Protein AF-0000000080063888 (afdb_homodimer)

Solvent-accessible surface area (backbone atoms only — not comparable to full-atom values): 38944 Å² total; per-residue (Å²): 121,87,86,54,82,73,49,68,73,40,83,70,59,91,91,47,62,51,89,75,39,46,46,23,22,33,52,47,41,65,76,53,42,62,58,43,76,42,57,61,67,37,61,33,29,37,35,29,46,26,36,52,50,69,61,66,69,97,58,79,55,5,47,43,48,47,62,55,65,81,60,48,32,46,48,20,31,27,25,28,28,33,48,88,34,35,58,44,14,19,40,35,38,32,31,65,37,64,43,59,36,87,91,43,51,46,31,35,30,32,33,24,16,48,91,43,85,16,39,64,52,20,91,81,50,38,60,24,28,28,37,46,33,44,51,59,87,60,28,36,34,26,83,21,43,57,66,39,45,42,70,46,40,36,22,51,29,25,44,30,34,22,41,29,71,67,55,48,51,49,52,53,49,32,46,48,51,42,53,72,70,53,88,65,91,67,85,54,51,60,67,49,51,52,63,63,52,34,42,32,66,44,51,72,73,57,33,54,49,44,16,62,64,15,38,50,56,60,32,34,45,56,68,33,33,32,31,43,39,44,48,60,51,16,40,56,9,38,37,38,29,45,18,49,30,75,20,23,32,37,32,35,24,35,31,22,45,13,28,9,40,19,23,44,23,61,42,12,29,26,36,20,35,25,39,36,29,39,33,35,38,65,36,82,52,27,27,70,74,51,54,51,70,44,37,41,35,31,31,12,75,66,66,81,76,78,55,59,57,35,23,47,29,32,46,17,25,15,44,43,98,85,60,49,51,38,68,47,28,40,46,44,1,41,53,36,15,52,50,49,49,39,53,43,52,34,65,38,40,42,51,63,67,41,42,50,53,43,53,5,19,40,77,32,47,25,33,36,22,21,51,40,31,46,25,23,9,26,19,33,37,29,40,59,49,75,32,36,83,60,75,81,52,89,88,45,76,82,62,69,46,90,37,82,52,45,17,45,41,80,132,122,86,86,52,82,73,51,67,72,41,80,71,59,92,90,46,63,52,90,74,40,46,45,25,24,33,53,47,41,64,75,54,43,62,58,42,76,42,56,62,67,36,61,35,29,38,34,29,46,26,35,51,47,70,60,68,70,98,59,79,54,5,48,43,47,45,61,53,65,80,60,48,32,45,49,20,30,26,26,28,29,33,49,88,34,36,57,43,15,21,40,37,38,31,31,64,39,64,43,58,36,87,92,44,52,46,32,35,30,33,33,24,15,48,92,43,86,16,40,63,52,21,92,80,49,40,60,25,27,28,36,45,33,43,51,60,87,60,30,36,34,26,83,21,44,56,67,39,46,42,71,47,40,35,24,50,28,24,46,30,35,24,42,26,72,68,57,47,50,49,51,52,50,31,46,46,51,42,54,71,69,52,87,65,92,66,84,53,51,62,68,50,51,51,64,64,54,34,41,32,67,43,50,72,73,57,32,53,50,44,19,63,64,15,38,48,57,60,30,33,44,56,70,32,33,32,30,42,39,45,49,61,51,16,40,57,9,37,36,39,28,46,19,49,29,77,20,24,31,38,33,37,22,36,32,23,46,13,29,8,40,19,22,45,22,62,41,12,30,26,36,20,36,26,38,36,30,39,32,37,38,68,36,80,53,28,27,70,73,50,56,52,68,43,38,40,34,32,30,12,75,65,64,81,75,77,55,58,56,35,23,47,29,32,47,18,26,15,43,42,97,85,60,49,52,38,68,47,28,40,46,45,1,42,53,36,15,52,49,47,49,37,53,43,53,33,65,38,39,42,51,64,65,40,43,52,53,43,54,5,19,42,78,32,46,27,34,36,23,21,50,41,29,46,26,25,9,26,17,33,37,30,40,57,50,76,32,37,82,60,74,80,52,89,86,46,75,83,62,69,47,90,38,80,52,46,17,46,40,78,132

pLDDT: mean 96.83, std 4.03, range [49.22, 98.94]

Secondary structure (DSSP, 8-state):
-TTSPPPEEE---TTS-GGG-TTEE-SB-TTSPP-EEE-TT-EEEEEE--TTSS-S-SSS--HHHHT--TTS---EEEEEEETT--TT-EEEEEEEEEEE-TT--EEEEEE--TTTT--TTTTT--S-EEEEEEEETTEEE-TTSTTBEEE---EEEEEEPPPPHHHHHHHHHHHHHHHHH--SSS--------TT--BTT--HHHHHHHHHHPBPSSSEETTTEEE---TT--TT-EEEEE--STTTTEEEEEEES---TB--STEEEEE--EEEEEEEEEETTHHHHHT-SS-EEE--TT-----GGGEEEEEE-SB-TTS-B-SS-HHHHHHHHHHHHHHHHGGGT--HHHHHHHHHHS--EEEEEES-STT--EEEEEEEGGGBSS---TTSPP--------EE---/--SSPPPEEE---TTS-GGG-TTEE-SB-TTSPP-EEE-TT-EEEEEE--TTSS-S-SSS--HHHHT--GGG---EEEEEEETT--TT-EEEEEEEEEEE-TT--EEEEEE--TTTT--TTTTT--S-EEEEEEEETTEEE-TTSTTBEEE---EEEEEEPPPPHHHHHHHHHHHHHHHHH--SSS--------TT--BTT--HHHHHHHHHHPBPSSSEETTTEEE---TT--TT-EEEEE--STTTTEEEEEEES---TB--STEEEEEE-EEEEEEEEEETTHHHHHT-SS-EEE--TT-----GGGEEEEEE-SB-TTS-B-SS-HHHHHHHHHHHHHHHHGGGT--HHHHHHHHHHS--EEEEEES-STT--EEEEEEEGGGBSS---TTSPP--------EE---

Structure (mmCIF, N/CA/C/O backbone):
data_AF-0000000080063888-model_v1
#
loop_
_entity.id
_entity.type
_entity.pdbx_description
1 polymer Formamidase
#
loop_
_atom_site.group_PDB
_atom_site.id
_atom_site.type_symbol
_atom_site.label_atom_id
_atom_site.label_alt_id
_atom_site.label_comp_id
_atom_site.label_asym_id
_atom_site.label_entity_id
_atom_site.label_seq_id
_atom_site.pdbx_PDB_ins_code
_atom_site.Cartn_x
_atom_site.Cartn_y
_atom_site.Cartn_z
_atom_site.occupancy
_atom_site.B_iso_or_equiv
_atom_site.auth_seq_id
_atom_site.auth_comp_id
_atom_site.auth_asym_id
_atom_site.auth_atom_id
_atom_site.pdbx_PDB_model_num
ATOM 1 N N . MET A 1 1 ? 16.047 17.641 32.406 1 49.22 1 MET A N 1
ATOM 2 C CA . MET A 1 1 ? 14.844 17.734 31.609 1 49.22 1 MET A CA 1
ATOM 3 C C . MET A 1 1 ? 13.609 17.344 32.438 1 49.22 1 MET A C 1
ATOM 5 O O . MET A 1 1 ? 12.539 17.938 32.25 1 49.22 1 MET A O 1
ATOM 9 N N . GLY A 1 2 ? 13.82 16.578 33.531 1 66.62 2 GLY A N 1
ATOM 10 C CA . GLY A 1 2 ? 12.68 16.109 34.312 1 66.62 2 GLY A CA 1
ATOM 11 C C . GLY A 1 2 ? 12.297 17.062 35.438 1 66.62 2 GLY A C 1
ATOM 12 O O . GLY A 1 2 ? 11.266 16.875 36.094 1 66.62 2 GLY A O 1
ATOM 13 N N . HIS A 1 3 ? 12.969 18.047 35.688 1 74.75 3 HIS A N 1
ATOM 14 C CA . HIS A 1 3 ? 12.703 18.906 36.844 1 74.75 3 HIS A CA 1
ATOM 15 C C . HIS A 1 3 ? 11.812 20.078 36.469 1 74.75 3 HIS A C 1
ATOM 17 O O . HIS A 1 3 ? 11.242 20.734 37.312 1 74.75 3 HIS A O 1
ATOM 23 N N . LYS A 1 4 ? 11.789 20.469 35.188 1 81.69 4 LYS A N 1
ATOM 24 C CA . LYS A 1 4 ? 10.922 21.547 34.719 1 81.69 4 LYS A CA 1
ATOM 25 C C . LYS A 1 4 ? 9.922 21.047 33.688 1 81.69 4 LYS A C 1
ATOM 27 O O . LYS A 1 4 ? 10.195 20.078 32.969 1 81.69 4 LYS A O 1
ATOM 32 N N . GLY A 1 5 ? 8.773 21.641 33.844 1 89.62 5 GLY A N 1
ATOM 33 C CA . GLY A 1 5 ? 7.75 21.281 32.875 1 89.62 5 GLY A CA 1
ATOM 34 C C . GLY A 1 5 ? 8.117 21.656 31.469 1 89.62 5 GLY A C 1
ATOM 35 O O . GLY A 1 5 ? 8.914 22.562 31.234 1 89.62 5 GLY A O 1
ATOM 36 N N . ILE A 1 6 ? 7.699 20.906 30.469 1 95.69 6 ILE A N 1
ATOM 37 C CA . ILE A 1 6 ? 7.871 21.219 29.047 1 95.69 6 ILE A CA 1
ATOM 38 C C . ILE A 1 6 ? 6.996 22.422 28.672 1 95.69 6 ILE A C 1
ATOM 40 O O . ILE A 1 6 ? 5.789 22.422 28.938 1 95.69 6 ILE A O 1
ATOM 44 N N . ARG A 1 7 ? 7.562 23.453 28.203 1 96.75 7 ARG A N 1
ATOM 45 C CA . ARG A 1 7 ? 6.777 24.656 27.891 1 96.75 7 ARG A CA 1
ATOM 46 C C . ARG A 1 7 ? 5.871 24.422 26.688 1 96.75 7 ARG A C 1
ATOM 48 O O . ARG A 1 7 ? 6.191 23.625 25.812 1 96.75 7 ARG A O 1
ATOM 55 N N . THR A 1 8 ? 4.793 25.141 26.672 1 98.12 8 THR A N 1
ATOM 56 C CA . THR A 1 8 ? 3.916 25.188 25.516 1 98.12 8 THR A CA 1
ATOM 57 C C . THR A 1 8 ? 4.336 26.328 24.578 1 98.12 8 THR A C 1
ATOM 59 O O . THR A 1 8 ? 4.258 27.5 24.938 1 98.12 8 THR A O 1
ATOM 62 N N . ALA A 1 9 ? 4.801 25.969 23.391 1 98.69 9 ALA A N 1
ATOM 63 C CA . ALA A 1 9 ? 5.32 26.953 22.453 1 98.69 9 ALA A CA 1
ATOM 64 C C . ALA A 1 9 ? 4.188 27.781 21.844 1 98.69 9 ALA A C 1
ATOM 66 O O . ALA A 1 9 ? 4.391 28.922 21.453 1 98.69 9 ALA A O 1
ATOM 67 N N . LEU A 1 10 ? 3.033 27.188 21.734 1 98.69 10 LEU A N 1
ATOM 68 C CA . LEU A 1 10 ? 1.854 27.875 21.219 1 98.69 10 LEU A CA 1
ATOM 69 C C . LEU A 1 10 ? 0.58 27.281 21.812 1 98.69 10 LEU A C 1
ATOM 71 O O . LEU A 1 10 ? 0.404 26.062 21.828 1 98.69 10 LEU A O 1
ATOM 75 N N . LYS A 1 11 ? -0.208 28.109 22.359 1 98.38 11 LYS A N 1
ATOM 76 C CA . LYS A 1 11 ? -1.542 27.734 22.828 1 98.38 11 LYS A CA 1
ATOM 77 C C . LYS A 1 11 ? -2.613 28.188 21.844 1 98.38 11 LYS A C 1
ATOM 79 O O . LYS A 1 11 ? -2.463 29.219 21.188 1 98.38 11 LYS A O 1
ATOM 84 N N . VAL A 1 12 ? -3.631 27.438 21.75 1 98.25 12 VAL A N 1
ATOM 85 C CA . VAL A 1 12 ? -4.777 27.828 20.938 1 98.25 12 VAL A CA 1
ATOM 86 C C . VAL A 1 12 ? -5.988 28.078 21.828 1 98.25 12 VAL A C 1
ATOM 88 O O . VAL A 1 12 ? -6.012 27.641 22.984 1 98.25 12 VAL A O 1
ATOM 91 N N . ASP A 1 13 ? -6.875 28.875 21.344 1 97 13 ASP A N 1
ATOM 92 C CA . ASP A 1 13 ? -8.133 29.156 22.031 1 97 13 ASP A CA 1
ATOM 93 C C . ASP A 1 13 ? -9.312 28.531 21.312 1 97 13 ASP A C 1
ATOM 95 O O . ASP A 1 13 ? -9.688 28.969 20.219 1 97 13 ASP A O 1
ATOM 99 N N . LEU A 1 14 ? -9.914 27.594 21.922 1 95.31 14 LEU A N 1
ATOM 100 C CA . LEU A 1 14 ? -11 26.844 21.297 1 95.31 14 LEU A CA 1
ATOM 101 C C . LEU A 1 14 ? -12.273 27.672 21.234 1 95.31 14 LEU A C 1
ATOM 103 O O . LEU A 1 14 ? -13.219 27.328 20.516 1 95.31 14 LEU A O 1
ATOM 107 N N . ASP A 1 15 ? -12.336 28.766 21.953 1 94.62 15 ASP A N 1
ATOM 108 C CA . ASP A 1 15 ? -13.531 29.609 22.016 1 94.62 15 ASP A CA 1
ATOM 109 C C . ASP A 1 15 ? -13.414 30.797 21.062 1 94.62 15 ASP A C 1
ATOM 111 O O . ASP A 1 15 ? -14.328 31.625 20.984 1 94.62 15 ASP A O 1
ATOM 115 N N . LYS A 1 16 ? -12.32 30.906 20.344 1 96.69 16 LYS A N 1
ATOM 116 C CA . LYS A 1 16 ? -12.117 31.953 19.359 1 96.69 16 LYS A CA 1
ATOM 117 C C . LYS A 1 16 ? -12 31.359 17.953 1 96.69 16 LYS A C 1
ATOM 119 O O . LYS A 1 16 ? -11.422 30.297 17.766 1 96.69 16 LYS A O 1
ATOM 124 N N . PRO A 1 17 ? -12.539 32.156 17.031 1 97.19 17 PRO A N 1
ATOM 125 C CA . PRO A 1 17 ? -12.344 31.672 15.656 1 97.19 17 PRO A CA 1
ATOM 126 C C . PRO A 1 17 ? -10.867 31.516 15.297 1 97.19 17 PRO A C 1
ATOM 128 O O . PRO A 1 17 ? -10.031 32.312 15.703 1 97.19 17 PRO A O 1
ATOM 131 N N . ALA A 1 18 ? -10.625 30.484 14.578 1 97.81 18 ALA A N 1
ATOM 132 C CA . ALA A 1 18 ? -9.25 30.172 14.188 1 97.81 18 ALA A CA 1
ATOM 133 C C . ALA A 1 18 ? -8.617 31.359 13.461 1 97.81 18 ALA A C 1
ATOM 135 O O . ALA A 1 18 ? -7.43 31.641 13.648 1 97.81 18 ALA A O 1
ATOM 136 N N . TRP A 1 19 ? -9.367 32.062 12.602 1 96.81 19 TRP A N 1
ATOM 137 C CA . TRP A 1 19 ? -8.844 33.125 11.75 1 96.81 19 TRP A CA 1
ATOM 138 C C . TRP A 1 19 ? -8.5 34.375 12.57 1 96.81 19 TRP A C 1
ATOM 140 O O . TRP A 1 19 ? -7.961 35.344 12.039 1 96.81 19 TRP A O 1
ATOM 150 N N . GLU A 1 20 ? -8.797 34.344 13.852 1 97.38 20 GLU A N 1
ATOM 151 C CA . GLU A 1 20 ? -8.461 35.469 14.734 1 97.38 20 GLU A CA 1
ATOM 152 C C . GLU A 1 20 ? -7.203 35.188 15.539 1 97.38 20 GLU A C 1
ATOM 154 O O . GLU A 1 20 ? -6.727 36.031 16.281 1 97.38 20 GLU A O 1
ATOM 159 N N . GLN A 1 21 ? -6.648 34.094 15.375 1 98.12 21 GLN A N 1
ATOM 160 C CA . GLN A 1 21 ? -5.52 33.688 16.203 1 98.12 21 GLN A CA 1
ATOM 161 C C . GLN A 1 21 ? -4.203 33.812 15.438 1 98.12 21 GLN A C 1
ATOM 163 O O . GLN A 1 21 ? -3.928 33.031 14.516 1 98.12 21 GLN A O 1
ATOM 168 N N . PRO A 1 22 ? -3.357 34.688 15.781 1 97.62 22 PRO A N 1
ATOM 169 C CA . PRO A 1 22 ? -2.193 35.062 14.977 1 97.62 22 PRO A CA 1
ATOM 170 C C . PRO A 1 22 ? -1.104 34 14.969 1 97.62 22 PRO A C 1
ATOM 172 O O . PRO A 1 22 ? -0.171 34.062 14.164 1 97.62 22 PRO A O 1
ATOM 175 N N . GLY A 1 23 ? -1.159 33.031 15.828 1 98.38 23 GLY A N 1
ATOM 176 C CA . GLY A 1 23 ? -0.169 31.969 15.844 1 98.38 23 GLY A CA 1
ATOM 177 C C . GLY A 1 23 ? -0.469 30.844 14.867 1 98.38 23 GLY A C 1
ATOM 178 O O . GLY A 1 23 ? 0.304 29.891 14.742 1 98.38 23 GLY A O 1
ATOM 179 N N . LEU A 1 24 ? -1.599 30.984 14.156 1 98.69 24 LEU A N 1
ATOM 180 C CA . LEU A 1 24 ? -2.037 29.969 13.203 1 98.69 24 LEU A CA 1
ATOM 181 C C . LEU A 1 24 ? -1.907 30.484 11.773 1 98.69 24 LEU A C 1
ATOM 183 O O . LEU A 1 24 ? -1.896 31.703 11.539 1 98.69 24 LEU A O 1
ATOM 187 N N . HIS A 1 25 ? -1.746 29.609 10.812 1 98.69 25 HIS A N 1
ATOM 188 C CA . HIS A 1 25 ? -1.809 29.938 9.391 1 98.69 25 HIS A CA 1
ATOM 189 C C . HIS A 1 25 ? -2.359 28.766 8.586 1 98.69 25 HIS A C 1
ATOM 191 O O . HIS A 1 25 ? -2.357 27.625 9.062 1 98.69 25 HIS A O 1
ATOM 197 N N . ASN A 1 26 ? -2.852 29 7.336 1 98.69 26 ASN A N 1
ATOM 198 C CA . ASN A 1 26 ? -3.422 27.891 6.562 1 98.69 26 ASN A CA 1
ATOM 199 C C . ASN A 1 26 ? -2.889 27.875 5.129 1 98.69 26 ASN A C 1
ATOM 201 O O . ASN A 1 26 ? -3.557 27.391 4.219 1 98.69 26 ASN A O 1
ATOM 205 N N . ARG A 1 27 ? -1.703 28.531 4.926 1 98.69 27 ARG A N 1
ATOM 206 C CA . ARG A 1 27 ? -1.004 28.516 3.643 1 98.69 27 ARG A CA 1
ATOM 207 C C . ARG A 1 27 ? 0.48 28.219 3.83 1 98.69 27 ARG A C 1
ATOM 209 O O . ARG A 1 27 ? 1.104 28.719 4.77 1 98.69 27 ARG A O 1
ATOM 216 N N . TRP A 1 28 ? 1.055 27.391 2.924 1 98.81 28 TRP A N 1
ATOM 217 C CA . TRP A 1 28 ? 2.508 27.266 2.879 1 98.81 28 TRP A CA 1
ATOM 218 C C . TRP A 1 28 ? 3.125 28.453 2.131 1 98.81 28 TRP A C 1
ATOM 220 O O . TRP A 1 28 ? 2.771 28.719 0.98 1 98.81 28 TRP A O 1
ATOM 230 N N . HIS A 1 29 ? 3.967 29.125 2.689 1 98.81 29 HIS A N 1
ATOM 231 C CA . HIS A 1 29 ? 4.668 30.281 2.148 1 98.81 29 HIS A CA 1
ATOM 232 C C . HIS A 1 29 ? 5.906 30.609 2.977 1 98.81 29 HIS A C 1
ATOM 234 O O . HIS A 1 29 ? 5.879 30.516 4.207 1 98.81 29 HIS A O 1
ATOM 240 N N . PRO A 1 30 ? 6.988 31.031 2.279 1 98.62 30 PRO A N 1
ATOM 241 C CA . PRO A 1 30 ? 8.219 31.281 3.033 1 98.62 30 PRO A CA 1
ATOM 242 C C . PRO A 1 30 ? 8.109 32.531 3.922 1 98.62 30 PRO A C 1
ATOM 244 O O . PRO A 1 30 ? 8.867 32.656 4.883 1 98.62 30 PRO A O 1
ATOM 247 N N . ASP A 1 31 ? 7.102 33.406 3.689 1 98.62 31 ASP A N 1
ATOM 248 C CA . ASP A 1 31 ? 7.113 34.688 4.34 1 98.62 31 ASP A CA 1
ATOM 249 C C . ASP A 1 31 ? 6.047 34.781 5.43 1 98.62 31 ASP A C 1
ATOM 251 O O . ASP A 1 31 ? 5.82 35.844 6.008 1 98.62 31 ASP A O 1
ATOM 255 N N . VAL A 1 32 ? 5.281 33.719 5.703 1 98.75 32 VAL A N 1
ATOM 256 C CA . VAL A 1 32 ? 4.41 33.75 6.875 1 98.75 32 VAL A CA 1
ATOM 257 C C . VAL A 1 32 ? 5.227 34.062 8.117 1 98.75 32 VAL A C 1
ATOM 259 O O . VAL A 1 32 ? 6.25 33.438 8.383 1 98.75 32 VAL A O 1
ATOM 262 N N . PRO A 1 33 ? 4.832 35.094 8.836 1 98.62 33 PRO A N 1
ATOM 263 C CA . PRO A 1 33 ? 5.621 35.469 10.016 1 98.62 33 PRO A CA 1
ATOM 264 C C . PRO A 1 33 ? 5.695 34.344 11.047 1 98.62 33 PRO A C 1
ATOM 266 O O . PRO A 1 33 ? 4.695 33.656 11.297 1 98.62 33 PRO A O 1
ATOM 269 N N . SER A 1 34 ? 6.867 34.125 11.594 1 98.5 34 SER A N 1
ATOM 270 C CA . SER A 1 34 ? 7.016 33.125 12.641 1 98.5 34 SER A CA 1
ATOM 271 C C . SER A 1 34 ? 6.273 33.531 13.906 1 98.5 34 SER A C 1
ATOM 273 O O . SER A 1 34 ? 6.246 34.719 14.266 1 98.5 34 SER A O 1
ATOM 275 N N . CYS A 1 35 ? 5.719 32.625 14.578 1 98.12 35 CYS A N 1
ATOM 276 C CA . CYS A 1 35 ? 4.949 32.938 15.781 1 98.12 35 CYS A CA 1
ATOM 277 C C . CYS A 1 35 ? 5.789 32.719 17.031 1 98.12 35 CYS A C 1
ATOM 279 O O . CYS A 1 35 ? 5.355 33.062 18.141 1 98.12 35 CYS A O 1
ATOM 281 N N . GLY A 1 36 ? 6.965 32.125 16.875 1 98 36 GLY A N 1
ATOM 282 C CA . GLY A 1 36 ? 7.859 31.875 18 1 98 36 GLY A CA 1
ATOM 283 C C . GLY A 1 36 ? 9.156 31.203 17.578 1 98 36 GLY A C 1
ATOM 284 O O . GLY A 1 36 ? 9.352 30.875 16.406 1 98 36 GLY A O 1
ATOM 285 N N . LYS A 1 37 ? 10.031 31.125 18.578 1 98.44 37 LYS A N 1
ATOM 286 C CA . LYS A 1 37 ? 11.328 30.5 18.375 1 98.44 37 LYS A CA 1
ATOM 287 C C . LYS A 1 37 ? 11.484 29.266 19.266 1 98.44 37 LYS A C 1
ATOM 289 O O . LYS A 1 37 ? 10.984 29.234 20.391 1 98.44 37 LYS A O 1
ATOM 294 N N . ILE A 1 38 ? 12.07 28.281 18.766 1 98.75 38 ILE A N 1
ATOM 295 C CA . ILE A 1 38 ? 12.391 27.062 19.484 1 98.75 38 ILE A CA 1
ATOM 296 C C . ILE A 1 38 ? 13.883 26.781 19.359 1 98.75 38 ILE A C 1
ATOM 298 O O . ILE A 1 38 ? 14.445 26.844 18.266 1 98.75 38 ILE A O 1
ATOM 302 N N . SER A 1 39 ? 14.539 26.469 20.469 1 98.44 39 SER A N 1
ATOM 303 C CA . SER A 1 39 ? 15.969 26.203 20.469 1 98.44 39 SER A CA 1
ATOM 304 C C . SER A 1 39 ? 16.281 24.844 19.844 1 98.44 39 SER A C 1
ATOM 306 O O . SER A 1 39 ? 15.453 23.938 19.875 1 98.44 39 SER A O 1
ATOM 308 N N . ASN A 1 40 ? 17.453 24.781 19.312 1 97.88 40 ASN A N 1
ATOM 309 C CA . ASN A 1 40 ? 17.938 23.484 18.859 1 97.88 40 ASN A CA 1
ATOM 310 C C . ASN A 1 40 ? 17.953 22.469 20.016 1 97.88 40 ASN A C 1
ATOM 312 O O . ASN A 1 40 ? 18.406 22.797 21.109 1 97.88 40 ASN A O 1
ATOM 316 N N . ASN A 1 41 ? 17.406 21.266 19.812 1 97.81 41 ASN A N 1
ATOM 317 C CA . ASN A 1 41 ? 17.344 20.156 20.766 1 97.81 41 ASN A CA 1
ATOM 318 C C . ASN A 1 41 ? 16.328 20.422 21.859 1 97.81 41 ASN A C 1
ATOM 320 O O . ASN A 1 41 ? 16.312 19.734 22.891 1 97.81 41 ASN A O 1
ATOM 324 N N . GLU A 1 42 ? 15.469 21.328 21.688 1 97.69 42 GLU A N 1
ATOM 325 C CA . GLU A 1 42 ? 14.445 21.625 22.672 1 97.69 42 GLU A CA 1
ATOM 326 C C . GLU A 1 42 ? 13.195 20.781 22.453 1 97.69 42 GLU A C 1
ATOM 328 O O . GLU A 1 42 ? 12.844 20.453 21.328 1 97.69 42 GLU A O 1
ATOM 333 N N . VAL A 1 43 ? 12.594 20.375 23.562 1 98.12 43 VAL A N 1
ATOM 334 C CA . VAL A 1 43 ? 11.281 19.734 23.562 1 98.12 43 VAL A CA 1
ATOM 335 C C . VAL A 1 43 ? 10.203 20.75 23.906 1 98.12 43 VAL A C 1
ATOM 337 O O . VAL A 1 43 ? 10.344 21.516 24.859 1 98.12 43 VAL A O 1
ATOM 340 N N . VAL A 1 44 ? 9.141 20.828 23.125 1 98.69 44 VAL A N 1
ATOM 341 C CA . VAL A 1 44 ? 8.062 21.766 23.406 1 98.69 44 VAL A CA 1
ATOM 342 C C . VAL A 1 44 ? 6.715 21.078 23.172 1 98.69 44 VAL A C 1
ATOM 344 O O . VAL A 1 44 ? 6.637 20.062 22.469 1 98.69 44 VAL A O 1
ATOM 347 N N . LYS A 1 45 ? 5.684 21.609 23.766 1 98.69 45 LYS A N 1
ATOM 348 C CA . LYS A 1 45 ? 4.297 21.297 23.438 1 98.69 45 LYS A CA 1
ATOM 349 C C . LYS A 1 45 ? 3.703 22.328 22.484 1 98.69 45 LYS A C 1
ATOM 351 O O . LYS A 1 45 ? 4.012 23.516 22.578 1 98.69 45 LYS A O 1
ATOM 356 N N . ILE A 1 46 ? 2.916 21.891 21.578 1 98.88 46 ILE A N 1
ATOM 357 C CA . ILE A 1 46 ? 2.201 22.734 20.641 1 98.88 46 ILE A CA 1
ATOM 358 C C . ILE A 1 46 ? 0.729 22.328 20.594 1 98.88 46 ILE A C 1
ATOM 360 O O . ILE A 1 46 ? 0.407 21.156 20.375 1 98.88 46 ILE A O 1
ATOM 364 N N . GLU A 1 47 ? -0.126 23.266 20.828 1 98.88 47 GLU A N 1
ATOM 365 C CA . GLU A 1 47 ? -1.56 23 20.75 1 98.88 47 GLU A CA 1
ATOM 366 C C . GLU A 1 47 ? -2.082 23.234 19.328 1 98.88 47 GLU A C 1
ATOM 368 O O . GLU A 1 47 ? -1.62 24.141 18.641 1 98.88 47 GLU A O 1
ATOM 373 N N . CYS A 1 48 ? -3.004 22.422 18.906 1 98.81 48 CYS A N 1
ATOM 374 C CA . CYS A 1 48 ? -3.564 22.469 17.562 1 98.81 48 CYS A CA 1
ATOM 375 C C . CYS A 1 48 ? -5.086 22.422 17.609 1 98.81 48 CYS A C 1
ATOM 377 O O . CYS A 1 48 ? -5.672 21.703 18.422 1 98.81 48 CYS A O 1
ATOM 379 N N . LEU A 1 49 ? -5.727 23.203 16.766 1 98.56 49 LEU A N 1
ATOM 380 C CA . LEU A 1 49 ? -7.152 23.062 16.484 1 98.56 49 LEU A CA 1
ATOM 381 C C . LEU A 1 49 ? -7.418 21.875 15.594 1 98.56 49 LEU A C 1
ATOM 383 O O . LEU A 1 49 ? -6.488 21.312 15.008 1 98.56 49 LEU A O 1
ATOM 387 N N . ASP A 1 50 ? -8.703 21.422 15.562 1 97.81 50 ASP A N 1
ATOM 388 C CA . ASP A 1 50 ? -9.016 20.453 14.516 1 97.81 50 ASP A CA 1
ATOM 389 C C . ASP A 1 50 ? -8.867 21.078 13.125 1 97.81 50 ASP A C 1
ATOM 391 O O . ASP A 1 50 ? -8.914 22.297 12.984 1 97.81 50 ASP A O 1
ATOM 395 N N . TRP A 1 51 ? -8.734 20.297 12.086 1 97.56 51 TRP A N 1
ATOM 396 C CA . TRP A 1 51 ? -8.281 20.766 10.781 1 97.56 51 TRP A CA 1
ATOM 397 C C . TRP A 1 51 ? -9.312 21.703 10.156 1 97.56 51 TRP A C 1
ATOM 399 O O . TRP A 1 51 ? -8.992 22.453 9.227 1 97.56 51 TRP A O 1
ATOM 409 N N . THR A 1 52 ? -10.555 21.734 10.656 1 97.5 52 THR A N 1
ATOM 410 C CA . THR A 1 52 ? -11.586 22.594 10.078 1 97.5 52 THR A CA 1
ATOM 411 C C . THR A 1 52 ? -11.68 23.906 10.828 1 97.5 52 THR A C 1
ATOM 413 O O . THR A 1 52 ? -12.438 24.797 10.438 1 97.5 52 THR A O 1
ATOM 416 N N . GLY A 1 53 ? -10.969 24.016 11.93 1 96.62 53 GLY A N 1
ATOM 417 C CA . GLY A 1 53 ? -11.07 25.203 12.766 1 96.62 53 GLY A CA 1
ATOM 418 C C . GLY A 1 53 ? -12.375 25.281 13.539 1 96.62 53 GLY A C 1
ATOM 419 O O . GLY A 1 53 ? -12.922 26.375 13.742 1 96.62 53 GLY A O 1
ATOM 420 N N . GLY A 1 54 ? -12.945 24.172 13.805 1 96.06 54 GLY A N 1
ATOM 421 C CA . GLY A 1 54 ? -14.109 24.125 14.672 1 96.06 54 GLY A CA 1
ATOM 422 C C . GLY A 1 54 ? -15.422 24.094 13.898 1 96.06 54 GLY A C 1
ATOM 423 O O . GLY A 1 54 ? -16.5 24.25 14.484 1 96.06 54 GLY A O 1
ATOM 424 N N . GLN A 1 55 ? -15.414 23.812 12.633 1 97.25 55 GLN A N 1
ATOM 425 C CA . GLN A 1 55 ? -16.625 23.812 11.828 1 97.25 55 GLN A CA 1
ATOM 426 C C . GLN A 1 55 ? -17.5 22.594 12.125 1 97.25 55 GLN A C 1
ATOM 428 O O . GLN A 1 55 ? -18.719 22.641 11.945 1 97.25 55 GLN A O 1
ATOM 433 N N . ILE A 1 56 ? -16.875 21.469 12.484 1 97.81 56 ILE A N 1
ATOM 434 C CA . ILE A 1 56 ? -17.594 20.219 12.703 1 97.81 56 ILE A CA 1
ATOM 435 C C . ILE A 1 56 ? -17.938 20.078 14.18 1 97.81 56 ILE A C 1
ATOM 437 O O . ILE A 1 56 ? -17.094 20.266 15.055 1 97.81 56 ILE A O 1
ATOM 441 N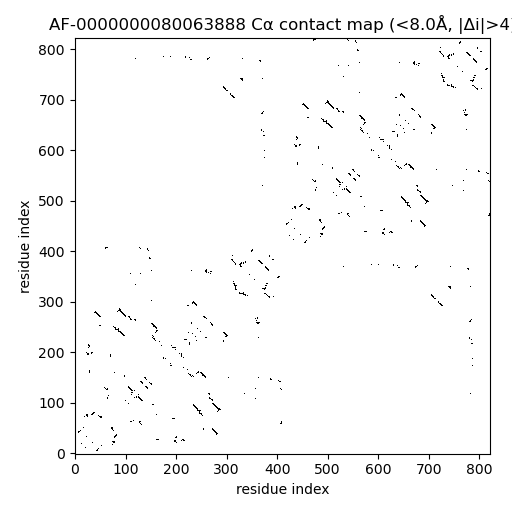 N . LYS A 1 57 ? -19.188 19.766 14.461 1 97.31 57 LYS A N 1
ATOM 442 C CA . LYS A 1 57 ? -19.672 19.703 15.828 1 97.31 57 LYS A CA 1
ATOM 443 C C . LYS A 1 57 ? -19.922 18.25 16.25 1 97.31 57 LYS A C 1
ATOM 445 O O . LYS A 1 57 ? -20.094 17.375 15.406 1 97.31 57 LYS A O 1
ATOM 450 N N . ASN A 1 58 ? -19.828 18 17.562 1 98.12 58 ASN A N 1
ATOM 451 C CA . ASN A 1 58 ? -20.188 16.703 18.141 1 98.12 58 ASN A CA 1
ATOM 452 C C . ASN A 1 58 ? -21.703 16.531 18.25 1 98.12 58 ASN A C 1
ATOM 454 O O . ASN A 1 58 ? -22.266 16.688 19.344 1 98.12 58 ASN A O 1
ATOM 458 N N . ASN A 1 59 ? -22.297 16.297 17.172 1 98.12 59 ASN A N 1
ATOM 459 C CA . ASN A 1 59 ? -23.734 16.062 17.094 1 98.12 59 ASN A CA 1
ATOM 460 C C . ASN A 1 59 ? -24.078 14.977 16.078 1 98.12 59 ASN A C 1
ATOM 462 O O . ASN A 1 59 ? -23.188 14.305 15.555 1 98.12 59 ASN A O 1
ATOM 466 N N . ASP A 1 60 ? -25.344 14.742 15.859 1 97.94 60 ASP A N 1
ATOM 467 C CA . ASP A 1 60 ? -25.781 13.609 15.039 1 97.94 60 ASP A CA 1
ATOM 468 C C . ASP A 1 60 ? -26.25 14.07 13.664 1 97.94 60 ASP A C 1
ATOM 470 O O . ASP A 1 60 ? -27.203 13.516 13.109 1 97.94 60 ASP A O 1
ATOM 474 N N . SER A 1 61 ? -25.641 15.156 13.18 1 98.06 61 SER A N 1
ATOM 475 C CA . SER A 1 61 ? -25.953 15.695 11.852 1 98.06 61 SER A CA 1
ATOM 476 C C . SER A 1 61 ? -24.672 15.883 11.031 1 98.06 61 SER A C 1
ATOM 478 O O . SER A 1 61 ? -23.656 16.344 11.555 1 98.06 61 SER A O 1
ATOM 480 N N . ALA A 1 62 ? -24.812 15.508 9.766 1 98.38 62 ALA A N 1
ATOM 481 C CA . ALA A 1 62 ? -23.688 15.719 8.875 1 98.38 62 ALA A CA 1
ATOM 482 C C . ALA A 1 62 ? -23.844 17 8.062 1 98.38 62 ALA A C 1
ATOM 484 O O . ALA A 1 62 ? -23.172 17.203 7.055 1 98.38 62 ALA A O 1
ATOM 485 N N . ASP A 1 63 ? -24.75 17.891 8.438 1 98.5 63 ASP A N 1
ATOM 486 C CA . ASP A 1 63 ? -24.938 19.172 7.746 1 98.5 63 ASP A CA 1
ATOM 487 C C . ASP A 1 63 ? -23.641 19.984 7.77 1 98.5 63 ASP A C 1
ATOM 489 O O . ASP A 1 63 ? -23.328 20.703 6.812 1 98.5 63 ASP A O 1
ATOM 493 N N . ASP A 1 64 ? -23 19.922 8.883 1 97.94 64 ASP A N 1
ATOM 494 C CA . ASP A 1 64 ? -21.75 20.656 8.984 1 97.94 64 ASP A CA 1
ATOM 495 C C . ASP A 1 64 ? -20.672 20.047 8.086 1 97.94 64 ASP A C 1
ATOM 497 O O . ASP A 1 64 ? -19.766 20.75 7.621 1 97.94 64 ASP A O 1
ATOM 501 N N . ILE A 1 65 ? -20.719 18.734 7.789 1 97.81 65 ILE A N 1
ATOM 502 C CA . ILE A 1 65 ? -19.828 18.109 6.805 1 97.81 65 ILE A CA 1
ATOM 503 C C . ILE A 1 65 ? -20.219 18.562 5.402 1 97.81 65 ILE A C 1
ATOM 505 O O . ILE A 1 65 ? -19.359 18.922 4.598 1 97.81 65 ILE A O 1
ATOM 509 N N . LYS A 1 66 ? -21.453 18.547 5.141 1 97.56 66 LYS A N 1
ATOM 510 C CA . LYS A 1 66 ? -21.969 18.922 3.824 1 97.56 66 LYS A CA 1
ATOM 511 C C . LYS A 1 66 ? -21.594 20.359 3.484 1 97.56 66 LYS A C 1
ATOM 513 O O . LYS A 1 66 ? -21.281 20.672 2.334 1 97.56 66 LYS A O 1
ATOM 518 N N . ASN A 1 67 ? -21.641 21.234 4.473 1 96.94 67 ASN A N 1
ATOM 519 C CA . ASN A 1 67 ? -21.547 22.656 4.227 1 96.94 67 ASN A CA 1
ATOM 520 C C . ASN A 1 67 ? -20.219 23.234 4.684 1 96.94 67 ASN A C 1
ATOM 522 O O . ASN A 1 67 ? -20.031 24.453 4.719 1 96.94 67 ASN A O 1
ATOM 526 N N . VAL A 1 68 ? -19.359 22.422 5.027 1 97.25 68 VAL A N 1
ATOM 527 C CA . VAL A 1 68 ? -18.047 22.875 5.512 1 97.25 68 VAL A CA 1
ATOM 528 C C . VAL A 1 68 ? -17.406 23.797 4.477 1 97.25 68 VAL A C 1
ATOM 530 O O . VAL A 1 68 ? -17.5 23.547 3.271 1 97.25 68 VAL A O 1
ATOM 533 N N . ASP A 1 69 ? -16.875 24.922 4.887 1 97.88 69 ASP A N 1
ATOM 534 C CA . ASP A 1 69 ? -16.078 25.781 4.023 1 97.88 69 ASP A CA 1
ATOM 535 C C . ASP A 1 69 ? -14.648 25.281 3.908 1 97.88 69 ASP A C 1
ATOM 537 O O . ASP A 1 69 ? -13.828 25.516 4.797 1 97.88 69 ASP A O 1
ATOM 541 N N . LEU A 1 70 ? -14.297 24.688 2.807 1 96.94 70 LEU A N 1
ATOM 542 C CA . LEU A 1 70 ? -13.008 24.031 2.615 1 96.94 70 LEU A CA 1
ATOM 543 C C . LEU A 1 70 ? -11.938 25.047 2.232 1 96.94 70 LEU A C 1
ATOM 545 O O . LEU A 1 70 ? -10.758 24.703 2.131 1 96.94 70 LEU A O 1
ATOM 549 N N . THR A 1 71 ? -12.273 26.328 2.143 1 97.06 71 THR A N 1
ATOM 550 C CA . THR A 1 71 ? -11.258 27.344 1.895 1 97.06 71 THR A CA 1
ATOM 551 C C . THR A 1 71 ? -10.617 27.797 3.201 1 97.06 71 THR A C 1
ATOM 553 O O . THR A 1 71 ? -9.562 28.438 3.191 1 97.06 71 THR A O 1
ATOM 556 N N . GLN A 1 72 ? -11.266 27.531 4.363 1 95.81 72 GLN A N 1
ATOM 557 C CA . GLN A 1 72 ? -10.727 27.953 5.656 1 95.81 72 GLN A CA 1
ATOM 558 C C . GLN A 1 72 ? -10.375 26.734 6.516 1 95.81 72 GLN A C 1
ATOM 560 O O . GLN A 1 72 ? -10.883 26.594 7.633 1 95.81 72 GLN A O 1
ATOM 565 N N . ILE A 1 73 ? -9.555 25.875 6.008 1 96.94 73 ILE A N 1
ATOM 566 C CA . ILE A 1 73 ? -9.188 24.656 6.742 1 96.94 73 ILE A CA 1
ATOM 567 C C . ILE A 1 73 ? -7.684 24.641 7 1 96.94 73 ILE A C 1
ATOM 569 O O . ILE A 1 73 ? -6.953 25.5 6.488 1 96.94 73 ILE A O 1
ATOM 573 N N . HIS A 1 74 ? -7.254 23.625 7.805 1 96.75 74 HIS A 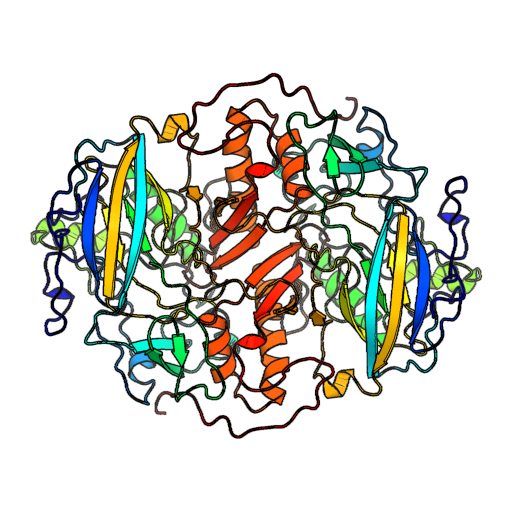N 1
ATOM 574 C CA . HIS A 1 74 ? -5.852 23.375 8.117 1 96.75 74 HIS A CA 1
ATOM 575 C C . HIS A 1 74 ? -5.184 24.594 8.719 1 96.75 74 HIS A C 1
ATOM 577 O O . HIS A 1 74 ? -4.121 25.016 8.258 1 96.75 74 HIS A O 1
ATOM 583 N N . TYR A 1 75 ? -5.852 25.234 9.758 1 98.12 75 TYR A N 1
ATOM 584 C CA . TYR A 1 75 ? -5.148 26.25 10.539 1 98.12 75 TYR A CA 1
ATOM 585 C C . TYR A 1 75 ? -3.998 25.625 11.32 1 98.12 75 TYR A C 1
ATOM 587 O O . TYR A 1 75 ? -4.172 25.219 12.469 1 98.12 75 TYR A O 1
ATOM 595 N N . LEU A 1 76 ? -2.867 25.625 10.734 1 98.75 76 LEU A N 1
ATOM 596 C CA . LEU A 1 76 ? -1.682 24.984 11.305 1 98.75 76 LEU A CA 1
ATOM 597 C C . LEU A 1 76 ? -1.07 25.859 12.398 1 98.75 76 LEU A C 1
ATOM 599 O O . LEU A 1 76 ? -1.035 27.078 12.273 1 98.75 76 LEU A O 1
ATOM 603 N N . SER A 1 77 ? -0.623 25.25 13.422 1 98.88 77 SER A N 1
ATOM 604 C CA . SER A 1 77 ? 0.142 25.938 14.453 1 98.88 77 SER A CA 1
ATOM 605 C C . SER A 1 77 ? 1.573 26.203 14 1 98.88 77 SER A C 1
ATOM 607 O O . SER A 1 77 ? 2.281 25.281 13.586 1 98.88 77 SER A O 1
ATOM 609 N N . GLY A 1 78 ? 1.978 27.406 14.148 1 98.44 78 GLY A N 1
ATOM 610 C CA . GLY A 1 78 ? 3.26 27.859 13.625 1 98.44 78 GLY A CA 1
ATOM 611 C C . GLY A 1 78 ? 3.139 29.016 12.656 1 98.44 78 GLY A C 1
ATOM 612 O O . GLY A 1 78 ? 2.127 29.719 12.648 1 98.44 78 GLY A O 1
ATOM 613 N N . PRO A 1 79 ? 4.195 29.297 11.867 1 98.75 79 PRO A N 1
ATOM 614 C CA . PRO A 1 79 ? 5.457 28.547 11.867 1 98.75 79 PRO A CA 1
ATOM 615 C C . PRO A 1 79 ? 6.371 28.922 13.031 1 98.75 79 PRO A C 1
ATOM 617 O O . PRO A 1 79 ? 6.25 30.031 13.578 1 98.75 79 PRO A O 1
ATOM 620 N N . PHE A 1 80 ? 7.207 28.016 13.422 1 98.94 80 PHE A N 1
ATOM 621 C CA . PHE A 1 80 ? 8.234 28.266 14.43 1 98.94 80 PHE A CA 1
ATOM 622 C C . PHE A 1 80 ? 9.617 28.359 13.781 1 98.94 80 PHE A C 1
ATOM 624 O O . PHE A 1 80 ? 9.953 27.562 12.906 1 98.94 80 PHE A O 1
ATOM 631 N N . ASP A 1 81 ? 10.375 29.359 14.188 1 98.81 81 ASP A N 1
ATOM 632 C CA . ASP A 1 81 ? 11.789 29.391 13.836 1 98.81 81 ASP A CA 1
ATOM 633 C C . ASP A 1 81 ? 12.602 28.453 14.727 1 98.81 81 ASP A C 1
ATOM 635 O O . ASP A 1 81 ? 12.594 28.594 15.953 1 98.81 81 ASP A O 1
ATOM 639 N N . ILE A 1 82 ? 13.242 27.562 14.094 1 98.88 82 ILE A N 1
ATOM 640 C CA . ILE A 1 82 ? 14.125 26.672 14.828 1 98.88 82 ILE A CA 1
ATOM 641 C C . ILE A 1 82 ? 15.547 27.219 14.82 1 98.88 82 ILE A C 1
ATOM 643 O O . ILE A 1 82 ? 16.125 27.453 13.758 1 98.88 82 ILE A O 1
ATOM 647 N N . GLU A 1 83 ? 16.109 27.328 15.945 1 98.31 83 GLU A N 1
ATOM 648 C CA . GLU A 1 83 ? 17.438 27.938 16.078 1 98.31 83 GLU A CA 1
ATOM 649 C C . GLU A 1 83 ? 18.484 27.156 15.281 1 98.31 83 GLU A C 1
ATOM 651 O O . GLU A 1 83 ? 18.5 25.922 15.32 1 98.31 83 GLU A O 1
ATOM 656 N N . THR A 1 84 ? 19.25 27.891 14.484 1 98.19 84 THR A N 1
ATOM 657 C CA . THR A 1 84 ? 20.438 27.438 13.766 1 98.19 84 THR A CA 1
ATOM 658 C C . THR A 1 84 ? 20.062 26.75 12.461 1 98.19 84 THR A C 1
ATOM 660 O O . THR A 1 84 ? 20.938 26.406 11.664 1 98.19 84 THR A O 1
ATOM 663 N N . ALA A 1 85 ? 18.797 26.5 12.219 1 98.81 85 ALA A N 1
ATOM 664 C CA . ALA A 1 85 ? 18.391 25.859 10.977 1 98.81 85 ALA A CA 1
ATOM 665 C C . ALA A 1 85 ? 18.625 26.781 9.781 1 98.81 85 ALA A C 1
ATOM 667 O O . ALA A 1 85 ? 18.297 27.953 9.828 1 98.81 85 ALA A O 1
ATOM 668 N N . GLU A 1 86 ? 19.234 26.281 8.781 1 98.75 86 GLU A N 1
ATOM 669 C CA . GLU A 1 86 ? 19.531 27 7.547 1 98.75 86 GLU A CA 1
ATOM 670 C C . GLU A 1 86 ? 19.188 26.141 6.324 1 98.75 86 GLU A C 1
ATOM 672 O O . GLU A 1 86 ? 19.156 24.922 6.406 1 98.75 86 GLU A O 1
ATOM 677 N N . PRO A 1 87 ? 18.906 26.859 5.23 1 98.56 87 PRO A N 1
ATOM 678 C CA . PRO A 1 87 ? 18.672 26.094 4.008 1 98.56 87 PRO A CA 1
ATOM 679 C C . PRO A 1 87 ? 19.781 25.062 3.742 1 98.56 87 PRO A C 1
ATOM 681 O O . PRO A 1 87 ? 20.969 25.375 3.861 1 98.56 87 PRO A O 1
ATOM 684 N N . GLY A 1 88 ? 19.375 23.828 3.355 1 98.25 88 GLY A N 1
ATOM 685 C CA . GLY A 1 88 ? 20.328 22.75 3.131 1 98.25 88 GLY A CA 1
ATOM 686 C C . GLY A 1 88 ? 20.438 21.797 4.309 1 98.25 88 GLY A C 1
ATOM 687 O O . GLY A 1 88 ? 20.953 20.688 4.164 1 98.25 88 GLY A O 1
ATOM 688 N N . ASP A 1 89 ? 20.016 22.219 5.488 1 98.56 89 ASP A N 1
ATOM 689 C CA . ASP A 1 89 ? 19.984 21.359 6.664 1 98.56 89 ASP A CA 1
ATOM 690 C C . ASP A 1 89 ? 18.781 20.406 6.602 1 98.56 89 ASP A C 1
ATOM 692 O O . ASP A 1 89 ? 17.953 20.5 5.699 1 98.56 89 ASP A O 1
ATOM 696 N N . VAL A 1 90 ? 18.844 19.422 7.484 1 98.62 90 VAL A N 1
ATOM 697 C CA . VAL A 1 90 ? 17.672 18.594 7.785 1 98.62 90 VAL A CA 1
ATOM 698 C C . VAL A 1 90 ? 17.188 18.875 9.203 1 98.62 90 VAL A C 1
ATOM 700 O O . VAL A 1 90 ? 17.984 19.016 10.125 1 98.62 90 VAL A O 1
ATOM 703 N N . LEU A 1 91 ? 15.914 19.141 9.312 1 98.75 91 LEU A N 1
ATOM 704 C CA . LEU A 1 91 ? 15.297 19.234 10.633 1 98.75 91 LEU A CA 1
ATOM 705 C C . LEU A 1 91 ? 14.766 17.891 11.086 1 98.75 91 LEU A C 1
ATOM 707 O O . LEU A 1 91 ? 13.812 17.359 10.508 1 98.75 91 LEU A O 1
ATOM 711 N N . LEU A 1 92 ? 15.398 17.312 12.062 1 98.69 92 LEU A N 1
ATOM 712 C CA . LEU A 1 92 ? 14.883 16.109 12.711 1 98.69 92 LEU A CA 1
ATOM 713 C C . LEU A 1 92 ? 13.812 16.469 13.742 1 98.69 92 LEU A C 1
ATOM 715 O O . LEU A 1 92 ? 14.078 17.203 14.688 1 98.69 92 LEU A O 1
ATOM 719 N N . VAL A 1 93 ? 12.609 16.016 13.5 1 98.81 93 VAL A N 1
ATOM 720 C CA . VAL A 1 93 ? 11.492 16.188 14.414 1 98.81 93 VAL A CA 1
ATOM 721 C C . VAL A 1 93 ? 11.133 14.859 15.07 1 98.81 93 VAL A C 1
ATOM 723 O O . VAL A 1 93 ? 10.758 13.906 14.383 1 98.81 93 VAL A O 1
ATOM 726 N N . GLU A 1 94 ? 11.273 14.766 16.328 1 98.56 94 GLU A N 1
ATOM 727 C CA . GLU A 1 94 ? 10.836 13.594 17.094 1 98.56 94 GLU A CA 1
ATOM 728 C C . GLU A 1 94 ? 9.461 13.812 17.719 1 98.56 94 GLU A C 1
ATOM 730 O O . GLU A 1 94 ? 9.266 14.75 18.484 1 98.56 94 GLU A O 1
ATOM 735 N N . ILE A 1 95 ? 8.562 12.984 17.344 1 98.56 95 ILE A N 1
ATOM 736 C CA . ILE A 1 95 ? 7.215 13.055 17.906 1 98.56 95 ILE A CA 1
ATOM 737 C C . ILE A 1 95 ? 7.172 12.32 19.25 1 98.56 95 ILE A C 1
ATOM 739 O O . ILE A 1 95 ? 6.977 11.102 19.281 1 98.56 95 ILE A O 1
ATOM 743 N N . GLN A 1 96 ? 7.172 13.078 20.266 1 98.06 96 GLN A N 1
ATOM 744 C CA . GLN A 1 96 ? 7.258 12.477 21.594 1 98.06 96 GLN A CA 1
ATOM 745 C C . GLN A 1 96 ? 5.887 12.008 22.062 1 98.06 96 GLN A C 1
ATOM 747 O O . GLN A 1 96 ? 5.773 10.961 22.703 1 98.06 96 GLN A O 1
ATOM 752 N N . ASP A 1 97 ? 4.945 12.812 21.797 1 97.75 97 ASP A N 1
ATOM 753 C CA . ASP A 1 97 ? 3.596 12.477 22.234 1 97.75 97 ASP A CA 1
ATOM 754 C C . ASP A 1 97 ? 2.551 13.266 21.453 1 97.75 97 ASP A C 1
ATOM 756 O O . ASP A 1 97 ? 2.857 14.312 20.875 1 97.75 97 ASP A O 1
ATOM 760 N N . VAL A 1 98 ? 1.387 12.75 21.312 1 98.25 98 VAL A N 1
ATOM 761 C CA . VAL A 1 98 ? 0.191 13.406 20.781 1 98.25 98 VAL A CA 1
ATOM 762 C C . VAL A 1 98 ? -1.022 13.016 21.625 1 98.25 98 VAL A C 1
ATOM 764 O O . VAL A 1 98 ? -1.205 11.844 21.953 1 98.25 98 VAL A O 1
ATOM 767 N N . GLN A 1 99 ? -1.803 13.969 22.031 1 98.06 99 GLN A N 1
ATOM 768 C CA . GLN A 1 99 ? -2.969 13.711 22.875 1 98.06 99 GLN A CA 1
ATOM 769 C C . GLN A 1 99 ? -4.125 14.641 22.5 1 98.06 99 GLN A C 1
ATOM 771 O O . GLN A 1 99 ? -3.908 15.797 22.156 1 98.06 99 GLN A O 1
ATOM 776 N N . PRO A 1 100 ? -5.34 14.094 22.594 1 98.19 100 PRO A N 1
ATOM 777 C CA . PRO A 1 100 ? -6.453 15.047 22.562 1 98.19 100 PRO A CA 1
ATOM 778 C C . PRO A 1 100 ? -6.438 16.016 23.734 1 98.19 100 PRO A C 1
ATOM 780 O O . PRO A 1 100 ? -5.793 15.742 24.75 1 98.19 100 PRO A O 1
ATOM 783 N N . PHE A 1 101 ? -7.07 17.188 23.547 1 97.88 101 PHE A N 1
ATOM 784 C CA . PHE A 1 101 ? -7.293 18.016 24.734 1 97.88 101 PHE A CA 1
ATOM 785 C C . PHE A 1 101 ? -8.086 17.234 25.781 1 97.88 101 PHE A C 1
ATOM 787 O O . PHE A 1 101 ? -9.023 16.516 25.453 1 97.88 101 PHE A O 1
ATOM 794 N N . GLN A 1 102 ? -7.711 17.406 27 1 95.25 102 GLN A N 1
ATOM 795 C CA . GLN A 1 102 ? -8.336 16.688 28.109 1 95.25 102 GLN A CA 1
ATOM 796 C C . GLN A 1 102 ? -9.836 16.953 28.156 1 95.25 102 GLN A C 1
ATOM 798 O O . GLN A 1 102 ? -10.617 16.062 28.5 1 95.25 102 GLN A O 1
ATOM 803 N N . ASP A 1 103 ? -10.211 18.125 27.812 1 94.94 103 ASP A N 1
ATOM 804 C CA . ASP A 1 103 ? -11.609 18.516 27.938 1 94.94 103 ASP A CA 1
ATOM 805 C C . ASP A 1 103 ? -12.367 18.297 26.641 1 94.94 103 ASP A C 1
ATOM 807 O O . ASP A 1 103 ? -13.539 18.656 26.516 1 94.94 103 ASP A O 1
ATOM 811 N N . GLN A 1 104 ? -11.734 17.766 25.625 1 95.62 104 GLN A N 1
ATOM 812 C CA . GLN A 1 104 ? -12.367 17.422 24.359 1 95.62 104 GLN A CA 1
ATOM 813 C C . GLN A 1 104 ? -11.969 16.016 23.906 1 95.62 104 GLN A C 1
ATOM 815 O O . GLN A 1 104 ? -11.352 15.859 22.844 1 95.62 104 GLN A O 1
ATOM 820 N N . PRO A 1 105 ? -12.406 15.055 24.641 1 97.31 105 PRO A N 1
ATOM 821 C CA . PRO A 1 105 ? -12.023 13.672 24.328 1 97.31 105 PRO A CA 1
ATOM 822 C C . PRO A 1 105 ? -12.898 13.039 23.25 1 97.31 105 PRO A C 1
ATOM 824 O O . PRO A 1 105 ? -13.492 11.984 23.484 1 97.31 105 PRO A O 1
ATOM 827 N N . TRP A 1 106 ? -12.945 13.711 22.094 1 98.31 106 TRP A N 1
ATOM 828 C CA . TRP A 1 106 ? -13.727 13.203 20.969 1 98.31 106 TRP A CA 1
ATOM 829 C C . TRP A 1 106 ? -13.133 13.68 19.641 1 98.31 106 TRP A C 1
ATOM 831 O O . TRP A 1 106 ? -12.297 14.586 19.625 1 98.31 106 TRP A O 1
ATOM 841 N N . GLY A 1 107 ? -13.469 13.039 18.625 1 98.62 107 GLY A N 1
ATOM 842 C CA . GLY A 1 107 ? -13.125 13.398 17.266 1 98.62 107 GLY A CA 1
ATOM 843 C C . GLY A 1 107 ? -14.203 13.031 16.25 1 98.62 107 GLY A C 1
ATOM 844 O O . GLY A 1 107 ? -15.32 12.672 16.641 1 98.62 107 GLY A O 1
ATOM 845 N N . PHE A 1 108 ? -13.945 13.242 15.031 1 98.75 108 PHE A N 1
ATOM 846 C CA . PHE A 1 108 ? -14.953 12.977 14.008 1 98.75 108 PHE A CA 1
ATOM 847 C C . PHE A 1 108 ? -14.297 12.477 12.727 1 98.75 108 PHE A C 1
ATOM 849 O O . PHE A 1 108 ? -13.109 12.734 12.492 1 98.75 108 PHE A O 1
ATOM 856 N N . SER A 1 109 ? -14.969 11.703 12 1 98.5 109 SER A N 1
ATOM 857 C CA . SER A 1 109 ? -14.703 11.336 10.617 1 98.5 109 SER A CA 1
ATOM 858 C C . SER A 1 109 ? -15.867 11.711 9.711 1 98.5 109 SER A C 1
ATOM 860 O O . SER A 1 109 ? -17.016 11.812 10.164 1 98.5 109 SER A O 1
ATOM 862 N N . GLY A 1 110 ? -15.523 11.984 8.445 1 98.19 110 GLY A N 1
ATOM 863 C CA . GLY A 1 110 ? -16.594 12.438 7.566 1 98.19 110 GLY A CA 1
ATOM 864 C C . GLY A 1 110 ? -16.406 11.977 6.129 1 98.19 110 GLY A C 1
ATOM 865 O O . GLY A 1 110 ? -15.297 11.672 5.703 1 98.19 110 GLY A O 1
ATOM 866 N N . VAL A 1 111 ? -17.516 11.812 5.445 1 98 111 VAL A N 1
ATOM 867 C CA . VAL A 1 111 ? -17.609 11.695 3.994 1 98 111 VAL A CA 1
ATOM 868 C C . VAL A 1 111 ? -18.188 12.984 3.408 1 98 111 VAL A C 1
ATOM 870 O O . VAL A 1 111 ? -19.312 13.367 3.717 1 98 111 VAL A O 1
ATOM 873 N N . PHE A 1 112 ? -17.375 13.633 2.605 1 97.38 112 PHE A N 1
ATOM 874 C CA . PHE A 1 112 ? -17.828 14.891 2.016 1 97.38 112 PHE A CA 1
ATOM 875 C C . PHE A 1 112 ? -18.781 14.641 0.855 1 97.38 112 PHE A C 1
ATOM 877 O O . PHE A 1 112 ? -18.719 13.594 0.207 1 97.38 112 PHE A O 1
ATOM 884 N N . HIS A 1 113 ? -19.641 15.633 0.653 1 96.56 113 HIS A N 1
ATOM 885 C CA . HIS A 1 113 ? -20.516 15.578 -0.513 1 96.56 113 HIS A CA 1
ATOM 886 C C . HIS A 1 113 ? -19.719 15.68 -1.807 1 96.56 113 HIS A C 1
ATOM 888 O O . HIS A 1 113 ? -18.734 16.438 -1.882 1 96.56 113 HIS A O 1
ATOM 894 N N . LYS A 1 114 ? -20.188 14.992 -2.791 1 95 114 LYS A N 1
ATOM 895 C CA . LYS A 1 114 ? -19.5 14.977 -4.082 1 95 114 LYS A CA 1
ATOM 896 C C . LYS A 1 114 ? -19.297 16.391 -4.617 1 95 114 LYS A C 1
ATOM 898 O O . LYS A 1 114 ? -18.297 16.672 -5.281 1 95 114 LYS A O 1
ATOM 903 N N . GLN A 1 115 ? -20.156 17.328 -4.293 1 94.25 115 GLN A N 1
ATOM 904 C CA . GLN A 1 115 ? -20.125 18.688 -4.812 1 94.25 115 GLN A CA 1
ATOM 905 C C . GLN A 1 115 ? -19.297 19.594 -3.902 1 94.25 115 GLN A C 1
ATOM 907 O O . GLN A 1 115 ? -19.094 20.766 -4.215 1 94.25 115 GLN A O 1
ATOM 912 N N . ASN A 1 116 ? -18.875 19.109 -2.793 1 94.62 116 ASN A N 1
ATOM 913 C CA . ASN A 1 116 ? -18.047 19.875 -1.856 1 94.62 116 ASN A CA 1
ATOM 914 C C . ASN A 1 116 ? -17.031 18.984 -1.15 1 94.62 116 ASN A C 1
ATOM 916 O O . ASN A 1 116 ? -17.234 18.578 -0.01 1 94.62 116 ASN A O 1
ATOM 920 N N . GLY A 1 117 ? -15.867 18.953 -1.798 1 92 117 GLY A N 1
ATOM 921 C CA . GLY A 1 117 ? -14.773 18.172 -1.247 1 92 117 GLY A CA 1
ATOM 922 C C . GLY A 1 117 ? -14.664 16.781 -1.868 1 92 117 GLY A C 1
ATOM 923 O O . GLY A 1 117 ? -13.555 16.297 -2.094 1 92 117 GLY A O 1
ATOM 924 N N . GLY A 1 118 ? -15.859 16.094 -2.018 1 92.69 118 GLY A N 1
ATOM 925 C CA . GLY A 1 118 ? -15.867 14.766 -2.598 1 92.69 118 GLY A CA 1
ATOM 926 C C . GLY A 1 118 ? -15.023 13.773 -1.822 1 92.69 118 GLY A C 1
ATOM 927 O O . GLY A 1 118 ? -15.016 13.781 -0.59 1 92.69 118 GLY A O 1
ATOM 928 N N . GLY A 1 119 ? -14.383 12.883 -2.541 1 91.75 119 GLY A N 1
ATOM 929 C CA . GLY A 1 119 ? -13.555 11.844 -1.941 1 91.75 119 GLY A CA 1
ATOM 930 C C . GLY A 1 119 ? -13.234 10.711 -2.898 1 91.75 119 GLY A C 1
ATOM 931 O O . GLY A 1 119 ? -13.609 10.758 -4.074 1 91.75 119 GLY A O 1
ATOM 932 N N . PHE A 1 120 ? -12.562 9.727 -2.375 1 96.25 120 PHE A N 1
ATOM 933 C CA . PHE A 1 120 ? -12.008 8.617 -3.141 1 96.25 120 PHE A CA 1
ATOM 934 C C . PHE A 1 120 ? -13.117 7.777 -3.762 1 96.25 120 PHE A C 1
ATOM 936 O O . PHE A 1 120 ? -12.961 7.246 -4.863 1 96.25 120 PHE A O 1
ATOM 943 N N . LEU A 1 121 ? -14.258 7.68 -3.074 1 97.69 121 LEU A N 1
ATOM 944 C CA . LEU A 1 121 ? -15.375 6.871 -3.539 1 97.69 121 LEU A CA 1
ATOM 945 C C . LEU A 1 121 ? -16.594 7.738 -3.805 1 97.69 121 LEU A C 1
ATOM 947 O O . LEU A 1 121 ? -17.734 7.266 -3.705 1 97.69 121 LEU A O 1
ATOM 951 N N . ASP A 1 122 ? -16.406 8.969 -4.16 1 96.06 122 ASP A N 1
ATOM 952 C CA . ASP A 1 122 ? -17.516 9.93 -4.215 1 96.06 122 ASP A CA 1
ATOM 953 C C . ASP A 1 122 ? -18.438 9.648 -5.398 1 96.06 122 ASP A C 1
ATOM 955 O O . ASP A 1 122 ? -19.594 10.07 -5.406 1 96.06 122 ASP A O 1
ATOM 959 N N . GLU A 1 123 ? -18.047 8.938 -6.402 1 95 123 GLU A N 1
ATOM 960 C CA . GLU A 1 123 ? -18.922 8.555 -7.512 1 95 123 GLU A CA 1
ATOM 961 C C . GLU A 1 123 ? -19.938 7.508 -7.078 1 95 123 GLU A C 1
ATOM 963 O O . GLU A 1 123 ? -21.047 7.441 -7.629 1 95 123 GLU A O 1
ATOM 968 N N . ILE A 1 124 ? -19.562 6.715 -6.102 1 96.88 124 ILE A N 1
ATOM 969 C CA . ILE A 1 124 ? -20.422 5.633 -5.613 1 96.88 124 ILE A CA 1
ATOM 970 C C . ILE A 1 124 ? -21.188 6.098 -4.375 1 96.88 124 ILE A C 1
ATOM 972 O O . ILE A 1 124 ? -22.359 5.777 -4.215 1 96.88 124 ILE A O 1
ATOM 976 N N . TYR A 1 125 ? -20.531 6.816 -3.57 1 97.31 125 TYR A N 1
ATOM 977 C CA . TYR A 1 125 ? -21.109 7.34 -2.334 1 97.31 125 TYR A CA 1
ATOM 978 C C . TYR A 1 125 ? -21.047 8.859 -2.311 1 97.31 125 TYR A C 1
ATOM 980 O O . TYR A 1 125 ? -20.203 9.445 -1.636 1 97.31 125 TYR A O 1
ATOM 988 N N . PRO A 1 126 ? -22 9.516 -2.887 1 96.94 126 PRO A N 1
ATOM 989 C CA . PRO A 1 126 ? -21.922 10.953 -3.139 1 96.94 126 PRO A CA 1
ATOM 990 C C . PRO A 1 126 ? -22.422 11.789 -1.962 1 96.94 126 PRO A C 1
ATOM 992 O O . PRO A 1 126 ? -22.234 13.008 -1.94 1 96.94 126 PRO A O 1
ATOM 995 N N . GLU A 1 127 ? -23.094 11.227 -0.955 1 97.56 127 GLU A N 1
ATOM 996 C CA . GLU A 1 127 ? -23.734 11.992 0.109 1 97.56 127 GLU A CA 1
ATOM 997 C C . GLU A 1 127 ? -22.781 12.227 1.276 1 97.56 127 GLU A C 1
ATOM 999 O O . GLU A 1 127 ? -21.781 11.531 1.405 1 97.56 127 GLU A O 1
ATOM 1004 N N . SER A 1 128 ? -23.156 13.195 2.072 1 98 128 SER A N 1
ATOM 1005 C CA . SER A 1 128 ? -22.359 13.492 3.26 1 98 128 SER A CA 1
ATOM 1006 C C . SER A 1 128 ? -22.766 12.594 4.43 1 98 128 SER A C 1
ATOM 1008 O O . SER A 1 128 ? -23.953 12.32 4.629 1 98 128 SER A O 1
ATOM 1010 N N . ALA A 1 129 ? -21.812 12.164 5.102 1 98.38 129 ALA A N 1
ATOM 1011 C CA . ALA A 1 129 ? -22 11.359 6.305 1 98.38 129 ALA A CA 1
ATOM 1012 C C . ALA A 1 129 ? -20.938 11.672 7.352 1 98.38 129 ALA A C 1
ATOM 1014 O O . ALA A 1 129 ? -19.891 12.25 7.031 1 98.38 129 ALA A O 1
ATOM 1015 N N . LYS A 1 130 ? -21.25 11.344 8.57 1 98.56 130 LYS A N 1
ATOM 1016 C CA . LYS A 1 130 ? -20.375 11.688 9.68 1 98.56 130 LYS A CA 1
ATOM 1017 C C . LYS A 1 130 ? -20.453 10.648 10.789 1 98.56 130 LYS A C 1
ATOM 1019 O O . LYS A 1 130 ? -21.516 10.07 11.039 1 98.56 130 LYS A O 1
ATOM 1024 N N . ALA A 1 131 ? -19.328 10.406 11.398 1 98.81 131 ALA A N 1
ATOM 1025 C CA . ALA A 1 131 ? -19.312 9.656 12.648 1 98.81 131 ALA A CA 1
ATOM 1026 C C . ALA A 1 131 ? -18.562 10.43 13.734 1 98.81 131 ALA A C 1
ATOM 1028 O O . ALA A 1 131 ? -17.516 11.016 13.484 1 98.81 131 ALA A O 1
ATOM 1029 N N . ILE A 1 132 ? -19.156 10.469 14.898 1 98.81 132 ILE A N 1
ATOM 1030 C CA . ILE A 1 132 ? -18.516 11.008 16.094 1 98.81 132 ILE A CA 1
ATOM 1031 C C . ILE A 1 132 ? -17.859 9.875 16.875 1 98.81 132 ILE A C 1
ATOM 1033 O O . ILE A 1 132 ? -18.484 8.828 17.094 1 98.81 132 ILE A O 1
ATOM 1037 N N . TRP A 1 133 ? -16.688 10.094 17.281 1 98.81 133 TRP A N 1
ATOM 1038 C CA . TRP A 1 133 ? -15.922 9.094 18.031 1 98.81 133 TRP A CA 1
ATOM 1039 C C . TRP A 1 133 ? -15.617 9.594 19.438 1 98.81 133 TRP A C 1
ATOM 1041 O O . TRP A 1 133 ? -15.148 10.719 19.625 1 98.81 133 TRP A O 1
ATOM 1051 N N . ASP A 1 134 ? -15.836 8.75 20.406 1 98.69 134 ASP A N 1
ATOM 1052 C CA . ASP A 1 134 ? -15.508 9.016 21.812 1 98.69 134 ASP A CA 1
ATOM 1053 C C . ASP A 1 134 ? -14.195 8.336 22.203 1 98.69 134 ASP A C 1
ATOM 1055 O O . ASP A 1 134 ? -13.961 7.18 21.859 1 98.69 134 ASP A O 1
ATOM 1059 N N . PHE A 1 135 ? -13.383 9.117 22.891 1 98.62 135 PHE A N 1
ATOM 1060 C CA . PHE A 1 135 ? -12.078 8.602 23.297 1 98.62 135 PHE A CA 1
ATOM 1061 C C . PHE A 1 135 ? -12.109 8.102 24.734 1 98.62 135 PHE A C 1
ATOM 1063 O O . PHE A 1 135 ? -12.68 8.758 25.609 1 98.62 135 PHE A O 1
ATOM 1070 N N . GLU A 1 136 ? -11.602 6.98 24.984 1 97.5 136 GLU A N 1
ATOM 1071 C CA . GLU A 1 136 ? -11.297 6.402 26.297 1 97.5 136 GLU A CA 1
ATOM 1072 C C . GLU A 1 136 ? -9.852 5.918 26.359 1 97.5 136 GLU A C 1
ATOM 1074 O O . GLU A 1 136 ? -9.57 4.742 26.094 1 97.5 136 GLU A O 1
ATOM 1079 N N . GLY A 1 137 ? -8.953 6.848 26.828 1 95.88 137 GLY A N 1
ATOM 1080 C CA . GLY A 1 137 ? -7.539 6.523 26.734 1 95.88 137 GLY A CA 1
ATOM 1081 C C . GLY A 1 137 ? -7.062 6.348 25.312 1 95.88 137 GLY A C 1
ATOM 1082 O O . GLY A 1 137 ? -7.223 7.25 24.484 1 95.88 137 GLY A O 1
ATOM 1083 N N . ILE A 1 138 ? -6.566 5.191 25.031 1 96.06 138 ILE A N 1
ATOM 1084 C CA . ILE A 1 138 ? -6.02 4.965 23.703 1 96.06 138 ILE A CA 1
ATOM 1085 C C . ILE A 1 138 ? -7.102 4.375 22.797 1 96.06 138 ILE A C 1
ATOM 1087 O O . ILE A 1 138 ? -6.855 4.121 21.625 1 96.06 138 ILE A O 1
ATOM 1091 N N . PHE A 1 139 ? -8.305 4.16 23.375 1 97.94 139 PHE A N 1
ATOM 1092 C CA . PHE A 1 139 ? -9.367 3.506 22.625 1 97.94 139 PHE A CA 1
ATOM 1093 C C . PHE A 1 139 ? -10.406 4.523 22.172 1 97.94 139 PHE A C 1
ATOM 1095 O O . PHE A 1 139 ? -10.516 5.613 22.734 1 97.94 139 PHE A O 1
ATOM 1102 N N . CYS A 1 140 ? -11.117 4.129 21.094 1 98.56 140 CYS A N 1
ATOM 1103 C CA . CYS A 1 140 ? -12.25 4.918 20.625 1 98.56 140 CYS A CA 1
ATOM 1104 C C . CYS A 1 140 ? -13.43 4.02 20.266 1 98.56 140 CYS A C 1
ATOM 1106 O O . CYS A 1 140 ? -13.25 2.834 19.984 1 98.56 140 CYS A O 1
ATOM 1108 N N . SER A 1 141 ? -14.578 4.547 20.344 1 98.69 141 SER A N 1
ATOM 1109 C CA . SER A 1 141 ? -15.844 3.973 19.906 1 98.69 141 SER A CA 1
ATOM 1110 C C . SER A 1 141 ? -16.781 5.047 19.359 1 98.69 141 SER A C 1
ATOM 1112 O O . SER A 1 141 ? -16.516 6.238 19.5 1 98.69 141 SER A O 1
ATOM 1114 N N . SER A 1 142 ? -17.828 4.613 18.688 1 98.69 142 SER A N 1
ATOM 1115 C CA . SER A 1 142 ? -18.734 5.578 18.062 1 98.69 142 SER A CA 1
ATOM 1116 C C . SER A 1 142 ? -20.188 5.125 18.172 1 98.69 142 SER A C 1
ATOM 1118 O O . SER A 1 142 ? -20.5 3.969 17.875 1 98.69 142 SER A O 1
ATOM 1120 N N . ARG A 1 143 ? -21.016 6.016 18.562 1 98.25 143 ARG A N 1
ATOM 1121 C CA . ARG A 1 143 ? -22.453 5.766 18.531 1 98.25 143 ARG A CA 1
ATOM 1122 C C . ARG A 1 143 ? -22.953 5.605 17.094 1 98.25 143 ARG A C 1
ATOM 1124 O O . ARG A 1 143 ? -24.016 5.027 16.859 1 98.25 143 ARG A O 1
ATOM 1131 N N . HIS A 1 144 ? -22.188 6.07 16.141 1 98.69 144 HIS A N 1
ATOM 1132 C CA . HIS A 1 144 ? -22.578 6.047 14.727 1 98.69 144 HIS A CA 1
ATOM 1133 C C . HIS A 1 144 ? -22.125 4.762 14.047 1 98.69 144 HIS A C 1
ATOM 1135 O O . HIS A 1 144 ? -22.594 4.43 12.961 1 98.69 144 HIS A O 1
ATOM 1141 N N . ILE A 1 145 ? -21.234 4.059 14.625 1 98.62 145 ILE A N 1
ATOM 1142 C CA . ILE A 1 145 ? -20.734 2.777 14.148 1 98.62 145 ILE A CA 1
ATOM 1143 C C . ILE A 1 145 ? -20.594 1.808 15.32 1 98.62 145 ILE A C 1
ATOM 1145 O O . ILE A 1 145 ? -19.484 1.486 15.734 1 98.62 145 ILE A O 1
ATOM 1149 N N . PRO A 1 146 ? -21.656 1.313 15.758 1 98.25 146 PRO A N 1
ATOM 1150 C CA . PRO A 1 146 ? -21.625 0.447 16.938 1 98.25 146 PRO A CA 1
ATOM 1151 C C . PRO A 1 146 ? -20.891 -0.863 16.703 1 98.25 146 PRO A C 1
ATOM 1153 O O . PRO A 1 146 ? -20.578 -1.199 15.547 1 98.25 146 PRO A O 1
ATOM 1156 N N . HIS A 1 147 ? -20.484 -1.561 17.781 1 98.06 147 HIS A N 1
ATOM 1157 C CA . HIS A 1 147 ? -19.875 -2.883 17.797 1 98.06 147 HIS A CA 1
ATOM 1158 C C . HIS A 1 147 ? -18.406 -2.822 17.359 1 98.06 147 HIS A C 1
ATOM 1160 O O . HIS A 1 147 ? -17.812 -3.85 17.031 1 98.06 147 HIS A O 1
ATOM 1166 N N . VAL A 1 148 ? -17.859 -1.606 17.375 1 98.19 148 VAL A N 1
ATOM 1167 C CA . VAL A 1 148 ? -16.453 -1.432 17.078 1 98.19 148 VAL A CA 1
ATOM 1168 C C . VAL A 1 148 ? -15.773 -0.657 18.203 1 98.19 148 VAL A C 1
ATOM 1170 O O . VAL A 1 148 ? -16.344 0.293 18.75 1 98.19 148 VAL A O 1
ATOM 1173 N N . ARG A 1 149 ? -14.648 -1.078 18.625 1 98.31 149 ARG A N 1
ATOM 1174 C CA . ARG A 1 149 ? -13.75 -0.419 19.578 1 98.31 149 ARG A CA 1
ATOM 1175 C C . ARG A 1 149 ? -12.297 -0.784 19.281 1 98.31 149 ARG A C 1
ATOM 1177 O O . ARG A 1 149 ? -11.969 -1.961 19.125 1 98.31 149 ARG A O 1
ATOM 1184 N N . PHE A 1 150 ? -11.43 0.213 19.203 1 97.5 150 PHE A N 1
ATOM 1185 C CA . PHE A 1 150 ? -10.047 -0.1 18.875 1 97.5 150 PHE A CA 1
ATOM 1186 C C . PHE A 1 150 ? -9.109 0.972 19.422 1 97.5 150 PHE A C 1
ATOM 1188 O O . PHE A 1 150 ? -9.539 2.096 19.688 1 97.5 150 PHE A O 1
ATOM 1195 N N . ALA A 1 151 ? -7.848 0.546 19.641 1 96.62 151 ALA A N 1
ATOM 1196 C CA . ALA A 1 151 ? -6.789 1.502 19.969 1 96.62 151 ALA A CA 1
ATOM 1197 C C . ALA A 1 151 ? -6.406 2.328 18.734 1 96.62 151 ALA A C 1
ATOM 1199 O O . ALA A 1 151 ? -6.133 1.776 17.672 1 96.62 151 ALA A O 1
ATOM 1200 N N . GLY A 1 152 ? -6.414 3.664 18.875 1 95.56 152 GLY A N 1
ATOM 1201 C CA . GLY A 1 152 ? -6.012 4.531 17.781 1 95.56 152 GLY A CA 1
ATOM 1202 C C . GLY A 1 152 ? -4.504 4.605 17.609 1 95.56 152 GLY A C 1
ATOM 1203 O O . GLY A 1 152 ? -3.75 4.285 18.516 1 95.56 152 GLY A O 1
ATOM 1204 N N . LEU A 1 153 ? -4.113 4.898 16.406 1 96 153 LEU A N 1
ATOM 1205 C CA . LEU A 1 153 ? -2.729 5.258 16.141 1 96 153 LEU A CA 1
ATOM 1206 C C . LEU A 1 153 ? -2.58 6.766 15.969 1 96 153 LEU A C 1
ATOM 1208 O O . LEU A 1 153 ? -2.506 7.27 14.844 1 96 153 LEU A O 1
ATOM 1212 N N . ILE A 1 154 ? -2.441 7.426 17.047 1 97.69 154 ILE A N 1
ATOM 1213 C CA . ILE A 1 154 ? -2.549 8.875 17.141 1 97.69 154 ILE A CA 1
ATOM 1214 C C . ILE A 1 154 ? -1.321 9.523 16.516 1 97.69 154 ILE A C 1
ATOM 1216 O O . ILE A 1 154 ? -0.19 9.102 16.75 1 97.69 154 ILE A O 1
ATOM 1220 N N . HIS A 1 155 ? -1.505 10.555 15.625 1 98.19 155 HIS A N 1
ATOM 1221 C CA . HIS A 1 155 ? -0.421 11.156 14.859 1 98.19 155 HIS A CA 1
ATOM 1222 C C . HIS A 1 155 ? -0.859 12.477 14.234 1 98.19 155 HIS A C 1
ATOM 1224 O O . HIS A 1 155 ? -2.055 12.758 14.148 1 98.19 155 HIS A O 1
ATOM 1230 N N . PRO A 1 156 ? 0.083 13.32 13.836 1 98.44 156 PRO A N 1
ATOM 1231 C CA . PRO A 1 156 ? -0.265 14.484 13.008 1 98.44 156 PRO A CA 1
ATOM 1232 C C . PRO A 1 156 ? -0.4 14.133 11.531 1 98.44 156 PRO A C 1
ATOM 1234 O O . PRO A 1 156 ? 0.411 13.375 10.992 1 98.44 156 PRO A O 1
ATOM 1237 N N . GLY A 1 157 ? -1.409 14.609 10.898 1 98 157 GLY A N 1
ATOM 1238 C CA . GLY A 1 157 ? -1.514 14.461 9.461 1 98 157 GLY A CA 1
ATOM 1239 C C . GLY A 1 157 ? -0.582 15.383 8.695 1 98 157 GLY A C 1
ATOM 1240 O O . GLY A 1 157 ? -0.183 15.07 7.57 1 98 157 GLY A O 1
ATOM 1241 N N . ILE A 1 158 ? -0.277 16.562 9.391 1 98.44 158 ILE A N 1
ATOM 1242 C CA . ILE A 1 158 ? 0.516 17.578 8.703 1 98.44 158 ILE A CA 1
ATOM 1243 C C . ILE A 1 158 ? 1.676 18.016 9.594 1 98.44 158 ILE A C 1
ATOM 1245 O O . ILE A 1 158 ? 1.469 18.406 10.742 1 98.44 158 ILE A O 1
ATOM 1249 N N . LEU A 1 159 ? 2.816 17.953 9.117 1 98.44 159 LEU A N 1
ATOM 1250 C CA . LEU A 1 159 ? 4.008 18.609 9.641 1 98.44 159 LEU A CA 1
ATOM 1251 C C . LEU A 1 159 ? 4.996 18.906 8.523 1 98.44 159 LEU A C 1
ATOM 1253 O O . LEU A 1 159 ? 5.145 18.125 7.586 1 98.44 159 LEU A O 1
ATOM 1257 N N . GLY A 1 160 ? 5.609 20.016 8.562 1 98.44 160 GLY A N 1
ATOM 1258 C CA . GLY A 1 160 ? 6.555 20.344 7.512 1 98.44 160 GLY A CA 1
ATOM 1259 C C . GLY A 1 160 ? 7.234 21.688 7.719 1 98.44 160 GLY A C 1
ATOM 1260 O O . GLY A 1 160 ? 6.789 22.5 8.531 1 98.44 160 GLY A O 1
ATOM 1261 N N . CYS A 1 161 ? 8.328 21.922 7.035 1 98.75 161 CYS A N 1
ATOM 1262 C CA . CYS A 1 161 ? 9.016 23.203 6.949 1 98.75 161 CYS A CA 1
ATOM 1263 C C . CYS A 1 161 ? 8.445 24.047 5.82 1 98.75 161 CYS A C 1
ATOM 1265 O O . CYS A 1 161 ? 7.789 23.531 4.918 1 98.75 161 CYS A O 1
ATOM 1267 N N . ALA A 1 162 ? 8.664 25.328 5.922 1 98.75 162 ALA A N 1
ATOM 1268 C CA . ALA A 1 162 ? 8.211 26.219 4.855 1 98.75 162 ALA A CA 1
ATOM 1269 C C . ALA A 1 162 ? 8.992 25.984 3.57 1 98.75 162 ALA A C 1
ATOM 1271 O O . ALA A 1 162 ? 10.195 25.719 3.609 1 98.75 162 ALA A O 1
ATOM 1272 N N . PRO A 1 163 ? 8.312 26.047 2.436 1 98.69 163 PRO A N 1
ATOM 1273 C CA . PRO A 1 163 ? 9.047 26.031 1.167 1 98.69 163 PRO A CA 1
ATOM 1274 C C . PRO A 1 163 ? 9.828 27.312 0.913 1 98.69 163 PRO A C 1
ATOM 1276 O O . PRO A 1 163 ? 9.492 28.359 1.456 1 98.69 163 PRO A O 1
ATOM 1279 N N . SER A 1 164 ? 10.883 27.219 0.122 1 98.69 164 SER A N 1
ATOM 1280 C CA . SER A 1 164 ? 11.477 28.438 -0.451 1 98.69 164 SER A CA 1
ATOM 1281 C C . SER A 1 164 ? 10.57 29.031 -1.524 1 98.69 164 SER A C 1
ATOM 1283 O O . SER A 1 164 ? 9.594 28.406 -1.942 1 98.69 164 SER A O 1
ATOM 1285 N N . THR A 1 165 ? 10.906 30.25 -1.923 1 98.5 165 THR A N 1
ATOM 1286 C CA . THR A 1 165 ? 10.188 30.891 -3.01 1 98.5 165 THR A CA 1
ATOM 1287 C C . THR A 1 165 ? 10.234 30.047 -4.277 1 98.5 165 THR A C 1
ATOM 1289 O O . THR A 1 165 ? 9.242 29.938 -5 1 98.5 165 THR A O 1
ATOM 1292 N N . GLU A 1 166 ? 11.367 29.438 -4.543 1 98.25 166 GLU A N 1
ATOM 1293 C CA . GLU A 1 166 ? 11.562 28.625 -5.742 1 98.25 166 GLU A CA 1
ATOM 1294 C C . GLU A 1 166 ? 10.727 27.344 -5.695 1 98.25 166 GLU A C 1
ATOM 1296 O O . GLU A 1 166 ? 10.102 26.969 -6.688 1 98.25 166 GLU A O 1
ATOM 1301 N N . VAL A 1 167 ? 10.711 26.688 -4.543 1 98.25 167 VAL A N 1
ATOM 1302 C CA . VAL A 1 167 ? 9.945 25.453 -4.371 1 98.25 167 VAL A CA 1
ATOM 1303 C C . VAL A 1 167 ? 8.453 25.75 -4.516 1 98.25 167 VAL A C 1
ATOM 1305 O O . VAL A 1 167 ? 7.73 25.016 -5.199 1 98.25 167 VAL A O 1
ATOM 1308 N N . LEU A 1 168 ? 8.016 26.812 -3.908 1 98.69 168 LEU A N 1
ATOM 1309 C CA . LEU A 1 168 ? 6.617 27.234 -3.996 1 98.69 168 LEU A CA 1
ATOM 1310 C C . LEU A 1 168 ? 6.227 27.516 -5.441 1 98.69 168 LEU A C 1
ATOM 1312 O O . LEU A 1 168 ? 5.152 27.109 -5.891 1 98.69 168 LEU A O 1
ATOM 1316 N N . ALA A 1 169 ? 7.078 28.234 -6.125 1 98.44 169 ALA A N 1
ATOM 1317 C CA . ALA A 1 169 ? 6.816 28.562 -7.523 1 98.44 169 ALA A CA 1
ATOM 1318 C C . ALA A 1 169 ? 6.688 27.297 -8.367 1 98.44 169 ALA A C 1
ATOM 1320 O O . ALA A 1 169 ? 5.848 27.234 -9.273 1 98.44 169 ALA A O 1
ATOM 1321 N N . GLU A 1 170 ? 7.516 26.328 -8.102 1 98.19 170 GLU A N 1
ATOM 1322 C CA . GLU A 1 170 ? 7.492 25.078 -8.836 1 98.19 170 GLU A CA 1
ATOM 1323 C C . GLU A 1 170 ? 6.203 24.297 -8.562 1 98.19 170 GLU A C 1
ATOM 1325 O O . GLU A 1 170 ? 5.617 23.719 -9.477 1 98.19 170 GLU A O 1
ATOM 1330 N N . TRP A 1 171 ? 5.762 24.281 -7.312 1 98.38 171 TRP A N 1
ATOM 1331 C CA . TRP A 1 171 ? 4.488 23.641 -6.969 1 98.38 171 TRP A CA 1
ATOM 1332 C C . TRP A 1 171 ? 3.344 24.266 -7.766 1 98.38 171 TRP A C 1
ATOM 1334 O O . TRP A 1 171 ? 2.545 23.547 -8.375 1 98.38 171 TRP A O 1
ATOM 1344 N N . ASN A 1 172 ? 3.293 25.547 -7.676 1 98.5 172 ASN A N 1
ATOM 1345 C CA . ASN A 1 172 ? 2.223 26.281 -8.344 1 98.5 172 ASN A CA 1
ATOM 1346 C C . ASN A 1 172 ? 2.254 26.047 -9.859 1 98.5 172 ASN A C 1
ATOM 1348 O O . ASN A 1 172 ? 1.204 25.938 -10.492 1 98.5 172 ASN A O 1
ATOM 1352 N N . ARG A 1 173 ? 3.455 26.047 -10.43 1 98.44 173 ARG A N 1
ATOM 1353 C CA . ARG A 1 173 ? 3.586 25.828 -11.867 1 98.44 173 ARG A CA 1
ATOM 1354 C C . ARG A 1 173 ? 3.037 24.469 -12.266 1 98.44 173 ARG A C 1
ATOM 1356 O O . ARG A 1 173 ? 2.137 24.375 -13.102 1 98.44 173 ARG A O 1
ATOM 1363 N N . ARG A 1 174 ? 3.523 23.375 -11.625 1 98.44 174 ARG A N 1
ATOM 1364 C CA . ARG A 1 174 ? 3.17 22.031 -12.094 1 98.44 174 ARG A CA 1
ATOM 1365 C C . ARG A 1 174 ? 1.711 21.719 -11.789 1 98.44 174 ARG A C 1
ATOM 1367 O O . ARG A 1 174 ? 1.046 21.031 -12.57 1 98.44 174 ARG A O 1
ATOM 1374 N N . GLU A 1 175 ? 1.194 22.188 -10.695 1 98.62 175 GLU A N 1
ATOM 1375 C CA . GLU A 1 175 ? -0.22 21.984 -10.391 1 98.62 175 GLU A CA 1
ATOM 1376 C C . GLU A 1 175 ? -1.104 22.828 -11.312 1 98.62 175 GLU A C 1
ATOM 1378 O O . GLU A 1 175 ? -2.191 22.391 -11.703 1 98.62 175 GLU A O 1
ATOM 1383 N N . GLY A 1 176 ? -0.63 24.047 -11.578 1 98.62 176 GLY A N 1
ATOM 1384 C CA . GLY A 1 176 ? -1.327 24.875 -12.555 1 98.62 176 GLY A CA 1
ATOM 1385 C C . GLY A 1 176 ? -1.41 24.219 -13.93 1 98.62 176 GLY A C 1
ATOM 1386 O O . GLY A 1 176 ? -2.432 24.328 -14.609 1 98.62 176 GLY A O 1
ATOM 1387 N N . GLU A 1 177 ? -0.337 23.594 -14.344 1 98.69 177 GLU A N 1
ATOM 1388 C CA . GLU A 1 177 ? -0.322 22.891 -15.617 1 98.69 177 GLU A CA 1
ATOM 1389 C C . GLU A 1 177 ? -1.335 21.75 -15.625 1 98.69 177 GLU A C 1
ATOM 1391 O O . GLU A 1 177 ? -1.997 21.516 -16.641 1 98.69 177 GLU A O 1
ATOM 1396 N N . LEU A 1 178 ? -1.422 21.031 -14.547 1 98.69 178 LEU A N 1
ATOM 1397 C CA . LEU A 1 178 ? -2.406 19.969 -14.422 1 98.69 178 LEU A CA 1
ATOM 1398 C C . LEU A 1 178 ? -3.822 20.516 -14.57 1 98.69 178 LEU A C 1
ATOM 1400 O O . LEU A 1 178 ? -4.656 19.922 -15.258 1 98.69 178 LEU A O 1
ATOM 1404 N N . ILE A 1 179 ? -4.117 21.594 -13.914 1 98.56 179 ILE A N 1
ATOM 1405 C CA . ILE A 1 179 ? -5.434 22.234 -13.992 1 98.56 179 ILE A CA 1
ATOM 1406 C C . ILE A 1 179 ? -5.719 22.641 -15.438 1 98.56 179 ILE A C 1
ATOM 1408 O O . ILE A 1 179 ? -6.82 22.406 -15.945 1 98.56 179 ILE A O 1
ATOM 1412 N N . ALA A 1 180 ? -4.785 23.266 -16.062 1 98.38 180 ALA A N 1
ATOM 1413 C CA . ALA A 1 180 ? -4.949 23.75 -17.422 1 98.38 180 ALA A CA 1
ATOM 1414 C C . ALA A 1 180 ? -5.223 22.594 -18.391 1 98.38 180 ALA A C 1
ATOM 1416 O O . ALA A 1 180 ? -5.957 22.766 -19.359 1 98.38 180 ALA A O 1
ATOM 1417 N N . ALA A 1 181 ? -4.68 21.438 -18.109 1 97.88 181 ALA A N 1
ATOM 1418 C CA . ALA A 1 181 ? -4.805 20.281 -19 1 97.88 181 ALA A CA 1
ATOM 1419 C C . ALA A 1 181 ? -6.086 19.5 -18.719 1 97.88 181 ALA A C 1
ATOM 1421 O O . ALA A 1 181 ? -6.492 18.641 -19.516 1 97.88 181 ALA A O 1
ATOM 1422 N N . ASN A 1 182 ? -6.703 19.828 -17.625 1 97.31 182 ASN A N 1
ATOM 1423 C CA . ASN A 1 182 ? -7.887 19.094 -17.188 1 97.31 182 ASN A CA 1
ATOM 1424 C C . ASN A 1 182 ? -9.07 19.344 -18.125 1 97.31 182 ASN A C 1
ATOM 1426 O O . ASN A 1 182 ? -9.367 20.5 -18.469 1 97.31 182 ASN A O 1
ATOM 1430 N N . THR A 1 183 ? -9.742 18.266 -18.578 1 96.75 183 THR A N 1
ATOM 1431 C CA . THR A 1 183 ? -10.875 18.391 -19.484 1 96.75 183 THR A CA 1
ATOM 1432 C C . THR A 1 183 ? -12.172 17.984 -18.797 1 96.75 183 THR A C 1
ATOM 1434 O O . THR A 1 183 ? -13.234 17.953 -19.422 1 96.75 183 THR A O 1
ATOM 1437 N N . THR A 1 184 ? -12.086 17.625 -17.547 1 93.31 184 THR A N 1
ATOM 1438 C CA . THR A 1 184 ? -13.258 17.172 -16.812 1 93.31 184 THR A CA 1
ATOM 1439 C C . THR A 1 184 ? -13.773 18.25 -15.875 1 93.31 184 THR A C 1
ATOM 1441 O O . THR A 1 184 ? -13.164 19.312 -15.758 1 93.31 184 THR A O 1
ATOM 1444 N N . SER A 1 185 ? -14.938 17.922 -15.234 1 92.44 185 SER A N 1
ATOM 1445 C CA . SER A 1 185 ? -15.508 18.859 -14.273 1 92.44 185 SER A CA 1
ATOM 1446 C C . SER A 1 185 ? -14.93 18.641 -12.875 1 92.44 185 SER A C 1
ATOM 1448 O O . SER A 1 185 ? -15.219 19.391 -11.953 1 92.44 185 SER A O 1
ATOM 1450 N N . ARG A 1 186 ? -14.109 17.672 -12.75 1 93.38 186 ARG A N 1
ATOM 1451 C CA . ARG A 1 186 ? -13.523 17.328 -11.461 1 93.38 186 ARG A CA 1
ATOM 1452 C C . ARG A 1 186 ? -12.43 18.312 -11.07 1 93.38 186 ARG A C 1
ATOM 1454 O O . ARG A 1 186 ? -11.617 18.703 -11.914 1 93.38 186 ARG A O 1
ATOM 1461 N N . GLU A 1 187 ? -12.461 18.75 -9.805 1 95.25 187 GLU A N 1
ATOM 1462 C CA . GLU A 1 187 ? -11.312 19.484 -9.289 1 95.25 187 GLU A CA 1
ATOM 1463 C C . GLU A 1 187 ? -10.094 18.578 -9.156 1 95.25 187 GLU A C 1
ATOM 1465 O O . GLU A 1 187 ? -10.156 17.547 -8.477 1 95.25 187 GLU A O 1
ATOM 1470 N N . VAL A 1 188 ? -8.984 18.938 -9.773 1 97.44 188 VAL A N 1
ATOM 1471 C CA . VAL A 1 188 ? -7.871 18 -9.852 1 97.44 188 VAL A CA 1
ATOM 1472 C C . VAL A 1 188 ? -6.695 18.531 -9.031 1 97.44 188 VAL A C 1
ATOM 1474 O O . VAL A 1 188 ? -5.707 17.812 -8.828 1 97.44 188 VAL A O 1
ATOM 1477 N N . ALA A 1 189 ? -6.727 19.734 -8.602 1 97.94 189 ALA A N 1
ATOM 1478 C CA . ALA A 1 189 ? -5.719 20.344 -7.738 1 97.94 189 ALA A CA 1
ATOM 1479 C C . ALA A 1 189 ? -6.293 21.547 -7 1 97.94 189 ALA A C 1
ATOM 1481 O O . ALA A 1 189 ? -7.379 22.031 -7.332 1 97.94 189 ALA A O 1
ATOM 1482 N N . LYS A 1 190 ? -5.605 22 -6.004 1 97.19 190 LYS A N 1
ATOM 1483 C CA . LYS A 1 190 ? -6 23.156 -5.207 1 97.19 190 LYS A CA 1
ATOM 1484 C C . LYS A 1 190 ? -5 24.297 -5.367 1 97.19 190 LYS A C 1
ATOM 1486 O O . LYS A 1 190 ? -4.07 24.438 -4.57 1 97.19 190 LYS A O 1
ATOM 1491 N N . PRO A 1 191 ? -5.199 25.172 -6.371 1 97.69 191 PRO A N 1
ATOM 1492 C CA . PRO A 1 191 ? -4.297 26.312 -6.551 1 97.69 191 PRO A CA 1
ATOM 1493 C C . PRO A 1 191 ? -4.41 27.344 -5.43 1 97.69 191 PRO A C 1
ATOM 1495 O O . PRO A 1 191 ? -5.301 27.234 -4.582 1 97.69 191 PRO A O 1
ATOM 1498 N N . PRO A 1 192 ? -3.447 28.328 -5.395 1 98.12 192 PRO A N 1
ATOM 1499 C CA . PRO A 1 192 ? -3.605 29.391 -4.406 1 98.12 192 PRO A CA 1
ATOM 1500 C C . PRO A 1 192 ? -5.016 29.984 -4.395 1 98.12 192 PRO A C 1
ATOM 1502 O O . PRO A 1 192 ? -5.621 30.156 -5.453 1 98.12 192 PRO A O 1
ATOM 1505 N N . GLU A 1 193 ? -5.57 30.172 -3.268 1 98 193 GLU A N 1
ATOM 1506 C CA . GLU A 1 193 ? -6.941 30.609 -3.043 1 98 193 GLU A CA 1
ATOM 1507 C C . GLU A 1 193 ? -6.996 31.75 -2.016 1 98 193 GLU A C 1
ATOM 1509 O O . GLU A 1 193 ? -6.887 31.5 -0.812 1 98 193 GLU A O 1
ATOM 1514 N N . PRO A 1 194 ? -7.18 33 -2.426 1 98.12 194 PRO A N 1
ATOM 1515 C CA . PRO A 1 194 ? -7.16 34.125 -1.494 1 98.12 194 PRO A CA 1
ATOM 1516 C C . PRO A 1 194 ? -8.273 34.062 -0.457 1 98.12 194 PRO A C 1
ATOM 1518 O O . PRO A 1 194 ? -8.094 34.5 0.682 1 98.12 194 PRO A O 1
ATOM 1521 N N . LYS A 1 195 ? -9.398 33.5 -0.863 1 97.94 195 LYS A N 1
ATOM 1522 C CA . LYS A 1 195 ? -10.508 33.406 0.079 1 97.94 195 LYS A CA 1
ATOM 1523 C C . LYS A 1 195 ? -10.102 32.656 1.343 1 97.94 195 LYS A C 1
ATOM 1525 O O . LYS A 1 195 ? -9.523 31.578 1.266 1 97.94 195 LYS A O 1
ATOM 1530 N N . SER A 1 196 ? -10.289 33.219 2.545 1 97.94 196 SER A N 1
ATOM 1531 C CA . SER A 1 196 ? -10.117 32.656 3.875 1 97.94 196 SER A CA 1
ATOM 1532 C C . SER A 1 196 ? -8.648 32.344 4.156 1 97.94 196 SER A C 1
ATOM 1534 O O . SER A 1 196 ? -8.336 31.516 5.016 1 97.94 196 SER A O 1
ATOM 1536 N N . ALA A 1 197 ? -7.77 32.969 3.344 1 98.25 197 ALA A N 1
ATOM 1537 C CA . ALA A 1 197 ? -6.348 32.844 3.648 1 98.25 197 ALA A CA 1
ATOM 1538 C C . ALA A 1 197 ? -6.008 33.469 4.992 1 98.25 197 ALA A C 1
ATOM 1540 O O . ALA A 1 197 ? -6.441 34.594 5.277 1 98.25 197 ALA A O 1
ATOM 1541 N N . HIS A 1 198 ? -5.344 32.719 5.84 1 98.31 198 HIS A N 1
ATOM 1542 C CA . HIS A 1 198 ? -4.875 33.188 7.137 1 98.31 198 HIS A CA 1
ATOM 1543 C C . HIS A 1 198 ? -3.354 33.125 7.234 1 98.31 198 HIS A C 1
ATOM 1545 O O . HIS A 1 198 ? -2.781 32.031 7.168 1 98.31 198 HIS A O 1
ATOM 1551 N N . ALA A 1 199 ? -2.703 34.25 7.363 1 98.25 199 ALA A N 1
ATOM 1552 C CA . ALA A 1 199 ? -1.247 34.344 7.285 1 98.25 199 ALA A CA 1
ATOM 1553 C C . ALA A 1 199 ? -0.654 34.781 8.625 1 98.25 199 ALA A C 1
ATOM 1555 O O . ALA A 1 199 ? 0.31 35.531 8.672 1 98.25 199 ALA A O 1
ATOM 1556 N N . GLY A 1 200 ? -1.312 34.25 9.695 1 97.56 200 GLY A N 1
ATOM 1557 C CA . GLY A 1 200 ? -0.799 34.531 11.023 1 97.56 200 GLY A CA 1
ATOM 1558 C C . GLY A 1 200 ? -0.817 36.031 11.359 1 97.56 200 GLY A C 1
ATOM 1559 O O . GLY A 1 200 ? -1.854 36.688 11.234 1 97.56 200 GLY A O 1
ATOM 1560 N N . SER A 1 201 ? 0.385 36.531 11.742 1 98 201 SER A N 1
ATOM 1561 C CA . SER A 1 201 ? 0.473 37.938 12.172 1 98 201 SER A CA 1
ATOM 1562 C C . SER A 1 201 ? 0.922 38.844 11.031 1 98 201 SER A C 1
ATOM 1564 O O . SER A 1 201 ? 1.333 39.969 11.258 1 98 201 SER A O 1
ATOM 1566 N N . ALA A 1 202 ? 0.833 38.312 9.852 1 98.19 202 ALA A N 1
ATOM 1567 C CA . ALA A 1 202 ? 1.283 39.125 8.711 1 98.19 202 ALA A CA 1
ATOM 1568 C C . ALA A 1 202 ? 0.486 40.406 8.602 1 98.19 202 ALA A C 1
ATOM 1570 O O . ALA A 1 202 ? -0.724 40.438 8.836 1 98.19 202 ALA A O 1
ATOM 1571 N N . GLU A 1 203 ? 1.176 41.5 8.172 1 96.94 203 GLU A N 1
ATOM 1572 C CA . GLU A 1 203 ? 0.514 42.75 7.91 1 96.94 203 GLU A CA 1
ATOM 1573 C C . GLU A 1 203 ? -0.209 42.75 6.566 1 96.94 203 GLU A C 1
ATOM 1575 O O . GLU A 1 203 ? -0.003 41.844 5.758 1 96.94 203 GLU A O 1
ATOM 1580 N N . ALA A 1 204 ? -0.966 43.781 6.359 1 94 204 ALA A N 1
ATOM 1581 C CA . ALA A 1 204 ? -1.945 43.781 5.277 1 94 204 ALA A CA 1
ATOM 1582 C C . ALA A 1 204 ? -1.286 43.469 3.938 1 94 204 ALA A C 1
ATOM 1584 O O . ALA A 1 204 ? -1.716 42.562 3.232 1 94 204 ALA A O 1
ATOM 1585 N N . GLY A 1 205 ? -0.273 44.156 3.514 1 96 205 GLY A N 1
ATOM 1586 C CA . GLY A 1 205 ? 0.384 43.906 2.238 1 96 205 GLY A CA 1
ATOM 1587 C C . GLY A 1 205 ? 0.937 42.5 2.111 1 96 205 GLY A C 1
ATOM 1588 O O . GLY A 1 205 ? 0.773 41.844 1.073 1 96 205 GLY A O 1
ATOM 1589 N N . LEU A 1 206 ? 1.585 42.062 3.117 1 97.88 206 LEU A N 1
ATOM 1590 C CA . LEU A 1 206 ? 2.15 40.719 3.131 1 97.88 206 LEU A CA 1
ATOM 1591 C C . LEU A 1 206 ? 1.049 39.656 3.143 1 97.88 206 LEU A C 1
ATOM 1593 O O . LEU A 1 206 ? 1.164 38.625 2.479 1 97.88 206 LEU A O 1
ATOM 1597 N N . LYS A 1 207 ? 0.021 39.875 3.91 1 97.62 207 LYS A N 1
ATOM 1598 C CA . LYS A 1 207 ? -1.123 39 3.953 1 97.62 207 LYS A CA 1
ATOM 1599 C C . LYS A 1 207 ? -1.717 38.781 2.562 1 97.62 207 LYS A C 1
ATOM 1601 O O . LYS A 1 207 ? -2.041 37.656 2.18 1 97.62 207 LYS A O 1
ATOM 1606 N N . GLU A 1 208 ? -1.889 39.844 1.824 1 98.06 208 GLU A N 1
ATOM 1607 C CA . GLU A 1 208 ? -2.441 39.781 0.475 1 98.06 208 GLU A CA 1
ATOM 1608 C C . GLU A 1 208 ? -1.546 38.938 -0.447 1 98.06 208 GLU A C 1
ATOM 1610 O O . GLU A 1 208 ? -2.039 38.156 -1.259 1 98.06 208 GLU A O 1
ATOM 1615 N N . ARG A 1 209 ? -0.288 39.156 -0.359 1 98.31 209 ARG A N 1
ATOM 1616 C CA . ARG A 1 209 ? 0.652 38.438 -1.193 1 98.31 209 ARG A CA 1
ATOM 1617 C C . ARG A 1 209 ? 0.61 36.938 -0.871 1 98.31 209 ARG A C 1
ATOM 1619 O O . ARG A 1 209 ? 0.583 36.094 -1.777 1 98.31 209 ARG A O 1
ATOM 1626 N N . ILE A 1 210 ? 0.612 36.625 0.414 1 98.56 210 ILE A N 1
ATOM 1627 C CA . ILE A 1 210 ? 0.563 35.219 0.846 1 98.56 210 ILE A CA 1
ATOM 1628 C C . ILE A 1 210 ? -0.735 34.594 0.366 1 98.56 210 ILE A C 1
ATOM 1630 O O . ILE A 1 210 ? -0.739 33.438 -0.069 1 98.56 210 ILE A O 1
ATOM 1634 N N . ALA A 1 211 ? -1.797 35.312 0.435 1 98.19 211 ALA A N 1
ATOM 1635 C CA . ALA A 1 211 ? -3.092 34.812 -0.016 1 98.19 211 ALA A CA 1
ATOM 1636 C C . ALA A 1 211 ? -3.068 34.469 -1.507 1 98.19 211 ALA A C 1
ATOM 1638 O O . ALA A 1 211 ? -3.648 33.469 -1.942 1 98.19 211 ALA A O 1
ATOM 1639 N N . LYS A 1 212 ? -2.387 35.25 -2.287 1 97.88 212 LYS A N 1
ATOM 1640 C CA . LYS A 1 212 ? -2.373 35.125 -3.742 1 97.88 212 LYS A CA 1
ATOM 1641 C C . LYS A 1 212 ? -1.41 34.031 -4.195 1 97.88 212 LYS A C 1
ATOM 1643 O O . LYS A 1 212 ? -1.648 33.375 -5.207 1 97.88 212 LYS A O 1
ATOM 1648 N N . GLU A 1 213 ? -0.377 33.844 -3.383 1 98 213 GLU A N 1
ATOM 1649 C CA . GLU A 1 213 ? 0.709 33 -3.857 1 98 213 GLU A CA 1
ATOM 1650 C C . GLU A 1 213 ? 0.786 31.703 -3.055 1 98 213 GLU A C 1
ATOM 1652 O O . GLU A 1 213 ? 1.333 30.703 -3.527 1 98 213 GLU A O 1
ATOM 1657 N N . GLY A 1 214 ? 0.351 31.75 -1.857 1 98.62 214 GLY A N 1
ATOM 1658 C CA . GLY A 1 214 ? 0.59 30.656 -0.919 1 98.62 214 GLY A CA 1
ATOM 1659 C C . GLY A 1 214 ? -0.069 29.359 -1.333 1 98.62 214 GLY A C 1
ATOM 1660 O O . GLY A 1 214 ? -1.179 29.359 -1.87 1 98.62 214 GLY A O 1
ATOM 1661 N N . ALA A 1 215 ? 0.625 28.266 -1.156 1 98.62 215 ALA A N 1
ATOM 1662 C CA . ALA A 1 215 ? 0.09 26.953 -1.506 1 98.62 215 ALA A CA 1
ATOM 1663 C C . ALA A 1 215 ? -0.93 26.469 -0.472 1 98.62 215 ALA A C 1
ATOM 1665 O O . ALA A 1 215 ? -0.744 26.688 0.729 1 98.62 215 ALA A O 1
ATOM 1666 N N . ARG A 1 216 ? -2 25.859 -0.941 1 98.19 216 ARG A N 1
ATOM 1667 C CA . ARG A 1 216 ? -2.969 25.219 -0.06 1 98.19 216 ARG A CA 1
ATOM 1668 C C . ARG A 1 216 ? -2.328 24.062 0.71 1 98.19 216 ARG A C 1
ATOM 1670 O O . ARG A 1 216 ? -1.343 23.469 0.256 1 98.19 216 ARG A O 1
ATOM 1677 N N . THR A 1 217 ? -2.883 23.719 1.835 1 97.94 217 THR A N 1
ATOM 1678 C CA . THR A 1 217 ? -2.277 22.766 2.768 1 97.94 217 THR A CA 1
ATOM 1679 C C . THR A 1 217 ? -2.842 21.359 2.561 1 97.94 217 THR A C 1
ATOM 1681 O O . THR A 1 217 ? -2.355 20.406 3.152 1 97.94 217 THR A O 1
ATOM 1684 N N . ILE A 1 218 ? -3.801 21.172 1.63 1 97.12 218 ILE A N 1
ATOM 1685 C CA . ILE A 1 218 ? -4.465 19.891 1.411 1 97.12 218 ILE A CA 1
ATOM 1686 C C . ILE A 1 218 ? -3.469 18.891 0.847 1 97.12 218 ILE A C 1
ATOM 1688 O O . ILE A 1 218 ? -3.322 17.781 1.379 1 97.12 218 ILE A O 1
ATOM 1692 N N . PRO A 1 219 ? -2.801 19.234 -0.201 1 97 219 PRO A N 1
ATOM 1693 C CA . PRO A 1 219 ? -1.896 18.219 -0.747 1 97 219 PRO A CA 1
ATOM 1694 C C . PRO A 1 219 ? -0.569 18.141 0.005 1 97 219 PRO A C 1
ATOM 1696 O O . PRO A 1 219 ? -0.021 19.172 0.399 1 97 219 PRO A O 1
ATOM 1699 N N . GLY A 1 220 ? -0.053 16.938 0.27 1 96.81 220 GLY A N 1
ATOM 1700 C CA . GLY A 1 220 ? 1.38 16.797 0.479 1 96.81 220 GLY A CA 1
ATOM 1701 C C . GLY A 1 220 ? 2.188 16.969 -0.793 1 96.81 220 GLY A C 1
ATOM 1702 O O . GLY A 1 220 ? 1.64 16.906 -1.896 1 96.81 220 GLY A O 1
ATOM 1703 N N . ARG A 1 221 ? 3.49 17.281 -0.645 1 97.94 221 ARG A N 1
ATOM 1704 C CA . ARG A 1 221 ? 4.34 17.531 -1.804 1 97.94 221 ARG A CA 1
ATOM 1705 C C . ARG A 1 221 ? 5.746 16.969 -1.579 1 97.94 221 ARG A C 1
ATOM 1707 O O . ARG A 1 221 ? 6.246 16.969 -0.452 1 97.94 221 ARG A O 1
ATOM 1714 N N . PRO A 1 222 ? 6.402 16.531 -2.652 1 96.75 222 PRO A N 1
ATOM 1715 C CA . PRO A 1 222 ? 7.66 15.789 -2.527 1 96.75 222 PRO A CA 1
ATOM 1716 C C . PRO A 1 222 ? 8.734 16.578 -1.786 1 96.75 222 PRO A C 1
ATOM 1718 O O . PRO A 1 222 ? 9.492 16 -1 1 96.75 222 PRO A O 1
ATOM 1721 N N . GLU A 1 223 ? 8.797 17.875 -1.901 1 96.19 223 GLU A N 1
ATOM 1722 C CA . GLU A 1 223 ? 9.953 18.656 -1.493 1 96.19 223 GLU A CA 1
ATOM 1723 C C . GLU A 1 223 ? 9.898 18.984 -0.007 1 96.19 223 GLU A C 1
ATOM 1725 O O . GLU A 1 223 ? 10.898 19.422 0.576 1 96.19 223 GLU A O 1
ATOM 1730 N N . HIS A 1 224 ? 8.758 18.734 0.627 1 93.5 224 HIS A N 1
ATOM 1731 C CA . HIS A 1 224 ? 8.75 19.188 2.016 1 93.5 224 HIS A CA 1
ATOM 1732 C C . HIS A 1 224 ? 7.859 18.297 2.875 1 93.5 224 HIS A C 1
ATOM 1734 O O . HIS A 1 224 ? 7.934 18.344 4.105 1 93.5 224 HIS A O 1
ATOM 1740 N N . GLY A 1 225 ? 7.105 17.453 2.273 1 92.69 225 GLY A N 1
ATOM 1741 C CA . GLY A 1 225 ? 6.148 16.641 3.01 1 92.69 225 GLY A CA 1
ATOM 1742 C C . GLY A 1 225 ? 4.812 17.328 3.205 1 92.69 225 GLY A C 1
ATOM 1743 O O . GLY A 1 225 ? 4.027 17.453 2.262 1 92.69 225 GLY A O 1
ATOM 1744 N N . GLY A 1 226 ? 4.633 17.953 4.398 1 96.62 226 GLY A N 1
ATOM 1745 C CA . GLY A 1 226 ? 3.359 18.594 4.672 1 96.62 226 GLY A CA 1
ATOM 1746 C C . GLY A 1 226 ? 2.252 17.609 4.996 1 96.62 226 GLY A C 1
ATOM 1747 O O . GLY A 1 226 ? 2.375 16.828 5.934 1 96.62 226 GLY A O 1
ATOM 1748 N N . ASN A 1 227 ? 1.212 17.594 4.23 1 97.62 227 ASN A N 1
ATOM 1749 C CA . ASN A 1 227 ? 0.057 16.734 4.434 1 97.62 227 ASN A CA 1
ATOM 1750 C C . ASN A 1 227 ? 0.283 15.344 3.838 1 97.62 227 ASN A C 1
ATOM 1752 O O . ASN A 1 227 ? -0.283 15.016 2.795 1 97.62 227 ASN A O 1
ATOM 1756 N N . CYS A 1 228 ? 1.026 14.523 4.617 1 93.94 228 CYS A N 1
ATOM 1757 C CA . CYS A 1 228 ? 1.378 13.211 4.098 1 93.94 228 CYS A CA 1
ATOM 1758 C C . CYS A 1 228 ? 0.367 12.156 4.543 1 93.94 228 CYS A C 1
ATOM 1760 O O . CYS A 1 228 ? 0.212 11.125 3.891 1 93.94 228 CYS A O 1
ATOM 1762 N N . ASP A 1 229 ? -0.268 12.391 5.695 1 96.62 229 ASP A N 1
ATOM 1763 C CA . ASP A 1 229 ? -1.268 11.477 6.23 1 96.62 229 ASP A CA 1
ATOM 1764 C C . ASP A 1 229 ? -0.728 10.047 6.289 1 96.62 229 ASP A C 1
ATOM 1766 O O . ASP A 1 229 ? -1.362 9.117 5.785 1 96.62 229 ASP A O 1
ATOM 1770 N N . ILE A 1 230 ? 0.461 9.922 6.848 1 97.12 230 ILE A N 1
ATOM 1771 C CA . ILE A 1 230 ? 1.07 8.625 7.133 1 97.12 230 ILE A CA 1
ATOM 1772 C C . ILE A 1 230 ? 0.753 8.203 8.562 1 97.12 230 ILE A C 1
ATOM 1774 O O . ILE A 1 230 ? 1.332 8.742 9.516 1 97.12 230 ILE A O 1
ATOM 1778 N N . LYS A 1 231 ? -0.057 7.238 8.703 1 96.19 231 LYS A N 1
ATOM 1779 C CA . LYS A 1 231 ? -0.619 6.91 10.008 1 96.19 231 LYS A CA 1
ATOM 1780 C C . LYS A 1 231 ? 0.463 6.41 10.961 1 96.19 231 LYS A C 1
ATOM 1782 O O . LYS A 1 231 ? 0.334 6.547 12.18 1 96.19 231 LYS A O 1
ATOM 1787 N N . ASN A 1 232 ? 1.573 5.941 10.461 1 94.38 232 ASN A N 1
ATOM 1788 C CA . ASN A 1 232 ? 2.619 5.328 11.266 1 94.38 232 ASN A CA 1
ATOM 1789 C C . ASN A 1 232 ? 3.52 6.375 11.914 1 94.38 232 ASN A C 1
ATOM 1791 O O . ASN A 1 232 ? 4.348 6.051 12.766 1 94.38 232 ASN A O 1
ATOM 1795 N N . LEU A 1 233 ? 3.363 7.602 11.547 1 95.81 233 LEU A N 1
ATOM 1796 C CA . LEU A 1 233 ? 4.16 8.664 12.156 1 95.81 233 LEU A CA 1
ATOM 1797 C C . LEU A 1 233 ? 3.561 9.094 13.492 1 95.81 233 LEU A C 1
ATOM 1799 O O . LEU A 1 233 ? 3.254 10.273 13.688 1 95.81 233 LEU A O 1
ATOM 1803 N N . SER A 1 234 ? 3.498 8.078 14.352 1 96 234 SER A N 1
ATOM 1804 C CA . SER A 1 234 ? 2.887 8.219 15.664 1 96 234 SER A CA 1
ATOM 1805 C C . SER A 1 234 ? 3.936 8.508 16.734 1 96 234 SER A C 1
ATOM 1807 O O . SER A 1 234 ? 5.059 8.898 16.422 1 96 234 SER A O 1
ATOM 1809 N N . ARG A 1 235 ? 3.541 8.352 18 1 96.56 235 ARG A N 1
ATOM 1810 C CA . ARG A 1 235 ? 4.418 8.633 19.125 1 96.56 235 ARG A CA 1
ATOM 1811 C C . ARG A 1 235 ? 5.711 7.832 19.031 1 96.56 235 ARG A C 1
ATOM 1813 O O . ARG A 1 235 ? 5.684 6.641 18.719 1 96.56 235 ARG A O 1
ATOM 1820 N N . GLY A 1 236 ? 6.797 8.539 19.203 1 96.94 236 GLY A N 1
ATOM 1821 C CA . GLY A 1 236 ? 8.117 7.922 19.172 1 96.94 236 GLY A CA 1
ATOM 1822 C C . GLY A 1 236 ? 8.766 7.988 17.797 1 96.94 236 GLY A C 1
ATOM 1823 O O . GLY A 1 236 ? 9.945 7.672 17.656 1 96.94 236 GLY A O 1
ATOM 1824 N N . SER A 1 237 ? 8.102 8.461 16.828 1 97.69 237 SER A N 1
ATOM 1825 C CA . SER A 1 237 ? 8.617 8.508 15.461 1 97.69 237 SER A CA 1
ATOM 1826 C C . SER A 1 237 ? 9.617 9.641 15.289 1 97.69 237 SER A C 1
ATOM 1828 O O . SER A 1 237 ? 9.609 10.609 16.047 1 97.69 237 SER A O 1
ATOM 1830 N N . LYS A 1 238 ? 10.477 9.469 14.352 1 98.12 238 LYS A N 1
ATOM 1831 C CA . LYS A 1 238 ? 11.383 10.508 13.867 1 98.12 238 LYS A CA 1
ATOM 1832 C C . LYS A 1 238 ? 11.047 10.898 12.43 1 98.12 238 LYS A C 1
ATOM 1834 O O . LYS A 1 238 ? 10.805 10.031 11.586 1 98.12 238 LYS A O 1
ATOM 1839 N N . VAL A 1 239 ? 11 12.141 12.219 1 98.38 239 VAL A N 1
ATOM 1840 C CA . VAL A 1 239 ? 10.727 12.703 10.898 1 98.38 239 VAL A CA 1
ATOM 1841 C C . VAL A 1 239 ? 11.891 13.586 10.461 1 98.38 239 VAL A C 1
ATOM 1843 O O . VAL A 1 239 ? 12.305 14.492 11.195 1 98.38 239 VAL A O 1
ATOM 1846 N N . TYR A 1 240 ? 12.445 13.328 9.312 1 98.75 240 TYR A N 1
ATOM 1847 C CA . TYR A 1 240 ? 13.539 14.102 8.742 1 98.75 240 TYR A CA 1
ATOM 1848 C C . TYR A 1 240 ? 13.047 15 7.609 1 98.75 240 TYR A C 1
ATOM 1850 O O . TYR A 1 240 ? 12.719 14.516 6.523 1 98.75 240 TYR A O 1
ATOM 1858 N N . LEU A 1 241 ? 13.039 16.297 7.852 1 98.62 241 LEU A N 1
ATOM 1859 C CA . LEU A 1 241 ? 12.453 17.25 6.926 1 98.62 241 LEU A CA 1
ATOM 1860 C C . LEU A 1 241 ? 13.539 18.125 6.285 1 98.62 241 LEU A C 1
ATOM 1862 O O . LEU A 1 241 ? 14.445 18.594 6.973 1 98.62 241 LEU A O 1
ATOM 1866 N N . PRO A 1 242 ? 13.422 18.328 4.992 1 98.38 242 PRO A N 1
ATOM 1867 C CA . PRO A 1 242 ? 14.336 19.297 4.371 1 98.38 242 PRO A CA 1
ATOM 1868 C C . PRO A 1 242 ? 14.078 20.719 4.828 1 98.38 242 PRO A C 1
ATOM 1870 O O . PRO A 1 242 ? 12.922 21.125 5.008 1 98.38 242 PRO A O 1
ATOM 1873 N N . VAL A 1 243 ? 15.133 21.469 4.988 1 98.69 243 VAL A N 1
ATOM 1874 C CA . VAL A 1 243 ? 15.031 22.891 5.344 1 98.69 243 VAL A CA 1
ATOM 1875 C C . VAL A 1 243 ? 15.32 23.75 4.117 1 98.69 243 VAL A C 1
ATOM 1877 O O . VAL A 1 243 ? 16.406 23.672 3.537 1 98.69 243 VAL A O 1
ATOM 1880 N N . HIS A 1 244 ? 14.367 24.594 3.764 1 98.56 244 HIS A N 1
ATOM 1881 C CA . HIS A 1 244 ? 14.484 25.375 2.535 1 98.56 244 HIS A CA 1
ATOM 1882 C C . HIS A 1 244 ? 14.656 26.859 2.834 1 98.56 244 HIS A C 1
ATOM 1884 O O . HIS A 1 244 ? 15.047 27.641 1.954 1 98.56 244 HIS A O 1
ATOM 1890 N N . VAL A 1 245 ? 14.359 27.312 4.055 1 98.75 245 VAL A N 1
ATOM 1891 C CA . VAL A 1 245 ? 14.461 28.719 4.426 1 98.75 245 VAL A CA 1
ATOM 1892 C C . VAL A 1 245 ? 15.156 28.859 5.781 1 98.75 245 VAL A C 1
ATOM 1894 O O . VAL A 1 245 ? 15.188 27.891 6.559 1 98.75 245 VAL A O 1
ATOM 1897 N N . PRO A 1 246 ? 15.703 30.062 6.066 1 98.62 246 PRO A N 1
ATOM 1898 C CA . PRO A 1 246 ? 16.281 30.25 7.398 1 98.62 246 PRO A CA 1
ATOM 1899 C C . PRO A 1 246 ? 15.273 30.016 8.523 1 98.62 246 PRO A C 1
ATOM 1901 O O . PRO A 1 246 ? 14.125 30.453 8.43 1 98.62 246 PRO A O 1
ATOM 1904 N N . GLY A 1 247 ? 15.727 29.188 9.523 1 98.69 247 GLY A N 1
ATOM 1905 C CA . GLY A 1 247 ? 14.867 28.891 10.664 1 98.69 247 GLY A CA 1
ATOM 1906 C C . GLY A 1 247 ? 13.922 27.734 10.414 1 98.69 247 GLY A C 1
ATOM 1907 O O . GLY A 1 247 ? 13.148 27.359 11.297 1 98.69 247 GLY A O 1
ATOM 1908 N N . ALA A 1 248 ? 13.914 27.141 9.188 1 98.81 248 ALA A N 1
ATOM 1909 C CA . ALA A 1 248 ? 13.086 26.016 8.781 1 98.81 248 ALA A CA 1
ATOM 1910 C C . ALA A 1 248 ? 11.617 26.422 8.664 1 98.81 248 ALA A C 1
ATOM 1912 O O . ALA A 1 248 ? 10.945 26.047 7.703 1 98.81 248 ALA A O 1
ATOM 1913 N N . LYS A 1 249 ? 11.219 27.281 9.734 1 98.81 249 LYS A N 1
ATOM 1914 C CA . LYS A 1 249 ? 9.82 27.703 9.797 1 98.81 249 LYS A CA 1
ATOM 1915 C C . LYS A 1 249 ? 8.883 26.5 9.82 1 98.81 249 LYS A C 1
ATOM 1917 O O . LYS A 1 249 ? 8.039 26.359 8.93 1 98.81 249 LYS A O 1
ATOM 1922 N N . PHE A 1 250 ? 8.914 25.781 10.93 1 98.81 250 PHE A N 1
ATOM 1923 C CA . PHE A 1 250 ? 8.188 24.531 11.086 1 98.81 250 PHE A CA 1
ATOM 1924 C C . PHE A 1 250 ? 6.746 24.781 11.5 1 98.81 250 PHE A C 1
ATOM 1926 O O . PHE A 1 250 ? 6.477 25.672 12.32 1 98.81 250 PHE A O 1
ATOM 1933 N N . SER A 1 251 ? 5.797 24.062 10.883 1 98.88 251 SER A N 1
ATOM 1934 C CA . SER A 1 251 ? 4.387 24.094 11.25 1 98.88 251 SER A CA 1
ATOM 1935 C C . SER A 1 251 ? 3.816 22.688 11.398 1 98.88 251 SER A C 1
ATOM 1937 O O . SER A 1 251 ? 4.336 21.734 10.805 1 98.88 251 SER A O 1
ATOM 1939 N N . VAL A 1 252 ? 2.771 22.578 12.203 1 98.88 252 VAL A N 1
ATOM 1940 C CA . VAL A 1 252 ? 2.152 21.281 12.453 1 98.88 252 VAL A CA 1
ATOM 1941 C C . VAL A 1 252 ? 0.657 21.453 12.703 1 98.88 252 VAL A C 1
ATOM 1943 O O . VAL A 1 252 ? 0.217 22.531 13.109 1 98.88 252 VAL A O 1
ATOM 1946 N N . GLY A 1 253 ? -0.129 20.469 12.438 1 98.62 253 GLY A N 1
ATOM 1947 C CA . GLY A 1 253 ? -1.557 20.422 12.711 1 98.62 253 GLY A CA 1
ATOM 1948 C C . GLY A 1 253 ? -2.23 19.188 12.172 1 98.62 253 GLY A C 1
ATOM 1949 O O . GLY A 1 253 ? -1.569 18.172 11.914 1 98.62 253 GLY A O 1
ATOM 1950 N N . ASP A 1 254 ? -3.592 19.281 12.117 1 98.44 254 ASP A N 1
ATOM 1951 C CA . ASP A 1 254 ? -4.387 18.188 11.578 1 98.44 254 ASP A CA 1
ATOM 1952 C C . ASP A 1 254 ? -4.137 16.891 12.344 1 98.44 254 ASP A C 1
ATOM 1954 O O . ASP A 1 254 ? -3.779 15.867 11.758 1 98.44 254 ASP A O 1
ATOM 1958 N N . LEU A 1 255 ? -4.281 16.953 13.656 1 98.75 255 LEU A N 1
ATOM 1959 C CA . LEU A 1 255 ? -4.031 15.789 14.492 1 98.75 255 LEU A CA 1
ATOM 1960 C C . LEU A 1 255 ? -5.121 14.742 14.297 1 98.75 255 LEU A C 1
ATOM 1962 O O . LEU A 1 255 ? -6.305 15.078 14.219 1 98.75 255 LEU A O 1
ATOM 1966 N N . HIS A 1 256 ? -4.707 13.523 14.211 1 98.69 256 HIS A N 1
ATOM 1967 C CA . HIS A 1 256 ? -5.566 12.359 14.031 1 98.69 256 HIS A CA 1
ATOM 1968 C C . HIS A 1 256 ? -5.484 11.43 15.242 1 98.69 256 HIS A C 1
ATOM 1970 O O . HIS A 1 256 ? -4.391 11.086 15.695 1 98.69 256 HIS A O 1
ATOM 1976 N N . PHE A 1 257 ? -6.641 11.047 15.75 1 98.56 257 PHE A N 1
ATOM 1977 C CA . PHE A 1 257 ? -6.633 10 16.766 1 98.56 257 PHE A CA 1
ATOM 1978 C C . PHE A 1 257 ? -6.324 8.648 16.141 1 98.56 257 PHE A C 1
ATOM 1980 O O . PHE A 1 257 ? -5.688 7.801 16.781 1 98.56 257 PHE A O 1
ATOM 1987 N N . SER A 1 258 ? -6.777 8.492 14.961 1 98 258 SER A N 1
ATOM 1988 C CA . SER A 1 258 ? -6.527 7.273 14.195 1 98 258 SER A CA 1
ATOM 1989 C C . SER A 1 258 ? -6.777 7.496 12.703 1 98 258 SER A C 1
ATOM 1991 O O . SER A 1 258 ? -7.473 8.438 12.32 1 98 258 SER A O 1
ATOM 1993 N N . GLN A 1 259 ? -6.176 6.656 11.953 1 97.94 259 GLN A N 1
ATOM 1994 C CA . GLN A 1 259 ? -6.348 6.699 10.5 1 97.94 259 GLN A CA 1
ATOM 1995 C C . GLN A 1 259 ? -6.07 5.336 9.875 1 97.94 259 GLN A C 1
ATOM 1997 O O . GLN A 1 259 ? -5.223 4.586 10.359 1 97.94 259 GLN A O 1
ATOM 2002 N N . GLY A 1 260 ? -6.801 5 8.859 1 97.31 260 GLY A N 1
ATOM 2003 C CA . GLY A 1 260 ? -6.457 3.854 8.031 1 97.31 260 GLY A CA 1
ATOM 2004 C C . GLY A 1 260 ? -5.566 4.211 6.855 1 97.31 260 GLY A C 1
ATOM 2005 O O . GLY A 1 260 ? -5.555 5.359 6.406 1 97.31 260 GLY A O 1
ATOM 2006 N N . ASP A 1 261 ? -4.793 3.201 6.297 1 97.88 261 ASP A N 1
ATOM 2007 C CA . ASP A 1 261 ? -4.07 3.434 5.051 1 97.88 261 ASP A CA 1
ATOM 2008 C C . ASP A 1 261 ? -5.02 3.875 3.938 1 97.88 261 ASP A C 1
ATOM 2010 O O . ASP A 1 261 ? -6.105 3.314 3.781 1 97.88 261 ASP A O 1
ATOM 2014 N N . GLY A 1 262 ? -4.547 4.844 3.24 1 96.81 262 GLY A N 1
ATOM 2015 C CA . GLY A 1 262 ? -5.336 5.418 2.162 1 96.81 262 GLY A CA 1
ATOM 2016 C C . GLY A 1 262 ? -6.09 6.664 2.574 1 96.81 262 GLY A C 1
ATOM 2017 O O . GLY A 1 262 ? -6.355 7.539 1.746 1 96.81 262 GLY A O 1
ATOM 2018 N N . GLU A 1 263 ? -6.418 6.695 3.92 1 97 263 GLU A N 1
ATOM 2019 C CA . GLU A 1 263 ? -7.344 7.754 4.309 1 97 263 GLU A CA 1
ATOM 2020 C C . GLU A 1 263 ? -8.406 7.973 3.236 1 97 263 GLU A C 1
ATOM 2022 O O . GLU A 1 263 ? -8.516 9.07 2.682 1 97 263 GLU A O 1
ATOM 2027 N N . ILE A 1 264 ? -9.242 7.062 3.113 1 96.56 264 ILE A N 1
ATOM 2028 C CA . ILE A 1 264 ? -9.969 6.922 1.852 1 96.56 264 ILE A CA 1
ATOM 2029 C C . ILE A 1 264 ? -11.141 7.898 1.817 1 96.56 264 ILE A C 1
ATOM 2031 O O . ILE A 1 264 ? -11.711 8.148 0.755 1 96.56 264 ILE A O 1
ATOM 2035 N N . SER A 1 265 ? -11.492 8.406 2.951 1 95.12 265 SER A N 1
ATOM 2036 C CA . SER A 1 265 ? -12.391 9.562 2.928 1 95.12 265 SER A CA 1
ATOM 2037 C C . SER A 1 265 ? -11.625 10.859 3.191 1 95.12 265 SER A C 1
ATOM 2039 O O . SER A 1 265 ? -10.664 10.875 3.961 1 95.12 265 SER A O 1
ATOM 2041 N N . PHE A 1 266 ? -11.742 11.984 2.471 1 87.81 266 PHE A N 1
ATOM 2042 C CA . PHE A 1 266 ? -11.023 13.25 2.586 1 87.81 266 PHE A CA 1
ATOM 2043 C C . PHE A 1 266 ? -11.07 13.766 4.02 1 87.81 266 PHE A C 1
ATOM 2045 O O . PHE A 1 266 ? -10.133 14.422 4.473 1 87.81 266 PHE A O 1
ATOM 2052 N N . CYS A 1 267 ? -12.008 13.531 4.828 1 88.44 267 CYS A N 1
ATOM 2053 C CA . CYS A 1 267 ? -12.102 13.672 6.277 1 88.44 267 CYS A CA 1
ATOM 2054 C C . CYS A 1 267 ? -12.102 12.305 6.961 1 88.44 267 CYS A C 1
ATOM 2056 O O . CYS A 1 267 ? -13.016 11.984 7.719 1 88.44 267 CYS A O 1
ATOM 2058 N N . GLY A 1 268 ? -10.977 11.695 6.641 1 87.56 268 GLY A N 1
ATOM 2059 C CA . GLY A 1 268 ? -11.047 10.25 6.773 1 87.56 268 GLY A CA 1
ATOM 2060 C C . GLY A 1 268 ? -10.359 9.727 8.016 1 87.56 268 GLY A C 1
ATOM 2061 O O . GLY A 1 268 ? -10.5 8.555 8.367 1 87.56 268 GLY A O 1
ATOM 2062 N N . ALA A 1 269 ? -9.555 10.477 8.703 1 97.56 269 ALA A N 1
ATOM 2063 C CA . ALA A 1 269 ? -9.039 10.086 10.008 1 97.56 269 ALA A CA 1
ATOM 2064 C C . ALA A 1 269 ? -10.07 10.352 11.102 1 97.56 269 ALA A C 1
ATOM 2066 O O . ALA A 1 269 ? -11.227 10.68 10.812 1 97.56 269 ALA A O 1
ATOM 2067 N N . ILE A 1 270 ? -9.812 9.953 12.289 1 98.81 270 ILE A N 1
ATOM 2068 C CA . ILE A 1 270 ? -10.508 10.547 13.422 1 98.81 270 ILE A CA 1
ATOM 2069 C C . ILE A 1 270 ? -9.836 11.867 13.805 1 98.81 270 ILE A C 1
ATOM 2071 O O . ILE A 1 270 ? -8.836 11.875 14.531 1 98.81 270 ILE A O 1
ATOM 2075 N N . GLU A 1 271 ? -10.477 12.914 13.25 1 98.69 271 GLU A N 1
ATOM 2076 C CA . GLU A 1 271 ? -9.938 14.266 13.391 1 98.69 271 GLU A CA 1
ATOM 2077 C C . GLU A 1 271 ? -10.148 14.797 14.805 1 98.69 271 GLU A C 1
ATOM 2079 O O . GLU A 1 271 ? -11.188 14.555 15.414 1 98.69 271 GLU A O 1
ATOM 2084 N N . MET A 1 272 ? -9.156 15.531 15.258 1 98.5 272 MET A N 1
ATOM 2085 C CA . MET A 1 272 ? -9.305 16.047 16.625 1 98.5 272 MET A CA 1
ATOM 2086 C C . MET A 1 272 ? -8.461 17.297 16.828 1 98.5 272 MET A C 1
ATOM 2088 O O . MET A 1 272 ? -7.543 17.562 16.047 1 98.5 272 MET A O 1
ATOM 2092 N N . ALA A 1 273 ? -8.844 18.109 17.797 1 98.38 273 ALA A N 1
ATOM 2093 C CA . ALA A 1 273 ? -7.949 19.078 18.406 1 98.38 273 ALA A CA 1
ATOM 2094 C C . ALA A 1 273 ? -7.121 18.438 19.516 1 98.38 273 ALA A C 1
ATOM 2096 O O . ALA A 1 273 ? -7.527 17.438 20.109 1 98.38 273 ALA A O 1
ATOM 2097 N N . GLY A 1 274 ? -5.988 19.016 19.703 1 98.62 274 GLY A N 1
ATOM 2098 C CA . GLY A 1 274 ? -5.168 18.391 20.734 1 98.62 274 GLY A CA 1
ATOM 2099 C C . GLY A 1 274 ? -3.803 19.047 20.891 1 98.62 274 GLY A C 1
ATOM 2100 O O . GLY A 1 274 ? -3.641 20.234 20.609 1 98.62 274 GLY A O 1
ATOM 2101 N N . VAL A 1 275 ? -2.92 18.281 21.531 1 98.75 275 VAL A N 1
ATOM 2102 C CA . VAL A 1 275 ? -1.583 18.766 21.859 1 98.75 275 VAL A CA 1
ATOM 2103 C C . VAL A 1 275 ? -0.536 17.766 21.375 1 98.75 275 VAL A C 1
ATOM 2105 O O . VAL A 1 275 ? -0.694 16.547 21.547 1 98.75 275 VAL A O 1
ATOM 2108 N N . ILE A 1 276 ? 0.451 18.266 20.766 1 98.81 276 ILE A N 1
ATOM 2109 C CA . ILE A 1 276 ? 1.563 17.438 20.312 1 98.81 276 ILE A CA 1
ATOM 2110 C C . ILE A 1 276 ? 2.855 17.906 20.984 1 98.81 276 ILE A C 1
ATOM 2112 O O . ILE A 1 276 ? 3.074 19.109 21.172 1 98.81 276 ILE A O 1
ATOM 2116 N N . THR A 1 277 ? 3.656 16.969 21.453 1 98.81 277 THR A N 1
ATOM 2117 C CA . THR A 1 277 ? 4.977 17.203 22.016 1 98.81 277 THR A CA 1
ATOM 2118 C C . THR A 1 277 ? 6.074 16.812 21.047 1 98.81 277 THR A C 1
ATOM 2120 O O . THR A 1 277 ? 6.133 15.656 20.609 1 98.81 277 THR A O 1
ATOM 2123 N N . LEU A 1 278 ? 6.93 17.75 20.719 1 98.81 278 LEU A N 1
ATOM 2124 C CA . LEU A 1 278 ? 7.949 17.531 19.703 1 98.81 278 LEU A CA 1
ATOM 2125 C C . LEU A 1 278 ? 9.328 17.922 20.219 1 98.81 278 LEU A C 1
ATOM 2127 O O . LEU A 1 278 ? 9.453 18.875 21 1 98.81 278 LEU A O 1
ATOM 2131 N N . LYS A 1 279 ? 10.289 17.219 19.797 1 98.75 279 LYS A N 1
ATOM 2132 C CA . LYS A 1 279 ? 11.695 17.609 19.938 1 98.75 279 LYS A CA 1
ATOM 2133 C C . LYS A 1 279 ? 12.312 17.938 18.578 1 98.75 279 LYS A C 1
ATOM 2135 O O . LYS A 1 279 ? 12.086 17.234 17.594 1 98.75 279 LYS A O 1
ATOM 2140 N N . PHE A 1 280 ? 13.117 19 18.562 1 98.75 280 PHE A N 1
ATOM 2141 C CA . PHE A 1 280 ? 13.727 19.438 17.312 1 98.75 280 PHE A CA 1
ATOM 2142 C C . PHE A 1 280 ? 15.242 19.344 17.375 1 98.75 280 PHE A C 1
ATOM 2144 O O . PHE A 1 280 ? 15.852 19.734 18.375 1 98.75 280 PHE A O 1
ATOM 2151 N N . THR A 1 281 ? 15.812 18.766 16.359 1 98.75 281 THR A N 1
ATOM 2152 C CA . THR A 1 281 ? 17.266 18.703 16.203 1 98.75 281 THR A CA 1
ATOM 2153 C C . THR A 1 281 ? 17.672 19.062 14.789 1 98.75 281 THR A C 1
ATOM 2155 O O . THR A 1 281 ? 17.109 18.531 13.82 1 98.75 281 THR A O 1
ATOM 2158 N N . VAL A 1 282 ? 18.656 19.984 14.68 1 98.75 282 VAL A N 1
ATOM 2159 C CA . VAL A 1 282 ? 19.125 20.406 13.367 1 98.75 282 VAL A CA 1
ATOM 2160 C C . VAL A 1 282 ? 20.312 19.547 12.945 1 98.75 282 VAL A C 1
ATOM 2162 O O . VAL A 1 282 ? 21.312 19.469 13.68 1 98.75 282 VAL A O 1
ATOM 2165 N N . MET A 1 283 ? 20.188 18.906 11.836 1 98.12 283 MET A N 1
ATOM 2166 C CA . MET A 1 283 ? 21.297 18.219 11.188 1 98.12 283 MET A CA 1
ATOM 2167 C C . MET A 1 283 ? 21.938 19.094 10.117 1 98.12 283 MET A C 1
ATOM 2169 O O . MET A 1 283 ? 21.453 19.141 8.977 1 98.12 283 MET A O 1
ATOM 2173 N N . LYS A 1 284 ? 23.047 19.703 10.469 1 98.06 284 LYS A N 1
ATOM 2174 C CA . LYS A 1 284 ? 23.703 20.656 9.562 1 98.06 284 LYS A CA 1
ATOM 2175 C C . LYS A 1 284 ? 24.125 19.969 8.266 1 98.06 284 LYS A C 1
ATOM 2177 O O . LYS A 1 284 ? 24.719 18.891 8.297 1 98.06 284 LYS A O 1
ATOM 2182 N N . GLY A 1 285 ? 23.797 20.578 7.105 1 97.19 285 GLY A N 1
ATOM 2183 C CA . GLY A 1 285 ? 24.141 20.016 5.805 1 97.19 285 GLY A CA 1
ATOM 2184 C C . GLY A 1 285 ? 23.469 18.688 5.523 1 97.19 285 GLY A C 1
ATOM 2185 O O . GLY A 1 285 ? 23.953 17.906 4.703 1 97.19 285 GLY A O 1
ATOM 2186 N N . GLY A 1 286 ? 22.406 18.422 6.242 1 96.69 286 GLY A N 1
ATOM 2187 C CA . GLY A 1 286 ? 21.797 17.094 6.238 1 96.69 286 GLY A CA 1
ATOM 2188 C C . GLY A 1 286 ? 21.219 16.703 4.887 1 96.69 286 GLY A C 1
ATOM 2189 O O . GLY A 1 286 ? 21.203 15.516 4.539 1 96.69 286 GLY A O 1
ATOM 2190 N N . MET A 1 287 ? 20.703 17.656 4.105 1 96.31 287 MET A N 1
ATOM 2191 C CA . MET A 1 287 ? 20.094 17.328 2.82 1 96.31 287 MET A CA 1
ATOM 2192 C C . MET A 1 287 ? 21.109 16.672 1.885 1 96.31 287 MET A C 1
ATOM 2194 O O . MET A 1 287 ? 20.812 15.672 1.233 1 96.31 287 MET A O 1
ATOM 2198 N N . ALA A 1 288 ? 22.266 17.266 1.798 1 94.75 288 ALA A N 1
ATOM 2199 C CA . ALA A 1 288 ? 23.312 16.688 0.974 1 94.75 288 ALA A CA 1
ATOM 2200 C C . ALA A 1 288 ? 23.797 15.367 1.546 1 94.75 288 ALA A C 1
ATOM 2202 O O . ALA A 1 288 ? 24.016 14.406 0.802 1 94.75 288 ALA A O 1
ATOM 2203 N N . LYS A 1 289 ? 23.938 15.297 2.873 1 93.31 289 LYS A N 1
ATOM 2204 C CA . LYS A 1 289 ? 24.422 14.094 3.537 1 93.31 289 LYS A CA 1
ATOM 2205 C C . LYS A 1 289 ? 23.5 12.906 3.293 1 93.31 289 LYS A C 1
ATOM 2207 O O . LYS A 1 289 ? 23.953 11.773 3.15 1 93.31 289 LYS A O 1
ATOM 2212 N N . LEU A 1 290 ? 22.266 13.156 3.25 1 95 290 LEU A N 1
ATOM 2213 C CA . LEU A 1 290 ? 21.281 12.086 3.141 1 95 290 LEU A CA 1
ATOM 2214 C C . LEU A 1 290 ? 20.859 11.891 1.689 1 95 290 LEU A C 1
ATOM 2216 O O . LEU A 1 290 ? 20.062 11 1.389 1 95 290 LEU A O 1
ATOM 2220 N N . GLY A 1 291 ? 21.391 12.719 0.766 1 90.38 291 GLY A N 1
ATOM 2221 C CA . GLY A 1 291 ? 20.875 12.68 -0.591 1 90.38 291 GLY A CA 1
ATOM 2222 C C . GLY A 1 291 ? 19.359 12.852 -0.657 1 90.38 291 GLY A C 1
ATOM 2223 O O . GLY A 1 291 ? 18.688 12.148 -1.408 1 90.38 291 GLY A O 1
ATOM 2224 N N . MET A 1 292 ? 18.828 13.75 0.12 1 92.38 292 MET A N 1
ATOM 2225 C CA . MET A 1 292 ? 17.406 13.812 0.392 1 92.38 292 MET A CA 1
ATOM 2226 C C . MET A 1 292 ? 16.688 14.711 -0.621 1 92.38 292 MET A C 1
ATOM 2228 O O . MET A 1 292 ? 17.109 15.852 -0.841 1 92.38 292 MET A O 1
ATOM 2232 N N . LYS A 1 293 ? 15.633 14.195 -1.283 1 91.5 293 LYS A N 1
ATOM 2233 C CA . LYS A 1 293 ? 14.742 14.961 -2.146 1 91.5 293 LYS A CA 1
ATOM 2234 C C . LYS A 1 293 ? 13.336 15.047 -1.554 1 91.5 293 LYS A C 1
ATOM 2236 O O . LYS A 1 293 ? 12.531 15.875 -1.973 1 91.5 293 LYS A O 1
ATOM 2241 N N . SER A 1 294 ? 13.086 14.18 -0.624 1 95.69 294 SER A N 1
ATOM 2242 C CA . SER A 1 294 ? 11.828 14.086 0.119 1 95.69 294 SER A CA 1
ATOM 2243 C C . SER A 1 294 ? 12.078 13.68 1.568 1 95.69 294 SER A C 1
ATOM 2245 O O . SER A 1 294 ? 13.133 13.133 1.895 1 95.69 294 SER A O 1
ATOM 2247 N N . PRO A 1 295 ? 11.133 13.945 2.441 1 97.81 295 PRO A N 1
ATOM 2248 C CA . PRO A 1 295 ? 11.305 13.547 3.84 1 97.81 295 PRO A CA 1
ATOM 2249 C C . PRO A 1 295 ? 11.539 12.047 4 1 97.81 295 PRO A C 1
ATOM 2251 O O . PRO A 1 295 ? 11.125 11.258 3.148 1 97.81 295 PRO A O 1
ATOM 2254 N N . ILE A 1 296 ? 12.219 11.664 5.035 1 98.06 296 ILE A N 1
ATOM 2255 C CA . ILE A 1 296 ? 12.461 10.297 5.484 1 98.06 296 ILE A CA 1
ATOM 2256 C C . ILE A 1 296 ? 11.867 10.102 6.875 1 98.06 296 ILE A C 1
ATOM 2258 O O . ILE A 1 296 ? 11.812 11.039 7.676 1 98.06 296 ILE A O 1
ATOM 2262 N N . PHE A 1 297 ? 11.375 8.922 7.121 1 97.81 297 PHE A N 1
ATOM 2263 C CA . PHE A 1 297 ? 10.641 8.695 8.367 1 97.81 297 PHE A CA 1
ATOM 2264 C C . PHE A 1 297 ? 11.156 7.445 9.07 1 97.81 297 PHE A C 1
ATOM 2266 O O . PHE A 1 297 ? 11.531 6.469 8.414 1 97.81 297 PHE A O 1
ATOM 2273 N N . HIS A 1 298 ? 11.18 7.488 10.328 1 97.62 298 HIS A N 1
ATOM 2274 C CA . HIS A 1 298 ? 11.438 6.367 11.227 1 97.62 298 HIS A CA 1
ATOM 2275 C C . HIS A 1 298 ? 10.297 6.188 12.227 1 97.62 298 HIS A C 1
ATOM 2277 O O . HIS A 1 298 ? 10.281 6.828 13.281 1 97.62 298 HIS A O 1
ATOM 2283 N N . PRO A 1 299 ? 9.367 5.219 11.898 1 95.94 299 PRO A N 1
ATOM 2284 C CA . PRO A 1 299 ? 8.203 5.031 12.766 1 95.94 299 PRO A CA 1
ATOM 2285 C C . PRO A 1 299 ? 8.586 4.688 14.203 1 95.94 299 PRO A C 1
ATOM 2287 O O . PRO A 1 299 ? 9.617 4.062 14.445 1 95.94 299 PRO A O 1
ATOM 2290 N N . GLY A 1 300 ? 7.668 5.059 15.133 1 93.25 300 GLY A N 1
ATOM 2291 C CA . GLY A 1 300 ? 7.879 4.809 16.547 1 93.25 300 GLY A CA 1
ATOM 2292 C C . GLY A 1 300 ? 7.473 3.408 16.969 1 93.25 300 GLY A C 1
ATOM 2293 O O . GLY A 1 300 ? 6.984 2.623 16.156 1 93.25 300 GLY A O 1
ATOM 2294 N N . PRO A 1 301 ? 7.625 3.145 18.188 1 89.12 301 PRO A N 1
ATOM 2295 C CA . PRO A 1 301 ? 7.441 1.783 18.688 1 89.12 301 PRO A CA 1
ATOM 2296 C C . PRO A 1 301 ? 6.012 1.516 19.156 1 89.12 301 PRO A C 1
ATOM 2298 O O . PRO A 1 301 ? 5.715 0.432 19.672 1 89.12 301 PRO A O 1
ATOM 2301 N N . VAL A 1 302 ? 5.074 2.441 18.938 1 87.12 302 VAL A N 1
ATOM 2302 C CA . VAL A 1 302 ? 3.828 2.311 19.688 1 87.12 302 VAL A CA 1
ATOM 2303 C C . VAL A 1 302 ? 2.693 1.934 18.734 1 87.12 302 VAL A C 1
ATOM 2305 O O . VAL A 1 302 ? 1.522 1.951 19.125 1 87.12 302 VAL A O 1
ATOM 2308 N N . GLU A 1 303 ? 2.943 1.665 17.516 1 86.88 303 GLU A N 1
ATOM 2309 C CA . GLU A 1 303 ? 1.875 1.219 16.625 1 86.88 303 GLU A CA 1
ATOM 2310 C C . GLU A 1 303 ? 1.171 -0.014 17.188 1 86.88 303 GLU A C 1
ATOM 2312 O O . GLU A 1 303 ? 1.823 -0.975 17.609 1 86.88 303 GLU A O 1
ATOM 2317 N N . PRO A 1 304 ? -0.192 0.137 17.297 1 81.88 304 PRO A N 1
ATOM 2318 C CA . PRO A 1 304 ? -0.906 -1.077 17.703 1 81.88 304 PRO A CA 1
ATOM 2319 C C . PRO A 1 304 ? -0.601 -2.268 16.797 1 81.88 304 PRO A C 1
ATOM 2321 O O . PRO A 1 304 ? -0.571 -2.125 15.57 1 81.88 304 PRO A O 1
ATOM 2324 N N . GLN A 1 305 ? -0.288 -3.367 17.469 1 82.31 305 GLN A N 1
ATOM 2325 C CA . GLN A 1 305 ? 0.007 -4.59 16.734 1 82.31 305 GLN A CA 1
ATOM 2326 C C . GLN A 1 305 ? -1.069 -5.648 16.953 1 82.31 305 GLN A C 1
ATOM 2328 O O . GLN A 1 305 ? -1.333 -6.031 18.109 1 82.31 305 GLN A O 1
ATOM 2333 N N . PHE A 1 306 ? -1.813 -6.062 16.062 1 84.12 306 PHE A N 1
ATOM 2334 C CA . PHE A 1 306 ? -2.818 -7.113 16.172 1 84.12 306 PHE A CA 1
ATOM 2335 C C . PHE A 1 306 ? -2.217 -8.477 15.844 1 84.12 306 PHE A C 1
ATOM 2337 O O . PHE A 1 306 ? -2.766 -9.508 16.219 1 84.12 306 PHE A O 1
ATOM 2344 N N . GLY A 1 307 ? -1.026 -8.508 15.305 1 82.44 307 GLY A N 1
ATOM 2345 C CA . GLY A 1 307 ? -0.445 -9.727 14.781 1 82.44 307 GLY A CA 1
ATOM 2346 C C . GLY A 1 307 ? -0.914 -10.055 13.375 1 82.44 307 GLY A C 1
ATOM 2347 O O . GLY A 1 307 ? -2.047 -9.742 13.008 1 82.44 307 GLY A O 1
ATOM 2348 N N . PRO A 1 308 ? -0.143 -10.656 12.586 1 80.5 308 PRO A N 1
ATOM 2349 C CA . PRO A 1 308 ? -0.492 -10.906 11.188 1 80.5 308 PRO A CA 1
ATOM 2350 C C . PRO A 1 308 ? -1.737 -11.781 11.039 1 80.5 308 PRO A C 1
ATOM 2352 O O . PRO A 1 308 ? -2.562 -11.539 10.156 1 80.5 308 PRO A O 1
ATOM 2355 N N . GLY A 1 309 ? -1.93 -12.742 11.953 1 87.19 309 GLY A N 1
ATOM 2356 C CA . GLY A 1 309 ? -3.053 -13.664 11.852 1 87.19 309 GLY A CA 1
ATOM 2357 C C . GLY A 1 309 ? -4.359 -13.062 12.336 1 87.19 309 GLY A C 1
ATOM 2358 O O . GLY A 1 309 ? -5.379 -13.758 12.398 1 87.19 309 GLY A O 1
ATOM 2359 N N . ARG A 1 310 ? -4.332 -11.82 12.562 1 92.94 310 ARG A N 1
ATOM 2360 C CA . ARG A 1 310 ? -5.543 -11.211 13.102 1 92.94 310 ARG A CA 1
ATOM 2361 C C . ARG A 1 310 ? -6.117 -10.18 12.133 1 92.94 310 ARG A C 1
ATOM 2363 O O . ARG A 1 310 ? -7.023 -9.422 12.492 1 92.94 310 ARG A O 1
ATOM 2370 N N . TYR A 1 311 ? -5.641 -10.164 10.945 1 96.31 311 TYR A N 1
ATOM 2371 C CA . TYR A 1 311 ? -6.203 -9.359 9.867 1 96.31 311 TYR A CA 1
ATOM 2372 C C . TYR A 1 311 ? -6.969 -10.227 8.883 1 96.31 311 TYR A C 1
ATOM 2374 O O . TYR A 1 311 ? -6.523 -11.32 8.531 1 96.31 311 TYR A O 1
ATOM 2382 N N . LEU A 1 312 ? -8.172 -9.812 8.539 1 97.81 312 LEU A N 1
ATOM 2383 C CA . LEU A 1 312 ? -8.828 -10.32 7.336 1 97.81 312 LEU A CA 1
ATOM 2384 C C . LEU A 1 312 ? -8.508 -9.445 6.129 1 97.81 312 LEU A C 1
ATOM 2386 O O . LEU A 1 312 ? -8.734 -8.234 6.16 1 97.81 312 LEU A O 1
ATOM 2390 N N . THR A 1 313 ? -7.969 -10.047 5.098 1 98.06 313 THR A N 1
ATOM 2391 C CA . THR A 1 313 ? -7.371 -9.281 4.012 1 98.06 313 THR A CA 1
ATOM 2392 C C . THR A 1 313 ? -8.164 -9.461 2.723 1 98.06 313 THR A C 1
ATOM 2394 O O . THR A 1 313 ? -8.586 -10.578 2.398 1 98.06 313 THR A O 1
ATOM 2397 N N . PHE A 1 314 ? -8.352 -8.375 2.047 1 98.38 314 PHE A N 1
ATOM 2398 C CA . PHE A 1 314 ? -9.062 -8.32 0.776 1 98.38 314 PHE A CA 1
ATOM 2399 C C . PHE A 1 314 ? -8.148 -7.805 -0.331 1 98.38 314 PHE A C 1
ATOM 2401 O O . PHE A 1 314 ? -7.129 -7.168 -0.057 1 98.38 314 PHE A O 1
ATOM 2408 N N . GLU A 1 315 ? -8.508 -8.133 -1.578 1 98.06 315 GLU A N 1
ATOM 2409 C CA . GLU A 1 315 ? -7.676 -7.715 -2.705 1 98.06 315 GLU A CA 1
ATOM 2410 C C . GLU A 1 315 ? -8.5 -6.957 -3.744 1 98.06 315 GLU A C 1
ATOM 2412 O O . GLU A 1 315 ? -9.727 -7.07 -3.775 1 98.06 315 GLU A O 1
ATOM 2417 N N . GLY A 1 316 ? -7.836 -6.176 -4.531 1 98.19 316 GLY A N 1
ATOM 2418 C CA . GLY A 1 316 ? -8.375 -5.488 -5.695 1 98.19 316 GLY A CA 1
ATOM 2419 C C . GLY A 1 316 ? -7.383 -5.383 -6.84 1 98.19 316 GLY A C 1
ATOM 2420 O O . GLY A 1 316 ? -6.176 -5.508 -6.633 1 98.19 316 GLY A O 1
ATOM 2421 N N . PHE A 1 317 ? -7.957 -5.23 -8.055 1 98.44 317 PHE A N 1
ATOM 2422 C CA . PHE A 1 317 ? -7.172 -5.188 -9.281 1 98.44 317 PHE A CA 1
ATOM 2423 C C . PHE A 1 317 ? -7.578 -3.994 -10.148 1 98.44 317 PHE A C 1
ATOM 2425 O O . PHE A 1 317 ? -8.484 -3.24 -9.781 1 98.44 317 PHE A O 1
ATOM 2432 N N . SER A 1 318 ? -6.863 -3.83 -11.305 1 98.5 318 SER A N 1
ATOM 2433 C CA . SER A 1 318 ? -7.035 -2.686 -12.195 1 98.5 318 SER A CA 1
ATOM 2434 C C . SER A 1 318 ? -8.25 -2.871 -13.102 1 98.5 318 SER A C 1
ATOM 2436 O O . SER A 1 318 ? -8.172 -2.611 -14.305 1 98.5 318 SER A O 1
ATOM 2438 N N . VAL A 1 319 ? -9.305 -3.4 -12.586 1 98.56 319 VAL A N 1
ATOM 2439 C CA . VAL A 1 319 ? -10.609 -3.479 -13.242 1 98.56 319 VAL A CA 1
ATOM 2440 C C . VAL A 1 319 ? -11.633 -2.65 -12.461 1 98.56 319 VAL A C 1
ATOM 2442 O O . VAL A 1 319 ? -11.898 -2.928 -11.289 1 98.56 319 VAL A O 1
ATOM 2445 N N . ASP A 1 320 ? -12.172 -1.637 -13.094 1 97.88 320 ASP A N 1
ATOM 2446 C CA . ASP A 1 320 ? -13.016 -0.718 -12.336 1 97.88 320 ASP A CA 1
ATOM 2447 C C . ASP A 1 320 ? -14.414 -1.294 -12.141 1 97.88 320 ASP A C 1
ATOM 2449 O O . ASP A 1 320 ? -14.695 -2.42 -12.562 1 97.88 320 ASP A O 1
ATOM 2453 N N . GLU A 1 321 ? -15.242 -0.629 -11.445 1 94.94 321 GLU A N 1
ATOM 2454 C CA . GLU A 1 321 ? -16.547 -1.124 -11.023 1 94.94 321 GLU A CA 1
ATOM 2455 C C . GLU A 1 321 ? -17.484 -1.322 -12.219 1 94.94 321 GLU A C 1
ATOM 2457 O O . GLU A 1 321 ? -18.516 -1.984 -12.109 1 94.94 321 GLU A O 1
ATOM 2462 N N . ASN A 1 322 ? -17.141 -0.801 -13.375 1 96.06 322 ASN A N 1
ATOM 2463 C CA . ASN A 1 322 ? -17.938 -0.981 -14.586 1 96.06 322 ASN A CA 1
ATOM 2464 C C . ASN A 1 322 ? -17.375 -2.098 -15.461 1 96.06 322 ASN A C 1
ATOM 2466 O O . ASN A 1 322 ? -17.891 -2.352 -16.547 1 96.06 322 ASN A O 1
ATOM 2470 N N . GLY A 1 323 ? -16.359 -2.766 -15.031 1 96.56 323 GLY A N 1
ATOM 2471 C CA . GLY A 1 323 ? -15.789 -3.9 -15.734 1 96.56 323 GLY A CA 1
ATOM 2472 C C . GLY A 1 323 ? -14.695 -3.508 -16.719 1 96.56 323 GLY A C 1
ATOM 2473 O O . GLY A 1 323 ? -14.156 -4.355 -17.422 1 96.56 323 GLY A O 1
ATOM 2474 N N . LYS A 1 324 ? -14.359 -2.229 -16.766 1 98.19 324 LYS A N 1
ATOM 2475 C CA . LYS A 1 324 ? -13.312 -1.768 -17.672 1 98.19 324 LYS A CA 1
ATOM 2476 C C . LYS A 1 324 ? -11.922 -2.107 -17.125 1 98.19 324 LYS A C 1
ATOM 2478 O O . LYS A 1 324 ? -11.633 -1.857 -15.953 1 98.19 324 LYS A O 1
ATOM 2483 N N . GLN A 1 325 ? -11.07 -2.66 -18 1 98.62 325 GLN A N 1
ATOM 2484 C CA . GLN A 1 325 ? -9.688 -2.979 -17.672 1 98.62 325 GLN A CA 1
ATOM 2485 C C . GLN A 1 325 ? -8.789 -1.749 -17.797 1 98.62 325 GLN A C 1
ATOM 2487 O O . GLN A 1 325 ? -8.82 -1.06 -18.812 1 98.62 325 GLN A O 1
ATOM 2492 N N . HIS A 1 326 ? -8 -1.422 -16.75 1 98.5 326 HIS A N 1
ATOM 2493 C CA . HIS A 1 326 ? -7.008 -0.354 -16.766 1 98.5 326 HIS A CA 1
ATOM 2494 C C . HIS A 1 326 ? -5.594 -0.915 -16.688 1 98.5 326 HIS A C 1
ATOM 2496 O O . HIS A 1 326 ? -5.379 -1.973 -16.094 1 98.5 326 HIS A O 1
ATOM 2502 N N . PHE A 1 327 ? -4.656 -0.246 -17.359 1 98.19 327 PHE A N 1
ATOM 2503 C CA . PHE A 1 327 ? -3.266 -0.689 -17.375 1 98.19 327 PHE A CA 1
ATOM 2504 C C . PHE A 1 327 ? -2.549 -0.286 -16.094 1 98.19 327 PHE A C 1
ATOM 2506 O O . PHE A 1 327 ? -2.283 0.897 -15.867 1 98.19 327 PHE A O 1
ATOM 2513 N N . LEU A 1 328 ? -2.189 -1.213 -15.242 1 97.38 328 LEU A N 1
ATOM 2514 C CA . LEU A 1 328 ? -1.378 -1.091 -14.031 1 97.38 328 LEU A CA 1
ATOM 2515 C C . LEU A 1 328 ? -1.782 0.139 -13.227 1 97.38 328 LEU A C 1
ATOM 2517 O O . LEU A 1 328 ? -0.934 0.961 -12.875 1 97.38 328 LEU A O 1
ATOM 2521 N N . ASP A 1 329 ? -3.062 0.235 -12.961 1 98.38 329 ASP A N 1
ATOM 2522 C CA . ASP A 1 329 ? -3.609 1.373 -12.227 1 98.38 329 ASP A CA 1
ATOM 2523 C C . ASP A 1 329 ? -3.84 1.022 -10.766 1 98.38 329 ASP A C 1
ATOM 2525 O O . ASP A 1 329 ? -4.898 0.499 -10.398 1 98.38 329 ASP A O 1
ATOM 2529 N N . ALA A 1 330 ? -2.881 1.415 -9.938 1 98.62 330 ALA A N 1
ATOM 2530 C CA . ALA A 1 330 ? -2.945 1.075 -8.516 1 98.62 330 ALA A CA 1
ATOM 2531 C C . ALA A 1 330 ? -4.07 1.836 -7.82 1 98.62 330 ALA A C 1
ATOM 2533 O O . ALA A 1 330 ? -4.586 1.389 -6.797 1 98.62 330 ALA A O 1
ATOM 2534 N N . THR A 1 331 ? -4.461 3.035 -8.344 1 98.56 331 THR A N 1
ATOM 2535 C CA . THR A 1 331 ? -5.559 3.801 -7.77 1 98.56 331 THR A CA 1
ATOM 2536 C C . THR A 1 331 ? -6.883 3.062 -7.941 1 98.56 331 THR A C 1
ATOM 2538 O O . THR A 1 331 ? -7.652 2.93 -6.988 1 98.56 331 THR A O 1
ATOM 2541 N N . VAL A 1 332 ? -7.129 2.531 -9.133 1 98.56 332 VAL A N 1
ATOM 2542 C CA . VAL A 1 332 ? -8.328 1.747 -9.406 1 98.56 332 VAL A CA 1
ATOM 2543 C C . VAL A 1 332 ? -8.312 0.469 -8.57 1 98.56 332 VAL A C 1
ATOM 2545 O O . VAL A 1 332 ? -9.328 0.089 -7.98 1 98.56 332 VAL A O 1
ATOM 2548 N N . ALA A 1 333 ? -7.168 -0.18 -8.555 1 98.69 333 ALA A N 1
ATOM 2549 C CA . ALA A 1 333 ? -7.051 -1.41 -7.773 1 98.69 333 ALA A CA 1
ATOM 2550 C C . ALA A 1 333 ? -7.43 -1.174 -6.316 1 98.69 333 ALA A C 1
ATOM 2552 O O . ALA A 1 333 ? -8.148 -1.98 -5.715 1 98.69 333 ALA A O 1
ATOM 2553 N N . TYR A 1 334 ? -6.949 -0.083 -5.73 1 98.75 334 TYR A N 1
ATOM 2554 C CA . TYR A 1 334 ? -7.219 0.187 -4.32 1 98.75 334 TYR A CA 1
ATOM 2555 C C . TYR A 1 334 ? -8.695 0.504 -4.102 1 98.75 334 TYR A C 1
ATOM 2557 O O . TYR A 1 334 ? -9.266 0.145 -3.068 1 98.75 334 TYR A O 1
ATOM 2565 N N . ARG A 1 335 ? -9.289 1.23 -5.055 1 98.56 335 ARG A N 1
ATOM 2566 C CA . ARG A 1 335 ? -10.727 1.458 -4.984 1 98.56 335 ARG A CA 1
ATOM 2567 C C . ARG A 1 335 ? -11.492 0.137 -4.941 1 98.56 335 ARG A C 1
ATOM 2569 O O . ARG A 1 335 ? -12.398 -0.033 -4.133 1 98.56 335 ARG A O 1
ATOM 2576 N N . GLN A 1 336 ? -11.094 -0.777 -5.773 1 98.44 336 GLN A N 1
ATOM 2577 C CA . GLN A 1 336 ? -11.742 -2.084 -5.805 1 98.44 336 GLN A CA 1
ATOM 2578 C C . GLN A 1 336 ? -11.523 -2.838 -4.496 1 98.44 336 GLN A C 1
ATOM 2580 O O . GLN A 1 336 ? -12.422 -3.525 -4.012 1 98.44 336 GLN A O 1
ATOM 2585 N N . THR A 1 337 ? -10.336 -2.76 -3.939 1 98.5 337 THR A N 1
ATOM 2586 C CA . THR A 1 337 ? -10.062 -3.375 -2.646 1 98.5 337 THR A CA 1
ATOM 2587 C C . THR A 1 337 ? -11.039 -2.869 -1.589 1 98.5 337 THR A C 1
ATOM 2589 O O . THR A 1 337 ? -11.625 -3.66 -0.848 1 98.5 337 THR A O 1
ATOM 2592 N N . CYS A 1 338 ? -11.18 -1.553 -1.523 1 98.38 338 CYS A N 1
ATOM 2593 C CA . CYS A 1 338 ? -12.094 -0.947 -0.562 1 98.38 338 CYS A CA 1
ATOM 2594 C C . CYS A 1 338 ? -13.516 -1.463 -0.759 1 98.38 338 CYS A C 1
ATOM 2596 O O . CYS A 1 338 ? -14.203 -1.787 0.211 1 98.38 338 CYS A O 1
ATOM 2598 N N . LEU A 1 339 ? -13.922 -1.515 -1.98 1 98.38 339 LEU A N 1
ATOM 2599 C CA . LEU A 1 339 ? -15.281 -1.944 -2.281 1 98.38 339 LEU A CA 1
ATOM 2600 C C . LEU A 1 339 ? -15.5 -3.396 -1.867 1 98.38 339 LEU A C 1
ATOM 2602 O O . LEU A 1 339 ? -16.594 -3.766 -1.428 1 98.38 339 LEU A O 1
ATOM 2606 N N . ARG A 1 340 ? -14.461 -4.262 -1.992 1 98.06 340 ARG A N 1
ATOM 2607 C CA . ARG A 1 340 ? -14.586 -5.648 -1.552 1 98.06 340 ARG A CA 1
ATOM 2608 C C . ARG A 1 340 ? -14.82 -5.723 -0.047 1 98.06 340 ARG A C 1
ATOM 2610 O O . ARG A 1 340 ? -15.617 -6.543 0.421 1 98.06 340 ARG A O 1
ATOM 2617 N N . VAL A 1 341 ? -14.156 -4.887 0.715 1 98.44 341 VAL A N 1
ATOM 2618 C CA . VAL A 1 341 ? -14.352 -4.863 2.16 1 98.44 341 VAL A CA 1
ATOM 2619 C C . VAL A 1 341 ? -15.781 -4.426 2.486 1 98.44 341 VAL A C 1
ATOM 2621 O O . VAL A 1 341 ? -16.438 -5.027 3.334 1 98.44 341 VAL A O 1
ATOM 2624 N N . ILE A 1 342 ? -16.203 -3.363 1.823 1 98.25 342 ILE A N 1
ATOM 2625 C CA . ILE A 1 342 ? -17.547 -2.824 2.068 1 98.25 342 ILE A CA 1
ATOM 2626 C C . ILE A 1 342 ? -18.594 -3.895 1.777 1 98.25 342 ILE A C 1
ATOM 2628 O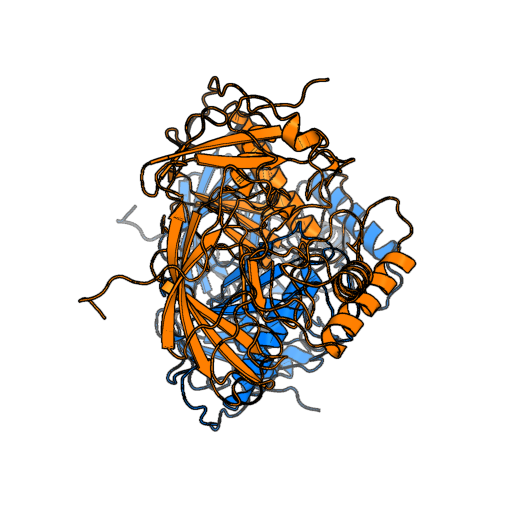 O . ILE A 1 342 ? -19.5 -4.117 2.582 1 98.25 342 ILE A O 1
ATOM 2632 N N . GLU A 1 343 ? -18.438 -4.574 0.647 1 96.88 343 GLU A N 1
ATOM 2633 C CA . GLU A 1 343 ? -19.375 -5.633 0.271 1 96.88 343 GLU A CA 1
ATOM 2634 C C . GLU A 1 343 ? -19.391 -6.754 1.306 1 96.88 343 GLU A C 1
ATOM 2636 O O . GLU A 1 343 ? -20.438 -7.312 1.617 1 96.88 343 GLU A O 1
ATOM 2641 N N . TYR A 1 344 ? -18.281 -7.102 1.847 1 97.75 344 TYR A N 1
ATOM 2642 C CA . TYR A 1 344 ? -18.172 -8.172 2.828 1 97.75 344 TYR A CA 1
ATOM 2643 C C . TYR A 1 344 ? -18.844 -7.781 4.141 1 97.75 344 TYR A C 1
ATOM 2645 O O . TYR A 1 344 ? -19.609 -8.562 4.707 1 97.75 344 TYR A O 1
ATOM 2653 N N . LEU A 1 345 ? -18.562 -6.562 4.633 1 97.56 345 LEU A N 1
ATOM 2654 C CA . LEU A 1 345 ? -18.984 -6.164 5.973 1 97.56 345 LEU A CA 1
ATOM 2655 C C . LEU A 1 345 ? -20.453 -5.758 5.992 1 97.56 345 LEU A C 1
ATOM 2657 O O . LEU A 1 345 ? -21.094 -5.801 7.043 1 97.56 345 LEU A O 1
ATOM 2661 N N . ARG A 1 346 ? -21.016 -5.34 4.848 1 96.06 346 ARG A N 1
ATOM 2662 C CA . ARG A 1 346 ? -22.406 -4.938 4.836 1 96.06 346 ARG A CA 1
ATOM 2663 C C . ARG A 1 346 ? -23.328 -6.105 5.203 1 96.06 346 ARG A C 1
ATOM 2665 O O . ARG A 1 346 ? -24.438 -5.902 5.684 1 96.06 346 ARG A O 1
ATOM 2672 N N . ARG A 1 347 ? -22.828 -7.324 5.035 1 94.5 347 ARG A N 1
ATOM 2673 C CA . ARG A 1 347 ? -23.609 -8.531 5.316 1 94.5 347 ARG A CA 1
ATOM 2674 C C . ARG A 1 347 ? -23.969 -8.617 6.793 1 94.5 347 ARG A C 1
ATOM 2676 O O . ARG A 1 347 ? -24.922 -9.312 7.164 1 94.5 347 ARG A O 1
ATOM 2683 N N . TYR A 1 348 ? -23.281 -7.898 7.602 1 96.5 348 TYR A N 1
ATOM 2684 C CA . TYR A 1 348 ?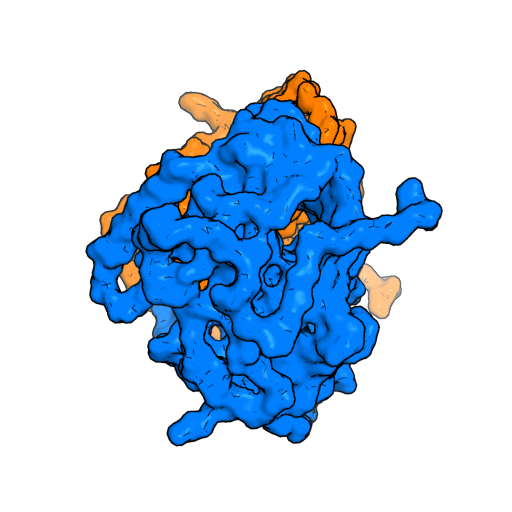 -23.5 -7.969 9.039 1 96.5 348 TYR A CA 1
ATOM 2685 C C . TYR A 1 348 ? -24.5 -6.906 9.492 1 96.5 348 TYR A C 1
ATOM 2687 O O . TYR A 1 348 ? -24.891 -6.879 10.664 1 96.5 348 TYR A O 1
ATOM 2695 N N . GLY A 1 349 ? -24.859 -5.984 8.531 1 97.19 349 GLY A N 1
ATOM 2696 C CA . GLY A 1 349 ? -25.906 -5.023 8.875 1 97.19 349 GLY A CA 1
ATOM 2697 C C . GLY A 1 349 ? -25.453 -3.582 8.734 1 97.19 349 GLY A C 1
ATOM 2698 O O . GLY A 1 349 ? -26.281 -2.668 8.727 1 97.19 349 GLY A O 1
ATOM 2699 N N . TYR A 1 350 ? -24.203 -3.344 8.617 1 98.25 350 TYR A N 1
ATOM 2700 C CA . TYR A 1 350 ? -23.703 -1.984 8.43 1 98.25 350 TYR A CA 1
ATOM 2701 C C . TYR A 1 350 ? -24.172 -1.41 7.102 1 98.25 350 TYR A C 1
ATOM 2703 O O . TYR A 1 350 ? -24.266 -2.133 6.105 1 98.25 350 TYR A O 1
ATOM 2711 N N . SER A 1 351 ? -24.547 -0.137 7.129 1 98.19 351 SER A N 1
ATOM 2712 C CA . SER A 1 351 ? -24.656 0.54 5.84 1 98.19 351 SER A CA 1
ATOM 2713 C C . SER A 1 351 ? -23.281 0.717 5.191 1 98.19 351 SER A C 1
ATOM 2715 O O . SER A 1 351 ? -22.25 0.684 5.871 1 98.19 351 SER A O 1
ATOM 2717 N N . ASP A 1 352 ? -23.297 0.938 3.887 1 98.44 352 ASP A N 1
ATOM 2718 C CA . ASP A 1 352 ? -22.047 1.176 3.164 1 98.44 352 ASP A CA 1
ATOM 2719 C C . ASP A 1 352 ? -21.312 2.387 3.729 1 98.44 352 ASP A C 1
ATOM 2721 O O . ASP A 1 352 ? -20.078 2.377 3.834 1 98.44 352 ASP A O 1
ATOM 2725 N N . TYR A 1 353 ? -22.031 3.467 4.074 1 98.56 353 TYR A N 1
ATOM 2726 C CA . TYR A 1 353 ? -21.422 4.688 4.59 1 98.56 353 TYR A CA 1
ATOM 2727 C C . TYR A 1 353 ? -20.766 4.441 5.949 1 98.56 353 TYR A C 1
ATOM 2729 O O . TYR A 1 353 ? -19.719 5.008 6.258 1 98.56 353 TYR A O 1
ATOM 2737 N N . GLN A 1 354 ? -21.422 3.611 6.797 1 98.75 354 GLN A N 1
ATOM 2738 C CA . GLN A 1 354 ? -20.797 3.252 8.07 1 98.75 354 GLN A CA 1
ATOM 2739 C C . GLN A 1 354 ? -19.453 2.551 7.848 1 98.75 354 GLN A C 1
ATOM 2741 O O . GLN A 1 354 ? -18.469 2.854 8.523 1 98.75 354 GLN A O 1
ATOM 2746 N N . ILE A 1 355 ? -19.375 1.645 6.914 1 98.75 355 ILE A N 1
ATOM 2747 C CA . ILE A 1 355 ? -18.156 0.896 6.645 1 98.75 355 ILE A CA 1
ATOM 2748 C C . ILE A 1 355 ? -17.109 1.817 6.016 1 98.75 355 ILE A C 1
ATOM 2750 O O . ILE A 1 355 ? -15.93 1.732 6.34 1 98.75 355 ILE A O 1
ATOM 2754 N N . TYR A 1 356 ? -17.578 2.656 5.066 1 98.62 356 TYR A N 1
ATOM 2755 C CA . TYR A 1 356 ? -16.688 3.631 4.438 1 98.62 356 TYR A CA 1
ATOM 2756 C C . TYR A 1 356 ? -16.031 4.512 5.484 1 98.62 356 TYR A C 1
ATOM 2758 O O . TYR A 1 356 ? -14.805 4.703 5.457 1 98.62 356 TYR A O 1
ATOM 2766 N N . LEU A 1 357 ? -16.797 5.023 6.457 1 98.75 357 LEU A N 1
ATOM 2767 C CA . LEU A 1 357 ? -16.25 5.809 7.562 1 98.75 357 LEU A CA 1
ATOM 2768 C C . LEU A 1 357 ? -15.289 4.984 8.406 1 98.75 357 LEU A C 1
ATOM 2770 O O . LEU A 1 357 ? -14.211 5.465 8.773 1 98.75 357 LEU A O 1
ATOM 2774 N N . LEU A 1 358 ? -15.648 3.764 8.672 1 98.75 358 LEU A N 1
ATOM 2775 C CA . LEU A 1 358 ? -14.82 2.885 9.484 1 98.75 358 LEU A CA 1
ATOM 2776 C C . LEU A 1 358 ? -13.469 2.631 8.82 1 98.75 358 LEU A C 1
ATOM 2778 O O . LEU A 1 358 ? -12.422 2.754 9.461 1 98.75 358 LEU A O 1
ATOM 2782 N N . LEU A 1 359 ? -13.477 2.27 7.508 1 98.5 359 LEU A N 1
ATOM 2783 C CA . LEU A 1 359 ? -12.258 1.936 6.789 1 98.5 359 LEU A CA 1
ATOM 2784 C C . LEU A 1 359 ? -11.328 3.145 6.695 1 98.5 359 LEU A C 1
ATOM 2786 O O . LEU A 1 359 ? -10.109 2.994 6.609 1 98.5 359 LEU A O 1
ATOM 2790 N N . SER A 1 360 ? -11.859 4.301 6.738 1 98.12 360 SER A N 1
ATOM 2791 C CA . SER A 1 360 ? -11.062 5.52 6.625 1 98.12 360 SER A CA 1
ATOM 2792 C C . SER A 1 360 ? -10.258 5.777 7.898 1 98.12 360 SER A C 1
ATOM 2794 O O . SER A 1 360 ? -9.172 6.355 7.852 1 98.12 360 SER A O 1
ATOM 2796 N N . CYS A 1 361 ? -10.812 5.344 9.047 1 97.88 361 CYS A N 1
ATOM 2797 C CA . CYS A 1 361 ? -10.203 5.828 10.273 1 97.88 361 CYS A CA 1
ATOM 2798 C C . CYS A 1 361 ? -9.633 4.676 11.094 1 97.88 361 CYS A C 1
ATOM 2800 O O . CYS A 1 361 ? -8.75 4.875 11.922 1 97.88 361 CYS A O 1
ATOM 2802 N N . ALA A 1 362 ? -10.195 3.439 10.945 1 97.25 362 ALA A N 1
ATOM 2803 C CA . ALA A 1 362 ? -9.617 2.293 11.641 1 97.25 362 ALA A CA 1
ATOM 2804 C C . ALA A 1 362 ? -8.227 1.974 11.102 1 97.25 362 ALA A C 1
ATOM 2806 O O . ALA A 1 362 ? -7.918 2.277 9.945 1 97.25 362 ALA A O 1
ATOM 2807 N N . PRO A 1 363 ? -7.34 1.415 11.922 1 95.62 363 PRO A N 1
ATOM 2808 C CA . PRO A 1 363 ? -5.961 1.195 11.477 1 95.62 363 PRO A CA 1
ATOM 2809 C C . PRO A 1 363 ? -5.832 0.009 10.523 1 95.62 363 PRO A C 1
ATOM 2811 O O . PRO A 1 363 ? -5.055 -0.914 10.789 1 95.62 363 PRO A O 1
ATOM 2814 N N . VAL A 1 364 ? -6.52 0.08 9.43 1 96.94 364 VAL A N 1
ATOM 2815 C CA . VAL A 1 364 ? -6.41 -0.934 8.383 1 96.94 364 VAL A CA 1
ATOM 2816 C C . VAL A 1 364 ? -5.051 -0.816 7.695 1 96.94 364 VAL A C 1
ATOM 2818 O O . VAL A 1 364 ? -4.422 0.245 7.723 1 96.94 364 VAL A O 1
ATOM 2821 N N . GLN A 1 365 ? -4.602 -1.905 7.125 1 96.44 365 GLN A N 1
ATOM 2822 C CA . GLN A 1 365 ? -3.338 -1.957 6.398 1 96.44 365 GLN A CA 1
ATOM 2823 C C . GLN A 1 365 ? -3.574 -2.037 4.891 1 96.44 365 GLN A C 1
ATOM 2825 O O . GLN A 1 365 ? -3.998 -3.074 4.379 1 96.44 365 GLN A O 1
ATOM 2830 N N . GLY A 1 366 ? -3.303 -0.952 4.191 1 98 366 GLY A N 1
ATOM 2831 C CA . GLY A 1 366 ? -3.439 -0.903 2.746 1 98 366 GLY A CA 1
ATOM 2832 C C . GLY A 1 366 ? -2.113 -0.993 2.018 1 98 366 GLY A C 1
ATOM 2833 O O . GLY A 1 366 ? -1.311 -0.057 2.061 1 98 366 GLY A O 1
ATOM 2834 N N . HIS A 1 367 ? -1.892 -2.113 1.262 1 98.31 367 HIS A N 1
ATOM 2835 C CA . HIS A 1 367 ? -0.606 -2.375 0.624 1 98.31 367 HIS A CA 1
ATOM 2836 C C . HIS A 1 367 ? -0.735 -2.371 -0.896 1 98.31 367 HIS A C 1
ATOM 2838 O O . HIS A 1 367 ? -1.82 -2.607 -1.432 1 98.31 367 HIS A O 1
ATOM 2844 N N . ILE A 1 368 ? 0.378 -2.008 -1.509 1 98.38 368 ILE A N 1
ATOM 2845 C CA . ILE A 1 368 ? 0.597 -2.352 -2.91 1 98.38 368 ILE A CA 1
ATOM 2846 C C . ILE A 1 368 ? 1.294 -3.707 -3.006 1 98.38 368 ILE A C 1
ATOM 2848 O O . ILE A 1 368 ? 2.516 -3.795 -2.859 1 98.38 368 ILE A O 1
ATOM 2852 N N . ALA A 1 369 ? 0.547 -4.727 -3.373 1 97.75 369 ALA A N 1
ATOM 2853 C CA . ALA A 1 369 ? 1.064 -6.094 -3.316 1 97.75 369 ALA A CA 1
ATOM 2854 C C . ALA A 1 369 ? 1.901 -6.414 -4.551 1 97.75 369 ALA A C 1
ATOM 2856 O O . ALA A 1 369 ? 3.014 -6.934 -4.438 1 97.75 369 ALA A O 1
ATOM 2857 N N . GLY A 1 370 ? 1.403 -6.156 -5.684 1 97.25 370 GLY A N 1
ATOM 2858 C CA . GLY A 1 370 ? 2.07 -6.371 -6.957 1 97.25 370 GLY A CA 1
ATOM 2859 C C . GLY A 1 370 ? 1.797 -5.277 -7.973 1 97.25 370 GLY A C 1
ATOM 2860 O O . GLY A 1 370 ? 0.666 -4.797 -8.086 1 97.25 370 GLY A O 1
ATOM 2861 N N . ILE A 1 371 ? 2.85 -4.891 -8.734 1 97.5 371 ILE A N 1
ATOM 2862 C CA . ILE A 1 371 ? 2.641 -3.746 -9.609 1 97.5 371 ILE A CA 1
ATOM 2863 C C . ILE A 1 371 ? 3.316 -3.996 -10.961 1 97.5 371 ILE A C 1
ATOM 2865 O O . ILE A 1 371 ? 3.582 -3.055 -11.711 1 97.5 371 ILE A O 1
ATOM 2869 N N . VAL A 1 372 ? 3.564 -5.289 -11.352 1 96.5 372 VAL A N 1
ATOM 2870 C CA . VAL A 1 372 ? 4.305 -5.535 -12.586 1 96.5 372 VAL A CA 1
ATOM 2871 C C . VAL A 1 372 ? 3.541 -6.523 -13.461 1 96.5 372 VAL A C 1
ATOM 2873 O O . VAL A 1 372 ? 3.869 -6.707 -14.633 1 96.5 372 VAL A O 1
ATOM 2876 N N . ASP A 1 373 ? 2.525 -7.203 -12.969 1 97 373 ASP A N 1
ATOM 2877 C CA . ASP A 1 373 ? 1.812 -8.25 -13.688 1 97 373 ASP A CA 1
ATOM 2878 C C . ASP A 1 373 ? 0.758 -7.66 -14.625 1 97 373 ASP A C 1
ATOM 2880 O O . ASP A 1 373 ? -0.439 -7.727 -14.336 1 97 373 ASP A O 1
ATOM 2884 N N . ILE A 1 374 ? 1.189 -7.188 -15.75 1 96.94 374 ILE A N 1
ATOM 2885 C CA . ILE A 1 374 ? 0.304 -6.453 -16.641 1 96.94 374 ILE A CA 1
ATOM 2886 C C . ILE A 1 374 ? -0.858 -7.348 -17.078 1 96.94 374 ILE A C 1
ATOM 2888 O O . ILE A 1 374 ? -0.678 -8.547 -17.297 1 96.94 374 ILE A O 1
ATOM 2892 N N . PRO A 1 375 ? -2.062 -6.766 -17.172 1 97.94 375 PRO A N 1
ATOM 2893 C CA . PRO A 1 375 ? -2.396 -5.348 -17.031 1 97.94 375 PRO A CA 1
ATOM 2894 C C . PRO A 1 375 ? -2.732 -4.965 -15.594 1 97.94 375 PRO A C 1
ATOM 2896 O O . PRO A 1 375 ? -3.113 -3.82 -15.32 1 97.94 375 PRO A O 1
ATOM 2899 N N . ASN A 1 376 ? -2.586 -5.836 -14.617 1 97.69 376 ASN A N 1
ATOM 2900 C CA . ASN A 1 376 ? -3.197 -5.59 -13.312 1 97.69 376 ASN A CA 1
ATOM 2901 C C . ASN A 1 376 ? -2.15 -5.246 -12.258 1 97.69 376 ASN A C 1
ATOM 2903 O O . ASN A 1 376 ? -1.156 -5.961 -12.109 1 97.69 376 ASN A O 1
ATOM 2907 N N . ALA A 1 377 ? -2.396 -4.105 -11.57 1 97.94 377 ALA A N 1
ATOM 2908 C CA . ALA A 1 377 ? -1.85 -3.986 -10.219 1 97.94 377 ALA A CA 1
ATOM 2909 C C . ALA A 1 377 ? -2.732 -4.707 -9.203 1 97.94 377 ALA A C 1
ATOM 2911 O O . ALA A 1 377 ? -3.936 -4.863 -9.422 1 97.94 377 ALA A O 1
ATOM 2912 N N . CYS A 1 378 ? -2.092 -5.234 -8.188 1 98.38 378 CYS A N 1
ATOM 2913 C CA . CYS A 1 378 ? -2.814 -5.844 -7.082 1 98.38 378 CYS A CA 1
ATOM 2914 C C . CYS A 1 378 ? -2.59 -5.066 -5.789 1 98.38 378 CYS A C 1
ATOM 2916 O O . CYS A 1 378 ? -1.448 -4.82 -5.398 1 98.38 378 CYS A O 1
ATOM 2918 N N . THR A 1 379 ? -3.658 -4.594 -5.164 1 98.62 379 THR A N 1
ATOM 2919 C CA . THR A 1 379 ? -3.596 -3.977 -3.844 1 98.62 379 THR A CA 1
ATOM 2920 C C . THR A 1 379 ? -4.375 -4.801 -2.824 1 98.62 379 THR A C 1
ATOM 2922 O O . THR A 1 379 ? -5.211 -5.625 -3.193 1 98.62 379 THR A O 1
ATOM 2925 N N . THR A 1 380 ? -4.012 -4.637 -1.542 1 98.5 380 THR A N 1
ATOM 2926 C CA . THR A 1 380 ? -4.707 -5.352 -0.477 1 98.5 380 THR A CA 1
ATOM 2927 C C . THR A 1 380 ? -5.047 -4.41 0.675 1 98.5 380 THR A C 1
ATOM 2929 O O . THR A 1 380 ? -4.43 -3.352 0.821 1 98.5 380 THR A O 1
ATOM 2932 N N . MET A 1 381 ? -6.02 -4.766 1.415 1 98.44 381 MET A N 1
ATOM 2933 C CA . MET A 1 381 ? -6.352 -4.129 2.686 1 98.44 381 MET A CA 1
ATOM 2934 C C . MET A 1 381 ? -6.617 -5.172 3.766 1 98.44 381 MET A C 1
ATOM 2936 O O . MET A 1 381 ? -7.508 -6.016 3.615 1 98.44 381 MET A O 1
ATOM 2940 N N . GLY A 1 382 ? -5.801 -5.18 4.805 1 97.69 382 GLY A N 1
ATOM 2941 C CA . GLY A 1 382 ? -6.062 -5.984 5.988 1 97.69 382 GLY A CA 1
ATOM 2942 C C . GLY A 1 382 ? -6.926 -5.273 7.016 1 97.69 382 GLY A C 1
ATOM 2943 O O . GLY A 1 382 ? -6.57 -4.191 7.492 1 97.69 382 GLY A O 1
ATOM 2944 N N . VAL A 1 383 ? -8.047 -5.836 7.359 1 98.31 383 VAL A N 1
ATOM 2945 C CA . VAL A 1 383 ? -8.953 -5.324 8.383 1 98.31 383 VAL A CA 1
ATOM 2946 C C . VAL A 1 383 ? -8.719 -6.055 9.703 1 98.31 383 VAL A C 1
ATOM 2948 O O . VAL A 1 383 ? -8.859 -7.277 9.773 1 98.31 383 VAL A O 1
ATOM 2951 N N . PRO A 1 384 ? -8.312 -5.312 10.734 1 97.44 384 PRO A N 1
ATOM 2952 C CA . PRO A 1 384 ? -8.141 -6 12.016 1 97.44 384 PRO A CA 1
ATOM 2953 C C . PRO A 1 384 ? -9.453 -6.555 12.562 1 97.44 384 PRO A C 1
ATOM 2955 O O . PRO A 1 384 ? -10.375 -5.789 12.852 1 97.44 384 PRO A O 1
ATOM 2958 N N . MET A 1 385 ? -9.453 -7.82 12.797 1 97.19 385 MET A N 1
ATOM 2959 C CA . MET A 1 385 ? -10.695 -8.492 13.172 1 97.19 385 MET A CA 1
ATOM 2960 C C . MET A 1 385 ? -11.055 -8.195 14.617 1 97.19 385 MET A C 1
ATOM 2962 O O . MET A 1 385 ? -12.234 -8.188 14.984 1 97.19 385 MET A O 1
ATOM 2966 N N . ASP A 1 386 ? -10.055 -7.844 15.398 1 96.94 386 ASP A N 1
ATOM 2967 C CA . ASP A 1 386 ? -10.242 -7.711 16.844 1 96.94 386 ASP A CA 1
ATOM 2968 C C . ASP A 1 386 ? -10.898 -6.379 17.188 1 96.94 386 ASP A C 1
ATOM 2970 O O . ASP A 1 386 ? -11.25 -6.141 18.344 1 96.94 386 ASP A O 1
ATOM 2974 N N . ILE A 1 387 ? -11.141 -5.551 16.234 1 97.88 387 ILE A N 1
ATOM 2975 C CA . ILE A 1 387 ? -11.766 -4.266 16.547 1 97.88 387 ILE A CA 1
ATOM 2976 C C . ILE A 1 387 ? -13.273 -4.441 16.656 1 97.88 387 ILE A C 1
ATOM 2978 O O . ILE A 1 387 ? -13.977 -3.549 17.141 1 97.88 387 ILE A O 1
ATOM 2982 N N . PHE A 1 388 ? -13.766 -5.555 16.234 1 97.94 388 PHE A N 1
ATOM 2983 C CA . PHE A 1 388 ? -15.195 -5.863 16.297 1 97.94 388 PHE A CA 1
ATOM 2984 C C . PHE A 1 388 ? -15.508 -6.695 17.547 1 97.94 388 PHE A C 1
ATOM 2986 O O . PHE A 1 388 ? -14.695 -7.52 17.969 1 97.94 388 PHE A O 1
ATOM 2993 N N . ASP A 1 389 ? -16.672 -6.52 18.141 1 97.81 389 ASP A N 1
ATOM 2994 C CA . ASP A 1 389 ? -17.078 -7.363 19.266 1 97.81 389 ASP A CA 1
ATOM 2995 C C . ASP A 1 389 ? -17.875 -8.578 18.766 1 97.81 389 ASP A C 1
ATOM 2997 O O . ASP A 1 389 ? -18.531 -9.25 19.562 1 97.81 389 ASP A O 1
ATOM 3001 N N . PHE A 1 390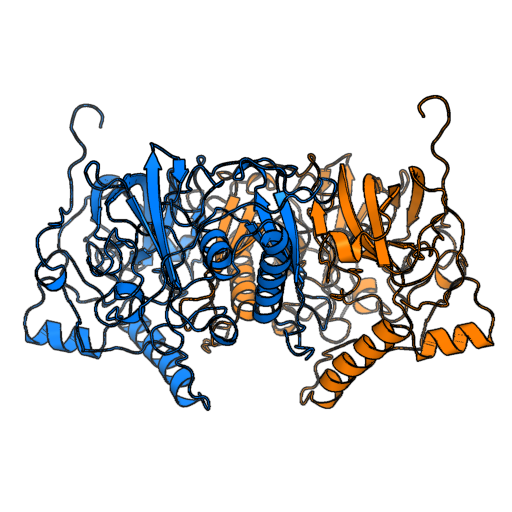 ? -17.938 -8.852 17.5 1 97.12 390 PHE A N 1
ATOM 3002 C CA . PHE A 1 390 ? -18.5 -10.039 16.844 1 97.12 390 PHE A CA 1
ATOM 3003 C C . PHE A 1 390 ? -17.5 -10.641 15.859 1 97.12 390 PHE A C 1
ATOM 3005 O O . PHE A 1 390 ? -16.5 -10.008 15.523 1 97.12 390 PHE A O 1
ATOM 3012 N N . ASP A 1 391 ? -17.703 -11.883 15.438 1 96.44 391 ASP A N 1
ATOM 3013 C CA . ASP A 1 391 ? -16.766 -12.641 14.617 1 96.44 391 ASP A CA 1
ATOM 3014 C C . ASP A 1 391 ? -17 -12.391 13.133 1 96.44 391 ASP A C 1
ATOM 3016 O O . ASP A 1 391 ? -18.078 -12.695 12.617 1 96.44 391 ASP A O 1
ATOM 3020 N N . ILE A 1 392 ? -16 -11.812 12.445 1 96.56 392 ILE A N 1
ATOM 3021 C CA . ILE A 1 392 ? -16.203 -11.5 11.031 1 96.56 392 ILE A CA 1
ATOM 3022 C C . ILE A 1 392 ? -15.43 -12.484 10.164 1 96.56 392 ILE A C 1
ATOM 3024 O O . ILE A 1 392 ? -15.297 -12.289 8.953 1 96.56 392 ILE A O 1
ATOM 3028 N N . ARG A 1 393 ? -14.898 -13.547 10.703 1 97.44 393 ARG A N 1
ATOM 3029 C CA . ARG A 1 393 ? -14.203 -14.57 9.93 1 97.44 393 ARG A CA 1
ATOM 3030 C C . ARG A 1 393 ? -15.141 -15.234 8.922 1 97.44 393 ARG A C 1
ATOM 3032 O O . ARG A 1 393 ? -16.328 -15.43 9.211 1 97.44 393 ARG A O 1
ATOM 3039 N N . PRO A 1 394 ? -14.508 -15.594 7.734 1 96.69 394 PRO A N 1
ATOM 3040 C CA . PRO A 1 394 ? -15.32 -16.203 6.684 1 96.69 394 PRO A CA 1
ATOM 3041 C C . PRO A 1 394 ? -16.047 -17.469 7.152 1 96.69 394 PRO A C 1
ATOM 3043 O O . PRO A 1 394 ? -17.141 -17.766 6.66 1 96.69 394 PRO A O 1
ATOM 3046 N N . GLU A 1 395 ? -15.531 -18.172 8.109 1 94.5 395 GLU A N 1
ATOM 3047 C CA . GLU A 1 395 ? -16.094 -19.438 8.562 1 94.5 395 GLU A CA 1
ATOM 3048 C C . GLU A 1 395 ? -17.219 -19.219 9.57 1 94.5 395 GLU A C 1
ATOM 3050 O O . GLU A 1 395 ? -18 -20.125 9.859 1 94.5 395 GLU A O 1
ATOM 3055 N N . ALA A 1 396 ? -17.266 -18.062 10.094 1 94.12 396 ALA A N 1
ATOM 3056 C CA . ALA A 1 396 ? -18.281 -17.766 11.109 1 94.12 396 ALA A CA 1
ATOM 3057 C C . ALA A 1 396 ? -19.641 -17.516 10.477 1 94.12 396 ALA A C 1
ATOM 3059 O O . ALA A 1 396 ? -19.734 -17.031 9.344 1 94.12 396 ALA A O 1
ATOM 3060 N N . GLU A 1 397 ? -20.672 -17.906 11.219 1 92.12 397 GLU A N 1
ATOM 3061 C CA . GLU A 1 397 ? -22.031 -17.594 10.773 1 92.12 397 GLU A CA 1
ATOM 3062 C C . GLU A 1 397 ? -22.297 -16.094 10.781 1 92.12 397 GLU A C 1
ATOM 3064 O O . GLU A 1 397 ? -21.891 -15.391 11.711 1 92.12 397 GLU A O 1
ATOM 3069 N N . VAL A 1 398 ? -22.969 -15.719 9.773 1 92.12 398 VAL A N 1
ATOM 3070 C CA . VAL A 1 398 ? -23.297 -14.297 9.688 1 92.12 398 VAL A CA 1
ATOM 3071 C C . VAL A 1 398 ? -24.625 -14.031 10.406 1 92.12 398 VAL A C 1
ATOM 3073 O O . VAL A 1 398 ? -25.641 -14.656 10.094 1 92.12 398 VAL A O 1
ATOM 3076 N N . VAL A 1 399 ? -24.562 -13.188 11.336 1 91.88 399 VAL A N 1
ATOM 3077 C CA . VAL A 1 399 ? -25.75 -12.688 12.016 1 91.88 399 VAL A CA 1
ATOM 3078 C C . VAL A 1 399 ? -25.906 -11.188 11.766 1 91.88 399 VAL A C 1
ATOM 3080 O O . VAL A 1 399 ? -25.031 -10.398 12.148 1 91.88 399 VAL A O 1
ATOM 3083 N N . LYS A 1 400 ? -26.984 -10.922 11.109 1 93.56 400 LYS A N 1
ATOM 3084 C CA . LYS A 1 400 ? -27.25 -9.5 10.883 1 93.56 400 LYS A CA 1
ATOM 3085 C C . LYS A 1 400 ? -27.672 -8.812 12.18 1 93.56 400 LYS A C 1
ATOM 3087 O O . LYS A 1 400 ? -28.594 -9.273 12.859 1 93.56 400 LYS A O 1
ATOM 3092 N N . LEU A 1 401 ? -27.016 -7.707 12.484 1 95.19 401 LEU A N 1
ATOM 3093 C CA . LEU A 1 401 ? -27.312 -6.938 13.688 1 95.19 401 LEU A CA 1
ATOM 3094 C C . LEU A 1 401 ? -27.906 -5.582 13.336 1 95.19 401 LEU A C 1
ATOM 3096 O O . LEU A 1 401 ? -27.844 -5.152 12.188 1 95.19 401 LEU A O 1
ATOM 3100 N N . ASP A 1 402 ? -28.609 -4.992 14.32 1 95.44 402 ASP A N 1
ATOM 3101 C CA . ASP A 1 402 ? -28.984 -3.592 14.188 1 95.44 402 ASP A CA 1
ATOM 3102 C C . ASP A 1 402 ? -27.797 -2.67 14.438 1 95.44 402 ASP A C 1
ATOM 3104 O O . ASP A 1 402 ? -27.375 -2.5 15.578 1 95.44 402 ASP A O 1
ATOM 3108 N N . MET A 1 403 ? -27.359 -2.098 13.367 1 97.25 403 MET A N 1
ATOM 3109 C CA . MET A 1 403 ? -26.125 -1.33 13.453 1 97.25 403 MET A CA 1
ATOM 3110 C C . MET A 1 403 ? -26.422 0.164 13.547 1 97.25 403 MET A C 1
ATOM 3112 O O . MET A 1 403 ? -25.5 0.987 13.438 1 97.25 403 MET A O 1
ATOM 3116 N N . GLY A 1 404 ? -27.688 0.51 13.719 1 97.19 404 GLY A N 1
ATOM 3117 C CA . GLY A 1 404 ? -28.016 1.927 13.703 1 97.19 404 GLY A CA 1
ATOM 3118 C C . GLY A 1 404 ? -27.625 2.615 12.406 1 97.19 404 GLY A C 1
ATOM 3119 O O . GLY A 1 404 ? -27.859 2.088 11.32 1 97.19 404 GLY A O 1
ATOM 3120 N N . SER A 1 405 ? -27.172 3.877 12.555 1 97.44 405 SER A N 1
ATOM 3121 C CA . SER A 1 405 ? -26.828 4.676 11.383 1 97.44 405 SER A CA 1
ATOM 3122 C C . SER A 1 405 ? -25.75 5.703 11.719 1 97.44 405 SER A C 1
ATOM 3124 O O . SER A 1 405 ? -25.609 6.113 12.867 1 97.44 405 SER A O 1
ATOM 3126 N N . CYS 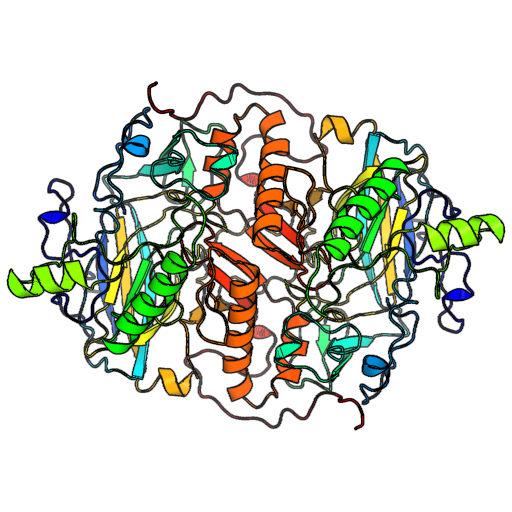A 1 406 ? -24.953 5.93 10.773 1 98.12 406 CYS A N 1
ATOM 3127 C CA . CYS A 1 406 ? -24.141 7.133 10.914 1 98.12 406 CYS A CA 1
ATOM 3128 C C . CYS A 1 406 ? -24.984 8.391 10.719 1 98.12 406 CYS A C 1
ATOM 3130 O O . CYS A 1 406 ? -26.188 8.305 10.445 1 98.12 406 CYS A O 1
ATOM 3132 N N . ALA A 1 407 ? -24.359 9.531 10.953 1 98.25 407 ALA A N 1
ATOM 3133 C CA . ALA A 1 407 ? -25.078 10.781 10.727 1 98.25 407 ALA A CA 1
ATOM 3134 C C . ALA A 1 407 ? -25.094 11.141 9.242 1 98.25 407 ALA A C 1
ATOM 3136 O O . ALA A 1 407 ? -24.078 11.039 8.562 1 98.25 407 ALA A O 1
ATOM 3137 N N . PHE A 1 408 ? -26.25 11.5 8.758 1 97.62 408 PHE A N 1
ATOM 3138 C CA . PHE A 1 408 ? -26.375 12 7.395 1 97.62 408 PHE A CA 1
ATOM 3139 C C . PHE A 1 408 ? -26.781 13.469 7.395 1 97.62 408 PHE A C 1
ATOM 3141 O O . PHE A 1 408 ? -27.25 13.992 8.414 1 97.62 408 PHE A O 1
ATOM 3148 N N . ALA A 1 409 ? -26.469 14.031 6.316 1 96.75 409 ALA A N 1
ATOM 3149 C CA . ALA A 1 409 ? -26.938 15.406 6.141 1 96.75 409 ALA A CA 1
ATOM 3150 C C . ALA A 1 409 ? -28.438 15.453 5.852 1 96.75 409 ALA A C 1
ATOM 3152 O O . ALA A 1 409 ? -28.984 14.508 5.285 1 96.75 409 ALA A O 1
ATOM 3153 N N . SER A 1 410 ? -29.031 16.562 6.258 1 92.25 410 SER A N 1
ATOM 3154 C CA . SER A 1 410 ? -30.438 16.766 5.945 1 92.25 410 SER A CA 1
ATOM 3155 C C . SER A 1 410 ? -30.641 16.984 4.453 1 92.25 410 SER A C 1
ATOM 3157 O O . SER A 1 410 ? -29.75 17.484 3.762 1 92.25 410 SER A O 1
ATOM 3159 N N . ASN A 1 411 ? -31.828 16.547 3.908 1 83.12 411 ASN A N 1
ATOM 3160 C CA . ASN A 1 411 ? -32.156 16.703 2.496 1 83.12 411 ASN A CA 1
ATOM 3161 C C . ASN A 1 411 ? -32.406 18.156 2.131 1 83.12 411 ASN A C 1
ATOM 3163 O O . ASN A 1 411 ? -32.875 18.938 2.953 1 83.12 411 ASN A O 1
ATOM 3167 N N . MET B 1 1 ? -3.613 -38.312 11.805 1 50.66 1 MET B N 1
ATOM 3168 C CA . MET B 1 1 ? -2.928 -37.562 10.773 1 50.66 1 MET B CA 1
ATOM 3169 C C . MET B 1 1 ? -1.415 -37.625 10.953 1 50.66 1 MET B C 1
ATOM 3171 O O . MET B 1 1 ? -0.667 -37.656 9.977 1 50.66 1 MET B O 1
ATOM 3175 N N . GLY B 1 2 ? -0.97 -37.969 12.211 1 68.19 2 GLY B N 1
ATOM 3176 C CA . GLY B 1 2 ? 0.463 -38 12.469 1 68.19 2 GLY B CA 1
ATOM 3177 C C . GLY B 1 2 ? 1.095 -39.344 12.242 1 68.19 2 GLY B C 1
ATOM 3178 O O . GLY B 1 2 ? 2.318 -39.5 12.289 1 68.19 2 GLY B O 1
ATOM 3179 N N . HIS B 1 3 ? 0.41 -40.344 11.922 1 75.88 3 HIS B N 1
ATOM 3180 C CA . HIS B 1 3 ? 0.97 -41.688 11.844 1 75.88 3 HIS B CA 1
ATOM 3181 C C . HIS B 1 3 ? 1.373 -42.031 10.414 1 75.88 3 HIS B C 1
ATOM 3183 O O . HIS B 1 3 ? 2.133 -42.969 10.188 1 75.88 3 HIS B O 1
ATOM 3189 N N . LYS B 1 4 ? 0.817 -41.375 9.422 1 83.25 4 LYS B N 1
ATOM 3190 C CA . LYS B 1 4 ? 1.185 -41.594 8.023 1 83.25 4 LYS B CA 1
ATOM 3191 C C . LYS B 1 4 ? 1.731 -40.312 7.398 1 83.25 4 LYS B C 1
ATOM 3193 O O . LYS B 1 4 ? 1.368 -39.219 7.812 1 83.25 4 LYS B O 1
ATOM 3198 N N . GLY B 1 5 ? 2.658 -40.594 6.555 1 90 5 GLY B N 1
ATOM 3199 C CA . GLY B 1 5 ? 3.227 -39.438 5.852 1 90 5 GLY B CA 1
ATOM 3200 C C . GLY B 1 5 ? 2.225 -38.75 4.961 1 90 5 GLY B C 1
ATOM 3201 O O . GLY B 1 5 ? 1.243 -39.344 4.52 1 90 5 GLY B O 1
ATOM 3202 N N . ILE B 1 6 ? 2.326 -37.438 4.758 1 95.75 6 ILE B N 1
ATOM 3203 C CA . ILE B 1 6 ? 1.518 -36.656 3.828 1 95.75 6 ILE B CA 1
ATOM 3204 C C . ILE B 1 6 ? 1.901 -37 2.393 1 95.75 6 ILE B C 1
ATOM 3206 O O . ILE B 1 6 ? 3.078 -36.969 2.025 1 95.75 6 ILE B O 1
ATOM 3210 N N . ARG B 1 7 ? 0.991 -37.469 1.617 1 96.75 7 ARG B N 1
ATOM 3211 C CA . ARG B 1 7 ? 1.326 -37.906 0.26 1 96.75 7 ARG B CA 1
ATOM 3212 C C . ARG B 1 7 ? 1.67 -36.688 -0.616 1 96.75 7 ARG B C 1
ATOM 3214 O O . ARG B 1 7 ? 1.164 -35.594 -0.395 1 96.75 7 ARG B O 1
ATOM 3221 N N . THR B 1 8 ? 2.477 -36.938 -1.593 1 98.12 8 THR B N 1
ATOM 3222 C CA . THR B 1 8 ? 2.748 -35.969 -2.646 1 98.12 8 THR B CA 1
ATOM 3223 C C . THR B 1 8 ? 1.761 -36.156 -3.799 1 98.12 8 THR B C 1
ATOM 3225 O O . THR B 1 8 ? 1.756 -37.156 -4.48 1 98.12 8 THR B O 1
ATOM 3228 N N . ALA B 1 9 ? 0.925 -35.156 -3.986 1 98.62 9 ALA B N 1
ATOM 3229 C CA . ALA B 1 9 ? -0.127 -35.219 -4.996 1 98.62 9 ALA B CA 1
ATOM 3230 C C . ALA B 1 9 ? 0.455 -35.094 -6.402 1 98.62 9 ALA B C 1
ATOM 3232 O O . ALA B 1 9 ? -0.116 -35.625 -7.359 1 98.62 9 ALA B O 1
ATOM 3233 N N . LEU B 1 10 ? 1.543 -34.406 -6.543 1 98.69 10 LEU B N 1
ATOM 3234 C CA . LEU B 1 10 ? 2.232 -34.25 -7.816 1 98.69 10 LEU B CA 1
ATOM 3235 C C . LEU B 1 10 ? 3.727 -34.062 -7.605 1 98.69 10 LEU B C 1
ATOM 3237 O O . LEU B 1 10 ? 4.129 -33.219 -6.789 1 98.69 10 LEU B O 1
ATOM 3241 N N . LYS B 1 11 ? 4.496 -34.844 -8.227 1 98.38 11 LYS B N 1
ATOM 3242 C CA . LYS B 1 11 ? 5.945 -34.656 -8.266 1 98.38 11 LYS B CA 1
ATOM 3243 C C . LYS B 1 11 ? 6.387 -34.031 -9.586 1 98.38 11 LYS B C 1
ATOM 3245 O O . LYS B 1 11 ? 5.773 -34.281 -10.625 1 98.38 11 LYS B O 1
ATOM 3250 N N . VAL B 1 12 ? 7.391 -33.25 -9.523 1 98.25 12 VAL B N 1
ATOM 3251 C CA . VAL B 1 12 ? 7.984 -32.719 -10.734 1 98.25 12 VAL B CA 1
ATOM 3252 C C . VAL B 1 12 ? 9.383 -33.281 -10.93 1 98.25 12 VAL B C 1
ATOM 3254 O O . VAL B 1 12 ? 9.977 -33.812 -10 1 98.25 12 VAL B O 1
ATOM 3257 N N . ASP B 1 13 ? 9.805 -33.281 -12.148 1 97 13 ASP B N 1
ATOM 3258 C CA . ASP B 1 13 ? 11.148 -33.719 -12.5 1 97 13 ASP B CA 1
ATOM 3259 C C . ASP B 1 13 ? 12.016 -32.562 -12.945 1 97 13 ASP B C 1
ATOM 3261 O O . ASP B 1 13 ? 11.797 -31.984 -14.016 1 97 13 ASP B O 1
ATOM 3265 N N . LEU B 1 14 ? 12.992 -32.25 -12.203 1 95.31 14 LEU B N 1
ATOM 3266 C CA . LEU B 1 14 ? 13.836 -31.094 -12.461 1 95.31 14 LEU B CA 1
ATOM 3267 C C . LEU B 1 14 ? 14.773 -31.344 -13.633 1 95.31 14 LEU B C 1
ATOM 3269 O O . LEU B 1 14 ? 15.367 -30.406 -14.18 1 95.31 14 LEU B O 1
ATOM 3273 N N . ASP B 1 15 ? 14.914 -32.562 -14.055 1 94.56 15 ASP B N 1
ATOM 3274 C CA . ASP B 1 15 ? 15.828 -32.938 -15.125 1 94.56 15 ASP B CA 1
ATOM 3275 C C . ASP B 1 15 ? 15.094 -33.062 -16.453 1 94.56 15 ASP B C 1
ATOM 3277 O O . ASP B 1 15 ? 15.703 -33.406 -17.484 1 94.56 15 ASP B O 1
ATOM 3281 N N . LYS B 1 16 ? 13.812 -32.844 -16.469 1 96.69 16 LYS B N 1
ATOM 3282 C CA . LYS B 1 16 ? 13.008 -32.875 -17.672 1 96.69 16 LYS B CA 1
ATOM 3283 C C . LYS B 1 16 ? 12.43 -31.484 -17.984 1 96.69 16 LYS B C 1
ATOM 3285 O O . LYS B 1 16 ? 12.047 -30.766 -17.062 1 96.69 16 LYS B O 1
ATOM 3290 N N . PRO B 1 17 ? 12.375 -31.234 -19.281 1 97.12 17 PRO B N 1
ATOM 3291 C CA . PRO B 1 17 ? 11.711 -29.969 -19.609 1 97.12 17 PRO B CA 1
ATOM 3292 C C . PRO B 1 17 ? 10.281 -29.891 -19.062 1 97.12 17 PRO B C 1
ATOM 3294 O O . PRO B 1 17 ? 9.555 -30.891 -19.078 1 97.12 17 PRO B O 1
ATOM 3297 N N . ALA B 1 18 ? 9.961 -28.734 -18.625 1 97.75 18 ALA B N 1
ATOM 3298 C CA . ALA B 1 18 ? 8.641 -28.531 -18.031 1 97.75 18 ALA B CA 1
ATOM 3299 C C . ALA B 1 18 ? 7.535 -28.906 -19.016 1 97.75 18 ALA B C 1
ATOM 3301 O O . ALA B 1 18 ? 6.512 -29.469 -18.609 1 97.75 18 ALA B O 1
ATOM 3302 N N . TRP B 1 19 ? 7.703 -28.625 -20.312 1 96.75 19 TRP B N 1
ATOM 3303 C CA . TRP B 1 19 ? 6.672 -28.812 -21.328 1 96.75 19 TRP B CA 1
ATOM 3304 C C . TRP B 1 19 ? 6.477 -30.297 -21.625 1 96.75 19 TRP B C 1
ATOM 3306 O O . TRP B 1 19 ? 5.582 -30.672 -22.391 1 96.75 19 TRP B O 1
ATOM 3316 N N . GLU B 1 20 ? 7.289 -31.156 -21.031 1 97.38 20 GLU B N 1
ATOM 3317 C CA . GLU B 1 20 ? 7.148 -32.594 -21.203 1 97.38 20 GLU B CA 1
ATOM 3318 C C . GLU B 1 20 ? 6.43 -33.219 -20.016 1 97.38 20 GLU B C 1
ATOM 3320 O O . GLU B 1 20 ? 6.164 -34.438 -20.016 1 97.38 20 GLU B O 1
ATOM 3325 N N . GLN B 1 21 ? 6.078 -32.5 -19.094 1 98.12 21 GLN B N 1
ATOM 3326 C CA . GLN B 1 21 ? 5.504 -33.031 -17.859 1 98.12 21 GLN B CA 1
ATOM 3327 C C . GLN B 1 21 ? 3.994 -32.844 -17.828 1 98.12 21 GLN B C 1
ATOM 3329 O O . GLN B 1 21 ? 3.518 -31.703 -17.656 1 98.12 21 GLN B O 1
ATOM 3334 N N . PRO B 1 22 ? 3.217 -33.844 -17.922 1 97.62 22 PRO B N 1
ATOM 3335 C CA . PRO B 1 22 ? 1.773 -33.719 -18.156 1 97.62 22 PRO B CA 1
ATOM 3336 C C . PRO B 1 22 ? 1.013 -33.219 -16.922 1 97.62 22 PRO B C 1
ATOM 3338 O O . PRO B 1 22 ? -0.166 -32.875 -17.031 1 97.62 22 PRO B O 1
ATOM 3341 N N . GLY B 1 23 ? 1.613 -33.188 -15.773 1 98.38 23 GLY B N 1
ATOM 3342 C CA . GLY B 1 23 ? 0.956 -32.688 -14.57 1 98.38 23 GLY B CA 1
ATOM 3343 C C . GLY B 1 23 ? 1.023 -31.188 -14.438 1 98.38 23 GLY B C 1
ATOM 3344 O O . GLY B 1 23 ? 0.465 -30.625 -13.492 1 98.38 23 GLY B O 1
ATOM 3345 N N . LEU B 1 24 ? 1.702 -30.547 -15.391 1 98.69 24 LEU B N 1
ATOM 3346 C CA . LEU B 1 24 ? 1.885 -29.109 -15.375 1 98.69 24 LEU B CA 1
ATOM 3347 C C . LEU B 1 24 ? 1.065 -28.438 -16.469 1 98.69 24 LEU B C 1
ATOM 3349 O O . LEU B 1 24 ? 0.722 -29.078 -17.469 1 98.69 24 LEU B O 1
ATOM 3353 N N . HIS B 1 25 ? 0.689 -27.203 -16.297 1 98.69 25 HIS B N 1
ATOM 3354 C CA . HIS B 1 25 ? 0.082 -26.375 -17.344 1 98.69 25 HIS B CA 1
ATOM 3355 C C . HIS B 1 25 ? 0.46 -24.906 -17.172 1 98.69 25 HIS B C 1
ATOM 3357 O O . HIS B 1 25 ? 0.882 -24.484 -16.078 1 98.69 25 HIS B O 1
ATOM 3363 N N . ASN B 1 26 ? 0.316 -24.047 -18.219 1 98.75 26 ASN B N 1
ATOM 3364 C CA . ASN B 1 26 ? 0.71 -22.656 -18.094 1 98.75 26 ASN B CA 1
ATOM 3365 C C . ASN B 1 26 ? -0.36 -21.719 -18.641 1 98.75 26 ASN B C 1
ATOM 3367 O O . ASN B 1 26 ? -0.056 -20.594 -19.062 1 98.75 26 ASN B O 1
ATOM 3371 N N . ARG B 1 27 ? -1.614 -22.219 -18.734 1 98.69 27 ARG B N 1
ATOM 3372 C CA . ARG B 1 27 ? -2.771 -21.438 -19.141 1 98.69 27 ARG B CA 1
ATOM 3373 C C . ARG B 1 27 ? -3.949 -21.672 -18.203 1 98.69 27 ARG B C 1
ATOM 3375 O O . ARG B 1 27 ? -4.203 -22.797 -17.781 1 98.69 27 ARG B O 1
ATOM 3382 N N . TRP B 1 28 ? -4.68 -20.578 -17.844 1 98.81 28 TRP B N 1
ATOM 3383 C CA . TRP B 1 28 ? -5.965 -20.766 -17.188 1 98.81 28 TRP B CA 1
ATOM 3384 C C . TRP B 1 28 ? -7.055 -21.125 -18.188 1 98.81 28 TRP B C 1
ATOM 3386 O O . TRP B 1 28 ? -7.273 -20.406 -19.156 1 98.81 28 TRP B O 1
ATOM 3396 N N . HIS B 1 29 ? -7.699 -22.125 -18 1 98.81 29 HIS B N 1
ATOM 3397 C CA . HIS B 1 29 ? -8.773 -22.641 -18.844 1 98.81 29 HIS B CA 1
ATOM 3398 C C . HIS B 1 29 ? -9.586 -23.703 -18.094 1 98.81 29 HIS B C 1
ATOM 3400 O O . HIS B 1 29 ? -9.031 -24.531 -17.375 1 98.81 29 HIS B O 1
ATOM 3406 N N . PRO B 1 30 ? -10.93 -23.703 -18.328 1 98.62 30 PRO B N 1
ATOM 3407 C CA . PRO B 1 30 ? -11.75 -24.656 -17.594 1 98.62 30 PRO B CA 1
ATOM 3408 C C . PRO B 1 30 ? -11.523 -26.094 -18.031 1 98.62 30 PRO B C 1
ATOM 3410 O O . PRO B 1 30 ? -11.828 -27.031 -17.297 1 98.62 30 PRO B O 1
ATOM 3413 N N . ASP B 1 31 ? -10.891 -26.312 -19.219 1 98.62 31 ASP B N 1
ATOM 3414 C CA . ASP B 1 31 ? -10.883 -27.641 -19.797 1 98.62 31 ASP B CA 1
ATOM 3415 C C . ASP B 1 31 ? -9.492 -28.281 -19.703 1 98.62 31 ASP B C 1
ATOM 3417 O O . ASP B 1 31 ? -9.258 -29.359 -20.25 1 98.62 31 ASP B O 1
ATOM 3421 N N . VAL B 1 32 ? -8.492 -27.609 -19.109 1 98.75 32 VAL B N 1
ATOM 3422 C CA . VAL B 1 32 ? -7.23 -28.312 -18.859 1 98.75 32 VAL B CA 1
ATOM 3423 C C . VAL B 1 32 ? -7.496 -29.594 -18.078 1 98.75 32 VAL B C 1
ATOM 3425 O O . VAL B 1 32 ? -8.164 -29.562 -17.031 1 98.75 32 VAL B O 1
ATOM 3428 N N . PRO B 1 33 ? -7.043 -30.703 -18.578 1 98.62 33 PRO B N 1
ATOM 3429 C CA . PRO B 1 33 ? -7.316 -31.953 -17.859 1 98.62 33 PRO B CA 1
ATOM 3430 C C . PRO B 1 33 ? -6.723 -31.969 -16.453 1 98.62 33 PRO B C 1
ATOM 3432 O O . PRO B 1 33 ? -5.602 -31.5 -16.25 1 98.62 33 PRO B O 1
ATOM 3435 N N . SER B 1 34 ? -7.5 -32.469 -15.516 1 98.5 34 SER B N 1
ATOM 3436 C CA . SER B 1 34 ? -6.988 -32.594 -14.156 1 98.5 34 SER B CA 1
ATOM 3437 C C . SER B 1 34 ? -5.883 -33.625 -14.062 1 98.5 34 SER B C 1
ATOM 3439 O O . SER B 1 34 ? -5.941 -34.656 -14.727 1 98.5 34 SER B O 1
ATOM 3441 N N . CYS B 1 35 ? -4.922 -33.375 -13.266 1 98.12 35 CYS B N 1
ATOM 3442 C CA . CYS B 1 35 ? -3.795 -34.312 -13.148 1 98.12 35 CYS B CA 1
ATOM 3443 C C . CYS B 1 35 ? -3.967 -35.219 -11.953 1 98.12 35 CYS B C 1
ATOM 3445 O O . CYS B 1 35 ? -3.18 -36.156 -11.766 1 98.12 35 CYS B O 1
ATOM 3447 N N . GLY B 1 36 ? -4.957 -34.938 -11.109 1 98.06 36 GLY B N 1
ATOM 3448 C CA . GLY B 1 36 ? -5.223 -35.75 -9.938 1 98.06 36 GLY B CA 1
ATOM 3449 C C . GLY B 1 36 ? -6.414 -35.281 -9.133 1 98.06 36 GLY B C 1
ATOM 3450 O O . GLY B 1 36 ? -7.023 -34.25 -9.461 1 98.06 36 GLY B O 1
ATOM 3451 N N . LYS B 1 37 ? -6.75 -36.125 -8.156 1 98.44 37 LYS B N 1
ATOM 3452 C CA . LYS B 1 37 ? -7.863 -35.812 -7.258 1 98.44 37 LYS B CA 1
ATOM 3453 C C . LYS B 1 37 ? -7.379 -35.656 -5.82 1 98.44 37 LYS B C 1
ATOM 3455 O O . LYS B 1 37 ? -6.457 -36.344 -5.391 1 98.44 37 LYS B O 1
ATOM 3460 N N . ILE B 1 38 ? -7.922 -34.75 -5.145 1 98.75 38 ILE B N 1
ATOM 3461 C CA . ILE B 1 38 ? -7.664 -34.531 -3.727 1 98.75 38 ILE B CA 1
ATOM 3462 C C . ILE B 1 38 ? -8.984 -34.562 -2.955 1 98.75 38 ILE B C 1
ATOM 3464 O O . ILE B 1 38 ? -9.953 -33.906 -3.367 1 98.75 38 ILE B O 1
ATOM 3468 N N . SER B 1 39 ? -9.031 -35.281 -1.858 1 98.44 39 SER B N 1
ATOM 3469 C CA . SER B 1 39 ? -10.242 -35.375 -1.053 1 98.44 39 SER B CA 1
ATOM 3470 C C . SER B 1 39 ? -10.523 -34.094 -0.292 1 98.44 39 SER B C 1
ATOM 3472 O O . SER B 1 39 ? -9.594 -33.344 0.028 1 98.44 39 SER B O 1
ATOM 3474 N N . ASN B 1 40 ? -11.781 -33.875 -0.065 1 97.88 40 ASN B N 1
ATOM 3475 C CA . ASN B 1 40 ? -12.141 -32.781 0.835 1 97.88 40 ASN B CA 1
ATOM 3476 C C . ASN B 1 40 ? -11.484 -32.938 2.203 1 97.88 40 ASN B C 1
ATOM 3478 O O . ASN B 1 40 ? -11.477 -34.031 2.768 1 97.88 40 ASN B O 1
ATOM 3482 N N . ASN B 1 41 ? -10.844 -31.891 2.742 1 97.81 41 ASN B N 1
ATOM 3483 C CA . ASN B 1 41 ? -10.172 -31.828 4.035 1 97.81 41 ASN B CA 1
ATOM 3484 C C . ASN B 1 41 ? -8.859 -32.594 4.027 1 97.81 41 ASN B C 1
ATOM 3486 O O . ASN B 1 41 ? -8.297 -32.875 5.082 1 97.81 41 ASN B O 1
ATOM 3490 N N . GLU B 1 42 ? -8.352 -32.906 2.918 1 97.62 42 GLU B N 1
ATOM 3491 C CA . GLU B 1 42 ? -7.086 -33.625 2.816 1 97.62 42 GLU B CA 1
ATOM 3492 C C . GLU B 1 42 ? -5.902 -32.656 2.779 1 97.62 42 GLU B C 1
ATOM 3494 O O . GLU B 1 42 ? -6.008 -31.562 2.227 1 97.62 42 GLU B O 1
ATOM 3499 N N . VAL B 1 43 ? -4.824 -33.062 3.424 1 98.06 43 VAL B N 1
ATOM 3500 C CA . VAL B 1 43 ? -3.533 -32.375 3.334 1 98.06 43 VAL B CA 1
ATOM 3501 C C . VAL B 1 43 ? -2.641 -33.094 2.326 1 98.06 43 VAL B C 1
ATOM 3503 O O . VAL B 1 43 ? -2.514 -34.312 2.365 1 98.06 43 VAL B O 1
ATOM 3506 N N . VAL B 1 44 ? -2.029 -32.375 1.407 1 98.69 44 VAL B N 1
ATOM 3507 C CA . VAL B 1 44 ? -1.142 -32.969 0.422 1 98.69 44 VAL B CA 1
ATOM 3508 C C . VAL B 1 44 ? 0.085 -32.094 0.216 1 98.69 44 VAL B C 1
ATOM 3510 O O . VAL B 1 44 ? 0.054 -30.891 0.524 1 98.69 44 VAL B O 1
ATOM 3513 N N . LYS B 1 45 ? 1.137 -32.688 -0.281 1 98.69 45 LYS B N 1
ATOM 3514 C CA . LYS B 1 45 ? 2.293 -31.953 -0.813 1 98.69 45 LYS B CA 1
ATOM 3515 C C . LYS B 1 45 ? 2.213 -31.844 -2.332 1 98.69 45 LYS B C 1
ATOM 3517 O O . LYS B 1 45 ? 1.748 -32.75 -3.01 1 98.69 45 LYS B O 1
ATOM 3522 N N . ILE B 1 46 ? 2.623 -30.75 -2.846 1 98.88 46 ILE B N 1
ATOM 3523 C CA . ILE B 1 46 ? 2.688 -30.484 -4.281 1 98.88 46 ILE B CA 1
ATOM 3524 C C . ILE B 1 46 ? 4.051 -29.891 -4.637 1 98.88 46 ILE B C 1
ATOM 3526 O O . ILE B 1 46 ? 4.477 -28.891 -4.047 1 98.88 46 ILE B O 1
ATOM 3530 N N . GLU B 1 47 ? 4.727 -30.531 -5.539 1 98.88 47 GLU B N 1
ATOM 3531 C CA . GLU B 1 47 ? 6.012 -30.016 -5.996 1 98.88 47 GLU B CA 1
ATOM 3532 C C . GLU B 1 47 ? 5.832 -29.047 -7.16 1 98.88 47 GLU B C 1
ATOM 3534 O O . GLU B 1 47 ? 4.953 -29.234 -8.008 1 98.88 47 GLU B O 1
ATOM 3539 N N . CYS B 1 48 ? 6.629 -28.016 -7.195 1 98.88 48 CYS B N 1
ATOM 3540 C CA . CYS B 1 48 ? 6.547 -26.953 -8.203 1 98.88 48 CYS B CA 1
ATOM 3541 C C . CYS B 1 48 ? 7.922 -26.656 -8.797 1 98.88 48 CYS B C 1
ATOM 3543 O O . CYS B 1 48 ? 8.922 -26.656 -8.078 1 98.88 48 CYS B O 1
ATOM 3545 N N . LEU B 1 49 ? 7.98 -26.438 -10.094 1 98.56 49 LEU B N 1
ATOM 3546 C CA . LEU B 1 49 ? 9.148 -25.875 -10.75 1 98.56 49 LEU B CA 1
ATOM 3547 C C . LEU B 1 49 ? 9.242 -24.375 -10.484 1 98.56 49 LEU B C 1
ATOM 3549 O O . LEU B 1 49 ? 8.281 -23.766 -10 1 98.56 49 LEU B O 1
ATOM 3553 N N . ASP B 1 50 ? 10.461 -23.797 -10.711 1 97.88 50 ASP B N 1
ATOM 3554 C CA . ASP B 1 50 ? 10.484 -22.344 -10.719 1 97.88 50 ASP B CA 1
ATOM 3555 C C . ASP B 1 50 ? 9.648 -21.781 -11.867 1 97.88 50 ASP B C 1
ATOM 3557 O O . ASP B 1 50 ? 9.391 -22.484 -12.852 1 97.88 50 ASP B O 1
ATOM 3561 N N . TRP B 1 51 ? 9.242 -20.562 -11.82 1 97.56 51 TRP B N 1
ATOM 3562 C CA . TRP B 1 51 ? 8.203 -20.016 -12.688 1 97.56 51 TRP B CA 1
ATOM 3563 C C . TRP B 1 51 ? 8.656 -19.984 -14.141 1 97.56 51 TRP B C 1
ATOM 3565 O O . TRP B 1 51 ? 7.84 -19.875 -15.055 1 97.56 51 TRP B O 1
ATOM 3575 N N . THR B 1 52 ? 9.969 -20.109 -14.406 1 97.5 52 THR B N 1
ATOM 3576 C CA . THR B 1 52 ? 10.477 -20.062 -15.773 1 97.5 52 THR B CA 1
ATOM 3577 C C . THR B 1 52 ? 10.617 -21.453 -16.359 1 97.5 52 THR B C 1
ATOM 3579 O O . THR B 1 52 ? 10.953 -21.625 -17.531 1 97.5 52 THR B O 1
ATOM 3582 N N . GLY B 1 53 ? 10.43 -22.469 -15.531 1 96.62 53 GLY B N 1
ATOM 3583 C CA . GLY B 1 53 ? 10.633 -23.844 -15.969 1 96.62 53 GLY B CA 1
ATOM 3584 C C . GLY B 1 53 ? 12.094 -24.188 -16.156 1 96.62 53 GLY B C 1
ATOM 3585 O O . GLY B 1 53 ? 12.453 -24.953 -17.047 1 96.62 53 GLY B O 1
ATOM 3586 N N . GLY B 1 54 ? 12.938 -23.531 -15.438 1 96.06 54 GLY B N 1
ATOM 3587 C CA . GLY B 1 54 ? 14.336 -23.906 -15.438 1 96.06 54 GLY B CA 1
ATOM 3588 C C . GLY B 1 54 ? 15.18 -23.062 -16.375 1 96.06 54 GLY B C 1
ATOM 3589 O O . GLY B 1 54 ? 16.344 -23.375 -16.609 1 96.06 54 GLY B O 1
ATOM 3590 N N . GLN B 1 55 ? 14.695 -21.969 -16.875 1 97.31 55 GLN B N 1
ATOM 3591 C CA . GLN B 1 55 ? 15.43 -21.156 -17.828 1 97.31 55 GLN B CA 1
ATOM 3592 C C . GLN B 1 55 ? 16.562 -20.391 -17.156 1 97.31 55 GLN B C 1
ATOM 3594 O O . GLN B 1 55 ? 17.562 -20.047 -17.797 1 97.31 55 GLN B O 1
ATOM 3599 N N . ILE B 1 56 ? 16.391 -20.031 -15.875 1 97.88 56 ILE B N 1
ATOM 3600 C CA . ILE B 1 56 ? 17.359 -19.203 -15.156 1 97.88 56 ILE B CA 1
ATOM 3601 C C . ILE B 1 56 ? 18.312 -20.109 -14.383 1 97.88 56 ILE B C 1
ATOM 3603 O O . ILE B 1 56 ? 17.891 -21.031 -13.68 1 97.88 56 ILE B O 1
ATOM 3607 N N . LYS B 1 57 ? 19.594 -19.859 -14.531 1 97.38 57 LYS B N 1
ATOM 3608 C CA . LYS B 1 57 ? 20.625 -20.703 -13.938 1 97.38 57 LYS B CA 1
ATOM 3609 C C . LYS B 1 57 ? 21.297 -20 -12.758 1 97.38 57 LYS B C 1
ATOM 3611 O O . LYS B 1 57 ? 21.281 -18.766 -12.664 1 97.38 57 LYS B O 1
ATOM 3616 N N . ASN B 1 58 ? 21.828 -20.797 -11.828 1 98.12 58 ASN B N 1
ATOM 3617 C CA . ASN B 1 58 ? 22.641 -20.281 -10.727 1 98.12 58 ASN B CA 1
ATOM 3618 C C . ASN B 1 58 ? 24.062 -19.969 -11.18 1 98.12 58 ASN B C 1
ATOM 3620 O O . ASN B 1 58 ? 24.984 -20.75 -10.938 1 98.12 58 ASN B O 1
ATOM 3624 N N . ASN B 1 59 ? 24.203 -18.891 -11.852 1 98.19 59 ASN B N 1
ATOM 3625 C CA . ASN B 1 59 ? 25.484 -18.406 -12.336 1 98.19 59 ASN B CA 1
ATOM 3626 C C . ASN B 1 59 ? 25.578 -16.891 -12.258 1 98.19 59 ASN B C 1
ATOM 3628 O O . ASN B 1 59 ? 24.703 -16.234 -11.68 1 98.19 59 ASN B O 1
ATOM 3632 N N . ASP B 1 60 ? 26.656 -16.328 -12.734 1 98 60 ASP B N 1
ATOM 3633 C CA . ASP B 1 60 ? 26.922 -14.906 -12.555 1 98 60 ASP B CA 1
ATOM 3634 C C . ASP B 1 60 ? 26.672 -14.133 -13.844 1 98 60 ASP B C 1
ATOM 3636 O O . ASP B 1 60 ? 27.391 -13.18 -14.148 1 98 60 ASP B O 1
ATOM 3640 N N . SER B 1 61 ? 25.703 -14.617 -14.641 1 98.12 61 SER B N 1
ATOM 3641 C CA . SER B 1 61 ? 25.312 -13.953 -15.883 1 98.12 61 SER B CA 1
ATOM 3642 C C . SER B 1 61 ? 23.812 -13.734 -15.938 1 98.12 61 SER B C 1
ATOM 3644 O O . SER B 1 61 ? 23.031 -14.617 -15.547 1 98.12 61 SER B O 1
ATOM 3646 N N . ALA B 1 62 ? 23.469 -12.547 -16.422 1 98.38 62 ALA B N 1
ATOM 3647 C CA . ALA B 1 62 ? 22.047 -12.266 -16.578 1 98.38 62 ALA B CA 1
ATOM 3648 C C . ALA B 1 62 ? 21.609 -12.508 -18.031 1 98.38 62 ALA B C 1
ATOM 3650 O O . ALA B 1 62 ? 20.531 -12.039 -18.438 1 98.38 62 ALA B O 1
ATOM 3651 N N . ASP B 1 63 ? 22.391 -13.195 -18.844 1 98.5 63 ASP B N 1
ATOM 3652 C CA . ASP B 1 63 ? 22 -13.508 -20.219 1 98.5 63 ASP B CA 1
ATOM 3653 C C . ASP B 1 63 ? 20.703 -14.32 -20.25 1 98.5 63 ASP B C 1
ATOM 3655 O O . ASP B 1 63 ? 19.891 -14.156 -21.156 1 98.5 63 ASP B O 1
ATOM 3659 N N . ASP B 1 64 ? 20.60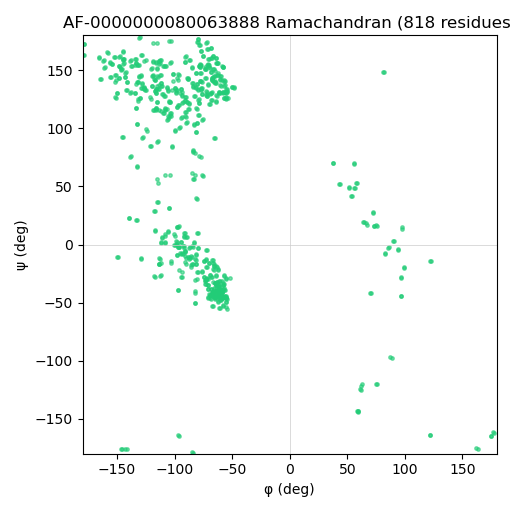9 -15.211 -19.328 1 98 64 ASP B N 1
ATOM 3660 C CA . ASP B 1 64 ? 19.391 -16.016 -19.266 1 98 64 ASP B CA 1
ATOM 3661 C C . ASP B 1 64 ? 18.188 -15.172 -18.875 1 98 64 ASP B C 1
ATOM 3663 O O . ASP B 1 64 ? 17.062 -15.469 -19.266 1 98 64 ASP B O 1
ATOM 3667 N N . ILE B 1 65 ? 18.359 -14.078 -18.125 1 97.88 65 ILE B N 1
ATOM 3668 C CA . ILE B 1 65 ? 17.297 -13.125 -17.844 1 97.88 65 ILE B CA 1
ATOM 3669 C C . ILE B 1 65 ? 16.969 -12.328 -19.109 1 97.88 65 ILE B C 1
ATOM 3671 O O . ILE B 1 65 ? 15.789 -12.148 -19.438 1 97.88 65 ILE B O 1
ATOM 3675 N N . LYS B 1 66 ? 17.938 -11.891 -19.75 1 97.62 66 LYS B N 1
ATOM 3676 C CA . LYS B 1 66 ? 17.781 -11.094 -20.969 1 97.62 66 LYS B CA 1
ATOM 3677 C C . LYS B 1 66 ? 17.016 -11.875 -22.031 1 97.62 66 LYS B C 1
ATOM 3679 O O . LYS B 1 66 ? 16.188 -11.312 -22.75 1 97.62 66 LYS B O 1
ATOM 3684 N N . ASN B 1 67 ? 17.297 -13.148 -22.109 1 97 67 ASN B N 1
ATOM 3685 C CA . ASN B 1 67 ? 16.844 -13.945 -23.25 1 97 67 ASN B CA 1
ATOM 3686 C C . ASN B 1 67 ? 15.727 -14.906 -22.844 1 97 67 ASN B C 1
ATOM 3688 O O . ASN B 1 67 ? 15.336 -15.773 -23.641 1 97 67 ASN B O 1
ATOM 3692 N N . VAL B 1 68 ? 15.266 -14.797 -21.719 1 97.31 68 VAL B N 1
ATOM 3693 C CA . VAL B 1 68 ? 14.234 -15.695 -21.234 1 97.31 68 VAL B CA 1
ATOM 3694 C C . VAL B 1 68 ? 13.039 -15.68 -22.188 1 97.31 68 VAL B C 1
ATOM 3696 O O . VAL B 1 68 ? 12.664 -14.625 -22.703 1 97.31 68 VAL B O 1
ATOM 3699 N N . ASP B 1 69 ? 12.523 -16.828 -22.547 1 97.88 69 ASP B N 1
ATOM 3700 C CA . ASP B 1 69 ? 11.281 -16.938 -23.312 1 97.88 69 ASP B CA 1
ATOM 3701 C C . ASP B 1 69 ? 10.062 -16.797 -22.406 1 97.88 69 ASP B C 1
ATOM 3703 O O . ASP B 1 69 ? 9.672 -17.75 -21.734 1 97.88 69 ASP B O 1
ATOM 3707 N N . LEU B 1 70 ? 9.406 -15.68 -22.438 1 97 70 LEU B N 1
ATOM 3708 C CA . LEU B 1 70 ? 8.312 -15.367 -21.516 1 97 70 LEU B CA 1
ATOM 3709 C C . LEU B 1 70 ? 7.004 -15.977 -22.016 1 97 70 LEU B C 1
ATOM 3711 O O . LEU B 1 70 ? 5.988 -15.906 -21.312 1 97 70 LEU B O 1
ATOM 3715 N N . THR B 1 71 ? 7.012 -16.688 -23.109 1 97.06 71 THR B N 1
ATOM 3716 C CA . THR B 1 71 ? 5.805 -17.375 -23.562 1 97.06 71 THR B CA 1
ATOM 3717 C C . THR B 1 71 ? 5.688 -18.734 -22.891 1 97.06 71 THR B C 1
ATOM 3719 O O . THR B 1 71 ? 4.621 -19.359 -22.922 1 97.06 71 THR B O 1
ATOM 3722 N N . GLN B 1 72 ? 6.785 -19.297 -22.344 1 95.94 72 GLN B N 1
ATOM 3723 C CA . GLN B 1 72 ? 6.766 -20.609 -21.719 1 95.94 72 GLN B CA 1
ATOM 3724 C C . GLN B 1 72 ? 7.039 -20.5 -20.219 1 95.94 72 GLN B C 1
ATOM 3726 O O . GLN B 1 72 ? 7.93 -21.172 -19.688 1 95.94 72 GLN B O 1
ATOM 3731 N N . ILE B 1 73 ? 6.301 -19.672 -19.531 1 96.81 73 ILE B N 1
ATOM 3732 C CA . ILE B 1 73 ? 6.527 -19.484 -18.109 1 96.81 73 ILE B CA 1
ATOM 3733 C C . ILE B 1 73 ? 5.309 -19.969 -17.312 1 96.81 73 ILE B C 1
ATOM 3735 O O . ILE B 1 73 ? 4.281 -20.312 -17.906 1 96.81 73 ILE B O 1
ATOM 3739 N N . HIS B 1 74 ? 5.469 -19.969 -15.961 1 96.69 74 HIS B N 1
ATOM 3740 C CA . HIS B 1 74 ? 4.418 -20.297 -15.008 1 96.69 74 HIS B CA 1
ATOM 3741 C C . HIS B 1 74 ? 3.842 -21.688 -15.281 1 96.69 74 HIS B C 1
ATOM 3743 O O . HIS B 1 74 ? 2.623 -21.844 -15.391 1 96.69 74 HIS B O 1
ATOM 3749 N N . TYR B 1 75 ? 4.746 -22.719 -15.461 1 98.06 75 TYR B N 1
ATOM 3750 C CA . TYR B 1 75 ? 4.254 -24.094 -15.469 1 98.06 75 TYR B CA 1
ATOM 3751 C C . TYR B 1 75 ? 3.688 -24.469 -14.102 1 98.06 75 TYR B C 1
ATOM 3753 O O . TYR B 1 75 ? 4.41 -25 -13.25 1 98.06 75 TYR B O 1
ATOM 3761 N N . LEU B 1 76 ? 2.434 -24.266 -13.945 1 98.75 76 LEU B N 1
ATOM 3762 C CA . LEU B 1 76 ? 1.751 -24.484 -12.672 1 98.75 76 LEU B CA 1
ATOM 3763 C C . LEU B 1 76 ? 1.499 -25.969 -12.445 1 98.75 76 LEU B C 1
ATOM 3765 O O . LEU B 1 76 ? 1.176 -26.703 -13.383 1 98.75 76 LEU B O 1
ATOM 3769 N N . SER B 1 77 ? 1.656 -26.391 -11.25 1 98.88 77 SER B N 1
ATOM 3770 C CA . SER B 1 77 ? 1.283 -27.75 -10.852 1 98.88 77 SER B CA 1
ATOM 3771 C C . SER B 1 77 ? -0.228 -27.875 -10.695 1 98.88 77 SER B C 1
ATOM 3773 O O . SER B 1 77 ? -0.85 -27.109 -9.953 1 98.88 77 SER B O 1
ATOM 3775 N N . GLY B 1 78 ? -0.766 -28.875 -11.312 1 98.5 78 GLY B N 1
ATOM 3776 C CA . GLY B 1 78 ? -2.209 -29.047 -11.375 1 98.5 78 GLY B CA 1
ATOM 3777 C C . GLY B 1 78 ? -2.74 -29.094 -12.797 1 98.5 78 GLY B C 1
ATOM 3778 O O . GLY B 1 78 ? -1.989 -29.359 -13.734 1 98.5 78 GLY B O 1
ATOM 3779 N N . PRO B 1 79 ? -4.059 -28.922 -12.984 1 98.75 79 PRO B N 1
ATOM 3780 C CA . PRO B 1 79 ? -5.027 -28.672 -11.914 1 98.75 79 PRO B CA 1
ATOM 3781 C C . PRO B 1 79 ? -5.422 -29.938 -11.164 1 98.75 79 PRO B C 1
ATOM 3783 O O . PRO B 1 79 ? -5.297 -31.031 -11.711 1 98.75 79 PRO B O 1
ATOM 3786 N N . PHE B 1 80 ? -5.82 -29.781 -9.953 1 98.94 80 PHE B N 1
ATOM 3787 C CA . PHE B 1 80 ? -6.355 -30.875 -9.141 1 98.94 80 PHE B CA 1
ATOM 3788 C C . PHE B 1 80 ? -7.863 -30.734 -8.984 1 98.94 80 PHE B C 1
ATOM 3790 O O . PHE B 1 80 ? -8.375 -29.641 -8.75 1 98.94 80 PHE B O 1
ATOM 3797 N N . ASP B 1 81 ? -8.562 -31.844 -9.148 1 98.81 81 ASP B N 1
ATOM 3798 C CA . ASP B 1 81 ? -9.977 -31.891 -8.773 1 98.81 81 ASP B CA 1
ATOM 3799 C C . ASP B 1 81 ? -10.133 -32.062 -7.262 1 98.81 81 ASP B C 1
ATOM 3801 O O . ASP B 1 81 ? -9.625 -33.031 -6.695 1 98.81 81 ASP B O 1
ATOM 3805 N N . ILE B 1 82 ? -10.789 -31.141 -6.699 1 98.88 82 ILE B N 1
ATOM 3806 C CA . ILE B 1 82 ? -11.086 -31.25 -5.277 1 98.88 82 ILE B CA 1
ATOM 3807 C C . ILE B 1 82 ? -12.453 -31.891 -5.082 1 98.88 82 ILE B C 1
ATOM 3809 O O . ILE B 1 82 ? -13.461 -31.406 -5.59 1 98.88 82 ILE B O 1
ATOM 3813 N N . GLU B 1 83 ? -12.5 -32.875 -4.289 1 98.31 83 GLU B N 1
ATOM 3814 C CA . GLU B 1 83 ? -13.734 -33.625 -4.094 1 98.31 83 GLU B CA 1
ATOM 3815 C C . GLU B 1 83 ? -14.844 -32.75 -3.535 1 98.31 83 GLU B C 1
ATOM 3817 O O . GLU B 1 83 ? -14.609 -31.953 -2.621 1 98.31 83 GLU B O 1
ATOM 3822 N N . THR B 1 84 ? -16 -32.812 -4.172 1 98.19 84 THR B N 1
ATOM 3823 C CA . THR B 1 84 ? -17.281 -32.25 -3.75 1 98.19 84 THR B CA 1
ATOM 3824 C C . THR B 1 84 ? -17.359 -30.766 -4.129 1 98.19 84 THR B C 1
ATOM 3826 O O . THR B 1 84 ? -18.391 -30.125 -3.947 1 98.19 84 THR B O 1
ATOM 3829 N N . ALA B 1 85 ? -16.281 -30.172 -4.621 1 98.81 85 ALA B N 1
ATOM 3830 C CA . ALA B 1 85 ? -16.328 -28.766 -5.008 1 98.81 85 ALA B CA 1
ATOM 3831 C C . ALA B 1 85 ? -17.219 -28.562 -6.23 1 98.81 85 ALA B C 1
ATOM 3833 O O . ALA B 1 85 ? -17.141 -29.328 -7.199 1 98.81 85 ALA B O 1
ATOM 3834 N N . GLU B 1 86 ? -18.094 -27.641 -6.164 1 98.75 86 GLU B N 1
ATOM 3835 C CA . GLU B 1 86 ? -19.016 -27.266 -7.234 1 98.75 86 GLU B CA 1
ATOM 3836 C C . GLU B 1 86 ? -19.047 -25.766 -7.441 1 98.75 86 GLU B C 1
ATOM 3838 O O . GLU B 1 86 ? -18.75 -25 -6.527 1 98.75 86 GLU B O 1
ATOM 3843 N N . PRO B 1 87 ? -19.406 -25.391 -8.68 1 98.56 87 PRO B N 1
ATOM 3844 C CA . PRO B 1 87 ? -19.562 -23.953 -8.898 1 98.56 87 PRO B CA 1
ATOM 3845 C C . PRO B 1 87 ? -20.453 -23.297 -7.836 1 98.56 87 PRO B C 1
ATOM 3847 O O . PRO B 1 87 ? -21.516 -23.828 -7.496 1 98.56 87 PRO B O 1
ATOM 3850 N N . GLY B 1 88 ? -20 -22.109 -7.332 1 98.25 88 GLY B N 1
ATOM 3851 C CA . GLY B 1 88 ? -20.734 -21.422 -6.277 1 98.25 88 GLY B CA 1
ATOM 3852 C C . GLY B 1 88 ? -20.141 -21.656 -4.898 1 98.25 88 GLY B C 1
ATOM 3853 O O . GLY B 1 88 ? -20.438 -20.906 -3.961 1 98.25 88 GLY B O 1
ATOM 3854 N N . ASP B 1 89 ? -19.359 -22.703 -4.723 1 98.56 89 ASP B N 1
ATOM 3855 C CA . ASP B 1 89 ? -18.672 -22.969 -3.471 1 98.56 89 ASP B CA 1
ATOM 3856 C C . ASP B 1 89 ? -17.453 -22.062 -3.318 1 98.56 89 ASP B C 1
ATOM 3858 O O . ASP B 1 89 ? -17.109 -21.312 -4.238 1 98.56 89 ASP B O 1
ATOM 3862 N N . VAL B 1 90 ? -16.938 -22.047 -2.1 1 98.62 90 VAL B N 1
ATOM 3863 C CA . VAL B 1 90 ? -15.617 -21.484 -1.827 1 98.62 90 VAL B CA 1
ATOM 3864 C C . VAL B 1 90 ? -14.641 -22.609 -1.466 1 98.62 90 VAL B C 1
ATOM 3866 O O . VAL B 1 90 ? -14.984 -23.531 -0.717 1 98.62 90 VAL B O 1
ATOM 3869 N N . LEU B 1 91 ? -13.516 -22.609 -2.123 1 98.75 91 LEU B N 1
ATOM 3870 C CA . LEU B 1 91 ? -12.438 -23.516 -1.731 1 98.75 91 LEU B CA 1
ATOM 3871 C C . LEU B 1 91 ? -11.508 -22.828 -0.725 1 98.75 91 LEU B C 1
ATOM 3873 O O . LEU B 1 91 ? -10.797 -21.891 -1.065 1 98.75 91 LEU B O 1
ATOM 3877 N N . LEU B 1 92 ? -11.547 -23.281 0.497 1 98.69 92 LEU B N 1
ATOM 3878 C CA . LEU B 1 92 ? -10.578 -22.844 1.501 1 98.69 92 LEU B CA 1
ATOM 3879 C C . LEU B 1 92 ? -9.266 -23.625 1.35 1 98.69 92 LEU B C 1
ATOM 3881 O O . LEU B 1 92 ? -9.25 -24.844 1.452 1 98.69 92 LEU B O 1
ATOM 3885 N N . VAL B 1 93 ? -8.211 -22.906 1.047 1 98.81 93 VAL B N 1
ATOM 3886 C CA . VAL B 1 93 ? -6.871 -23.453 0.94 1 98.81 93 VAL B CA 1
ATOM 3887 C C . VAL B 1 93 ? -6.02 -22.984 2.113 1 98.81 93 VAL B C 1
ATOM 3889 O O . VAL B 1 93 ? -5.777 -21.781 2.268 1 98.81 93 VAL B O 1
ATOM 3892 N N . GLU B 1 94 ? -5.598 -23.859 2.932 1 98.56 94 GLU B N 1
ATOM 3893 C CA . GLU B 1 94 ? -4.664 -23.547 4.012 1 98.56 94 GLU B CA 1
ATOM 3894 C C . GLU B 1 94 ? -3.227 -23.859 3.609 1 98.56 94 GLU B C 1
ATOM 3896 O O . GLU B 1 94 ? -2.912 -25.016 3.283 1 98.56 94 GLU B O 1
ATOM 3901 N N . ILE B 1 95 ? -2.41 -22.875 3.623 1 98.5 95 ILE B N 1
ATOM 3902 C CA . ILE B 1 95 ? -0.998 -23.062 3.314 1 98.5 95 ILE B CA 1
ATOM 3903 C C . ILE B 1 95 ? -0.255 -23.531 4.562 1 98.5 95 ILE B C 1
ATOM 3905 O O . ILE B 1 95 ? 0.162 -22.719 5.391 1 98.5 95 ILE B O 1
ATOM 3909 N N . GLN B 1 96 ? 0.026 -24.781 4.566 1 98.06 96 GLN B N 1
ATOM 3910 C CA . GLN B 1 96 ? 0.627 -25.359 5.766 1 98.06 96 GLN B CA 1
ATOM 3911 C C . GLN B 1 96 ? 2.135 -25.125 5.793 1 98.06 96 GLN B C 1
ATOM 3913 O O . GLN B 1 96 ? 2.709 -24.875 6.855 1 98.06 96 GLN B O 1
ATOM 3918 N N . ASP B 1 97 ? 2.691 -25.266 4.664 1 97.75 97 ASP B N 1
ATOM 3919 C CA . ASP B 1 97 ? 4.141 -25.109 4.578 1 97.75 97 ASP B CA 1
ATOM 3920 C C . ASP B 1 97 ? 4.582 -24.859 3.139 1 97.75 97 ASP B C 1
ATOM 3922 O O . ASP B 1 97 ? 3.859 -25.203 2.197 1 97.75 97 ASP B O 1
ATOM 3926 N N . VAL B 1 98 ? 5.648 -24.188 2.951 1 98.25 98 VAL B N 1
ATOM 3927 C CA . VAL B 1 98 ? 6.355 -24 1.688 1 98.25 98 VAL B CA 1
ATOM 3928 C C . VAL B 1 98 ? 7.863 -24.109 1.917 1 98.25 98 VAL B C 1
ATOM 3930 O O . VAL B 1 98 ? 8.398 -23.531 2.865 1 98.25 98 VAL B O 1
ATOM 3933 N N . GLN B 1 99 ? 8.539 -24.891 1.13 1 98.06 99 GLN B N 1
ATOM 3934 C CA . GLN B 1 99 ? 9.977 -25.094 1.278 1 98.06 99 GLN B CA 1
ATOM 3935 C C . GLN B 1 99 ? 10.664 -25.219 -0.081 1 98.06 99 GLN B C 1
ATOM 3937 O O . GLN B 1 99 ? 10.086 -25.766 -1.023 1 98.06 99 GLN B O 1
ATOM 3942 N N . PRO B 1 100 ? 11.883 -24.672 -0.152 1 98.19 100 PRO B N 1
ATOM 3943 C CA . PRO B 1 100 ? 12.664 -25.062 -1.327 1 98.19 100 PRO B CA 1
ATOM 3944 C C . PRO B 1 100 ? 12.961 -26.562 -1.367 1 98.19 100 PRO B C 1
ATOM 3946 O O . PRO B 1 100 ? 12.867 -27.25 -0.342 1 98.19 100 PRO B O 1
ATOM 3949 N N . PHE B 1 101 ? 13.211 -27.094 -2.596 1 97.88 101 PHE B N 1
ATOM 3950 C CA . PHE B 1 101 ? 13.75 -28.438 -2.625 1 97.88 101 PHE B CA 1
ATOM 3951 C C . PHE B 1 101 ? 15.039 -28.531 -1.821 1 97.88 101 PHE B C 1
ATOM 3953 O O . PHE B 1 101 ? 15.875 -27.625 -1.873 1 97.88 101 PHE B O 1
ATOM 3960 N N . GLN B 1 102 ? 15.188 -29.594 -1.125 1 95.25 102 GLN B N 1
ATOM 3961 C CA . GLN B 1 102 ? 16.344 -29.797 -0.256 1 95.25 102 GLN B CA 1
ATOM 3962 C C . GLN B 1 102 ? 17.641 -29.719 -1.046 1 95.25 102 GLN B C 1
ATOM 3964 O O . GLN B 1 102 ? 18.656 -29.234 -0.539 1 95.25 102 GLN B O 1
ATOM 3969 N N . ASP B 1 103 ? 17.609 -30.172 -2.242 1 94.88 103 ASP B N 1
ATOM 3970 C CA . ASP B 1 103 ? 18.828 -30.25 -3.039 1 94.88 103 ASP B CA 1
ATOM 3971 C C . ASP B 1 103 ? 19 -29 -3.916 1 94.88 103 ASP B C 1
ATOM 3973 O O . ASP B 1 103 ? 19.922 -28.938 -4.734 1 94.88 103 ASP B O 1
ATOM 3977 N N . GLN B 1 104 ? 18.109 -28.062 -3.82 1 95.56 104 GLN B N 1
ATOM 3978 C CA . GLN B 1 104 ? 18.203 -26.797 -4.539 1 95.56 104 GLN B CA 1
ATOM 3979 C C . GLN B 1 104 ? 17.922 -25.609 -3.607 1 95.56 104 GLN B C 1
ATOM 3981 O O . GLN B 1 104 ? 16.969 -24.859 -3.814 1 95.56 104 GLN B O 1
ATOM 3986 N N . PRO B 1 105 ? 18.812 -25.406 -2.688 1 97.31 105 PRO B N 1
ATOM 3987 C CA . PRO B 1 105 ? 18.609 -24.359 -1.696 1 97.31 105 PRO B CA 1
ATOM 3988 C C . PRO B 1 105 ? 19.062 -22.984 -2.201 1 97.31 105 PRO B C 1
ATOM 3990 O O . PRO B 1 105 ? 19.891 -22.328 -1.565 1 97.31 105 PRO B O 1
ATOM 3993 N N . TRP B 1 106 ? 18.484 -22.578 -3.352 1 98.31 106 TRP B N 1
ATOM 3994 C CA . TRP B 1 106 ? 18.797 -21.281 -3.928 1 98.31 106 TRP B CA 1
ATOM 3995 C C . TRP B 1 106 ? 17.625 -20.75 -4.75 1 98.31 106 TRP B C 1
ATOM 3997 O O . TRP B 1 106 ? 16.703 -21.5 -5.066 1 98.31 106 TRP B O 1
ATOM 4007 N N . GLY B 1 107 ? 17.609 -19.531 -4.992 1 98.62 107 GLY B N 1
ATOM 4008 C CA . GLY B 1 107 ? 16.672 -18.844 -5.859 1 98.62 107 GLY B CA 1
ATOM 4009 C C . GLY B 1 107 ? 17.281 -17.672 -6.598 1 98.62 107 GLY B C 1
ATOM 4010 O O . GLY B 1 107 ? 18.5 -17.484 -6.594 1 98.62 107 GLY B O 1
ATOM 4011 N N . PHE B 1 108 ? 16.484 -16.969 -7.316 1 98.75 108 PHE B N 1
ATOM 4012 C CA . PHE B 1 108 ? 17 -15.859 -8.109 1 98.75 108 PHE B CA 1
ATOM 4013 C C . PHE B 1 108 ? 15.977 -14.734 -8.18 1 98.75 108 PHE B C 1
ATOM 4015 O O . PHE B 1 108 ? 14.773 -14.961 -7.996 1 98.75 108 PHE B O 1
ATOM 4022 N N . SER B 1 109 ? 16.422 -13.57 -8.297 1 98.56 109 SER B N 1
ATOM 4023 C CA . SER B 1 109 ? 15.68 -12.375 -8.68 1 98.56 109 SER B CA 1
ATOM 4024 C C . SER B 1 109 ? 16.25 -11.75 -9.953 1 98.56 109 SER B C 1
ATOM 4026 O O . SER B 1 109 ? 17.438 -11.922 -10.25 1 98.56 109 SER B O 1
ATOM 4028 N N . GLY B 1 110 ? 15.367 -11.07 -10.695 1 98.31 110 GLY B N 1
ATOM 4029 C CA . GLY B 1 110 ? 15.852 -10.531 -11.953 1 98.31 110 GLY B CA 1
ATOM 4030 C C . GLY B 1 110 ? 15.18 -9.219 -12.336 1 98.31 110 GLY B C 1
ATOM 4031 O O . GLY B 1 110 ? 14.086 -8.914 -11.852 1 98.31 110 GLY B O 1
ATOM 4032 N N . VAL B 1 111 ? 15.891 -8.43 -13.078 1 98.06 111 VAL B N 1
ATOM 4033 C CA . VAL B 1 111 ? 15.391 -7.281 -13.828 1 98.06 111 VAL B CA 1
ATOM 4034 C C . VAL B 1 111 ? 15.398 -7.602 -15.32 1 98.06 111 VAL B C 1
ATOM 4036 O O . VAL B 1 111 ? 16.453 -7.859 -15.906 1 98.06 111 VAL B O 1
ATOM 4039 N N . PHE B 1 112 ? 14.227 -7.598 -15.898 1 97.5 112 PHE B N 1
ATOM 4040 C CA . PHE B 1 112 ? 14.125 -7.914 -17.312 1 97.5 112 PHE B CA 1
ATOM 4041 C C . PHE B 1 112 ? 14.539 -6.723 -18.172 1 97.5 112 PHE B C 1
ATOM 4043 O O . PHE B 1 112 ? 14.414 -5.574 -17.734 1 97.5 112 PHE B O 1
ATOM 4050 N N . HIS B 1 113 ? 15.023 -7.062 -19.359 1 96.62 113 HIS B N 1
ATOM 4051 C CA . HIS B 1 113 ? 15.312 -6.012 -20.328 1 96.62 113 HIS B CA 1
ATOM 4052 C C . HIS B 1 113 ? 14.039 -5.301 -20.766 1 96.62 113 HIS B C 1
ATOM 4054 O O . HIS B 1 113 ? 13 -5.941 -20.938 1 96.62 113 HIS B O 1
ATOM 4060 N N . LYS B 1 114 ? 14.172 -4.047 -21 1 95.06 114 LYS B N 1
ATOM 4061 C CA . LYS B 1 114 ? 13.023 -3.242 -21.406 1 95.06 114 LYS B CA 1
ATOM 4062 C C . LYS B 1 114 ? 12.344 -3.83 -22.641 1 95.06 114 LYS B C 1
ATOM 4064 O O . LYS B 1 114 ? 11.125 -3.734 -22.781 1 95.06 114 LYS B O 1
ATOM 4069 N N . GLN B 1 115 ? 13.062 -4.5 -23.5 1 94.31 115 GLN B N 1
ATOM 4070 C CA . GLN B 1 115 ? 12.539 -5.035 -24.766 1 94.31 115 GLN B CA 1
ATOM 4071 C C . GLN B 1 115 ? 12.023 -6.457 -24.578 1 94.31 115 GLN B C 1
ATOM 4073 O O . GLN B 1 115 ? 11.469 -7.047 -25.5 1 94.31 115 GLN B O 1
ATOM 4078 N N . ASN B 1 116 ? 12.203 -7.031 -23.422 1 94.75 116 ASN B N 1
ATOM 4079 C CA . ASN B 1 116 ? 11.719 -8.375 -23.125 1 94.75 116 ASN B CA 1
ATOM 4080 C C . ASN B 1 116 ? 11.281 -8.5 -21.672 1 94.75 116 ASN B C 1
ATOM 4082 O O . ASN B 1 116 ? 12.039 -8.992 -20.828 1 94.75 116 ASN B O 1
ATOM 4086 N N . GLY B 1 117 ? 9.992 -8.258 -21.516 1 92.31 117 GLY B N 1
ATOM 4087 C CA . GLY B 1 117 ? 9.406 -8.344 -20.188 1 92.31 117 GLY B CA 1
ATOM 4088 C C . GLY B 1 117 ? 9.305 -7 -19.484 1 92.31 117 GLY B C 1
ATOM 4089 O O . GLY B 1 117 ? 8.328 -6.734 -18.781 1 92.31 117 GLY B O 1
ATOM 4090 N N . GLY B 1 118 ? 10.438 -6.195 -19.578 1 93 118 GLY B N 1
ATOM 4091 C CA . GLY B 1 118 ? 10.453 -4.887 -18.938 1 93 118 GLY B CA 1
ATOM 4092 C C . GLY B 1 118 ? 10.227 -4.953 -17.438 1 93 118 GLY B C 1
ATOM 4093 O O . GLY B 1 118 ? 10.75 -5.844 -16.766 1 93 118 GLY B O 1
ATOM 4094 N N . GLY B 1 119 ? 9.508 -3.979 -16.922 1 92.12 119 GLY B N 1
ATOM 4095 C CA . GLY B 1 119 ? 9.227 -3.891 -15.508 1 92.12 119 GLY B CA 1
ATOM 4096 C C . GLY B 1 119 ? 8.773 -2.508 -15.07 1 92.12 119 GLY B C 1
ATOM 4097 O O . GLY B 1 119 ? 8.586 -1.622 -15.906 1 92.12 119 GLY B O 1
ATOM 4098 N N . PHE B 1 120 ? 8.609 -2.355 -13.781 1 96.25 120 PHE B N 1
ATOM 4099 C CA . PHE B 1 120 ? 8.016 -1.179 -13.164 1 96.25 120 PHE B CA 1
ATOM 4100 C C . PHE B 1 120 ? 8.906 0.044 -13.359 1 96.25 120 PHE B C 1
ATOM 4102 O O . PHE B 1 120 ? 8.406 1.162 -13.508 1 96.25 120 PHE B O 1
ATOM 4109 N N . LEU B 1 121 ? 10.219 -0.172 -13.391 1 97.75 121 LEU B N 1
ATOM 4110 C CA . LEU B 1 121 ? 11.18 0.919 -13.523 1 97.75 121 LEU B CA 1
ATOM 4111 C C . LEU B 1 121 ? 11.984 0.775 -14.812 1 97.75 121 LEU B C 1
ATOM 4113 O O . LEU B 1 121 ? 13.125 1.241 -14.898 1 97.75 121 LEU B O 1
ATOM 4117 N N . ASP B 1 122 ? 11.43 0.182 -15.828 1 96.12 122 ASP B N 1
ATOM 4118 C CA . ASP B 1 122 ? 12.195 -0.2 -17.016 1 96.12 122 ASP B CA 1
ATOM 4119 C C . ASP B 1 122 ? 12.57 1.025 -17.844 1 96.12 122 ASP B C 1
ATOM 4121 O O . ASP B 1 122 ? 13.508 0.979 -18.641 1 96.12 122 ASP B O 1
ATOM 4125 N N . GLU B 1 123 ? 11.938 2.143 -17.719 1 95.06 123 GLU B N 1
ATOM 4126 C CA . GLU B 1 123 ? 12.312 3.371 -18.406 1 95.06 123 GLU B CA 1
ATOM 4127 C C . GLU B 1 123 ? 13.609 3.955 -17.844 1 95.06 123 GLU B C 1
ATOM 4129 O O . GLU B 1 123 ? 14.359 4.621 -18.562 1 95.06 123 GLU B O 1
ATOM 4134 N N . ILE B 1 124 ? 13.852 3.709 -16.578 1 96.94 124 ILE B N 1
ATOM 4135 C CA . ILE B 1 124 ? 15.016 4.242 -15.891 1 96.94 124 ILE B CA 1
ATOM 4136 C C . ILE B 1 124 ? 16.125 3.197 -15.867 1 96.94 124 ILE B C 1
ATOM 4138 O O . ILE B 1 124 ? 17.312 3.527 -16.031 1 96.94 124 ILE B O 1
ATOM 4142 N N . TYR B 1 125 ? 15.758 2.006 -15.672 1 97.44 125 TYR B N 1
ATOM 4143 C CA . TYR B 1 125 ? 16.672 0.877 -15.609 1 97.44 125 TYR B CA 1
ATOM 4144 C C . TYR B 1 125 ? 16.344 -0.161 -16.672 1 97.44 125 TYR B C 1
ATOM 4146 O O . TYR B 1 125 ? 15.766 -1.206 -16.375 1 97.44 125 TYR B O 1
ATOM 4154 N N . PRO B 1 126 ? 16.828 0.016 -17.859 1 97 126 PRO B N 1
ATOM 4155 C CA . PRO B 1 126 ? 16.359 -0.772 -19 1 97 126 PRO B CA 1
ATOM 4156 C C . PRO B 1 126 ? 17.141 -2.076 -19.172 1 97 126 PRO B C 1
ATOM 4158 O O . PRO B 1 126 ? 16.734 -2.934 -19.969 1 97 126 PRO B O 1
ATOM 4161 N N . GLU B 1 127 ? 18.266 -2.309 -18.484 1 97.62 127 GLU B N 1
ATOM 4162 C CA . GLU B 1 127 ? 19.125 -3.455 -18.734 1 97.62 127 GLU B CA 1
ATOM 4163 C C . GLU B 1 127 ? 18.734 -4.641 -17.859 1 97.62 127 GLU B C 1
ATOM 4165 O O . GLU B 1 127 ? 18.016 -4.477 -16.859 1 97.62 127 GLU B O 1
ATOM 4170 N N . SER B 1 128 ? 19.203 -5.793 -18.297 1 98.06 128 SER B N 1
ATOM 4171 C CA . SER B 1 128 ? 18.938 -7 -17.516 1 98.06 128 SER B CA 1
ATOM 4172 C C . SER B 1 128 ? 19.969 -7.172 -16.391 1 98.06 128 SER B C 1
ATOM 4174 O O . SER B 1 128 ? 21.156 -6.898 -16.594 1 98.06 128 SER B O 1
ATOM 4176 N N . ALA B 1 129 ? 19.484 -7.551 -15.305 1 98.44 129 ALA B N 1
ATOM 4177 C CA . ALA B 1 129 ? 20.328 -7.852 -14.141 1 98.44 129 ALA B CA 1
ATOM 4178 C C . ALA B 1 129 ? 19.75 -9.023 -13.352 1 98.44 129 ALA B C 1
ATOM 4180 O O . ALA B 1 129 ? 18.578 -9.383 -13.508 1 98.44 129 ALA B O 1
ATOM 4181 N N . LYS B 1 130 ? 20.609 -9.617 -12.57 1 98.62 130 LYS B N 1
ATOM 4182 C CA . LYS B 1 130 ? 20.234 -10.82 -11.844 1 98.62 130 LYS B CA 1
ATOM 4183 C C . LYS B 1 130 ? 20.969 -10.914 -10.516 1 98.62 130 LYS B C 1
ATOM 4185 O O . LYS B 1 130 ? 22.125 -10.5 -10.406 1 98.62 130 LYS B O 1
ATOM 4190 N N . ALA B 1 131 ? 20.281 -11.414 -9.539 1 98.81 131 ALA B N 1
ATOM 4191 C CA . ALA B 1 131 ? 20.938 -11.82 -8.297 1 98.81 131 ALA B CA 1
ATOM 4192 C C . ALA B 1 131 ? 20.594 -13.266 -7.941 1 98.81 131 ALA B C 1
ATOM 4194 O O . ALA B 1 131 ? 19.438 -13.68 -8.07 1 98.81 131 ALA B O 1
ATOM 4195 N N . ILE B 1 132 ? 21.594 -14.016 -7.578 1 98.88 132 ILE B N 1
ATOM 4196 C CA . ILE B 1 132 ? 21.422 -15.359 -7.039 1 98.88 132 ILE B CA 1
ATOM 4197 C C . ILE B 1 132 ? 21.406 -15.305 -5.516 1 98.88 132 ILE B C 1
ATOM 4199 O O . ILE B 1 132 ? 22.234 -14.641 -4.898 1 98.88 132 ILE B O 1
ATOM 4203 N N . TRP B 1 133 ? 20.484 -15.977 -4.945 1 98.88 133 TRP B N 1
ATOM 4204 C CA . TRP B 1 133 ? 20.328 -16 -3.498 1 98.88 133 TRP B CA 1
ATOM 4205 C C . TRP B 1 133 ? 20.547 -17.406 -2.951 1 98.88 133 TRP B C 1
ATOM 4207 O O . TRP B 1 133 ? 19.984 -18.375 -3.465 1 98.88 133 TRP B O 1
ATOM 4217 N N . ASP B 1 134 ? 21.312 -17.516 -1.91 1 98.69 134 ASP B N 1
ATOM 4218 C CA . ASP B 1 134 ? 21.547 -18.766 -1.195 1 98.69 134 ASP B CA 1
ATOM 4219 C C . ASP B 1 134 ? 20.688 -18.844 0.062 1 98.69 134 ASP B C 1
ATOM 4221 O O . ASP B 1 134 ? 20.562 -17.875 0.809 1 98.69 134 ASP B O 1
ATOM 4225 N N . PHE B 1 135 ? 20.094 -20.016 0.218 1 98.62 135 PHE B N 1
ATOM 4226 C CA . PHE B 1 135 ? 19.219 -20.203 1.361 1 98.62 135 PHE B CA 1
ATOM 4227 C C . PHE B 1 135 ? 19.938 -20.922 2.496 1 98.62 135 PHE B C 1
ATOM 4229 O O . PHE B 1 135 ? 20.688 -21.875 2.264 1 98.62 135 PHE B O 1
ATOM 4236 N N . GLU B 1 136 ? 19.828 -20.453 3.662 1 97.5 136 GLU B N 1
ATOM 4237 C CA . GLU B 1 136 ? 20.219 -21.062 4.926 1 97.5 136 GLU B CA 1
ATOM 4238 C C . GLU B 1 136 ? 19.062 -21.062 5.922 1 97.5 136 GLU B C 1
ATOM 4240 O O . GLU B 1 136 ? 18.938 -20.156 6.738 1 97.5 136 GLU B O 1
ATOM 4245 N N . GLY B 1 137 ? 18.281 -22.219 5.906 1 95.88 137 GLY B N 1
ATOM 4246 C CA . GLY B 1 137 ? 17.062 -22.203 6.684 1 95.88 137 GLY B CA 1
ATOM 4247 C C . GLY B 1 137 ? 16.078 -21.141 6.223 1 95.88 137 GLY B C 1
ATOM 4248 O O . GLY B 1 137 ? 15.688 -21.125 5.051 1 95.88 137 GLY B O 1
ATOM 4249 N N . ILE B 1 138 ? 15.742 -20.281 7.113 1 96.19 138 ILE B N 1
ATOM 4250 C CA . ILE B 1 138 ? 14.742 -19.266 6.773 1 96.19 138 ILE B CA 1
ATOM 4251 C C . ILE B 1 138 ? 15.438 -18.016 6.242 1 96.19 138 ILE B C 1
ATOM 4253 O O . ILE B 1 138 ? 14.773 -17.031 5.875 1 96.19 138 ILE B O 1
ATOM 4257 N N . PHE B 1 139 ? 16.781 -18.062 6.211 1 97.94 139 PHE B N 1
ATOM 4258 C CA . PHE B 1 139 ? 17.547 -16.875 5.816 1 97.94 139 PHE B CA 1
ATOM 4259 C C . PHE B 1 139 ? 18.062 -17.016 4.391 1 97.94 139 PHE B C 1
ATOM 4261 O O . PHE B 1 139 ? 18.172 -18.125 3.869 1 97.94 139 PHE B O 1
ATOM 4268 N N . CYS B 1 140 ? 18.328 -15.836 3.789 1 98.56 140 CYS B N 1
ATOM 4269 C CA . CYS B 1 140 ? 18.984 -15.805 2.486 1 98.56 140 CYS B CA 1
ATOM 4270 C C . CYS B 1 140 ? 20.047 -14.719 2.438 1 98.56 140 CYS B C 1
ATOM 4272 O O . CYS B 1 140 ? 20 -13.766 3.215 1 98.56 140 CYS B O 1
ATOM 4274 N N . SER B 1 141 ? 21 -14.914 1.615 1 98.69 141 SER B N 1
ATOM 4275 C CA . SER B 1 141 ? 22.047 -13.961 1.257 1 98.69 141 SER B CA 1
ATOM 4276 C C . SER B 1 141 ? 22.438 -14.102 -0.211 1 98.69 141 SER B C 1
ATOM 4278 O O . SER B 1 141 ? 22.031 -15.055 -0.88 1 98.69 141 SER B O 1
ATOM 4280 N N . SER B 1 142 ? 23.156 -13.117 -0.711 1 98.69 142 SER B N 1
ATOM 4281 C CA . SER B 1 142 ? 23.5 -13.141 -2.127 1 98.69 142 SER B CA 1
ATOM 4282 C C . SER B 1 142 ? 24.922 -12.633 -2.354 1 98.69 142 SER B C 1
ATOM 4284 O O . SER B 1 142 ? 25.312 -11.586 -1.813 1 98.69 142 SER B O 1
ATOM 4286 N N . ARG B 1 143 ? 25.656 -13.336 -3.129 1 98.25 143 ARG B N 1
ATOM 4287 C CA . ARG B 1 143 ? 26.969 -12.859 -3.566 1 98.25 143 ARG B CA 1
ATOM 4288 C C . ARG B 1 143 ? 26.828 -11.625 -4.449 1 98.25 143 ARG B C 1
ATOM 4290 O O . ARG B 1 143 ? 27.781 -10.859 -4.605 1 98.25 143 ARG B O 1
ATOM 4297 N N . HIS B 1 144 ? 25.672 -11.391 -4.996 1 98.69 144 HIS B N 1
ATOM 4298 C CA . HIS B 1 144 ? 25.438 -10.281 -5.918 1 98.69 144 HIS B CA 1
ATOM 4299 C C . HIS B 1 144 ? 24.984 -9.031 -5.172 1 98.69 144 HIS B C 1
ATOM 4301 O O . HIS B 1 144 ? 25.016 -7.93 -5.727 1 98.69 144 HIS B O 1
ATOM 4307 N N . ILE B 1 145 ? 24.594 -9.156 -3.977 1 98.62 145 ILE B N 1
ATOM 4308 C CA . ILE B 1 145 ? 24.188 -8.062 -3.104 1 98.62 145 ILE B CA 1
ATOM 4309 C C . ILE B 1 145 ? 24.75 -8.289 -1.701 1 98.62 145 ILE B C 1
ATOM 4311 O O . ILE B 1 145 ? 24 -8.602 -0.773 1 98.62 145 ILE B O 1
ATOM 4315 N N . PRO B 1 146 ? 25.969 -8.062 -1.543 1 98.19 146 PRO B N 1
ATOM 4316 C CA . PRO B 1 146 ? 26.609 -8.344 -0.26 1 98.19 146 PRO B CA 1
ATOM 4317 C C . PRO B 1 146 ? 26.109 -7.441 0.865 1 98.19 146 PRO B C 1
ATOM 4319 O O . PRO B 1 146 ? 25.422 -6.445 0.606 1 98.19 146 PRO B O 1
ATOM 4322 N N . HIS B 1 147 ? 26.344 -7.844 2.133 1 98.06 147 HIS B N 1
ATOM 4323 C CA . HIS B 1 147 ? 26.062 -7.102 3.357 1 98.06 147 HIS B CA 1
ATOM 4324 C C . HIS B 1 147 ? 24.578 -7.109 3.68 1 98.06 147 HIS B C 1
ATOM 4326 O O . HIS B 1 147 ? 24.109 -6.297 4.48 1 98.06 147 HIS B O 1
ATOM 4332 N N . VAL B 1 148 ? 23.875 -8.031 3.043 1 98.19 148 VAL B N 1
ATOM 4333 C CA . VAL B 1 148 ? 22.453 -8.211 3.34 1 98.19 148 VAL B CA 1
ATOM 4334 C C . VAL B 1 148 ? 22.172 -9.672 3.686 1 98.19 148 VAL B C 1
ATOM 4336 O O . VAL B 1 148 ? 22.719 -10.578 3.059 1 98.19 148 VAL B O 1
ATOM 4339 N N . ARG B 1 149 ? 21.438 -9.914 4.699 1 98.31 149 ARG B N 1
ATOM 4340 C CA . ARG B 1 149 ? 20.906 -11.203 5.121 1 98.31 149 ARG B CA 1
ATOM 4341 C C . ARG B 1 149 ? 19.578 -11.039 5.84 1 98.31 149 ARG B C 1
ATOM 4343 O O . ARG B 1 149 ? 19.438 -10.203 6.734 1 98.31 149 ARG B O 1
ATOM 4350 N N . PHE B 1 150 ? 18.578 -11.812 5.434 1 97.5 150 PHE B N 1
ATOM 4351 C CA . PHE B 1 150 ? 17.281 -11.648 6.066 1 97.5 150 PHE B CA 1
ATOM 4352 C C . PHE B 1 150 ? 16.469 -12.938 5.988 1 97.5 150 PHE B C 1
ATOM 4354 O O . PHE B 1 150 ? 16.734 -13.797 5.148 1 97.5 150 PHE B O 1
ATOM 4361 N N . ALA B 1 151 ? 15.523 -13.062 6.949 1 96.69 151 ALA B N 1
ATOM 4362 C CA . ALA B 1 151 ? 14.531 -14.133 6.883 1 96.69 151 ALA B CA 1
ATOM 4363 C C . ALA B 1 151 ? 13.516 -13.867 5.777 1 96.69 151 ALA B C 1
ATOM 4365 O O . ALA B 1 151 ? 12.938 -12.781 5.703 1 96.69 151 ALA B O 1
ATOM 4366 N N . GLY B 1 152 ? 13.312 -14.852 4.891 1 95.56 152 GLY B N 1
ATOM 4367 C CA . GLY B 1 152 ? 12.328 -14.711 3.836 1 95.56 152 GLY B CA 1
ATOM 4368 C C . GLY B 1 152 ? 10.906 -14.93 4.316 1 95.56 152 GLY B C 1
ATOM 4369 O O . GLY B 1 152 ? 10.688 -15.516 5.379 1 95.56 152 GLY B O 1
ATOM 4370 N N . LEU B 1 153 ? 9.992 -14.344 3.611 1 96 153 LEU B N 1
ATOM 4371 C CA . LEU B 1 153 ? 8.578 -14.656 3.781 1 96 153 LEU B CA 1
ATOM 4372 C C . LEU B 1 153 ? 8.086 -15.57 2.666 1 96 153 LEU B C 1
ATOM 4374 O O . LEU B 1 153 ? 7.449 -15.109 1.715 1 96 153 LEU B O 1
ATOM 4378 N N . ILE B 1 154 ? 8.297 -16.812 2.838 1 97.69 154 ILE B N 1
ATOM 4379 C CA . ILE B 1 154 ? 8.148 -17.828 1.801 1 97.69 154 ILE B CA 1
ATOM 4380 C C . ILE B 1 154 ? 6.664 -18.047 1.503 1 97.69 154 ILE B C 1
ATOM 4382 O O . ILE B 1 154 ? 5.852 -18.172 2.424 1 97.69 154 ILE B O 1
ATOM 4386 N N . HIS B 1 155 ? 6.242 -18.047 0.204 1 98.19 155 HIS B N 1
ATOM 4387 C CA . HIS B 1 155 ? 4.84 -18.109 -0.193 1 98.19 155 HIS B CA 1
ATOM 4388 C C . HIS B 1 155 ? 4.703 -18.438 -1.673 1 98.19 155 HIS B C 1
ATOM 4390 O O . HIS B 1 155 ? 5.668 -18.344 -2.432 1 98.19 155 HIS B O 1
ATOM 4396 N N . PRO B 1 156 ? 3.535 -18.906 -2.104 1 98.44 156 PRO B N 1
ATOM 4397 C CA . PRO B 1 156 ? 3.266 -19.016 -3.539 1 98.44 156 PRO B CA 1
ATOM 4398 C C . PRO B 1 156 ? 2.828 -17.688 -4.164 1 98.44 156 PRO B C 1
ATOM 4400 O O . PRO B 1 156 ? 2.023 -16.969 -3.58 1 98.44 156 PRO B O 1
ATOM 4403 N N . GLY B 1 157 ? 3.373 -17.359 -5.277 1 98.06 157 GLY B N 1
ATOM 4404 C CA . GLY B 1 157 ? 2.891 -16.203 -6.008 1 98.06 157 GLY B CA 1
ATOM 4405 C C . GLY B 1 157 ? 1.563 -16.453 -6.703 1 98.06 157 GLY B C 1
ATOM 4406 O O . GLY B 1 157 ? 0.796 -15.516 -6.934 1 98.06 157 GLY B O 1
ATOM 4407 N N . ILE B 1 158 ? 1.358 -17.797 -7.047 1 98.44 158 ILE B N 1
ATOM 4408 C CA . ILE B 1 158 ? 0.168 -18.125 -7.824 1 98.44 158 ILE B CA 1
ATOM 4409 C C . ILE B 1 158 ? -0.568 -19.281 -7.164 1 98.44 158 ILE B C 1
ATOM 4411 O O . ILE B 1 158 ? 0.025 -20.344 -6.902 1 98.44 158 ILE B O 1
ATOM 4415 N N . LEU B 1 159 ? -1.769 -19.125 -6.895 1 98.38 159 LEU B N 1
ATOM 4416 C CA . LEU B 1 159 ? -2.73 -20.172 -6.59 1 98.38 159 LEU B CA 1
ATOM 4417 C C . LEU B 1 159 ? -4.137 -19.766 -7.008 1 98.38 159 LEU B C 1
ATOM 4419 O O . LEU B 1 159 ? -4.508 -18.594 -6.891 1 98.38 159 LEU B O 1
ATOM 4423 N N . GLY B 1 160 ? -4.887 -20.656 -7.516 1 98.38 160 GLY B N 1
ATOM 4424 C CA . GLY B 1 160 ? -6.238 -20.297 -7.926 1 98.38 160 GLY B CA 1
ATOM 4425 C C . GLY B 1 160 ? -7.016 -21.469 -8.5 1 98.38 160 GLY B C 1
ATOM 4426 O O . GLY B 1 160 ? -6.434 -22.5 -8.828 1 98.38 160 GLY B O 1
ATOM 4427 N N . CYS B 1 161 ? -8.32 -21.344 -8.578 1 98.75 161 CYS B N 1
ATOM 4428 C CA . CYS B 1 161 ? -9.219 -22.266 -9.266 1 98.75 161 CYS B CA 1
ATOM 4429 C C . CYS B 1 161 ? -9.352 -21.906 -10.742 1 98.75 161 CYS B C 1
ATOM 4431 O O . CYS B 1 161 ? -9.062 -20.781 -11.133 1 98.75 161 CYS B O 1
ATOM 4433 N N . ALA B 1 162 ? -9.758 -22.875 -11.516 1 98.81 162 ALA B N 1
ATOM 4434 C CA . ALA B 1 162 ? -9.977 -22.609 -12.93 1 98.81 162 ALA B CA 1
ATOM 4435 C C . ALA B 1 162 ? -11.172 -21.672 -13.133 1 98.81 162 ALA B C 1
ATOM 4437 O O . ALA B 1 162 ? -12.164 -21.766 -12.414 1 98.81 162 ALA B O 1
ATOM 4438 N N . PRO B 1 163 ? -11.055 -20.766 -14.102 1 98.69 163 PRO B N 1
ATOM 4439 C CA . PRO B 1 163 ? -12.234 -19.984 -14.469 1 98.69 163 PRO B CA 1
ATOM 4440 C C . PRO B 1 163 ? -13.289 -20.812 -15.203 1 98.69 163 PRO B C 1
ATOM 4442 O O . PRO B 1 163 ? -12.969 -21.844 -15.805 1 98.69 163 PRO B O 1
ATOM 4445 N N . SER B 1 164 ? -14.539 -20.391 -15.125 1 98.69 164 SER B N 1
ATOM 4446 C CA . SER B 1 164 ? -15.539 -20.891 -16.062 1 98.69 164 SER B CA 1
ATOM 4447 C C . SER B 1 164 ? -15.312 -20.328 -17.469 1 98.69 164 SER B C 1
ATOM 4449 O O . SER B 1 164 ? -14.492 -19.422 -17.656 1 98.69 164 SER B O 1
ATOM 4451 N N . THR B 1 165 ? -16.016 -20.906 -18.422 1 98.5 165 THR B N 1
ATOM 4452 C CA . THR B 1 165 ? -15.961 -20.422 -19.797 1 98.5 165 THR B CA 1
ATOM 4453 C C . THR B 1 165 ? -16.375 -18.953 -19.859 1 98.5 165 THR B C 1
ATOM 4455 O O . THR B 1 165 ? -15.773 -18.156 -20.594 1 98.5 165 THR B O 1
ATOM 4458 N N . GLU B 1 166 ? -17.359 -18.578 -19.078 1 98.31 166 GLU B N 1
ATOM 4459 C CA . GLU B 1 166 ? -17.875 -17.203 -19.078 1 98.31 166 GLU B CA 1
ATOM 4460 C C . GLU B 1 166 ? -16.875 -16.234 -18.484 1 98.31 166 GLU B C 1
ATOM 4462 O O . GLU B 1 166 ? -16.656 -15.141 -19.016 1 98.31 166 GLU B O 1
ATOM 4467 N N . VAL B 1 167 ? -16.25 -16.625 -17.375 1 98.25 167 VAL B N 1
ATOM 4468 C CA . VAL B 1 167 ? -15.25 -15.773 -16.719 1 98.25 167 VAL B CA 1
ATOM 4469 C C . VAL B 1 167 ? -14.047 -15.578 -17.625 1 98.25 167 VAL B C 1
ATOM 4471 O O . VAL B 1 167 ? -13.555 -14.461 -17.781 1 98.25 167 VAL B O 1
ATOM 4474 N N . LEU B 1 168 ? -13.609 -16.641 -18.25 1 98.69 168 LEU B N 1
ATOM 4475 C CA . LEU B 1 168 ? -12.492 -16.578 -19.188 1 98.69 168 LEU B CA 1
ATOM 4476 C C . LEU B 1 168 ? -12.805 -15.648 -20.359 1 98.69 168 LEU B C 1
ATOM 4478 O O . LEU B 1 168 ? -11.969 -14.836 -20.75 1 98.69 168 LEU B O 1
ATOM 4482 N N . ALA B 1 169 ? -13.984 -15.797 -20.891 1 98.5 169 ALA B N 1
ATOM 4483 C CA . ALA B 1 169 ? -14.406 -14.953 -22 1 98.5 169 ALA B CA 1
ATOM 4484 C C . ALA B 1 169 ? -14.406 -13.484 -21.609 1 98.5 169 ALA B C 1
ATOM 4486 O O . ALA B 1 169 ? -14.023 -12.617 -22.406 1 98.5 169 ALA B O 1
ATOM 4487 N N . GLU B 1 170 ? -14.828 -13.203 -20.422 1 98.19 170 GLU B N 1
ATOM 4488 C CA . GLU B 1 170 ? -14.867 -11.828 -19.922 1 98.19 170 GLU B CA 1
ATOM 4489 C C . GLU B 1 170 ? -13.461 -11.266 -19.75 1 98.19 170 GLU B C 1
ATOM 4491 O O . GLU B 1 170 ? -13.211 -10.102 -20.094 1 98.19 170 GLU B O 1
ATOM 4496 N N . TRP B 1 171 ? -12.539 -12.062 -19.25 1 98.38 171 TRP B N 1
ATOM 4497 C CA . TRP B 1 171 ? -11.148 -11.648 -19.141 1 98.38 171 TRP B CA 1
ATOM 4498 C C . TRP B 1 171 ? -10.594 -11.258 -20.5 1 98.38 171 TRP B C 1
ATOM 4500 O O . TRP B 1 171 ? -10 -10.188 -20.656 1 98.38 171 TRP B O 1
ATOM 4510 N N . ASN B 1 172 ? -10.758 -12.164 -21.406 1 98.5 172 ASN B N 1
ATOM 4511 C CA . ASN B 1 172 ? -10.242 -11.953 -22.75 1 98.5 172 ASN B CA 1
ATOM 4512 C C . ASN B 1 172 ? -10.859 -10.719 -23.406 1 98.5 172 ASN B C 1
ATOM 4514 O O . ASN B 1 172 ? -10.172 -9.977 -24.109 1 98.5 172 ASN B O 1
ATOM 4518 N N . ARG B 1 173 ? -12.156 -10.531 -23.203 1 98.44 173 ARG B N 1
ATOM 4519 C CA . ARG B 1 173 ? -12.836 -9.375 -23.781 1 98.44 173 ARG B CA 1
ATOM 4520 C C . ARG B 1 173 ? -12.25 -8.078 -23.25 1 98.44 173 ARG B C 1
ATOM 4522 O O . ARG B 1 173 ? -11.781 -7.234 -24.016 1 98.44 173 ARG B O 1
ATOM 4529 N N . ARG B 1 174 ? -12.195 -7.898 -21.906 1 98.5 174 ARG B N 1
ATOM 4530 C CA . ARG B 1 174 ? -11.812 -6.605 -21.344 1 98.5 174 ARG B CA 1
ATOM 4531 C C . ARG B 1 174 ? -10.336 -6.328 -21.562 1 98.5 174 ARG B C 1
ATOM 4533 O O . ARG B 1 174 ? -9.938 -5.18 -21.766 1 98.5 174 ARG B O 1
ATOM 4540 N N . GLU B 1 175 ? -9.516 -7.34 -21.516 1 98.62 175 GLU B N 1
ATOM 4541 C CA . GLU B 1 175 ? -8.094 -7.145 -21.797 1 98.62 175 GLU B CA 1
ATOM 4542 C C . GLU B 1 175 ? -7.863 -6.867 -23.281 1 98.62 175 GLU B C 1
ATOM 4544 O O . GLU B 1 175 ? -6.977 -6.086 -23.641 1 98.62 175 GLU B O 1
ATOM 4549 N N . GLY B 1 176 ? -8.633 -7.578 -24.109 1 98.62 176 GLY B N 1
ATOM 4550 C CA . GLY B 1 176 ? -8.586 -7.281 -25.531 1 98.62 176 GLY B CA 1
ATOM 4551 C C . GLY B 1 176 ? -8.961 -5.848 -25.859 1 98.62 176 GLY B C 1
ATOM 4552 O O . GLY B 1 176 ? -8.367 -5.227 -26.734 1 98.62 176 GLY B O 1
ATOM 4553 N N . GLU B 1 177 ? -9.969 -5.352 -25.188 1 98.69 177 GLU B N 1
ATOM 4554 C CA . GLU B 1 177 ? -10.383 -3.963 -25.375 1 98.69 177 GLU B CA 1
ATOM 4555 C C . GLU B 1 177 ? -9.266 -2.998 -24.984 1 98.69 177 GLU B C 1
ATOM 4557 O O . GLU B 1 177 ? -9.055 -1.979 -25.641 1 98.69 177 GLU B O 1
ATOM 4562 N N . LEU B 1 178 ? -8.594 -3.287 -23.906 1 98.69 178 LEU B N 1
ATOM 4563 C CA . LEU B 1 178 ? -7.461 -2.473 -23.484 1 98.69 178 LEU B CA 1
ATOM 4564 C C . LEU B 1 178 ? -6.375 -2.453 -24.562 1 98.69 178 LEU B C 1
ATOM 4566 O O . LEU B 1 178 ? -5.812 -1.398 -24.859 1 98.69 178 LEU B O 1
ATOM 4570 N N . ILE B 1 179 ? -6.047 -3.586 -25.109 1 98.56 179 ILE B N 1
ATOM 4571 C CA . ILE B 1 179 ? -5.043 -3.686 -26.156 1 98.56 179 ILE B CA 1
ATOM 4572 C C . ILE B 1 179 ? -5.477 -2.863 -27.375 1 98.56 179 ILE B C 1
ATOM 4574 O O . ILE B 1 179 ? -4.676 -2.127 -27.953 1 98.56 179 ILE B O 1
ATOM 4578 N N . ALA B 1 180 ? -6.691 -3.014 -27.766 1 98.38 180 ALA B N 1
ATOM 4579 C CA . ALA B 1 180 ? -7.219 -2.322 -28.938 1 98.38 180 ALA B CA 1
ATOM 4580 C C . ALA B 1 180 ? -7.156 -0.808 -28.75 1 98.38 180 ALA B C 1
ATOM 4582 O O . ALA B 1 180 ? -6.949 -0.068 -29.719 1 98.38 180 ALA B O 1
ATOM 4583 N N . ALA B 1 181 ? -7.289 -0.341 -27.531 1 97.88 181 ALA B N 1
ATOM 4584 C CA . ALA B 1 181 ? -7.328 1.09 -27.25 1 97.88 181 ALA B CA 1
ATOM 4585 C C . ALA B 1 181 ? -5.922 1.652 -27.062 1 97.88 181 ALA B C 1
ATOM 4587 O O . ALA B 1 181 ? -5.73 2.871 -27.047 1 97.88 181 ALA B O 1
ATOM 4588 N N . ASN B 1 182 ? -4.984 0.765 -26.969 1 97.38 182 ASN B N 1
ATOM 4589 C CA . ASN B 1 182 ? -3.607 1.17 -26.703 1 97.38 182 ASN B CA 1
ATOM 4590 C C . ASN B 1 182 ? -3 1.908 -27.891 1 97.38 182 ASN B C 1
ATOM 4592 O O . ASN B 1 182 ? -3.104 1.449 -29.031 1 97.38 182 ASN B O 1
ATOM 4596 N N . THR B 1 183 ? -2.393 3.094 -27.641 1 96.75 183 THR B N 1
ATOM 4597 C CA . THR B 1 183 ? -1.803 3.893 -28.703 1 96.75 183 THR B CA 1
ATOM 4598 C C . THR B 1 183 ? -0.283 3.932 -28.578 1 96.75 183 THR B C 1
ATOM 4600 O O . THR B 1 183 ? 0.393 4.625 -29.344 1 96.75 183 THR B O 1
ATOM 4603 N N . THR B 1 184 ? 0.237 3.238 -27.609 1 93.31 184 THR B N 1
ATOM 4604 C CA . THR B 1 184 ? 1.677 3.248 -27.375 1 93.31 184 THR B CA 1
ATOM 4605 C C . THR B 1 184 ? 2.312 1.946 -27.859 1 93.31 184 THR B C 1
ATOM 4607 O O . THR B 1 184 ? 1.612 1.034 -28.312 1 93.31 184 THR B O 1
ATOM 4610 N N . SER B 1 185 ? 3.686 1.933 -27.766 1 92.38 185 SER B N 1
ATOM 4611 C CA . SER B 1 185 ? 4.418 0.729 -28.141 1 92.38 185 SER B CA 1
ATOM 4612 C C . SER B 1 185 ? 4.539 -0.238 -26.969 1 92.38 185 SER B C 1
ATOM 4614 O O . SER B 1 185 ? 5.047 -1.352 -27.125 1 92.38 185 SER B O 1
ATOM 4616 N N . ARG B 1 186 ? 4.039 0.141 -25.859 1 93.38 186 ARG B N 1
ATOM 4617 C CA . ARG B 1 186 ? 4.145 -0.674 -24.656 1 93.38 186 ARG B CA 1
ATOM 4618 C C . ARG B 1 186 ? 3.143 -1.825 -24.688 1 93.38 186 ARG B C 1
ATOM 4620 O O . ARG B 1 186 ? 1.993 -1.644 -25.094 1 93.38 186 ARG B O 1
ATOM 4627 N N . GLU B 1 187 ? 3.627 -3.018 -24.328 1 95.31 187 GLU B N 1
ATOM 4628 C CA . GLU B 1 187 ? 2.682 -4.105 -24.078 1 95.31 187 GLU B CA 1
ATOM 4629 C C . GLU B 1 187 ? 1.843 -3.834 -22.828 1 95.31 187 GLU B C 1
ATOM 4631 O O . GLU B 1 187 ? 2.385 -3.625 -21.75 1 95.31 187 GLU B O 1
ATOM 4636 N N . VAL B 1 188 ? 0.528 -3.85 -22.969 1 97.5 188 VAL B N 1
ATOM 4637 C CA . VAL B 1 188 ? -0.305 -3.389 -21.859 1 97.5 188 VAL B CA 1
ATOM 4638 C C . VAL B 1 188 ? -1.096 -4.562 -21.281 1 97.5 188 VAL B C 1
ATOM 4640 O O . VAL B 1 188 ? -1.729 -4.434 -20.234 1 97.5 188 VAL B O 1
ATOM 4643 N N . ALA B 1 189 ? -1.133 -5.656 -21.938 1 98 189 ALA B N 1
ATOM 4644 C CA . ALA B 1 189 ? -1.772 -6.887 -21.484 1 98 189 ALA B CA 1
ATOM 4645 C C . ALA B 1 189 ? -1.193 -8.102 -22.203 1 98 189 ALA B C 1
ATOM 4647 O O . ALA B 1 189 ? -0.477 -7.969 -23.188 1 98 189 ALA B O 1
ATOM 4648 N N . LYS B 1 190 ? -1.458 -9.258 -21.688 1 97.25 190 LYS B N 1
ATOM 4649 C CA . LYS B 1 190 ? -1.006 -10.523 -22.25 1 97.25 190 LYS B CA 1
ATOM 4650 C C . LYS B 1 190 ? -2.186 -11.359 -22.734 1 97.25 190 LYS B C 1
ATOM 4652 O O . LYS B 1 190 ? -2.701 -12.203 -22 1 97.25 190 LYS B O 1
ATOM 4657 N N . PRO B 1 191 ? -2.6 -11.188 -24 1 97.69 191 PRO B N 1
ATOM 4658 C CA . PRO B 1 191 ? -3.703 -11.984 -24.547 1 97.69 191 PRO B CA 1
ATOM 4659 C C . PRO B 1 191 ? -3.332 -13.453 -24.719 1 97.69 191 PRO B C 1
ATOM 4661 O O . PRO B 1 191 ? -2.166 -13.828 -24.562 1 97.69 191 PRO B O 1
ATOM 4664 N N . PRO B 1 192 ? -4.371 -14.32 -25 1 98.12 192 PRO B N 1
ATOM 4665 C CA . PRO B 1 192 ? -4.027 -15.711 -25.281 1 98.12 192 PRO B CA 1
ATOM 4666 C C . PRO B 1 192 ? -2.891 -15.836 -26.297 1 98.12 192 PRO B C 1
ATOM 4668 O O . PRO B 1 192 ? -2.836 -15.078 -27.266 1 98.12 192 PRO B O 1
ATOM 4671 N N . GLU B 1 193 ? -1.964 -16.672 -26.047 1 98 193 GLU B N 1
ATOM 4672 C CA . GLU B 1 193 ? -0.743 -16.859 -26.828 1 98 193 GLU B CA 1
ATOM 4673 C C . GLU B 1 193 ? -0.484 -18.328 -27.094 1 98 193 GLU B C 1
ATOM 4675 O O . GLU B 1 193 ? -0.024 -19.062 -26.219 1 98 193 GLU B O 1
ATOM 4680 N N . PRO B 1 194 ? -0.74 -18.828 -28.297 1 98.12 194 PRO B N 1
ATOM 4681 C CA . PRO B 1 194 ? -0.585 -20.25 -28.594 1 98.12 194 PRO B CA 1
ATOM 4682 C C . PRO B 1 194 ? 0.857 -20.734 -28.453 1 98.12 194 PRO B C 1
ATOM 4684 O O . PRO B 1 194 ? 1.095 -21.875 -28.062 1 98.12 194 PRO B O 1
ATOM 4687 N N . LYS B 1 195 ? 1.783 -19.859 -28.75 1 97.94 195 LYS B N 1
ATOM 4688 C CA . LYS B 1 195 ? 3.184 -20.25 -28.641 1 97.94 195 LYS B CA 1
ATOM 4689 C C . LYS B 1 195 ? 3.502 -20.734 -27.234 1 97.94 195 LYS B C 1
ATOM 4691 O O . LYS B 1 195 ? 3.168 -20.078 -26.25 1 97.94 195 LYS B O 1
ATOM 4696 N N . SER B 1 196 ? 4.07 -21.938 -27.062 1 97.94 196 SER B N 1
ATOM 4697 C CA . SER B 1 196 ? 4.59 -22.547 -25.828 1 97.94 196 SER B CA 1
ATOM 4698 C C . SER B 1 196 ? 3.469 -22.844 -24.844 1 97.94 196 SER B C 1
ATOM 4700 O O . SER B 1 196 ? 3.717 -22.969 -23.641 1 97.94 196 SER B O 1
ATOM 4702 N N . ALA B 1 197 ? 2.219 -22.844 -25.359 1 98.19 197 ALA B N 1
ATOM 4703 C CA . ALA B 1 197 ? 1.115 -23.25 -24.5 1 98.19 197 ALA B CA 1
ATOM 4704 C C . ALA B 1 197 ? 1.25 -24.703 -24.078 1 98.19 197 ALA B C 1
ATOM 4706 O O . ALA B 1 197 ? 1.532 -25.562 -24.922 1 98.19 197 ALA B O 1
ATOM 4707 N N . HIS B 1 198 ? 1.16 -24.969 -22.797 1 98.31 198 HIS B N 1
ATOM 4708 C CA . HIS B 1 198 ? 1.198 -26.297 -22.234 1 98.31 198 HIS B CA 1
ATOM 4709 C C . HIS B 1 198 ? -0.091 -26.625 -21.484 1 98.31 198 HIS B C 1
ATOM 4711 O O . HIS B 1 198 ? -0.413 -25.969 -20.484 1 98.31 198 HIS B O 1
ATOM 4717 N N . ALA B 1 199 ? -0.834 -27.594 -21.953 1 98.19 199 ALA B N 1
ATOM 4718 C CA . ALA B 1 199 ? -2.174 -27.906 -21.453 1 98.19 199 ALA B CA 1
ATOM 4719 C C . ALA B 1 199 ? -2.215 -29.266 -20.781 1 98.19 199 ALA B C 1
ATOM 4721 O O . ALA B 1 199 ? -3.193 -30 -20.906 1 98.19 199 ALA B O 1
ATOM 4722 N N . GLY B 1 200 ? -1.083 -29.547 -20.078 1 97.56 200 GLY B N 1
ATOM 4723 C CA . GLY B 1 200 ? -1.033 -30.812 -19.344 1 97.56 200 GLY B CA 1
ATOM 4724 C C . GLY B 1 200 ? -1.166 -32.031 -20.234 1 97.56 200 GLY B C 1
ATOM 4725 O O . GLY B 1 200 ? -0.427 -32.156 -21.219 1 97.56 200 GLY B O 1
ATOM 4726 N N . SER B 1 201 ? -2.164 -32.875 -19.906 1 97.94 201 SER B N 1
ATOM 4727 C CA . SER B 1 201 ? -2.332 -34.125 -20.625 1 97.94 201 SER B CA 1
ATOM 4728 C C . SER B 1 201 ? -3.389 -34 -21.719 1 97.94 201 SER B C 1
ATOM 4730 O O . SER B 1 201 ? -3.879 -35 -22.25 1 97.94 201 SER B O 1
ATOM 4732 N N . ALA B 1 202 ? -3.723 -32.812 -22.031 1 98.12 202 ALA B N 1
ATOM 4733 C CA . ALA B 1 202 ? -4.758 -32.594 -23.047 1 98.12 202 ALA B CA 1
ATOM 4734 C C . ALA B 1 202 ? -4.352 -33.219 -24.375 1 98.12 202 ALA B C 1
ATOM 4736 O O . ALA B 1 202 ? -3.182 -33.156 -24.766 1 98.12 202 ALA B O 1
ATOM 4737 N N . GLU B 1 203 ? -5.348 -33.75 -25.109 1 96.88 203 GLU B N 1
ATOM 4738 C CA . GLU B 1 203 ? -5.121 -34.281 -26.453 1 96.88 203 GLU B CA 1
ATOM 4739 C C . GLU B 1 203 ? -5.047 -33.156 -27.469 1 96.88 203 GLU B C 1
ATOM 4741 O O . GLU B 1 203 ? -5.395 -32 -27.172 1 96.88 203 GLU B O 1
ATOM 4746 N N . ALA B 1 204 ? -4.676 -33.531 -28.656 1 93.94 204 ALA B N 1
ATOM 4747 C CA . ALA B 1 204 ? -4.27 -32.562 -29.672 1 93.94 204 ALA B CA 1
ATOM 4748 C C . ALA B 1 204 ? -5.352 -31.516 -29.891 1 93.94 204 ALA B C 1
ATOM 4750 O O . ALA B 1 204 ? -5.09 -30.312 -29.781 1 93.94 204 ALA B O 1
ATOM 4751 N N . GLY B 1 205 ? -6.555 -31.859 -30.203 1 96 205 GLY B N 1
ATOM 4752 C CA . GLY B 1 205 ? -7.625 -30.906 -30.438 1 96 205 GLY B CA 1
ATOM 4753 C C . GLY B 1 205 ? -7.891 -30 -29.266 1 96 205 GLY B C 1
ATOM 4754 O O . GLY B 1 205 ? -8.055 -28.781 -29.438 1 96 205 GLY B O 1
ATOM 4755 N N . LEU B 1 206 ? -7.961 -30.562 -28.109 1 97.88 206 LEU B N 1
ATOM 4756 C CA . LEU B 1 206 ? -8.195 -29.781 -26.891 1 97.88 206 LEU B CA 1
ATOM 4757 C C . LEU B 1 206 ? -7.004 -28.875 -26.594 1 97.88 206 LEU B C 1
ATOM 4759 O O . LEU B 1 206 ? -7.184 -27.734 -26.156 1 97.88 206 LEU B O 1
ATOM 4763 N N . LYS B 1 207 ? -5.812 -29.391 -26.766 1 97.62 207 LYS B N 1
ATOM 4764 C CA . LYS B 1 207 ? -4.602 -28.594 -26.578 1 97.62 207 LYS B CA 1
ATOM 4765 C C . LYS B 1 207 ? -4.621 -27.344 -27.438 1 97.62 207 LYS B C 1
ATOM 4767 O O . LYS B 1 207 ? -4.273 -26.25 -26.969 1 97.62 207 LYS B O 1
ATOM 4772 N N . GLU B 1 208 ? -4.988 -27.469 -28.688 1 98.06 208 GLU B N 1
ATOM 4773 C CA . GLU B 1 208 ? -5.055 -26.344 -29.609 1 98.06 208 GLU B CA 1
ATOM 4774 C C . GLU B 1 208 ? -6.07 -25.297 -29.141 1 98.06 208 GLU B C 1
ATOM 4776 O O . GLU B 1 208 ? -5.82 -24.094 -29.219 1 98.06 208 GLU B O 1
ATOM 4781 N N . ARG B 1 209 ? -7.188 -25.766 -28.719 1 98.38 209 ARG B N 1
ATOM 4782 C CA . ARG B 1 209 ? -8.227 -24.844 -28.25 1 98.38 209 ARG B CA 1
ATOM 4783 C C . ARG B 1 209 ? -7.758 -24.078 -27.016 1 98.38 209 ARG B C 1
ATOM 4785 O O . ARG B 1 209 ? -7.953 -22.875 -26.922 1 98.38 209 ARG B O 1
ATOM 4792 N N . ILE B 1 210 ? -7.16 -24.812 -26.078 1 98.56 210 ILE B N 1
ATOM 4793 C CA . ILE B 1 210 ? -6.664 -24.188 -24.859 1 98.56 210 ILE B CA 1
ATOM 4794 C C . ILE B 1 210 ? -5.59 -23.172 -25.203 1 98.56 210 ILE B C 1
ATOM 4796 O O . ILE B 1 210 ? -5.543 -22.078 -24.609 1 98.56 210 ILE B O 1
ATOM 4800 N N . ALA B 1 211 ? -4.758 -23.484 -26.141 1 98.25 211 ALA B N 1
ATOM 4801 C CA . ALA B 1 211 ? -3.701 -22.562 -26.562 1 98.25 211 ALA B CA 1
ATOM 4802 C C . ALA B 1 211 ? -4.285 -21.281 -27.141 1 98.25 211 ALA B C 1
ATOM 4804 O O . ALA B 1 211 ? -3.76 -20.188 -26.906 1 98.25 211 ALA B O 1
ATOM 4805 N N . LYS B 1 212 ? -5.367 -21.344 -27.828 1 97.94 212 LYS B N 1
ATOM 4806 C CA . LYS B 1 212 ? -5.965 -20.219 -28.531 1 97.94 212 LYS B CA 1
ATOM 4807 C C . LYS B 1 212 ? -6.797 -19.359 -27.594 1 97.94 212 LYS B C 1
ATOM 4809 O O . LYS B 1 212 ? -6.883 -18.141 -27.766 1 97.94 212 LYS B O 1
ATOM 4814 N N . GLU B 1 213 ? -7.34 -20.047 -26.594 1 98.06 213 GLU B N 1
ATOM 4815 C CA . GLU B 1 213 ? -8.336 -19.344 -25.781 1 98.06 213 GLU B CA 1
ATOM 4816 C C . GLU B 1 213 ? -7.812 -19.094 -24.359 1 98.06 213 GLU B C 1
ATOM 4818 O O . GLU B 1 213 ? -8.297 -18.188 -23.672 1 98.06 213 GLU B O 1
ATOM 4823 N N . GLY B 1 214 ? -6.93 -19.891 -23.922 1 98.69 214 GLY B N 1
ATOM 4824 C CA . GLY B 1 214 ? -6.535 -19.891 -22.516 1 98.69 214 GLY B CA 1
ATOM 4825 C C . GLY B 1 214 ? -5.871 -18.594 -22.094 1 98.69 214 GLY B C 1
ATOM 4826 O O . GLY B 1 214 ? -5.117 -17.984 -22.859 1 98.69 214 GLY B O 1
ATOM 4827 N N . ALA B 1 215 ? -6.191 -18.141 -20.906 1 98.69 215 ALA B N 1
ATOM 4828 C CA . ALA B 1 215 ? -5.609 -16.906 -20.375 1 98.69 215 ALA B CA 1
ATOM 4829 C C . ALA B 1 215 ? -4.18 -17.141 -19.891 1 98.69 215 ALA B C 1
ATOM 4831 O O . ALA B 1 215 ? -3.879 -18.172 -19.297 1 98.69 215 ALA B O 1
ATOM 4832 N N . ARG B 1 216 ? -3.311 -16.172 -20.141 1 98.12 216 ARG B N 1
ATOM 4833 C CA . ARG B 1 216 ? -1.956 -16.188 -19.609 1 98.12 216 ARG B CA 1
ATOM 4834 C C . ARG B 1 216 ? -1.974 -16.109 -18.078 1 98.12 216 ARG B C 1
ATOM 4836 O O . ARG B 1 216 ? -2.92 -15.578 -17.5 1 98.12 216 ARG B O 1
ATOM 4843 N N . THR B 1 217 ? -0.941 -16.578 -17.438 1 98 217 THR B N 1
ATOM 4844 C CA . THR B 1 217 ? -0.898 -16.75 -15.992 1 98 217 THR B CA 1
ATOM 4845 C C . THR B 1 217 ? -0.208 -15.555 -15.336 1 98 217 THR B C 1
ATOM 4847 O O . THR B 1 217 ? -0.203 -15.438 -14.109 1 98 217 THR B O 1
ATOM 4850 N N . ILE B 1 218 ? 0.292 -14.57 -16.109 1 97.25 218 ILE B N 1
ATOM 4851 C CA . ILE B 1 218 ? 1.044 -13.43 -15.586 1 97.25 218 ILE B CA 1
ATOM 4852 C C . ILE B 1 218 ? 0.127 -12.547 -14.742 1 97.25 218 ILE B C 1
ATOM 4854 O O . ILE B 1 218 ? 0.447 -12.227 -13.602 1 97.25 218 ILE B O 1
ATOM 4858 N N . PRO B 1 219 ? -0.98 -12.148 -15.281 1 97 219 PRO B N 1
ATOM 4859 C CA . PRO B 1 219 ? -1.809 -11.258 -14.469 1 97 219 PRO B CA 1
ATOM 4860 C C . PRO B 1 219 ? -2.648 -12.016 -13.438 1 97 219 PRO B C 1
ATOM 4862 O O . PRO B 1 219 ? -3.166 -13.094 -13.734 1 97 219 PRO B O 1
ATOM 4865 N N . GLY B 1 220 ? -2.752 -11.5 -12.195 1 96.81 220 GLY B N 1
ATOM 4866 C CA . GLY B 1 220 ? -3.904 -11.836 -11.375 1 96.81 220 GLY B CA 1
ATOM 4867 C C . GLY B 1 220 ? -5.191 -11.203 -11.867 1 96.81 220 GLY B C 1
ATOM 4868 O O . GLY B 1 220 ? -5.16 -10.25 -12.648 1 96.81 220 GLY B O 1
ATOM 4869 N N . ARG B 1 221 ? -6.336 -11.766 -11.461 1 97.94 221 ARG B N 1
ATOM 4870 C CA . ARG B 1 221 ? -7.629 -11.266 -11.922 1 97.94 221 ARG B CA 1
ATOM 4871 C C . ARG B 1 221 ? -8.672 -11.336 -10.812 1 97.94 221 ARG B C 1
ATOM 4873 O O . ARG B 1 221 ? -8.641 -12.25 -9.984 1 97.94 221 ARG B O 1
ATOM 4880 N N . PRO B 1 222 ? -9.617 -10.383 -10.805 1 96.88 222 PRO B N 1
ATOM 4881 C CA . PRO B 1 222 ? -10.539 -10.227 -9.68 1 96.88 222 PRO B CA 1
ATOM 4882 C C . PRO B 1 222 ? -11.336 -11.5 -9.383 1 96.88 222 PRO B C 1
ATOM 4884 O O . PRO B 1 222 ? -11.562 -11.836 -8.219 1 96.88 222 PRO B O 1
ATOM 4887 N N . GLU B 1 223 ? -11.68 -12.281 -10.359 1 96.38 223 GLU B N 1
ATOM 4888 C CA . GLU B 1 223 ? -12.695 -13.328 -10.211 1 96.38 223 GLU B CA 1
ATOM 4889 C C . GLU B 1 223 ? -12.086 -14.617 -9.672 1 96.38 223 GLU B C 1
ATOM 4891 O O . GLU B 1 223 ? -12.805 -15.516 -9.25 1 96.38 223 GLU B O 1
ATOM 4896 N N . HIS B 1 224 ? -10.773 -14.68 -9.609 1 93.56 224 HIS B N 1
ATOM 4897 C CA . HIS B 1 224 ? -10.273 -15.977 -9.172 1 93.56 224 HIS B CA 1
ATOM 4898 C C . HIS B 1 224 ? -8.945 -15.836 -8.43 1 93.56 224 HIS B C 1
ATOM 4900 O O . HIS B 1 224 ? -8.508 -16.766 -7.754 1 93.56 224 HIS B O 1
ATOM 4906 N N . GLY B 1 225 ? -8.352 -14.703 -8.477 1 92.81 225 GLY B N 1
ATOM 4907 C CA . GLY B 1 225 ? -7.039 -14.516 -7.891 1 92.81 225 GLY B CA 1
ATOM 4908 C C . GLY B 1 225 ? -5.906 -14.836 -8.852 1 92.81 225 GLY B C 1
ATOM 4909 O O . GLY B 1 225 ? -5.641 -14.078 -9.781 1 92.81 225 GLY B O 1
ATOM 4910 N N . GLY B 1 226 ? -5.367 -16.094 -8.711 1 96.62 226 GLY B N 1
ATOM 4911 C CA . GLY B 1 226 ? -4.25 -16.453 -9.57 1 96.62 226 GLY B CA 1
ATOM 4912 C C . GLY B 1 226 ? -2.941 -15.82 -9.148 1 96.62 226 GLY B C 1
ATOM 4913 O O . GLY B 1 226 ? -2.492 -16.016 -8.016 1 96.62 226 GLY B O 1
ATOM 4914 N N . ASN B 1 227 ? -2.342 -15.047 -9.992 1 97.69 227 ASN B N 1
ATOM 4915 C CA . ASN B 1 227 ? -1.065 -14.391 -9.734 1 97.69 227 ASN B CA 1
ATOM 4916 C C . ASN B 1 227 ? -1.251 -13.086 -8.969 1 97.69 227 ASN B C 1
ATOM 4918 O O . ASN B 1 227 ? -1.153 -12 -9.539 1 97.69 227 ASN B O 1
ATOM 4922 N N . CYS B 1 228 ? -1.407 -13.258 -7.637 1 94.25 228 CYS B N 1
ATOM 4923 C CA . CYS B 1 228 ? -1.686 -12.086 -6.82 1 94.25 228 CYS B CA 1
ATOM 4924 C C . CYS B 1 228 ? -0.399 -11.508 -6.242 1 94.25 228 CYS B C 1
ATOM 4926 O O . CYS B 1 228 ? -0.337 -10.32 -5.922 1 94.25 228 CYS B O 1
ATOM 4928 N N . ASP B 1 229 ? 0.615 -12.359 -6.047 1 96.75 229 ASP B N 1
ATOM 4929 C CA . ASP B 1 229 ? 1.905 -11.938 -5.512 1 96.75 229 ASP B CA 1
ATOM 4930 C C . ASP B 1 229 ? 1.729 -11.133 -4.227 1 96.75 229 ASP B C 1
ATOM 4932 O O . ASP B 1 229 ? 2.258 -10.023 -4.098 1 96.75 229 ASP B O 1
ATOM 4936 N N . ILE B 1 230 ? 0.941 -11.695 -3.312 1 97.12 230 ILE B N 1
ATOM 4937 C CA . ILE B 1 230 ? 0.768 -11.156 -1.97 1 97.12 230 ILE B CA 1
ATOM 4938 C C . ILE B 1 230 ? 1.733 -11.844 -1.008 1 97.12 230 ILE B C 1
ATOM 4940 O O . ILE B 1 230 ? 1.509 -12.984 -0.605 1 97.12 230 ILE B O 1
ATOM 4944 N N . LYS B 1 231 ? 2.711 -11.133 -0.58 1 96.19 231 LYS B N 1
ATOM 4945 C CA . LYS B 1 231 ? 3.82 -11.742 0.145 1 96.19 231 LYS B CA 1
ATOM 4946 C C . LYS B 1 231 ? 3.361 -12.297 1.491 1 96.19 231 LYS B C 1
ATOM 4948 O O . LYS B 1 231 ? 3.955 -13.242 2.018 1 96.19 231 LYS B O 1
ATOM 4953 N N . ASN B 1 232 ? 2.26 -11.82 2.027 1 94.31 232 ASN B N 1
ATOM 4954 C CA . ASN B 1 232 ? 1.797 -12.18 3.363 1 94.31 232 ASN B CA 1
ATOM 4955 C C . ASN B 1 232 ? 1.055 -13.516 3.359 1 94.31 232 ASN B C 1
ATOM 4957 O O . ASN B 1 232 ? 0.741 -14.055 4.418 1 94.31 232 ASN B O 1
ATOM 4961 N N . LEU B 1 233 ? 0.789 -14.039 2.236 1 95.5 233 LEU B N 1
ATOM 4962 C CA . LEU B 1 233 ? 0.103 -15.328 2.166 1 95.5 233 LEU B CA 1
ATOM 4963 C C . LEU B 1 233 ? 1.097 -16.484 2.271 1 95.5 233 LEU B C 1
ATOM 4965 O O . LEU B 1 233 ? 1.189 -17.312 1.362 1 95.5 233 LEU B O 1
ATOM 4969 N N . SER B 1 234 ? 1.743 -16.453 3.432 1 95.88 234 SER B N 1
ATOM 4970 C CA . SER B 1 234 ? 2.814 -17.391 3.756 1 95.88 234 SER B CA 1
ATOM 4971 C C . SER B 1 234 ? 2.291 -18.562 4.582 1 95.88 234 SER B C 1
ATOM 4973 O O . SER B 1 234 ? 1.088 -18.828 4.598 1 95.88 234 SER B O 1
ATOM 4975 N N . ARG B 1 235 ? 3.213 -19.297 5.207 1 96.5 235 ARG B N 1
ATOM 4976 C CA . ARG B 1 235 ? 2.869 -20.469 5.992 1 96.5 235 ARG B CA 1
ATOM 4977 C C . ARG B 1 235 ? 1.85 -20.141 7.074 1 96.5 235 ARG B C 1
ATOM 4979 O O . ARG B 1 235 ? 1.983 -19.125 7.766 1 96.5 235 ARG B O 1
ATOM 4986 N N . GLY B 1 236 ? 0.824 -20.938 7.121 1 96.94 236 GLY B N 1
ATOM 4987 C CA . GLY B 1 236 ? -0.234 -20.781 8.102 1 96.94 236 GLY B CA 1
ATOM 4988 C C . GLY B 1 236 ? -1.403 -19.953 7.586 1 96.94 236 GLY B C 1
ATOM 4989 O O . GLY B 1 236 ? -2.447 -19.875 8.242 1 96.94 236 GLY B O 1
ATOM 4990 N N . SER B 1 237 ? -1.328 -19.438 6.43 1 97.62 237 SER B N 1
ATOM 4991 C CA . SER B 1 237 ? -2.369 -18.578 5.875 1 97.62 237 SER B CA 1
ATOM 4992 C C . SER B 1 237 ? -3.553 -19.391 5.375 1 97.62 237 SER B C 1
ATOM 4994 O O . SER B 1 237 ? -3.412 -20.594 5.09 1 97.62 237 SER B O 1
ATOM 4996 N N . LYS B 1 238 ? -4.672 -18.766 5.332 1 98.06 238 LYS B N 1
ATOM 4997 C CA . LYS B 1 238 ? -5.883 -19.281 4.695 1 98.06 238 LYS B CA 1
ATOM 4998 C C . LYS B 1 238 ? -6.27 -18.422 3.488 1 98.06 238 LYS B C 1
ATOM 5000 O O . LYS B 1 238 ? -6.223 -17.188 3.551 1 98.06 238 LYS B O 1
ATOM 5005 N N . VAL B 1 239 ? -6.566 -19.078 2.453 1 98.38 239 VAL B N 1
ATOM 5006 C CA . VAL B 1 239 ? -7.004 -18.438 1.222 1 98.38 239 VAL B CA 1
ATOM 5007 C C . VAL B 1 239 ? -8.391 -18.938 0.832 1 98.38 239 VAL B C 1
ATOM 5009 O O . VAL B 1 239 ? -8.609 -20.156 0.75 1 98.38 239 VAL B O 1
ATOM 5012 N N . TYR B 1 240 ? -9.305 -18.062 0.615 1 98.69 240 TYR B N 1
ATOM 5013 C CA . TYR B 1 240 ? -10.664 -18.391 0.202 1 98.69 240 TYR B CA 1
ATOM 5014 C C . TYR B 1 240 ? -10.883 -18.062 -1.272 1 98.69 240 TYR B C 1
ATOM 5016 O O . TYR B 1 240 ? -10.953 -16.891 -1.653 1 98.69 240 TYR B O 1
ATOM 5024 N N . LEU B 1 241 ? -11.031 -19.109 -2.078 1 98.62 241 LEU B N 1
ATOM 5025 C CA . LEU B 1 241 ? -11.094 -18.969 -3.529 1 98.62 241 LEU B CA 1
ATOM 5026 C C . LEU B 1 241 ? -12.484 -19.297 -4.051 1 98.62 241 LEU B C 1
ATOM 5028 O O . LEU B 1 241 ? -13.094 -20.281 -3.635 1 98.62 241 LEU B O 1
ATOM 5032 N N . PRO B 1 242 ? -12.961 -18.484 -4.965 1 98.38 242 PRO B N 1
ATOM 5033 C CA . PRO B 1 242 ? -14.219 -18.844 -5.617 1 98.38 242 PRO B CA 1
ATOM 5034 C C . PRO B 1 242 ? -14.086 -20.078 -6.508 1 98.38 242 PRO B C 1
ATOM 5036 O O . PRO B 1 242 ? -13.062 -20.25 -7.18 1 98.38 242 PRO B O 1
ATOM 5039 N N . VAL B 1 243 ? -15.102 -20.891 -6.52 1 98.69 243 VAL B N 1
ATOM 5040 C CA . VAL B 1 243 ? -15.141 -22.062 -7.383 1 98.69 243 VAL B CA 1
ATOM 5041 C C . VAL B 1 243 ? -16.078 -21.812 -8.555 1 98.69 243 VAL B C 1
ATOM 5043 O O . VAL B 1 243 ? -17.281 -21.562 -8.359 1 98.69 243 VAL B O 1
ATOM 5046 N N . HIS B 1 244 ? -15.555 -21.953 -9.766 1 98.62 244 HIS B N 1
ATOM 5047 C CA . HIS B 1 244 ? -16.328 -21.594 -10.945 1 98.62 244 HIS B CA 1
ATOM 5048 C C . HIS B 1 244 ? -16.656 -22.828 -11.781 1 98.62 244 HIS B C 1
ATOM 5050 O O . HIS B 1 244 ? -17.516 -22.797 -12.664 1 98.62 244 HIS B O 1
ATOM 5056 N N . VAL B 1 245 ? -15.969 -23.953 -11.57 1 98.75 245 VAL B N 1
ATOM 5057 C CA . VAL B 1 245 ? -16.172 -25.188 -12.336 1 98.75 245 VAL B CA 1
ATOM 5058 C C . VAL B 1 245 ? -16.25 -26.375 -11.391 1 98.75 245 VAL B C 1
ATOM 5060 O O . VAL B 1 245 ? -15.758 -26.312 -10.258 1 98.75 245 VAL B O 1
ATOM 5063 N N . PRO B 1 246 ? -16.844 -27.5 -11.867 1 98.62 246 PRO B N 1
ATOM 5064 C CA . PRO B 1 246 ? -16.844 -28.703 -11.039 1 98.62 246 PRO B CA 1
ATOM 5065 C C . PRO B 1 246 ? -15.422 -29.156 -10.672 1 98.62 246 PRO B C 1
ATOM 5067 O O . PRO B 1 246 ? -14.531 -29.156 -11.516 1 98.62 246 PRO B O 1
ATOM 5070 N N . GLY B 1 247 ? -15.234 -29.406 -9.328 1 98.69 247 GLY B N 1
ATOM 5071 C CA . GLY B 1 247 ? -13.945 -29.875 -8.844 1 98.69 247 GLY B CA 1
ATOM 5072 C C . GLY B 1 247 ? -12.977 -28.734 -8.555 1 98.69 247 GLY B C 1
ATOM 5073 O O . GLY B 1 247 ? -11.852 -28.969 -8.125 1 98.69 247 GLY B O 1
ATOM 5074 N N . ALA B 1 248 ? -13.375 -27.453 -8.805 1 98.81 248 ALA B N 1
ATOM 5075 C CA . ALA B 1 248 ? -12.586 -26.25 -8.562 1 98.81 248 ALA B CA 1
ATOM 5076 C C . ALA B 1 248 ? -11.422 -26.156 -9.547 1 98.81 248 ALA B C 1
ATOM 5078 O O . ALA B 1 248 ? -11.172 -25.078 -10.117 1 98.81 248 ALA B O 1
ATOM 5079 N N . LYS B 1 249 ? -10.789 -27.406 -9.742 1 98.81 249 LYS B N 1
ATOM 5080 C CA . LYS B 1 249 ? -9.609 -27.469 -10.609 1 98.81 249 LYS B CA 1
ATOM 5081 C C . LYS B 1 249 ? -8.531 -26.5 -10.133 1 98.81 249 LYS B C 1
ATOM 5083 O O . LYS B 1 249 ? -8.133 -25.594 -10.867 1 98.81 249 LYS B O 1
ATOM 5088 N N . PHE B 1 250 ? -7.941 -26.828 -9 1 98.81 250 PHE B N 1
ATOM 5089 C CA . PHE B 1 250 ? -6.992 -25.969 -8.305 1 98.81 250 PHE B CA 1
ATOM 5090 C C . PHE B 1 250 ? -5.586 -26.141 -8.867 1 98.81 250 PHE B C 1
ATOM 5092 O O . PHE B 1 250 ? -5.176 -27.266 -9.172 1 98.81 250 PHE B O 1
ATOM 5099 N N . SER B 1 251 ? -4.871 -25.031 -9.086 1 98.88 251 SER B N 1
ATOM 5100 C CA . SER B 1 251 ? -3.473 -25.047 -9.508 1 98.88 251 SER B CA 1
ATOM 5101 C C . SER B 1 251 ? -2.629 -24.109 -8.656 1 98.88 251 SER B C 1
ATOM 5103 O O . SER B 1 251 ? -3.15 -23.156 -8.078 1 98.88 251 SER B O 1
ATOM 5105 N N . VAL B 1 252 ? -1.346 -24.406 -8.562 1 98.88 252 VAL B N 1
ATOM 5106 C CA . VAL B 1 252 ? -0.436 -23.609 -7.75 1 98.88 252 VAL B CA 1
ATOM 5107 C C . VAL B 1 252 ? 0.959 -23.625 -8.375 1 98.88 252 VAL B C 1
ATOM 5109 O O . VAL B 1 252 ? 1.307 -24.547 -9.109 1 98.88 252 VAL B O 1
ATOM 5112 N N . GLY B 1 253 ? 1.742 -22.609 -8.141 1 98.62 253 GLY B N 1
ATOM 5113 C CA . GLY B 1 253 ? 3.131 -22.5 -8.562 1 98.62 253 GLY B CA 1
ATOM 5114 C C . GLY B 1 253 ? 3.744 -21.141 -8.242 1 98.62 253 GLY B C 1
ATOM 5115 O O . GLY B 1 253 ? 3.25 -20.422 -7.371 1 98.62 253 GLY B O 1
ATOM 5116 N N . ASP B 1 254 ? 4.906 -20.906 -8.906 1 98.44 254 ASP B N 1
ATOM 5117 C CA . ASP B 1 254 ? 5.594 -19.625 -8.75 1 98.44 254 ASP B CA 1
ATOM 5118 C C . ASP B 1 254 ? 5.945 -19.375 -7.289 1 98.44 254 ASP B C 1
ATOM 5120 O O . ASP B 1 254 ? 5.582 -18.344 -6.727 1 98.44 254 ASP B O 1
ATOM 5124 N N . LEU B 1 255 ? 6.617 -20.328 -6.676 1 98.75 255 LEU B N 1
ATOM 5125 C CA . LEU B 1 255 ? 6.973 -20.203 -5.27 1 98.75 255 LEU B CA 1
ATOM 5126 C C . LEU B 1 255 ? 8.062 -19.156 -5.078 1 98.75 255 LEU B C 1
ATOM 5128 O O . LEU B 1 255 ? 9.016 -19.094 -5.867 1 98.75 255 LEU B O 1
ATOM 5132 N N . HIS B 1 256 ? 7.898 -18.375 -4.074 1 98.69 256 HIS B N 1
ATOM 5133 C CA . HIS B 1 256 ? 8.812 -17.297 -3.693 1 98.69 256 HIS B CA 1
ATOM 5134 C C . HIS B 1 256 ? 9.438 -17.578 -2.326 1 98.69 256 HIS B C 1
ATOM 5136 O O . HIS B 1 256 ? 8.727 -17.875 -1.366 1 98.69 256 HIS B O 1
ATOM 5142 N N . PHE B 1 257 ? 10.75 -17.453 -2.26 1 98.56 257 PHE B N 1
ATOM 5143 C CA . PHE B 1 257 ? 11.375 -17.5 -0.944 1 98.56 257 PHE B CA 1
ATOM 5144 C C . PHE B 1 257 ? 11.109 -16.203 -0.176 1 98.56 257 PHE B C 1
ATOM 5146 O O . PHE B 1 257 ? 10.984 -16.219 1.05 1 98.56 257 PHE B O 1
ATOM 5153 N N . SER B 1 258 ? 11.047 -15.156 -0.904 1 98.06 258 SER B N 1
ATOM 5154 C CA . SER B 1 258 ? 10.742 -13.852 -0.342 1 98.06 258 SER B CA 1
ATOM 5155 C C . SER B 1 258 ? 10.289 -12.875 -1.426 1 98.06 258 SER B C 1
ATOM 5157 O O . SER B 1 258 ? 10.562 -13.086 -2.609 1 98.06 258 SER B O 1
ATOM 5159 N N . GLN B 1 259 ? 9.617 -11.891 -0.985 1 98.06 259 GLN B N 1
ATOM 5160 C CA . GLN B 1 259 ? 9.148 -10.844 -1.888 1 98.06 259 GLN B CA 1
ATOM 5161 C C . GLN B 1 259 ? 8.906 -9.539 -1.137 1 98.06 259 GLN B C 1
ATOM 5163 O O . GLN B 1 259 ? 8.508 -9.547 0.03 1 98.06 259 GLN B O 1
ATOM 5168 N N . GLY B 1 260 ? 9.188 -8.43 -1.756 1 97.44 260 GLY B N 1
ATOM 5169 C CA . GLY B 1 260 ? 8.766 -7.141 -1.238 1 97.44 260 GLY B CA 1
ATOM 5170 C C . GLY B 1 260 ? 7.406 -6.703 -1.763 1 97.44 260 GLY B C 1
ATOM 5171 O O . GLY B 1 260 ? 6.98 -7.141 -2.834 1 97.44 260 GLY B O 1
ATOM 5172 N N . ASP B 1 261 ? 6.691 -5.777 -1.02 1 97.94 261 ASP B N 1
ATOM 5173 C CA . ASP B 1 261 ? 5.477 -5.172 -1.562 1 97.94 261 ASP B CA 1
ATOM 5174 C C . ASP B 1 261 ? 5.758 -4.473 -2.891 1 97.94 261 ASP B C 1
ATOM 5176 O O . ASP B 1 261 ? 6.758 -3.766 -3.027 1 97.94 261 ASP B O 1
ATOM 5180 N N . GLY B 1 262 ? 4.855 -4.711 -3.771 1 96.94 262 GLY B N 1
ATOM 5181 C CA . GLY B 1 262 ? 4.984 -4.16 -5.113 1 96.94 262 GLY B CA 1
ATOM 5182 C C . GLY B 1 262 ? 5.578 -5.145 -6.105 1 96.94 262 GLY B C 1
ATOM 5183 O O . GLY B 1 262 ? 5.285 -5.078 -7.301 1 96.94 262 GLY B O 1
ATOM 5184 N N . GLU B 1 263 ? 6.418 -6.074 -5.52 1 97.19 263 GLU B N 1
ATOM 5185 C CA . GLU B 1 263 ? 7.195 -6.871 -6.465 1 97.19 263 GLU B CA 1
ATOM 5186 C C . GLU B 1 263 ? 7.641 -6.031 -7.66 1 97.19 263 GLU B C 1
ATOM 5188 O O . GLU B 1 263 ? 7.293 -6.328 -8.805 1 97.19 263 GLU B O 1
ATOM 5193 N N . ILE B 1 264 ? 8.508 -5.164 -7.418 1 97.06 264 ILE B N 1
ATOM 5194 C CA . ILE B 1 264 ? 8.648 -4.02 -8.305 1 97.06 264 ILE B CA 1
ATOM 5195 C C . ILE B 1 264 ? 9.477 -4.414 -9.531 1 97.06 264 ILE B C 1
ATOM 5197 O O . ILE B 1 264 ? 9.492 -3.699 -10.531 1 97.06 264 ILE B O 1
ATOM 5201 N N . SER B 1 265 ? 10.172 -5.473 -9.5 1 95.94 265 SER B N 1
ATOM 5202 C CA . SER B 1 265 ? 10.68 -6.078 -10.719 1 95.94 265 SER B CA 1
ATOM 5203 C C . SER B 1 265 ? 9.836 -7.277 -11.141 1 95.94 265 SER B C 1
ATOM 5205 O O . SER B 1 265 ? 9.32 -8.008 -10.297 1 95.94 265 SER B O 1
ATOM 5207 N N . PHE B 1 266 ? 9.539 -7.52 -12.422 1 89.94 266 PHE B N 1
ATOM 5208 C CA . PHE B 1 266 ? 8.688 -8.586 -12.93 1 89.94 266 PHE B CA 1
ATOM 5209 C C . PHE B 1 266 ? 9.219 -9.953 -12.516 1 89.94 266 PHE B C 1
ATOM 5211 O O . PHE B 1 266 ? 8.453 -10.891 -12.312 1 89.94 266 PHE B O 1
ATOM 5218 N N . CYS B 1 267 ? 10.438 -10.195 -12.352 1 89.38 267 CYS B N 1
ATOM 5219 C CA . CYS B 1 267 ? 11.109 -11.305 -11.688 1 89.38 267 CYS B CA 1
ATOM 5220 C C . CYS B 1 267 ? 11.648 -10.891 -10.328 1 89.38 267 CYS B C 1
ATOM 5222 O O . CYS B 1 267 ? 12.852 -11 -10.07 1 89.38 267 CYS B O 1
ATOM 5224 N N . GLY B 1 268 ? 10.633 -10.484 -9.586 1 88.88 268 GLY B N 1
ATOM 5225 C CA . GLY B 1 268 ? 11.023 -9.594 -8.508 1 88.88 268 GLY B CA 1
ATOM 5226 C C . GLY B 1 268 ? 11.055 -10.281 -7.152 1 88.88 268 GLY B C 1
ATOM 5227 O O . GLY B 1 268 ? 11.602 -9.742 -6.191 1 88.88 268 GLY B O 1
ATOM 5228 N N . ALA B 1 269 ? 10.469 -11.438 -6.965 1 97.75 269 ALA B N 1
ATOM 5229 C CA . ALA B 1 269 ? 10.648 -12.219 -5.742 1 97.75 269 ALA B CA 1
ATOM 5230 C C . ALA B 1 269 ? 11.969 -12.977 -5.762 1 97.75 269 ALA B C 1
ATOM 5232 O O . ALA B 1 269 ? 12.805 -12.758 -6.648 1 97.75 269 ALA B O 1
ATOM 5233 N N . ILE B 1 270 ? 12.32 -13.617 -4.707 1 98.81 270 ILE B N 1
ATOM 5234 C CA . ILE B 1 270 ? 13.297 -14.695 -4.809 1 98.81 270 ILE B CA 1
ATOM 5235 C C . ILE B 1 270 ? 12.602 -15.977 -5.27 1 98.81 270 ILE B C 1
ATOM 5237 O O . ILE B 1 270 ? 12.016 -16.703 -4.461 1 98.81 270 ILE B O 1
ATOM 5241 N N . GLU B 1 271 ? 12.727 -16.141 -6.602 1 98.69 271 GLU B N 1
ATOM 5242 C CA . GLU B 1 271 ? 12.047 -17.25 -7.273 1 98.69 271 GLU B CA 1
ATOM 5243 C C . GLU B 1 271 ? 12.719 -18.578 -6.965 1 98.69 271 GLU B C 1
ATOM 5245 O O . GLU B 1 271 ? 13.945 -18.656 -6.902 1 98.69 271 GLU B O 1
ATOM 5250 N N . MET B 1 272 ? 11.883 -19.578 -6.84 1 98.5 272 MET B N 1
ATOM 5251 C CA . MET B 1 272 ? 12.492 -20.875 -6.52 1 98.5 272 MET B CA 1
ATOM 5252 C C . MET B 1 272 ? 11.586 -22.031 -6.953 1 98.5 272 MET B C 1
ATOM 5254 O O . MET B 1 272 ? 10.391 -21.828 -7.199 1 98.5 272 MET B O 1
ATOM 5258 N N . ALA B 1 273 ? 12.18 -23.188 -7.168 1 98.38 273 ALA B N 1
ATOM 5259 C CA . ALA B 1 273 ? 11.453 -24.453 -7.156 1 98.38 273 ALA B CA 1
ATOM 5260 C C . ALA B 1 273 ? 11.312 -25 -5.734 1 98.38 273 ALA B C 1
ATOM 5262 O O . ALA B 1 273 ? 12.117 -24.672 -4.859 1 98.38 273 ALA B O 1
ATOM 5263 N N . GLY B 1 274 ? 10.273 -25.734 -5.566 1 98.62 274 GLY B N 1
ATOM 5264 C CA . GLY B 1 274 ? 10.109 -26.234 -4.207 1 98.62 274 GLY B CA 1
ATOM 5265 C C . GLY B 1 274 ? 8.836 -27.031 -4.016 1 98.62 274 GLY B C 1
ATOM 5266 O O . GLY B 1 274 ? 8.344 -27.656 -4.957 1 98.62 274 GLY B O 1
ATOM 5267 N N . VAL B 1 275 ? 8.469 -27.156 -2.736 1 98.75 275 VAL B N 1
ATOM 5268 C CA . VAL B 1 275 ? 7.328 -27.984 -2.344 1 98.75 275 VAL B CA 1
ATOM 5269 C C . VAL B 1 275 ? 6.398 -27.172 -1.447 1 98.75 275 VAL B C 1
ATOM 5271 O O . VAL B 1 275 ? 6.852 -26.469 -0.542 1 98.75 275 VAL B O 1
ATOM 5274 N N . ILE B 1 276 ? 5.168 -27.266 -1.736 1 98.81 276 ILE B N 1
ATOM 5275 C CA . ILE B 1 276 ? 4.156 -26.609 -0.914 1 98.81 276 ILE B CA 1
ATOM 5276 C C . ILE B 1 276 ? 3.203 -27.656 -0.334 1 98.81 276 ILE B C 1
ATOM 5278 O O . ILE B 1 276 ? 2.848 -28.625 -1.009 1 98.81 276 ILE B O 1
ATOM 5282 N N . THR B 1 277 ? 2.885 -27.516 0.938 1 98.81 277 THR B N 1
ATOM 5283 C CA . THR B 1 277 ? 1.912 -28.344 1.636 1 98.81 277 THR B CA 1
ATOM 5284 C C . THR B 1 277 ? 0.605 -27.594 1.851 1 98.81 277 THR B C 1
ATOM 5286 O O . THR B 1 277 ? 0.594 -26.531 2.471 1 98.81 277 THR B O 1
ATOM 5289 N N . LEU B 1 278 ? -0.482 -28.156 1.349 1 98.81 278 LEU B N 1
ATOM 5290 C CA . LEU B 1 278 ? -1.772 -27.484 1.38 1 98.81 278 LEU B CA 1
ATOM 5291 C C . LEU B 1 278 ? -2.852 -28.391 1.96 1 98.81 278 LEU B C 1
ATOM 5293 O O . LEU B 1 278 ? -2.822 -29.594 1.755 1 98.81 278 LEU B O 1
ATOM 5297 N N . LYS B 1 279 ? -3.746 -27.797 2.648 1 98.75 279 LYS B N 1
ATOM 5298 C CA . LYS B 1 279 ? -5.004 -28.438 3.039 1 98.75 279 LYS B CA 1
ATOM 5299 C C . LYS B 1 279 ? -6.188 -27.797 2.316 1 98.75 279 LYS B C 1
ATOM 5301 O O . LYS B 1 279 ? -6.262 -26.562 2.193 1 98.75 279 LYS B O 1
ATOM 5306 N N . PHE B 1 280 ? -7.117 -28.641 1.877 1 98.75 280 PHE B N 1
ATOM 5307 C CA . PHE B 1 280 ? -8.266 -28.156 1.129 1 98.75 280 PHE B CA 1
ATOM 5308 C C . PHE B 1 280 ? -9.562 -28.438 1.886 1 98.75 280 PHE B C 1
ATOM 5310 O O . PHE B 1 280 ? -9.758 -29.531 2.41 1 98.75 280 PHE B O 1
ATOM 5317 N N . THR B 1 281 ? -10.383 -27.438 1.979 1 98.75 281 THR B N 1
ATOM 5318 C CA . THR B 1 281 ? -11.719 -27.562 2.551 1 98.75 281 THR B CA 1
ATOM 5319 C C . THR B 1 281 ? -12.758 -26.859 1.682 1 98.75 281 THR B C 1
ATOM 5321 O O . THR B 1 281 ? -12.57 -25.703 1.305 1 98.75 281 THR B O 1
ATOM 5324 N N . VAL B 1 282 ? -13.844 -27.578 1.373 1 98.75 282 VAL B N 1
ATOM 5325 C CA . VAL B 1 282 ? -14.891 -27 0.543 1 98.75 282 VAL B CA 1
ATOM 5326 C C . VAL B 1 282 ? -15.961 -26.375 1.431 1 98.75 282 VAL B C 1
ATOM 5328 O O . VAL B 1 282 ? -16.516 -27.031 2.311 1 98.75 282 VAL B O 1
ATOM 5331 N N . MET B 1 283 ? -16.188 -25.109 1.236 1 98.06 283 MET B N 1
ATOM 5332 C CA . MET B 1 283 ? -17.312 -24.406 1.842 1 98.06 283 MET B CA 1
ATOM 5333 C C . MET B 1 283 ? -18.5 -24.344 0.883 1 98.06 283 MET B C 1
ATOM 5335 O O . MET B 1 283 ? -18.562 -23.469 0.028 1 98.06 283 MET B O 1
ATOM 5339 N N . LYS B 1 284 ? -19.453 -25.219 1.113 1 98.06 284 LYS B N 1
ATOM 5340 C CA . LYS B 1 284 ? -20.594 -25.328 0.213 1 98.06 284 LYS B CA 1
ATOM 5341 C C . LYS B 1 284 ? -21.391 -24.016 0.172 1 98.06 284 LYS B C 1
ATOM 5343 O O . LYS B 1 284 ? -21.688 -23.438 1.217 1 98.06 284 LYS B O 1
ATOM 5348 N N . GLY B 1 285 ? -21.703 -23.531 -1.049 1 97.19 285 GLY B N 1
ATOM 5349 C CA . GLY B 1 285 ? -22.453 -22.297 -1.22 1 97.19 285 GLY B CA 1
ATOM 5350 C C . GLY B 1 285 ? -21.719 -21.062 -0.704 1 97.19 285 GLY B C 1
ATOM 5351 O O . GLY B 1 285 ? -22.344 -20.047 -0.392 1 97.19 285 GLY B O 1
ATOM 5352 N N . GLY B 1 286 ? -20.406 -21.188 -0.559 1 96.69 286 GLY B N 1
ATOM 5353 C CA . GLY B 1 286 ? -19.625 -20.188 0.137 1 96.69 286 GLY B CA 1
ATOM 5354 C C . GLY B 1 286 ? -19.609 -18.844 -0.565 1 96.69 286 GLY B C 1
ATOM 5355 O O . GLY B 1 286 ? -19.5 -17.797 0.082 1 96.69 286 GLY B O 1
ATOM 5356 N N . MET B 1 287 ? -19.656 -18.812 -1.897 1 96.31 287 MET B N 1
ATOM 5357 C CA . MET B 1 287 ? -19.594 -17.547 -2.625 1 96.31 287 MET B CA 1
ATOM 5358 C C . MET B 1 287 ? -20.766 -16.641 -2.25 1 96.31 287 MET B C 1
ATOM 5360 O O . MET B 1 287 ? -20.578 -15.453 -2.012 1 96.31 287 MET B O 1
ATOM 5364 N N . ALA B 1 288 ? -21.922 -17.188 -2.24 1 94.75 288 ALA B N 1
ATOM 5365 C CA . ALA B 1 288 ? -23.094 -16.422 -1.835 1 94.75 288 ALA B CA 1
ATOM 5366 C C . ALA B 1 288 ? -23.016 -16.047 -0.359 1 94.75 288 ALA B C 1
ATOM 5368 O O . ALA B 1 288 ? -23.344 -14.914 0.016 1 94.75 288 ALA B O 1
ATOM 5369 N N . LYS B 1 289 ? -22.578 -17 0.472 1 93.19 289 LYS B N 1
ATOM 5370 C CA . LYS B 1 289 ? -22.5 -16.766 1.913 1 93.19 289 LYS B CA 1
ATOM 5371 C C . LYS B 1 289 ? -21.547 -15.625 2.242 1 93.19 289 LYS B C 1
ATOM 5373 O O . LYS B 1 289 ? -21.797 -14.859 3.176 1 93.19 289 LYS B O 1
ATOM 5378 N N . LEU B 1 290 ? -20.516 -15.516 1.521 1 94.81 290 LEU B N 1
ATOM 5379 C CA . LEU B 1 290 ? -19.484 -14.531 1.818 1 94.81 290 LEU B CA 1
ATOM 5380 C C . LEU B 1 290 ? -19.688 -13.266 0.981 1 94.81 290 LEU B C 1
ATOM 5382 O O . LEU B 1 290 ? -18.938 -12.305 1.126 1 94.81 290 LEU B O 1
ATOM 5386 N N . GLY B 1 291 ? -20.703 -13.258 0.099 1 90.38 291 GLY B N 1
ATOM 5387 C CA . GLY B 1 291 ? -20.812 -12.148 -0.837 1 90.38 291 GLY B CA 1
ATOM 5388 C C . GLY B 1 291 ? -19.531 -11.922 -1.63 1 90.38 291 GLY B C 1
ATOM 5389 O O . GLY B 1 291 ? -19.109 -10.781 -1.818 1 90.38 291 GLY B O 1
ATOM 5390 N N . MET B 1 292 ? -18.906 -12.969 -2.08 1 92.25 292 MET B N 1
ATOM 5391 C CA . MET B 1 292 ? -17.531 -12.922 -2.572 1 92.25 292 MET B CA 1
ATOM 5392 C C . MET B 1 292 ? -17.5 -12.641 -4.07 1 92.25 292 MET B C 1
ATOM 5394 O O . MET B 1 292 ? -18.172 -13.328 -4.848 1 92.25 292 MET B O 1
ATOM 5398 N N . LYS B 1 293 ? -16.75 -11.617 -4.496 1 91.38 293 LYS B N 1
ATOM 5399 C CA . LYS B 1 293 ? -16.469 -11.312 -5.898 1 91.38 293 LYS B CA 1
ATOM 5400 C C . LYS B 1 293 ? -14.984 -11.516 -6.219 1 91.38 293 LYS B C 1
ATOM 5402 O O . LYS B 1 293 ? -14.609 -11.602 -7.391 1 91.38 293 LYS B O 1
ATOM 5407 N N . SER B 1 294 ? -14.203 -11.578 -5.191 1 95.56 294 SER B N 1
ATOM 5408 C CA . SER B 1 294 ? -12.766 -11.805 -5.238 1 95.56 294 SER B CA 1
ATOM 5409 C C . SER B 1 294 ? -12.297 -12.633 -4.047 1 95.56 294 SER B C 1
ATOM 5411 O O . SER B 1 294 ? -12.992 -12.711 -3.031 1 95.56 294 SER B O 1
ATOM 5413 N N . PRO B 1 295 ? -11.141 -13.25 -4.152 1 97.69 295 PRO B N 1
ATOM 5414 C CA . PRO B 1 295 ? -10.633 -14.031 -3.025 1 97.69 295 PRO B CA 1
ATOM 5415 C C . PRO B 1 295 ? -10.477 -13.203 -1.752 1 97.69 295 PRO B C 1
ATOM 5417 O O . PRO B 1 295 ? -10.305 -11.984 -1.821 1 97.69 295 PRO B O 1
ATOM 5420 N N . ILE B 1 296 ? -10.562 -13.836 -0.623 1 97.94 296 ILE B N 1
ATOM 5421 C CA . ILE B 1 296 ? -10.32 -13.312 0.715 1 97.94 296 ILE B CA 1
ATOM 5422 C C . ILE B 1 296 ? -9.172 -14.062 1.369 1 97.94 296 ILE B C 1
ATOM 5424 O O . ILE B 1 296 ? -8.969 -15.25 1.103 1 97.94 296 ILE B O 1
ATOM 5428 N N . PHE B 1 297 ? -8.406 -13.375 2.135 1 97.56 297 PHE B N 1
ATOM 5429 C CA . PHE B 1 297 ? -7.188 -13.977 2.676 1 97.56 297 PHE B CA 1
ATOM 5430 C C . PHE B 1 297 ? -7.102 -13.75 4.184 1 97.56 297 PHE B C 1
ATOM 5432 O O . PHE B 1 297 ? -7.531 -12.711 4.688 1 97.56 297 PHE B O 1
ATOM 5439 N N . HIS B 1 298 ? -6.594 -14.68 4.859 1 97.44 298 HIS B N 1
ATOM 5440 C CA . HIS B 1 298 ? -6.234 -14.633 6.273 1 97.44 298 HIS B CA 1
ATOM 5441 C C . HIS B 1 298 ? -4.77 -15.008 6.48 1 97.44 298 HIS B C 1
ATOM 5443 O O . HIS B 1 298 ? -4.434 -16.188 6.586 1 97.44 298 HIS B O 1
ATOM 5449 N N . PRO B 1 299 ? -3.889 -13.961 6.637 1 95.81 299 PRO B N 1
ATOM 5450 C CA . PRO B 1 299 ? -2.453 -14.227 6.754 1 95.81 299 PRO B CA 1
ATOM 5451 C C . PRO B 1 299 ? -2.117 -15.125 7.941 1 95.81 299 PRO B C 1
ATOM 5453 O O . PRO B 1 299 ? -2.812 -15.086 8.961 1 95.81 299 PRO B O 1
ATOM 5456 N N . GLY B 1 300 ? -0.988 -15.844 7.793 1 93.06 300 GLY B N 1
ATOM 5457 C CA . GLY B 1 300 ? -0.532 -16.75 8.836 1 93.06 300 GLY B CA 1
ATOM 5458 C C . GLY B 1 300 ? 0.281 -16.062 9.914 1 93.06 300 GLY B C 1
ATOM 5459 O O . GLY B 1 300 ? 0.521 -14.852 9.836 1 93.06 300 GLY B O 1
ATOM 5460 N N . PRO B 1 301 ? 0.723 -16.797 10.828 1 89.06 301 PRO B N 1
ATOM 5461 C CA . PRO B 1 301 ? 1.363 -16.234 12.016 1 89.06 301 PRO B CA 1
ATOM 5462 C C . PRO B 1 301 ? 2.877 -16.109 11.867 1 89.06 301 PRO B C 1
ATOM 5464 O O . PRO B 1 301 ? 3.561 -15.695 12.812 1 89.06 301 PRO B O 1
ATOM 5467 N N . VAL B 1 302 ? 3.432 -16.375 10.688 1 87 302 VAL B N 1
ATOM 5468 C CA . VAL B 1 302 ? 4.875 -16.578 10.68 1 87 302 VAL B CA 1
ATOM 5469 C C . VAL B 1 302 ? 5.555 -15.422 9.953 1 87 302 VAL B C 1
ATOM 5471 O O . VAL B 1 302 ? 6.754 -15.469 9.68 1 87 302 VAL B O 1
ATOM 5474 N N . GLU B 1 303 ? 4.859 -14.414 9.562 1 86.81 303 GLU B N 1
ATOM 5475 C CA . GLU B 1 303 ? 5.52 -13.273 8.945 1 86.81 303 GLU B CA 1
ATOM 5476 C C . GLU B 1 303 ? 6.617 -12.711 9.844 1 86.81 303 GLU B C 1
ATOM 5478 O O . GLU B 1 303 ? 6.398 -12.5 11.039 1 86.81 303 GLU B O 1
ATOM 5483 N N . PRO B 1 304 ? 7.844 -12.609 9.203 1 81.75 304 PRO B N 1
ATOM 5484 C CA . PRO B 1 304 ? 8.883 -11.945 10 1 81.75 304 PRO B CA 1
ATOM 5485 C C . PRO B 1 304 ? 8.453 -10.562 10.492 1 81.75 304 PRO B C 1
ATOM 5487 O O . PRO B 1 304 ? 7.867 -9.789 9.734 1 81.75 304 PRO B O 1
ATOM 5490 N N . GLN B 1 305 ? 8.695 -10.359 11.781 1 82.25 305 GLN B N 1
ATOM 5491 C CA . GLN B 1 305 ? 8.359 -9.07 12.383 1 82.25 305 GLN B CA 1
ATOM 5492 C C . GLN B 1 305 ? 9.625 -8.328 12.805 1 82.25 305 GLN B C 1
ATOM 5494 O O . GLN B 1 305 ? 10.43 -8.844 13.586 1 82.25 305 GLN B O 1
ATOM 5499 N N . PHE B 1 306 ? 9.984 -7.246 12.297 1 84.38 306 PHE B N 1
ATOM 5500 C CA . PHE B 1 306 ? 11.125 -6.434 12.688 1 84.38 306 PHE B CA 1
ATOM 5501 C C . PHE B 1 306 ? 10.727 -5.402 13.734 1 84.38 306 PHE B C 1
ATOM 5503 O O . PHE B 1 306 ? 11.586 -4.867 14.445 1 84.38 306 PHE B O 1
ATOM 5510 N N . GLY B 1 307 ? 9.445 -5.25 13.984 1 83 307 GLY B N 1
ATOM 5511 C CA . GLY B 1 307 ? 8.945 -4.172 14.82 1 83 307 GLY B CA 1
ATOM 5512 C C . GLY B 1 307 ? 8.828 -2.85 14.086 1 83 307 GLY B C 1
ATOM 5513 O O . GLY B 1 307 ? 9.617 -2.561 13.188 1 83 307 GLY B O 1
ATOM 5514 N N . PRO B 1 308 ? 7.938 -2.045 14.406 1 80.88 308 PRO B N 1
ATOM 5515 C CA . PRO B 1 308 ? 7.699 -0.805 13.664 1 80.88 308 PRO B CA 1
ATOM 5516 C C . PRO B 1 308 ? 8.898 0.137 13.688 1 80.88 308 PRO B C 1
ATOM 5518 O O . PRO B 1 308 ? 9.203 0.78 12.68 1 80.88 308 PRO B O 1
ATOM 5521 N N . GLY B 1 309 ? 9.656 0.151 14.805 1 87.75 309 GLY B N 1
ATOM 5522 C CA . GLY B 1 309 ? 10.789 1.063 14.938 1 87.75 309 GLY B CA 1
ATOM 5523 C C . GLY B 1 309 ? 12.039 0.57 14.227 1 87.75 309 GLY B C 1
ATOM 5524 O O . GLY B 1 309 ? 13.102 1.182 14.344 1 87.75 309 GLY B O 1
ATOM 5525 N N . ARG B 1 310 ? 11.867 -0.427 13.469 1 93.12 310 ARG B N 1
ATOM 5526 C CA . ARG B 1 310 ? 13.047 -0.978 12.82 1 93.12 310 ARG B CA 1
ATOM 5527 C C . ARG B 1 310 ? 12.953 -0.854 11.305 1 93.12 310 ARG B C 1
ATOM 5529 O O . ARG B 1 310 ? 13.758 -1.428 10.57 1 93.12 310 ARG B O 1
ATOM 5536 N N . TYR B 1 311 ? 12.016 -0.105 10.844 1 96.38 311 TYR B N 1
ATOM 5537 C CA . TYR B 1 311 ? 11.906 0.246 9.43 1 96.38 311 TYR B CA 1
ATOM 5538 C C . TYR B 1 311 ? 12.336 1.688 9.188 1 96.38 311 TYR B C 1
ATOM 5540 O O . TYR B 1 311 ? 12.016 2.578 9.984 1 96.38 311 TYR B O 1
ATOM 5548 N N . LEU B 1 312 ? 13.164 1.896 8.188 1 97.88 312 LEU B N 1
ATOM 5549 C CA . LEU B 1 312 ? 13.344 3.227 7.613 1 97.88 312 LEU B CA 1
ATOM 5550 C C . LEU B 1 312 ? 12.375 3.449 6.453 1 97.88 312 LEU B C 1
ATOM 5552 O O . LEU B 1 312 ? 12.344 2.664 5.504 1 97.88 312 LEU B O 1
ATOM 5556 N N . THR B 1 313 ? 11.594 4.496 6.543 1 98.19 313 THR B N 1
ATOM 5557 C CA . THR B 1 313 ? 10.453 4.648 5.645 1 98.19 313 THR B CA 1
ATOM 5558 C C . THR B 1 313 ? 10.641 5.859 4.738 1 98.19 313 THR B C 1
ATOM 5560 O O . THR B 1 313 ? 11.078 6.922 5.191 1 98.19 313 THR B O 1
ATOM 5563 N N . PHE B 1 314 ? 10.32 5.656 3.504 1 98.44 314 PHE B N 1
ATOM 5564 C CA . PHE B 1 314 ? 10.406 6.676 2.465 1 98.44 314 PHE B CA 1
ATOM 5565 C C . PHE B 1 314 ? 9.031 6.957 1.864 1 98.44 314 PHE B C 1
ATOM 5567 O O . PHE B 1 314 ? 8.125 6.125 1.957 1 98.44 314 PHE B O 1
ATOM 5574 N N . GLU B 1 315 ? 8.875 8.148 1.275 1 98.06 315 GLU B N 1
ATOM 5575 C CA . GLU B 1 315 ? 7.586 8.516 0.697 1 98.06 315 GLU B CA 1
ATOM 5576 C C . GLU B 1 315 ? 7.73 8.906 -0.771 1 98.06 315 GLU B C 1
ATOM 5578 O O . GLU B 1 315 ? 8.836 9.211 -1.231 1 98.06 315 GLU B O 1
ATOM 5583 N N . GLY B 1 316 ? 6.652 8.836 -1.488 1 98.19 316 GLY B N 1
ATOM 5584 C CA . GLY B 1 316 ? 6.504 9.32 -2.852 1 98.19 316 GLY B CA 1
ATOM 5585 C C . GLY B 1 316 ? 5.125 9.891 -3.139 1 98.19 316 GLY B C 1
ATOM 5586 O O . GLY B 1 316 ? 4.164 9.586 -2.43 1 98.19 316 GLY B O 1
ATOM 5587 N N . PHE B 1 317 ? 5.094 10.789 -4.156 1 98.44 317 PHE B N 1
ATOM 5588 C CA . PHE B 1 317 ? 3.871 11.484 -4.535 1 98.44 317 PHE B CA 1
ATOM 5589 C C . PHE B 1 317 ? 3.637 11.391 -6.035 1 98.44 317 PHE B C 1
ATOM 5591 O O . PHE B 1 317 ? 4.438 10.789 -6.758 1 98.44 317 PHE B O 1
ATOM 5598 N N . SER B 1 318 ? 2.482 11.984 -6.496 1 98.5 318 SER B N 1
ATOM 5599 C CA . SER B 1 318 ? 2.035 11.898 -7.883 1 98.5 318 SER B CA 1
ATOM 5600 C C . SER B 1 318 ? 2.764 12.914 -8.758 1 98.5 318 SER B C 1
ATOM 5602 O O . SER B 1 318 ? 2.141 13.594 -9.578 1 98.5 318 SER B O 1
ATOM 5604 N N . VAL B 1 319 ? 4.023 13.102 -8.539 1 98.5 319 VAL B N 1
ATOM 5605 C CA . VAL B 1 319 ? 4.914 13.875 -9.398 1 98.5 319 VAL B CA 1
ATOM 5606 C C . VAL B 1 319 ? 5.984 12.969 -9.992 1 98.5 319 VAL B C 1
ATOM 5608 O O . VAL B 1 319 ? 6.77 12.359 -9.258 1 98.5 319 VAL B O 1
ATOM 5611 N N . ASP B 1 320 ? 6.004 12.844 -11.289 1 97.88 320 ASP B N 1
ATOM 5612 C CA . ASP B 1 320 ? 6.891 11.852 -11.891 1 97.88 320 ASP B CA 1
ATOM 5613 C C . ASP B 1 320 ? 8.328 12.375 -11.961 1 97.88 320 ASP B C 1
ATOM 5615 O O . ASP B 1 320 ? 8.617 13.477 -11.5 1 97.88 320 ASP B O 1
ATOM 5619 N N . GLU B 1 321 ? 9.219 11.586 -12.414 1 94.94 321 GLU B N 1
ATOM 5620 C CA . GLU B 1 321 ? 10.648 11.867 -12.375 1 94.94 321 GLU B CA 1
ATOM 5621 C C . GLU B 1 321 ? 11 13.039 -13.289 1 94.94 321 GLU B C 1
ATOM 5623 O O . GLU B 1 321 ? 12.094 13.602 -13.188 1 94.94 321 GLU B O 1
ATOM 5628 N N . ASN B 1 322 ? 10.125 13.461 -14.156 1 96.12 322 ASN B N 1
ATOM 5629 C CA . ASN B 1 322 ? 10.344 14.609 -15.031 1 96.12 322 ASN B CA 1
ATOM 5630 C C . ASN B 1 322 ? 9.695 15.875 -14.469 1 96.12 322 ASN B C 1
ATOM 5632 O O . ASN B 1 322 ? 9.734 16.938 -15.102 1 96.12 322 ASN B O 1
ATOM 5636 N N . GLY B 1 323 ? 9.102 15.805 -13.328 1 96.56 323 GLY B N 1
ATOM 5637 C CA . GLY B 1 323 ? 8.516 16.953 -12.656 1 96.56 323 GLY B CA 1
ATOM 5638 C C . GLY B 1 323 ? 7.062 17.188 -13.016 1 96.56 323 GLY B C 1
ATOM 5639 O O . GLY B 1 323 ? 6.453 18.156 -12.57 1 96.56 323 GLY B O 1
ATOM 5640 N N . LYS B 1 324 ? 6.492 16.312 -13.82 1 98.12 324 LYS B N 1
ATOM 5641 C CA . LYS B 1 324 ? 5.094 16.453 -14.211 1 98.12 324 LYS B CA 1
ATOM 5642 C C . LYS B 1 324 ? 4.164 16.016 -13.078 1 98.12 324 LYS B C 1
ATOM 5644 O O . LYS B 1 324 ? 4.352 14.945 -12.492 1 98.12 324 LYS B O 1
ATOM 5649 N N . GLN B 1 325 ? 3.139 16.828 -12.805 1 98.62 325 GLN B N 1
ATOM 5650 C CA . GLN B 1 325 ? 2.113 16.531 -11.805 1 98.62 325 GLN B CA 1
ATOM 5651 C C . GLN B 1 325 ? 1.025 15.633 -12.391 1 98.62 325 GLN B C 1
ATOM 5653 O O . GLN B 1 325 ? 0.485 15.922 -13.461 1 98.62 325 GLN B O 1
ATOM 5658 N N . HIS B 1 326 ? 0.707 14.508 -11.711 1 98.5 326 HIS B N 1
ATOM 5659 C CA . HIS B 1 326 ? -0.39 13.617 -12.078 1 98.5 326 HIS B CA 1
ATOM 5660 C C . HIS B 1 326 ? -1.497 13.648 -11.031 1 98.5 326 HIS B C 1
ATOM 5662 O O . HIS B 1 326 ? -1.23 13.867 -9.844 1 98.5 326 HIS B O 1
ATOM 5668 N N . PHE B 1 327 ? -2.738 13.516 -11.484 1 98.19 327 PHE B N 1
ATOM 5669 C CA . PHE B 1 327 ? -3.889 13.547 -10.586 1 98.19 327 PHE B CA 1
ATOM 5670 C C . PHE B 1 327 ? -4.059 12.211 -9.875 1 98.19 327 PHE B C 1
ATOM 5672 O O . PHE B 1 327 ? -4.43 11.211 -10.492 1 98.19 327 PHE B O 1
ATOM 5679 N N . LEU B 1 328 ? -3.848 12.141 -8.594 1 97.25 328 LEU B N 1
ATOM 5680 C CA . LEU B 1 328 ? -4.078 11.031 -7.672 1 97.25 328 LEU B CA 1
ATOM 5681 C C . LEU B 1 328 ? -3.619 9.719 -8.289 1 97.25 328 LEU B C 1
ATOM 5683 O O . LEU B 1 328 ? -4.383 8.75 -8.328 1 97.25 328 LEU B O 1
ATOM 5687 N N . ASP B 1 329 ? -2.391 9.711 -8.75 1 98.38 329 ASP B N 1
ATOM 5688 C CA . ASP B 1 329 ? -1.816 8.531 -9.391 1 98.38 329 ASP B CA 1
ATOM 5689 C C . ASP B 1 329 ? -0.923 7.758 -8.43 1 98.38 329 ASP B C 1
ATOM 5691 O O . ASP B 1 329 ? 0.268 8.047 -8.305 1 98.38 329 ASP B O 1
ATOM 5695 N N . ALA B 1 330 ? -1.502 6.719 -7.844 1 98.56 330 ALA B N 1
ATOM 5696 C CA . ALA B 1 330 ? -0.779 5.938 -6.844 1 98.56 330 ALA B CA 1
ATOM 5697 C C . ALA B 1 330 ? 0.358 5.145 -7.48 1 98.56 330 ALA B C 1
ATOM 5699 O O . ALA B 1 330 ? 1.334 4.801 -6.809 1 98.56 330 ALA B O 1
ATOM 5700 N N . THR B 1 331 ? 0.247 4.801 -8.797 1 98.62 331 THR B N 1
ATOM 5701 C CA . THR B 1 331 ? 1.312 4.086 -9.492 1 98.62 331 THR B CA 1
ATOM 5702 C C . THR B 1 331 ? 2.559 4.957 -9.617 1 98.62 331 THR B C 1
ATOM 5704 O O . THR B 1 331 ? 3.668 4.508 -9.32 1 98.62 331 THR B O 1
ATOM 5707 N N . VAL B 1 332 ? 2.383 6.223 -9.992 1 98.56 332 VAL B N 1
ATOM 5708 C CA . VAL B 1 332 ? 3.486 7.176 -10.086 1 98.56 332 VAL B CA 1
ATOM 5709 C C . VAL B 1 332 ? 4.07 7.422 -8.695 1 98.56 332 VAL B C 1
ATOM 5711 O O . VAL B 1 332 ? 5.293 7.445 -8.523 1 98.56 332 VAL B O 1
ATOM 5714 N N . ALA B 1 333 ? 3.191 7.613 -7.738 1 98.69 333 ALA B N 1
ATOM 5715 C CA . ALA B 1 333 ? 3.656 7.848 -6.375 1 98.69 333 ALA B CA 1
ATOM 5716 C C . ALA B 1 333 ? 4.559 6.711 -5.902 1 98.69 333 ALA B C 1
ATOM 5718 O O . ALA B 1 333 ? 5.602 6.957 -5.289 1 98.69 333 ALA B O 1
ATOM 5719 N N . TYR B 1 334 ? 4.168 5.473 -6.164 1 98.75 334 TYR B N 1
ATOM 5720 C CA . TYR B 1 334 ? 4.945 4.332 -5.695 1 98.75 334 TYR B CA 1
ATOM 5721 C C . TYR B 1 334 ? 6.281 4.246 -6.422 1 98.75 334 TYR B C 1
ATOM 5723 O O . TYR B 1 334 ? 7.293 3.855 -5.832 1 98.75 334 TYR B O 1
ATOM 5731 N N . ARG B 1 335 ? 6.27 4.562 -7.719 1 98.56 335 ARG B N 1
ATOM 5732 C CA . ARG B 1 335 ? 7.531 4.645 -8.453 1 98.56 335 ARG B CA 1
ATOM 5733 C C . ARG B 1 335 ? 8.477 5.641 -7.797 1 98.56 335 ARG B C 1
ATOM 5735 O O . ARG B 1 335 ? 9.664 5.352 -7.609 1 98.56 335 ARG B O 1
ATOM 5742 N N . GLN B 1 336 ? 7.957 6.777 -7.434 1 98.44 336 GLN B N 1
ATOM 5743 C CA . GLN B 1 336 ? 8.773 7.797 -6.781 1 98.44 336 GLN B CA 1
ATOM 5744 C C . GLN B 1 336 ? 9.273 7.316 -5.426 1 98.44 336 GLN B C 1
ATOM 5746 O O . GLN B 1 336 ? 10.414 7.602 -5.043 1 98.44 336 GLN B O 1
ATOM 5751 N N . THR B 1 337 ? 8.438 6.629 -4.676 1 98.56 337 THR B N 1
ATOM 5752 C CA . THR B 1 337 ? 8.859 6.051 -3.402 1 98.56 337 THR B CA 1
ATOM 5753 C C . THR B 1 337 ? 10.07 5.145 -3.594 1 98.56 337 THR B C 1
ATOM 5755 O O . THR B 1 337 ? 11.062 5.254 -2.863 1 98.56 337 THR B O 1
ATOM 5758 N N . CYS B 1 338 ? 9.977 4.254 -4.566 1 98.44 338 CYS B N 1
ATOM 5759 C CA . CYS B 1 338 ? 11.07 3.338 -4.859 1 98.44 338 CYS B CA 1
ATOM 5760 C C . CYS B 1 338 ? 12.344 4.102 -5.195 1 98.44 338 CYS B C 1
ATOM 5762 O O . CYS B 1 338 ? 13.43 3.754 -4.715 1 98.44 338 CYS B O 1
ATOM 5764 N N . LEU B 1 339 ? 12.211 5.098 -6 1 98.38 339 LEU B N 1
ATOM 5765 C CA . LEU B 1 339 ? 13.367 5.863 -6.434 1 98.38 339 LEU B CA 1
ATOM 5766 C C . LEU B 1 339 ? 14.023 6.574 -5.25 1 98.38 339 LEU B C 1
ATOM 5768 O O . LEU B 1 339 ? 15.242 6.719 -5.203 1 98.38 339 LEU B O 1
ATOM 5772 N N . ARG B 1 340 ? 13.211 7.031 -4.258 1 98.06 340 ARG B N 1
ATOM 5773 C CA . ARG B 1 340 ? 13.781 7.66 -3.07 1 98.06 340 ARG B CA 1
ATOM 5774 C C . ARG B 1 340 ? 14.641 6.676 -2.283 1 98.06 340 ARG B C 1
ATOM 5776 O O . ARG B 1 340 ? 15.695 7.043 -1.768 1 98.06 340 ARG B O 1
ATOM 5783 N N . VAL B 1 341 ? 14.219 5.434 -2.188 1 98.44 341 VAL B N 1
ATOM 5784 C CA . VAL B 1 341 ? 14.992 4.418 -1.488 1 98.44 341 VAL B CA 1
ATOM 5785 C C . VAL B 1 341 ? 16.312 4.172 -2.227 1 98.44 341 VAL B C 1
ATOM 5787 O O . VAL B 1 341 ? 17.375 4.09 -1.605 1 98.44 341 VAL B O 1
ATOM 5790 N N . ILE B 1 342 ? 16.203 4.035 -3.539 1 98.31 342 ILE B N 1
ATOM 5791 C CA . ILE B 1 342 ? 17.375 3.76 -4.355 1 98.31 342 ILE B CA 1
ATOM 5792 C C . ILE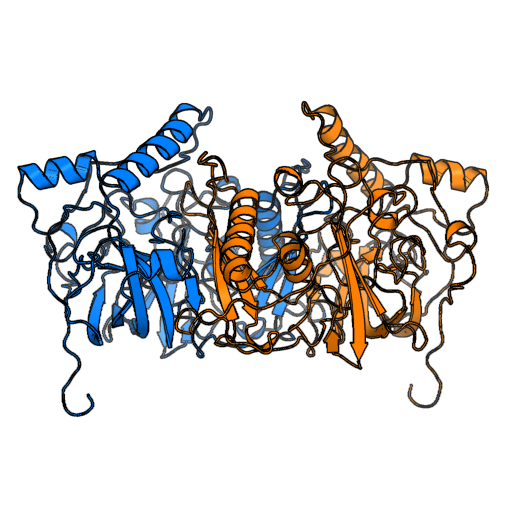 B 1 342 ? 18.391 4.887 -4.188 1 98.31 342 ILE B C 1
ATOM 5794 O O . ILE B 1 342 ? 19.578 4.633 -3.973 1 98.31 342 ILE B O 1
ATOM 5798 N N . GLU B 1 343 ? 17.922 6.125 -4.254 1 96.88 343 GLU B N 1
ATOM 5799 C CA . GLU B 1 343 ? 18.781 7.285 -4.09 1 96.88 343 GLU B CA 1
ATOM 5800 C C . GLU B 1 343 ? 19.453 7.285 -2.717 1 96.88 343 GLU B C 1
ATOM 5802 O O . GLU B 1 343 ? 20.625 7.637 -2.59 1 96.88 343 GLU B O 1
ATOM 5807 N N . TYR B 1 344 ? 18.766 6.902 -1.707 1 97.75 344 TYR B N 1
ATOM 5808 C CA . TYR B 1 344 ? 19.297 6.887 -0.348 1 97.75 344 TYR B CA 1
ATOM 5809 C C . TYR B 1 344 ? 20.359 5.812 -0.192 1 97.75 344 TYR B C 1
ATOM 5811 O O . TYR B 1 344 ? 21.438 6.07 0.355 1 97.75 344 TYR B O 1
ATOM 5819 N N . LEU B 1 345 ? 20.094 4.594 -0.682 1 97.56 345 LEU B N 1
ATOM 5820 C CA . LEU B 1 345 ? 20.938 3.441 -0.403 1 97.56 345 LEU B CA 1
ATOM 5821 C C . LEU B 1 345 ? 22.172 3.441 -1.306 1 97.56 345 LEU B C 1
ATOM 5823 O O . LEU B 1 345 ? 23.188 2.842 -0.968 1 97.56 345 LEU B O 1
ATOM 5827 N N . ARG B 1 346 ? 22.094 4.105 -2.473 1 96.06 346 ARG B N 1
ATOM 5828 C CA . ARG B 1 346 ? 23.266 4.117 -3.361 1 96.06 346 ARG B CA 1
ATOM 5829 C C . ARG B 1 346 ? 24.453 4.805 -2.699 1 96.06 346 ARG B C 1
ATOM 5831 O O . ARG B 1 346 ? 25.594 4.543 -3.053 1 96.06 346 ARG B O 1
ATOM 5838 N N . ARG B 1 347 ? 24.188 5.641 -1.702 1 94.56 347 ARG B N 1
ATOM 5839 C CA . ARG B 1 347 ? 25.234 6.391 -1 1 94.56 347 ARG B CA 1
ATOM 5840 C C . ARG B 1 347 ? 26.203 5.449 -0.285 1 94.56 347 ARG B C 1
ATOM 5842 O O . ARG B 1 347 ? 27.328 5.832 0.026 1 94.56 347 ARG B O 1
ATOM 5849 N N . TYR B 1 348 ? 25.781 4.254 -0.073 1 96.56 348 TYR B N 1
ATOM 5850 C CA . TYR B 1 348 ? 26.594 3.307 0.679 1 96.56 348 TYR B CA 1
ATOM 5851 C C . TYR B 1 348 ? 27.453 2.467 -0.256 1 96.56 348 TYR B C 1
ATOM 5853 O O . TYR B 1 348 ? 28.297 1.676 0.198 1 96.56 348 TYR B O 1
ATOM 5861 N N . GLY B 1 349 ? 27.203 2.623 -1.604 1 97.12 349 GLY B N 1
ATOM 5862 C CA . GLY B 1 349 ? 28.078 1.938 -2.541 1 97.12 349 GLY B CA 1
ATOM 5863 C C . GLY B 1 349 ? 27.344 0.996 -3.471 1 97.12 349 GLY B C 1
ATOM 5864 O O . GLY B 1 349 ? 27.891 0.56 -4.484 1 97.12 349 GLY B O 1
ATOM 5865 N N . TYR B 1 350 ? 26.125 0.674 -3.188 1 98.25 350 TYR B N 1
ATOM 5866 C CA . TYR B 1 350 ? 25.344 -0.192 -4.062 1 98.25 350 TYR B CA 1
ATOM 5867 C C . TYR B 1 350 ? 25.094 0.479 -5.406 1 98.25 350 TYR B C 1
ATOM 5869 O O . TYR B 1 350 ? 24.891 1.694 -5.469 1 98.25 350 TYR B O 1
ATOM 5877 N N . SER B 1 351 ? 25.172 -0.309 -6.457 1 98.19 351 SER B N 1
ATOM 5878 C CA . SER B 1 351 ? 24.594 0.193 -7.699 1 98.19 351 SER B CA 1
ATOM 5879 C C . SER B 1 351 ? 23.078 0.276 -7.609 1 98.19 351 SER B C 1
ATOM 5881 O O . SER B 1 351 ? 22.469 -0.394 -6.777 1 98.19 351 SER B O 1
ATOM 5883 N N . ASP B 1 352 ? 22.5 1.068 -8.492 1 98.44 352 ASP B N 1
ATOM 5884 C CA . ASP B 1 352 ? 21.047 1.188 -8.539 1 98.44 352 ASP B CA 1
ATOM 5885 C C . ASP B 1 352 ? 20.391 -0.167 -8.789 1 98.44 352 ASP B C 1
ATOM 5887 O O . ASP B 1 352 ? 19.344 -0.477 -8.211 1 98.44 352 ASP B O 1
ATOM 5891 N N . TYR B 1 353 ? 20.953 -0.991 -9.68 1 98.62 353 TYR B N 1
ATOM 5892 C CA . TYR B 1 353 ? 20.391 -2.293 -10.016 1 98.62 353 TYR B CA 1
ATOM 5893 C C . TYR B 1 353 ? 20.453 -3.236 -8.82 1 98.62 353 TYR B C 1
ATOM 5895 O O . TYR B 1 353 ? 19.531 -4.039 -8.617 1 98.62 353 TYR B O 1
ATOM 5903 N N . GLN B 1 354 ? 21.531 -3.176 -8.031 1 98.75 354 GLN B N 1
ATOM 5904 C CA . GLN B 1 354 ? 21.578 -3.977 -6.816 1 98.75 354 GLN B CA 1
ATOM 5905 C C . GLN B 1 354 ? 20.438 -3.613 -5.867 1 98.75 354 GLN B C 1
ATOM 5907 O O . GLN B 1 354 ? 19.797 -4.496 -5.301 1 98.75 354 GLN B O 1
ATOM 5912 N N . ILE B 1 355 ? 20.172 -2.354 -5.695 1 98.75 355 ILE B N 1
ATOM 5913 C CA . ILE B 1 355 ? 19.109 -1.9 -4.789 1 98.75 355 ILE B CA 1
ATOM 5914 C C . ILE B 1 355 ? 17.75 -2.264 -5.359 1 98.75 355 ILE B C 1
ATOM 5916 O O . ILE B 1 355 ? 16.844 -2.672 -4.621 1 98.75 355 ILE B O 1
ATOM 5920 N N . TYR B 1 356 ? 17.594 -2.045 -6.684 1 98.62 356 TYR B N 1
ATOM 5921 C CA . TYR B 1 356 ? 16.359 -2.412 -7.363 1 98.62 356 TYR B CA 1
ATOM 5922 C C . TYR B 1 356 ? 16.031 -3.885 -7.141 1 98.62 356 TYR B C 1
ATOM 5924 O O . TYR B 1 356 ? 14.906 -4.227 -6.773 1 98.62 356 TYR B O 1
ATOM 5932 N N . LEU B 1 357 ? 17.016 -4.773 -7.293 1 98.75 357 LEU B N 1
ATOM 5933 C CA . LEU B 1 357 ? 16.844 -6.203 -7.031 1 98.75 357 LEU B CA 1
ATOM 5934 C C . LEU B 1 357 ? 16.516 -6.449 -5.566 1 98.75 357 LEU B C 1
ATOM 5936 O O . LEU B 1 357 ? 15.617 -7.246 -5.262 1 98.75 357 LEU B O 1
ATOM 5940 N N . LEU B 1 358 ? 17.188 -5.766 -4.695 1 98.75 358 LEU B N 1
ATOM 5941 C CA . LEU B 1 358 ? 16.969 -5.934 -3.262 1 98.75 358 LEU B CA 1
ATOM 5942 C C . LEU B 1 358 ? 15.539 -5.547 -2.877 1 98.75 358 LEU B C 1
ATOM 5944 O O . LEU B 1 358 ? 14.859 -6.301 -2.176 1 98.75 358 LEU B O 1
ATOM 5948 N N . LEU B 1 359 ? 15.07 -4.355 -3.33 1 98.56 359 LEU B N 1
ATOM 5949 C CA . LEU B 1 359 ? 13.75 -3.854 -2.959 1 98.56 359 LEU B CA 1
ATOM 5950 C C . LEU B 1 359 ? 12.656 -4.77 -3.492 1 98.56 359 LEU B C 1
ATOM 5952 O O . LEU B 1 359 ? 11.57 -4.852 -2.908 1 98.56 359 LEU B O 1
ATOM 5956 N N . SER B 1 360 ? 12.906 -5.453 -4.531 1 98.19 360 SER B N 1
ATOM 5957 C CA . SER B 1 360 ? 11.906 -6.328 -5.137 1 98.19 360 SER B CA 1
ATOM 5958 C C . SER B 1 360 ? 11.688 -7.578 -4.293 1 98.19 360 SER B C 1
ATOM 5960 O O . SER B 1 360 ? 10.586 -8.141 -4.281 1 98.19 360 SER B O 1
ATOM 5962 N N . CYS B 1 361 ? 12.742 -8.008 -3.588 1 98 361 CYS B N 1
ATOM 5963 C CA . CYS B 1 361 ? 12.625 -9.344 -3.002 1 98 361 CYS B CA 1
ATOM 5964 C C . CYS B 1 361 ? 12.688 -9.273 -1.481 1 98 361 CYS B C 1
ATOM 5966 O O . CYS B 1 361 ? 12.219 -10.18 -0.795 1 98 361 CYS B O 1
ATOM 5968 N N . ALA B 1 362 ? 13.375 -8.242 -0.909 1 97.31 362 ALA B N 1
ATOM 5969 C CA . ALA B 1 362 ? 13.375 -8.094 0.545 1 97.31 362 ALA B CA 1
ATOM 5970 C C . ALA B 1 362 ? 11.977 -7.773 1.066 1 97.31 362 ALA B C 1
ATOM 5972 O O . ALA B 1 362 ? 11.156 -7.211 0.342 1 97.31 362 ALA B O 1
ATOM 5973 N N . PRO B 1 363 ? 11.664 -8.172 2.303 1 95.69 363 PRO B N 1
ATOM 5974 C CA . PRO B 1 363 ? 10.297 -7.977 2.803 1 95.69 363 PRO B CA 1
ATOM 5975 C C . PRO B 1 363 ? 10.016 -6.527 3.188 1 95.69 363 PRO B C 1
ATOM 5977 O O . PRO B 1 363 ? 9.617 -6.254 4.324 1 95.69 363 PRO B O 1
ATOM 5980 N N . VAL B 1 364 ? 10.141 -5.641 2.238 1 97 364 VAL B N 1
ATOM 5981 C CA . VAL B 1 364 ? 9.805 -4.238 2.441 1 97 364 VAL B CA 1
ATOM 5982 C C . VAL B 1 364 ? 8.289 -4.078 2.545 1 97 364 VAL B C 1
ATOM 5984 O O . VAL B 1 364 ? 7.539 -4.922 2.059 1 97 364 VAL B O 1
ATOM 5987 N N . GLN B 1 365 ? 7.871 -3.037 3.213 1 96.5 365 GLN B N 1
ATOM 5988 C CA . GLN B 1 365 ? 6.457 -2.723 3.381 1 96.5 365 GLN B CA 1
ATOM 5989 C C . GLN B 1 365 ? 6.051 -1.538 2.51 1 96.5 365 GLN B C 1
ATOM 5991 O O . GLN B 1 365 ? 6.422 -0.396 2.791 1 96.5 365 GLN B O 1
ATOM 5996 N N . GLY B 1 366 ? 5.297 -1.808 1.462 1 98 366 GLY B N 1
ATOM 5997 C CA . GLY B 1 366 ? 4.801 -0.771 0.572 1 98 366 GLY B CA 1
ATOM 5998 C C . GLY B 1 366 ? 3.334 -0.448 0.793 1 98 366 GLY B C 1
ATOM 5999 O O . GLY B 1 366 ? 2.461 -1.26 0.48 1 98 366 GLY B O 1
ATOM 6000 N N . HIS B 1 367 ? 3.035 0.801 1.279 1 98.31 367 HIS B N 1
ATOM 6001 C CA . HIS B 1 367 ? 1.68 1.184 1.655 1 98.31 367 HIS B CA 1
ATOM 6002 C C . HIS B 1 367 ? 1.154 2.303 0.763 1 98.31 367 HIS B C 1
ATOM 6004 O O . HIS B 1 367 ? 1.937 3.059 0.182 1 98.31 367 HIS B O 1
ATOM 6010 N N . ILE B 1 368 ? -0.166 2.279 0.633 1 98.38 368 ILE B N 1
ATOM 6011 C CA . ILE B 1 368 ? -0.882 3.477 0.207 1 98.38 368 ILE B CA 1
ATOM 6012 C C . ILE B 1 368 ? -1.27 4.309 1.427 1 98.38 368 ILE B C 1
ATOM 6014 O O . ILE B 1 368 ? -2.266 4.02 2.094 1 98.38 368 ILE B O 1
ATOM 6018 N N . ALA B 1 369 ? -0.567 5.398 1.64 1 97.69 369 ALA B N 1
ATOM 6019 C CA . ALA B 1 369 ? -0.732 6.164 2.873 1 97.69 369 ALA B CA 1
ATOM 6020 C C . ALA B 1 369 ? -1.93 7.105 2.777 1 97.69 369 ALA B C 1
ATOM 6022 O O . ALA B 1 369 ? -2.766 7.148 3.684 1 97.69 369 ALA B O 1
ATOM 6023 N N . GLY B 1 370 ? -2.012 7.855 1.76 1 97.19 370 GLY B N 1
ATOM 6024 C CA . GLY B 1 370 ? -3.1 8.789 1.498 1 97.19 370 GLY B CA 1
ATOM 6025 C C . GLY B 1 370 ? -3.498 8.844 0.035 1 97.19 370 GLY B C 1
ATOM 6026 O O . GLY B 1 370 ? -2.639 8.828 -0.849 1 97.19 370 GLY B O 1
ATOM 6027 N N . ILE B 1 371 ? -4.828 8.93 -0.215 1 97.38 371 ILE B N 1
ATOM 6028 C CA . ILE B 1 371 ? -5.238 8.844 -1.612 1 97.38 371 ILE B CA 1
ATOM 6029 C C . ILE B 1 371 ? -6.348 9.852 -1.888 1 97.38 371 ILE B C 1
ATOM 6031 O O . ILE B 1 371 ? -7.078 9.727 -2.875 1 97.38 371 ILE B O 1
ATOM 6035 N N . VAL B 1 372 ? -6.48 10.938 -1.067 1 96.44 372 VAL B N 1
ATOM 6036 C CA . VAL B 1 372 ? -7.609 11.844 -1.252 1 96.44 372 VAL B CA 1
ATOM 6037 C C . VAL B 1 372 ? -7.113 13.281 -1.334 1 96.44 372 VAL B C 1
ATOM 6039 O O . VAL B 1 372 ? -7.875 14.195 -1.675 1 96.44 372 VAL B O 1
ATOM 6042 N N . ASP B 1 373 ? -5.871 13.586 -1.025 1 96.94 373 ASP B N 1
ATOM 6043 C CA . ASP B 1 373 ? -5.34 14.945 -0.965 1 96.94 373 ASP B CA 1
ATOM 6044 C C . ASP B 1 373 ? -4.918 15.43 -2.35 1 96.94 373 ASP B C 1
ATOM 6046 O O . ASP B 1 373 ? -3.725 15.516 -2.646 1 96.94 373 ASP B O 1
ATOM 6050 N N . ILE B 1 374 ? -5.863 15.836 -3.121 1 96.88 374 ILE B N 1
ATOM 6051 C CA . ILE B 1 374 ? -5.602 16.156 -4.52 1 96.88 374 ILE B CA 1
ATOM 6052 C C . ILE B 1 374 ? -4.578 17.297 -4.602 1 96.88 374 ILE B C 1
ATOM 6054 O O . ILE B 1 374 ? -4.594 18.219 -3.785 1 96.88 374 ILE B O 1
ATOM 6058 N N . PRO B 1 375 ? -3.678 17.219 -5.59 1 97.88 375 PRO B N 1
ATOM 6059 C CA . PRO B 1 375 ? -3.598 16.234 -6.676 1 97.88 375 PRO B CA 1
ATOM 6060 C C . PRO B 1 375 ? -2.768 15.008 -6.301 1 97.88 375 PRO B C 1
ATOM 6062 O O . PRO B 1 375 ? -2.541 14.133 -7.141 1 97.88 375 PRO B O 1
ATOM 6065 N N . ASN B 1 376 ? -2.322 14.852 -5.074 1 97.62 376 ASN B N 1
ATOM 6066 C CA . ASN B 1 376 ? -1.279 13.875 -4.793 1 97.62 376 ASN B CA 1
ATOM 6067 C C . ASN B 1 376 ? -1.827 12.68 -4.016 1 97.62 376 ASN B C 1
ATOM 6069 O O . ASN B 1 376 ? -2.5 12.852 -2.998 1 97.62 376 ASN B O 1
ATOM 6073 N N . ALA B 1 377 ? -1.541 11.469 -4.559 1 97.88 377 ALA B N 1
ATOM 6074 C CA . ALA B 1 377 ? -1.481 10.312 -3.674 1 97.88 377 ALA B CA 1
ATOM 6075 C C . ALA B 1 377 ? -0.13 10.227 -2.971 1 97.88 377 ALA B C 1
ATOM 6077 O O . ALA B 1 377 ? 0.877 10.719 -3.486 1 97.88 377 ALA B O 1
ATOM 6078 N N . CYS B 1 378 ? -0.167 9.719 -1.761 1 98.31 378 CYS B N 1
ATOM 6079 C CA . CYS B 1 378 ? 1.062 9.469 -1.017 1 98.31 378 CYS B CA 1
ATOM 6080 C C . CYS B 1 378 ? 1.257 7.98 -0.77 1 98.31 378 CYS B C 1
ATOM 6082 O O . CYS B 1 378 ? 0.362 7.309 -0.254 1 98.31 378 CYS B O 1
ATOM 6084 N N . THR B 1 379 ? 2.377 7.426 -1.215 1 98.62 379 THR B N 1
ATOM 6085 C CA . THR B 1 379 ? 2.758 6.051 -0.906 1 98.62 379 THR B CA 1
ATOM 6086 C C . THR B 1 379 ? 4.043 6.02 -0.081 1 98.62 379 THR B C 1
ATOM 6088 O O . THR B 1 379 ? 4.789 7 -0.046 1 98.62 379 THR B O 1
ATOM 6091 N N . THR B 1 380 ? 4.234 4.918 0.667 1 98.56 380 THR B N 1
ATOM 6092 C CA . THR B 1 380 ? 5.441 4.762 1.472 1 98.56 380 THR B CA 1
ATOM 6093 C C . THR B 1 380 ? 6.039 3.369 1.283 1 98.56 380 THR B C 1
ATOM 6095 O O . THR B 1 380 ? 5.348 2.439 0.865 1 98.56 380 THR B O 1
ATOM 6098 N N . MET B 1 381 ? 7.289 3.26 1.532 1 98.5 381 MET B N 1
ATOM 6099 C CA . MET B 1 381 ? 7.988 1.983 1.632 1 98.5 381 MET B CA 1
ATOM 6100 C C . MET B 1 381 ? 8.883 1.95 2.867 1 98.5 381 MET B C 1
ATOM 6102 O O . MET B 1 381 ? 9.773 2.785 3.014 1 98.5 381 MET B O 1
ATOM 6106 N N . GLY B 1 382 ? 8.602 1.046 3.795 1 97.81 382 GLY B N 1
ATOM 6107 C CA . GLY B 1 382 ? 9.484 0.774 4.918 1 97.81 382 GLY B CA 1
ATOM 6108 C C . GLY B 1 382 ? 10.539 -0.271 4.605 1 97.81 382 GLY B C 1
ATOM 6109 O O . GLY B 1 382 ? 10.211 -1.401 4.238 1 97.81 382 GLY B O 1
ATOM 6110 N N . VAL B 1 383 ? 11.781 0.073 4.727 1 98.38 383 VAL B N 1
ATOM 6111 C CA . VAL B 1 383 ? 12.914 -0.828 4.539 1 98.38 383 VAL B CA 1
ATOM 6112 C C . VAL B 1 383 ? 13.398 -1.338 5.891 1 98.38 383 VAL B C 1
ATOM 6114 O O . VAL B 1 383 ? 13.797 -0.55 6.754 1 98.38 383 VAL B O 1
ATOM 6117 N N . PRO B 1 384 ? 13.328 -2.658 6.102 1 97.5 384 PRO B N 1
ATOM 6118 C CA . PRO B 1 384 ? 13.859 -3.156 7.375 1 97.5 384 PRO B CA 1
ATOM 6119 C C . PRO B 1 384 ? 15.359 -2.924 7.52 1 97.5 384 PRO B C 1
ATOM 6121 O O . PRO B 1 384 ? 16.156 -3.455 6.734 1 97.5 384 PRO B O 1
ATOM 6124 N N . MET B 1 385 ? 15.703 -2.248 8.555 1 97.25 385 MET B N 1
ATOM 6125 C CA . MET B 1 385 ? 17.094 -1.827 8.711 1 97.25 385 MET B CA 1
ATOM 6126 C C . MET B 1 385 ? 17.969 -2.998 9.148 1 97.25 385 MET B C 1
ATOM 6128 O O . MET B 1 385 ? 19.156 -3.029 8.844 1 97.25 385 MET B O 1
ATOM 6132 N N . ASP B 1 386 ? 17.344 -3.994 9.75 1 97 386 ASP B N 1
ATOM 6133 C CA . ASP B 1 386 ? 18.094 -5.086 10.367 1 97 386 ASP B CA 1
ATOM 6134 C C . ASP B 1 386 ? 18.562 -6.094 9.32 1 97 386 ASP B C 1
ATOM 6136 O O . ASP B 1 386 ? 19.312 -7.02 9.633 1 97 386 ASP B O 1
ATOM 6140 N N . ILE B 1 387 ? 18.203 -5.906 8.094 1 97.94 387 ILE B N 1
ATOM 6141 C CA . ILE B 1 387 ? 18.625 -6.859 7.074 1 97.94 387 ILE B CA 1
ATOM 6142 C C . ILE B 1 387 ? 20.062 -6.531 6.629 1 97.94 387 ILE B C 1
ATOM 6144 O O . ILE B 1 387 ? 20.703 -7.336 5.953 1 97.94 387 ILE B O 1
ATOM 6148 N N . PHE B 1 388 ? 20.531 -5.387 6.988 1 97.94 388 PHE B N 1
ATOM 6149 C CA . PHE B 1 388 ? 21.875 -4.953 6.652 1 97.94 388 PHE B CA 1
ATOM 6150 C C . PHE B 1 388 ? 22.844 -5.23 7.801 1 97.94 388 PHE B C 1
ATOM 6152 O O . PHE B 1 388 ? 22.453 -5.148 8.969 1 97.94 388 PHE B O 1
ATOM 6159 N N . ASP B 1 389 ? 24.078 -5.551 7.516 1 97.75 389 ASP B N 1
ATOM 6160 C CA . ASP B 1 389 ? 25.078 -5.707 8.57 1 97.75 389 ASP B CA 1
ATOM 6161 C C . ASP B 1 389 ? 25.812 -4.395 8.836 1 97.75 389 ASP B C 1
ATOM 6163 O O . ASP B 1 389 ? 26.875 -4.387 9.469 1 97.75 389 ASP B O 1
ATOM 6167 N N . PHE B 1 390 ? 25.406 -3.27 8.305 1 97.12 390 PHE B N 1
ATOM 6168 C CA . PHE B 1 390 ? 25.859 -1.909 8.562 1 97.12 390 PHE B CA 1
ATOM 6169 C C . PHE B 1 390 ? 24.672 -0.994 8.875 1 97.12 390 PHE B C 1
ATOM 6171 O O . PHE B 1 390 ? 23.516 -1.367 8.656 1 97.12 390 PHE B O 1
ATOM 6178 N N . ASP B 1 391 ? 24.906 0.177 9.453 1 96.5 391 ASP B N 1
ATOM 6179 C CA . ASP B 1 391 ? 23.891 1.089 9.945 1 96.5 391 ASP B CA 1
ATOM 6180 C C . ASP B 1 391 ? 23.422 2.045 8.844 1 96.5 391 ASP B C 1
ATOM 6182 O O . ASP B 1 391 ? 24.219 2.84 8.336 1 96.5 391 ASP B O 1
ATOM 6186 N N . ILE B 1 392 ? 22.125 1.955 8.469 1 96.62 392 ILE B N 1
ATOM 6187 C CA . ILE B 1 392 ? 21.656 2.805 7.387 1 96.62 392 ILE B CA 1
ATOM 6188 C C . ILE B 1 392 ? 20.797 3.934 7.949 1 96.62 392 ILE B C 1
ATOM 6190 O O . ILE B 1 392 ? 20.125 4.648 7.203 1 96.62 392 ILE B O 1
ATOM 6194 N N . ARG B 1 393 ? 20.766 4.148 9.242 1 97.56 393 ARG B N 1
ATOM 6195 C CA . ARG B 1 393 ? 20.016 5.25 9.844 1 97.56 393 ARG B CA 1
ATOM 6196 C C . ARG B 1 393 ? 20.562 6.598 9.375 1 97.56 393 ARG B C 1
ATOM 6198 O O . ARG B 1 393 ? 21.766 6.754 9.18 1 97.56 393 ARG B O 1
ATOM 6205 N N . PRO B 1 394 ? 19.562 7.562 9.25 1 96.75 394 PRO B N 1
ATOM 6206 C CA . PRO B 1 394 ? 19.969 8.891 8.766 1 96.75 394 PRO B CA 1
ATOM 6207 C C . PRO B 1 394 ? 21.047 9.523 9.625 1 96.75 394 PRO B C 1
ATOM 6209 O O . PRO B 1 394 ? 21.875 10.297 9.125 1 96.75 394 PRO B O 1
ATOM 6212 N N . GLU B 1 395 ? 21.156 9.195 10.891 1 94.69 395 GLU B N 1
ATOM 6213 C CA . GLU B 1 395 ? 22.094 9.828 11.812 1 94.69 395 GLU B CA 1
ATOM 6214 C C . GLU B 1 395 ? 23.469 9.172 11.727 1 94.69 395 GLU B C 1
ATOM 6216 O O . GLU B 1 395 ? 24.453 9.719 12.219 1 94.69 395 GLU B O 1
ATOM 6221 N N . ALA B 1 396 ? 23.5 8.039 11.172 1 94.31 396 ALA B N 1
ATOM 6222 C CA . ALA B 1 396 ? 24.766 7.297 11.086 1 94.31 396 ALA B CA 1
ATOM 6223 C C . ALA B 1 396 ? 25.656 7.855 9.984 1 94.31 396 ALA B C 1
ATOM 6225 O O . ALA B 1 396 ? 25.156 8.367 8.977 1 94.31 396 ALA B O 1
ATOM 6226 N N . GLU B 1 397 ? 26.953 7.781 10.227 1 92.31 397 GLU B N 1
ATOM 6227 C CA . GLU B 1 397 ? 27.906 8.164 9.188 1 92.31 397 GLU B CA 1
ATOM 6228 C C . GLU B 1 397 ? 27.844 7.203 8 1 92.31 397 GLU B C 1
ATOM 6230 O O . GLU B 1 397 ? 27.734 5.988 8.18 1 92.31 397 GLU B O 1
ATOM 6235 N N . VAL B 1 398 ? 27.953 7.82 6.887 1 92.19 398 VAL B N 1
ATOM 6236 C CA . VAL B 1 398 ? 27.922 7.004 5.676 1 92.19 398 VAL B CA 1
ATOM 6237 C C . VAL B 1 398 ? 29.344 6.562 5.332 1 92.19 398 VAL B C 1
ATOM 6239 O O . VAL B 1 398 ? 30.25 7.395 5.176 1 92.19 398 VAL B O 1
ATOM 6242 N N . VAL B 1 399 ? 29.516 5.324 5.254 1 91.94 399 VAL B N 1
ATOM 6243 C CA . VAL B 1 399 ? 30.766 4.73 4.773 1 91.94 399 VAL B CA 1
ATOM 6244 C C . VAL B 1 399 ? 30.5 3.949 3.488 1 91.94 399 VAL B C 1
ATOM 6246 O O . VAL B 1 399 ? 29.734 2.977 3.492 1 91.94 399 VAL B O 1
ATOM 6249 N N . LYS B 1 400 ? 31.125 4.457 2.477 1 93.5 400 LYS B N 1
ATOM 6250 C CA . LYS B 1 400 ? 30.984 3.729 1.22 1 93.5 400 LYS B CA 1
ATOM 6251 C C . LYS B 1 400 ? 31.781 2.422 1.253 1 93.5 400 LYS B C 1
ATOM 6253 O O . LYS B 1 400 ? 32.969 2.418 1.567 1 93.5 400 LYS B O 1
ATOM 6258 N N . LEU B 1 401 ? 31.109 1.34 0.911 1 95.12 401 LEU B N 1
ATOM 6259 C CA . LEU B 1 401 ? 31.719 0.018 0.901 1 95.12 401 LEU B CA 1
ATOM 6260 C C . LEU B 1 401 ? 31.844 -0.518 -0.522 1 95.12 401 LEU B C 1
ATOM 6262 O O . LEU B 1 401 ? 31.219 0.016 -1.443 1 95.12 401 LEU B O 1
ATOM 6266 N N . ASP B 1 402 ? 32.75 -1.483 -0.697 1 95.38 402 ASP B N 1
ATOM 6267 C CA . ASP B 1 402 ? 32.781 -2.242 -1.944 1 95.38 402 ASP B CA 1
ATOM 6268 C C . ASP B 1 402 ? 31.641 -3.271 -1.974 1 95.38 402 ASP B C 1
ATOM 6270 O O . ASP B 1 402 ? 31.719 -4.301 -1.298 1 95.38 402 ASP B O 1
ATOM 6274 N N . MET B 1 403 ? 30.688 -2.955 -2.791 1 97.19 403 MET B N 1
ATOM 6275 C CA . MET B 1 403 ? 29.484 -3.777 -2.777 1 97.19 403 MET B CA 1
ATOM 6276 C C . MET B 1 403 ? 29.5 -4.781 -3.926 1 97.19 403 MET B C 1
ATOM 6278 O O . MET B 1 403 ? 28.484 -5.449 -4.18 1 97.19 403 MET B O 1
ATOM 6282 N N . GLY B 1 404 ? 30.609 -4.867 -4.629 1 97.12 404 GLY B N 1
ATOM 6283 C CA . GLY B 1 404 ? 30.625 -5.727 -5.801 1 97.12 404 GLY B CA 1
ATOM 6284 C C . GLY B 1 404 ? 29.594 -5.336 -6.836 1 97.12 404 GLY B C 1
ATOM 6285 O O . GLY B 1 404 ? 29.438 -4.156 -7.152 1 97.12 404 GLY B O 1
ATOM 6286 N N . SER B 1 405 ? 29.016 -6.371 -7.477 1 97.38 405 SER B N 1
ATOM 6287 C CA . SER B 1 405 ? 28.062 -6.129 -8.555 1 97.38 405 SER B CA 1
ATOM 6288 C C . SER B 1 405 ? 27.047 -7.266 -8.656 1 97.38 405 SER B C 1
ATOM 6290 O O . SER B 1 405 ? 27.344 -8.398 -8.258 1 97.38 405 SER B O 1
ATOM 6292 N N . CYS B 1 406 ? 25.891 -6.895 -9.008 1 98.12 406 CYS B N 1
ATOM 6293 C CA . CYS B 1 406 ? 25 -7.953 -9.453 1 98.12 406 CYS B CA 1
ATOM 6294 C C . CYS B 1 406 ? 25.406 -8.484 -10.82 1 98.12 406 CYS B C 1
ATOM 6296 O O . CYS B 1 406 ? 26.375 -7.996 -11.414 1 98.12 406 CYS B O 1
ATOM 6298 N N . ALA B 1 407 ? 24.734 -9.531 -11.25 1 98.31 407 ALA B N 1
ATOM 6299 C CA . ALA B 1 407 ? 25.031 -10.062 -12.578 1 98.31 407 ALA B CA 1
ATOM 6300 C C . ALA B 1 407 ? 24.359 -9.227 -13.664 1 98.31 407 ALA B C 1
ATOM 6302 O O . ALA B 1 407 ? 23.188 -8.852 -13.531 1 98.31 407 ALA B O 1
ATOM 6303 N N . PHE B 1 408 ? 25.094 -8.898 -14.68 1 97.69 408 PHE B N 1
ATOM 6304 C CA . PHE B 1 408 ? 24.547 -8.219 -15.852 1 97.69 408 PHE B CA 1
ATOM 6305 C C . PHE B 1 408 ? 24.609 -9.117 -17.078 1 97.69 408 PHE B C 1
ATOM 6307 O O . PHE B 1 408 ? 25.344 -10.109 -17.094 1 97.69 408 PHE B O 1
ATOM 6314 N N . ALA B 1 409 ? 23.781 -8.773 -17.953 1 96.81 409 ALA B N 1
ATOM 6315 C CA . ALA B 1 409 ? 23.844 -9.469 -19.234 1 96.81 409 ALA B CA 1
ATOM 6316 C C . ALA B 1 409 ? 25.047 -9.008 -20.047 1 96.81 409 ALA B C 1
ATOM 6318 O O . ALA B 1 409 ? 25.484 -7.859 -19.922 1 96.81 409 ALA B O 1
ATOM 6319 N N . SER B 1 410 ? 25.5 -9.922 -20.844 1 92.44 410 SER B N 1
ATOM 6320 C CA . SER B 1 410 ? 26.578 -9.562 -21.75 1 92.44 410 SER B CA 1
ATOM 6321 C C . SER B 1 410 ? 26.109 -8.586 -22.828 1 92.44 410 SER B C 1
ATOM 6323 O O . SER B 1 410 ? 24.922 -8.578 -23.188 1 92.44 410 SER B O 1
ATOM 6325 N N . ASN B 1 411 ? 27.031 -7.672 -23.312 1 83.44 411 ASN B N 1
ATOM 6326 C CA . ASN B 1 411 ? 26.719 -6.688 -24.328 1 83.44 411 ASN B CA 1
ATOM 6327 C C . ASN B 1 411 ? 26.453 -7.352 -25.688 1 83.44 411 ASN B C 1
ATOM 6329 O O . ASN B 1 411 ? 27.078 -8.359 -26.016 1 83.44 411 ASN B O 1
#

Sequence (822 aa):
MGHKGIRTALKVDLDKPAWEQPGLHNRWHPDVPSCGKISNNEVVKIECLDWTGGQIKNNDSADDIKNVDLTQIHYLSGPFDIETAEPGDVLLVEIQDVQPFQDQPWGFSGVFHKQNGGGFLDEIYPESAKAIWDFEGIFCSSRHIPHVRFAGLIHPGILGCAPSTEVLAEWNRREGELIAANTTSREVAKPPEPKSAHAGSAEAGLKERIAKEGARTIPGRPEHGGNCDIKNLSRGSKVYLPVHVPGAKFSVGDLHFSQGDGEISFCGAIEMAGVITLKFTVMKGGMAKLGMKSPIFHPGPVEPQFGPGRYLTFEGFSVDENGKQHFLDATVAYRQTCLRVIEYLRRYGYSDYQIYLLLSCAPVQGHIAGIVDIPNACTTMGVPMDIFDFDIRPEAEVVKLDMGSCAFASNMGHKGIRTALKVDLDKPAWEQPGLHNRWHPDVPSCGKISNNEVVKIECLDWTGGQIKNNDSADDIKNVDLTQIHYLSGPFDIETAEPGDVLLVEIQDVQPFQDQPWGFSGVFHKQNGGGFLDEIYPESAKAIWDFEGIFCSSRHIPHVRFAGLIHPGILGCAPSTEVLAEWNRREGELIAANTTSREVAKPPEPKSAHAGSAEAGLKERIAKEGARTIPGRPEHGGNCDIKNLSRGSKVYLPVHVPGAKFSVGDLHFSQGDGEISFCGAIEMAGVITLKFTVMKGGMAKLGMKSPIFHPGPVEPQFGPGRYLTFEGFSVDENGKQHFLDATVAYRQTCLRVIEYLRRYGYSDYQIYLLLSCAPVQGHIAGIVDIPNACTTMGVPMDIFDFDIRPEAEVVKLDMGSCAFASN

Radius of gyration: 26.51 Å; Cα contacts (8 Å, |Δi|>4): 2453; chains: 2; bounding box: 65×86×67 Å

InterPro domains:
  IPR004304 Acetamidase/Formamidase [PF03069] (11-390)
  IPR004304 Acetamidase/Formamidase [PTHR31891] (4-396)
  IPR054833 Acetamidase/formamidase family [NF045496] (8-398)

Nearest PDB structures (foldseek):
  2wkn-assembly2_F  TM=9.744E-01  e=5.467E-65  Delftia acidovorans
  2ii1-assembly2_B  TM=7.191E-01  e=1.092E-21  Halalkalibacterium halodurans
  3tkk-assembly2_D  TM=7.139E-01  e=3.496E-19  Caldanaerobacter subterraneus subsp. tengcongensis
  2f4l-assembly1_B  TM=7.004E-01  e=3.496E-19  Thermotoga maritima MSB8
  5ubu-assembly1_A  TM=6.663E-01  e=1.905E-19  Yersinia enterocolitica subsp. palearctica Y11

Foldseek 3Di:
DPPDDAEAFDDDDLVDQLLPAQQWFFFFDPPQDWPEEDEAQGKHKYWAFWFLRNQDDPDQAQQSQAPRDPVQGHRWGGQYQYPPDAALWKKKKAFAAWDFDPVDQKFKFKFYACVPQHFLCCVPVRFIFMWIWGDDPQKIDTPFFPQFMDGALKAFQFKWFHADPVVLVVVQVVQVVVVVPDPDPDDDADHQALPNGRRRPDDDVVNNVCSNRTGGQLDADFQIGTRVRDSQQGRRKMKIGGQHHRSSRMITYQIFSFWEPPLGHSSQARIHITMIMMTIHIGPSVCVVVVGRGMDMGGGDPPDDLDPVQWDKFKFKQQAPVRDHAAQDVSRRQVRQLVVQLVLVCLQPDDSVSSSNCNGHPHKDKDFDARPPPRITMIMITDGQVRGNDGSDPPDDHHHDHRDHTHGHDD/DPPDDAEAFDDDDLVDQLLPALQWFFFFDPPQDWPEEDEAQGKHKYWAFWFLRNQDDPDQAQQSQAPRDPVQGHRWGGQYQYPPDAALWKKKKAFAAWDFDPVFQKFKFKFYACVPQHFLCCVPVRFIFMWIWGDDPQKIDTLFFPQFMDGALKDFQFKWFGADPVVLVVVQVVQVVVVVPDPDPDDDADHQALPNGRRRPDDDVVNNVCSRRTGGQLDADFQIGTRVRDSQQGRRKMKIGGQHHRSSRMITYQIASFWEPPLGHSSQARIGTTMIMMTIHIGPSVCVVVVGRGMDMGGGDPPDDLDPVQWDKFKFKQQAPVRDHAAQDVSRRQVRQLVVQLVLVCLQPDDSVSSSNCNGHPHKDKDFDARDPPRITMIMITDGQVRGNDGSDPVDDHHHDHRDHTHGHDD

Organism: NCBI:txid656916